Protein AF-F9WGU1-F1 (afdb_monomer_lite)

pLDDT: mean 70.04, std 23.02, range [19.75, 97.19]

InterPro domains:
  IPR000719 Protein kinase domain [PF00069] (706-764)
  IPR000719 Protein kinase domain [PS50011] (706-764)
  IPR011009 Protein kinase-like domain superfamily [SSF56112] (700-764)
  IPR015915 Kelch-type beta-propeller [G3DSA:2.120.10.80] (5-310)
  IPR015915 Kelch-type beta-propeller [SSF117281] (32-327)
  IPR017441 Protein kinase, ATP binding site [PS00107] (712-735)

Structure (mmCIF, N/CA/C/O backbone):
data_AF-F9WGU1-F1
#
_entry.id   AF-F9WGU1-F1
#
loop_
_atom_site.group_PDB
_atom_site.id
_atom_site.type_symbol
_atom_site.label_atom_id
_atom_site.label_alt_id
_atom_site.label_comp_id
_atom_site.label_asym_id
_atom_site.label_entity_id
_atom_site.label_seq_id
_atom_site.pdbx_PDB_ins_code
_atom_site.Cartn_x
_atom_site.Cartn_y
_atom_site.Cartn_z
_atom_site.occupancy
_atom_site.B_iso_or_equiv
_atom_site.auth_seq_id
_atom_site.auth_comp_id
_atom_site.auth_asym_id
_atom_site.auth_atom_id
_atom_site.pdbx_PDB_model_num
ATOM 1 N N . MET A 1 1 ? -49.156 41.998 25.126 1.00 28.55 1 MET A N 1
ATOM 2 C CA . MET A 1 1 ? -47.750 41.794 25.536 1.00 28.55 1 MET A CA 1
ATOM 3 C C . MET A 1 1 ? -47.199 40.728 24.592 1.00 28.55 1 MET A C 1
ATOM 5 O O . MET A 1 1 ? -47.494 39.568 24.814 1.00 28.55 1 MET A O 1
ATOM 9 N N . CYS A 1 2 ? -46.788 41.060 23.360 1.00 21.64 2 CYS A N 1
ATOM 10 C CA . CYS A 1 2 ? -45.612 41.859 22.930 1.00 21.64 2 CYS A CA 1
ATOM 11 C C . CYS A 1 2 ? -44.297 41.079 23.141 1.00 21.64 2 CYS A C 1
ATOM 13 O O . CYS A 1 2 ? -44.090 40.655 24.271 1.00 21.64 2 CYS A O 1
ATOM 15 N N . THR A 1 3 ? -43.356 40.884 22.198 1.00 26.22 3 THR A N 1
ATOM 16 C CA . THR A 1 3 ? -43.196 41.097 20.716 1.00 26.22 3 THR A CA 1
ATOM 17 C C . THR A 1 3 ? -41.864 40.386 20.331 1.00 26.22 3 THR A C 1
ATOM 19 O O . THR A 1 3 ? -41.032 40.244 21.222 1.00 26.22 3 THR A O 1
ATOM 22 N N . TRP A 1 4 ? -41.514 39.896 19.129 1.00 26.22 4 TRP A N 1
ATOM 23 C CA . TRP A 1 4 ? -41.913 40.056 17.706 1.00 26.22 4 TRP A CA 1
ATOM 24 C C . TRP A 1 4 ? -42.045 38.645 17.037 1.00 26.22 4 TRP A C 1
ATOM 26 O O . TRP A 1 4 ? -41.742 37.668 17.712 1.00 26.22 4 TRP A O 1
ATOM 36 N N . VAL A 1 5 ? -42.535 38.355 15.812 1.00 24.14 5 VAL A N 1
ATOM 37 C CA . VAL A 1 5 ? -42.894 39.085 14.560 1.00 24.14 5 VAL A CA 1
ATOM 38 C C . VAL A 1 5 ? -41.770 39.194 13.485 1.00 24.14 5 VAL A C 1
ATOM 40 O O . VAL A 1 5 ? -40.755 39.817 13.755 1.00 24.14 5 VAL A O 1
ATOM 43 N N . VAL A 1 6 ? -42.042 38.677 12.258 1.00 25.47 6 VAL A N 1
ATOM 44 C CA . VAL A 1 6 ? -41.352 38.885 10.934 1.00 25.47 6 VAL A CA 1
ATOM 45 C C . VAL A 1 6 ? -39.948 38.233 10.731 1.00 25.47 6 VAL A C 1
ATOM 47 O O . VAL A 1 6 ? -39.126 38.310 11.631 1.00 25.47 6 VAL A O 1
ATOM 50 N N . GLU A 1 7 ? -39.556 37.591 9.601 1.00 24.67 7 GLU A N 1
ATOM 51 C CA . GLU A 1 7 ? -40.259 37.040 8.402 1.00 24.67 7 GLU A CA 1
ATOM 52 C C . GLU A 1 7 ? -39.383 36.066 7.539 1.00 24.67 7 GLU A C 1
ATOM 54 O O . GLU A 1 7 ? -38.179 36.259 7.432 1.00 24.67 7 GLU A O 1
ATOM 59 N N . ILE A 1 8 ? -40.049 35.110 6.853 1.00 24.38 8 ILE A N 1
ATOM 60 C CA . ILE A 1 8 ? -39.869 34.612 5.449 1.00 24.38 8 ILE A CA 1
ATOM 61 C C . ILE A 1 8 ? -38.559 33.919 4.953 1.00 24.38 8 ILE A C 1
ATOM 63 O O . ILE A 1 8 ? -37.476 34.011 5.515 1.00 24.38 8 ILE A O 1
ATOM 67 N N . CYS A 1 9 ? -38.732 33.115 3.888 1.00 22.84 9 CYS A N 1
ATOM 68 C CA . CYS A 1 9 ? -37.765 32.235 3.208 1.00 22.84 9 CYS A CA 1
ATOM 69 C C . CYS A 1 9 ? -37.150 32.846 1.917 1.00 22.84 9 CYS A C 1
ATOM 71 O O . CYS A 1 9 ? -37.460 33.977 1.560 1.00 22.84 9 CYS A O 1
ATOM 73 N N . LEU A 1 10 ? -36.409 32.016 1.149 1.00 22.20 10 LEU A N 1
ATOM 74 C CA . LEU A 1 10 ? -35.669 32.315 -0.105 1.00 22.20 10 LEU A CA 1
ATOM 75 C C . LEU A 1 10 ? -34.307 32.998 0.178 1.00 22.20 10 LEU A C 1
ATOM 77 O O . LEU A 1 10 ? -34.158 33.680 1.180 1.00 22.20 10 LEU A O 1
ATOM 81 N N . ILE A 1 11 ? -33.232 32.796 -0.597 1.00 22.44 11 ILE A N 1
ATOM 82 C CA . ILE A 1 11 ? -33.108 32.497 -2.040 1.00 22.44 11 ILE A CA 1
ATOM 83 C C . ILE A 1 11 ? -32.234 31.252 -2.332 1.00 22.44 11 ILE A C 1
ATOM 85 O O . ILE A 1 11 ? -31.489 30.767 -1.487 1.00 22.44 11 ILE A O 1
ATOM 89 N N . VAL A 1 12 ? -32.360 30.728 -3.556 1.00 24.92 12 VAL A N 1
ATOM 90 C CA . VAL A 1 12 ? -31.617 29.592 -4.127 1.00 24.92 12 VAL A CA 1
ATOM 91 C C . VAL A 1 12 ? -30.471 30.084 -5.034 1.00 24.92 12 VAL A C 1
ATOM 93 O O . VAL A 1 12 ? -30.698 30.955 -5.867 1.00 24.92 12 VAL A O 1
ATOM 96 N N . PHE A 1 13 ? -29.301 29.429 -4.950 1.00 22.75 13 PHE A N 1
ATOM 97 C CA . PHE A 1 13 ? -28.096 29.607 -5.796 1.00 22.75 13 PHE A CA 1
ATOM 98 C C . PHE A 1 13 ? -27.275 30.912 -5.630 1.00 22.75 13 PHE A C 1
ATOM 100 O O . PHE A 1 13 ? -27.736 31.900 -5.071 1.00 22.75 13 PHE A O 1
ATOM 107 N N . CYS A 1 14 ? -26.036 30.859 -6.156 1.00 19.75 14 CYS A N 1
ATOM 108 C CA . CYS A 1 14 ? -24.928 31.832 -6.041 1.00 19.75 14 CYS A CA 1
ATOM 109 C C . CYS A 1 14 ? -24.304 31.953 -4.622 1.00 19.75 14 CYS A C 1
ATOM 111 O O . CYS A 1 14 ? -25.003 31.884 -3.623 1.00 19.75 14 CYS A O 1
ATOM 113 N N . THR A 1 15 ? -22.979 32.089 -4.442 1.00 24.31 15 THR A N 1
ATOM 114 C CA . THR A 1 15 ? -21.879 32.224 -5.428 1.00 24.31 15 THR A CA 1
ATOM 115 C C . THR A 1 15 ? -20.568 31.603 -4.930 1.00 24.31 15 THR A C 1
ATOM 117 O O . THR A 1 15 ? -20.333 31.476 -3.734 1.00 24.31 15 THR A O 1
ATOM 120 N N . THR A 1 16 ? -19.676 31.276 -5.865 1.00 25.84 16 THR A N 1
ATOM 121 C CA . THR A 1 16 ? -18.258 30.978 -5.611 1.00 25.84 16 THR A CA 1
ATOM 122 C C . THR A 1 16 ? -17.433 32.233 -5.291 1.00 25.84 16 THR A C 1
ATOM 124 O O . THR A 1 16 ? -17.682 33.272 -5.900 1.00 25.84 16 THR A O 1
ATOM 127 N N . SER A 1 17 ? -16.333 32.043 -4.544 1.00 24.28 17 SER A N 1
ATOM 128 C CA . SER A 1 17 ? -15.124 32.902 -4.477 1.00 24.28 17 SER A CA 1
ATOM 129 C C . SER A 1 17 ? -15.144 34.136 -3.558 1.00 24.28 17 SER A C 1
ATOM 131 O O . SER A 1 17 ? -16.116 34.877 -3.549 1.00 24.28 17 SER A O 1
ATOM 133 N N . LEU A 1 18 ? -13.965 34.410 -2.952 1.00 24.69 18 LEU A N 1
ATOM 134 C CA . LEU A 1 18 ? -13.541 35.660 -2.268 1.00 24.69 18 LEU A CA 1
ATOM 135 C C . LEU A 1 18 ? -14.299 35.952 -0.942 1.00 24.69 18 LEU A C 1
ATOM 137 O O . LEU A 1 18 ? -15.467 35.620 -0.824 1.00 24.69 18 LEU A O 1
ATOM 141 N N . ILE A 1 19 ? -13.739 36.516 0.141 1.00 27.80 19 ILE A N 1
ATOM 142 C CA . ILE A 1 19 ? -12.434 37.120 0.531 1.00 27.80 19 ILE A CA 1
ATOM 143 C C . ILE A 1 19 ? -12.126 36.554 1.956 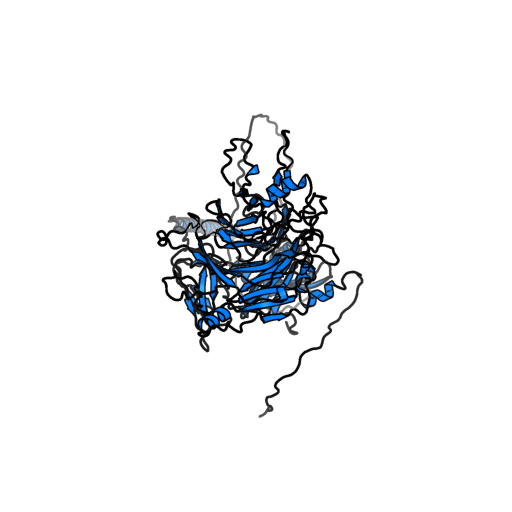1.00 27.80 19 ILE A C 1
ATOM 145 O O . ILE A 1 19 ? -13.068 36.196 2.651 1.00 27.80 19 ILE A O 1
ATOM 149 N N . GLY A 1 20 ? -10.919 36.401 2.520 1.00 23.55 20 GLY A N 1
ATOM 150 C CA . GLY A 1 20 ? -9.562 36.849 2.185 1.00 23.55 20 GLY A CA 1
ATOM 151 C C . GLY A 1 20 ? -8.959 37.719 3.316 1.00 23.55 20 GLY A C 1
ATOM 152 O O . GLY A 1 20 ? -9.674 38.482 3.950 1.00 23.55 20 GLY A O 1
ATOM 153 N N . ALA A 1 21 ? -7.641 37.625 3.532 1.00 25.09 21 ALA A N 1
ATOM 154 C CA . ALA A 1 21 ? -6.813 38.474 4.411 1.00 25.09 21 ALA A CA 1
ATOM 155 C C . ALA A 1 21 ? -7.122 38.538 5.934 1.00 25.09 21 ALA A C 1
ATOM 157 O O . ALA A 1 21 ? -7.972 39.289 6.399 1.00 25.09 21 ALA A O 1
ATOM 158 N N . ALA A 1 22 ? -6.232 37.925 6.724 1.00 24.47 22 ALA A N 1
ATOM 159 C CA . ALA A 1 22 ? -5.836 38.421 8.046 1.00 24.47 22 ALA A CA 1
ATOM 160 C C . ALA A 1 22 ? -4.296 38.465 8.095 1.00 24.47 22 ALA A C 1
ATOM 162 O O . ALA A 1 22 ? -3.644 37.441 8.271 1.00 24.47 22 ALA A O 1
ATOM 163 N N . ALA A 1 23 ? -3.703 39.636 7.848 1.00 27.73 23 ALA A N 1
ATOM 164 C CA . ALA A 1 23 ? -2.255 39.791 7.675 1.00 27.73 23 ALA A CA 1
ATOM 165 C C . ALA A 1 23 ? -1.595 40.456 8.889 1.00 27.73 23 ALA A C 1
ATOM 167 O O . ALA A 1 23 ? -2.043 41.521 9.310 1.00 27.73 23 ALA A O 1
ATOM 168 N N . HIS A 1 24 ? -0.479 39.909 9.383 1.00 28.92 24 HIS A N 1
ATOM 169 C CA . HIS A 1 24 ? 0.411 40.580 10.343 1.00 28.92 24 HIS A CA 1
ATOM 170 C C . HIS A 1 24 ? 1.893 40.164 10.159 1.00 28.92 24 HIS A C 1
ATOM 172 O O . HIS A 1 24 ? 2.171 39.300 9.329 1.00 28.92 24 HIS A O 1
ATOM 178 N N . PRO A 1 25 ? 2.864 40.918 10.720 1.00 31.89 25 PRO A N 1
ATOM 179 C CA . PRO A 1 25 ? 3.881 41.542 9.865 1.00 31.89 25 PRO A CA 1
ATOM 180 C C . PRO A 1 25 ? 5.237 40.830 9.744 1.00 31.89 25 PRO A C 1
ATOM 182 O O . PRO A 1 25 ? 5.641 40.017 10.568 1.00 31.89 25 PRO A O 1
ATOM 185 N N . ARG A 1 26 ? 5.979 41.270 8.718 1.00 27.95 26 ARG A N 1
ATOM 186 C CA . ARG A 1 26 ? 7.364 40.901 8.384 1.00 27.95 26 ARG A CA 1
ATOM 187 C C . ARG A 1 26 ? 8.342 41.006 9.566 1.00 27.95 26 ARG A C 1
ATOM 189 O O . ARG A 1 26 ? 8.532 42.090 10.114 1.00 27.95 26 ARG A O 1
ATOM 196 N N . THR A 1 27 ? 9.139 39.959 9.753 1.00 29.19 27 THR A N 1
ATOM 197 C CA . THR A 1 27 ? 10.583 40.061 10.042 1.00 29.19 27 THR A CA 1
ATOM 198 C C . THR A 1 27 ? 11.347 39.193 9.031 1.00 29.19 27 THR A C 1
ATOM 200 O O . THR A 1 27 ? 10.743 38.384 8.331 1.00 29.19 27 THR A O 1
ATOM 203 N N . ALA A 1 28 ? 12.641 39.454 8.818 1.00 27.94 28 ALA A N 1
ATOM 204 C CA . ALA A 1 28 ? 13.315 39.055 7.577 1.00 27.94 28 ALA A CA 1
ATOM 205 C C . ALA A 1 28 ? 13.939 37.644 7.592 1.00 27.94 28 ALA A C 1
ATOM 207 O O . ALA A 1 28 ? 14.700 37.303 8.493 1.00 27.94 28 ALA A O 1
ATOM 208 N N . GLY A 1 29 ? 13.701 36.894 6.510 1.00 27.23 29 GLY A N 1
ATOM 209 C CA . GLY A 1 29 ? 14.393 35.658 6.131 1.00 27.23 29 GLY A CA 1
ATOM 210 C C . GLY A 1 29 ? 14.051 35.314 4.677 1.00 27.23 29 GLY A C 1
ATOM 211 O O . GLY A 1 29 ? 12.918 34.955 4.374 1.00 27.23 29 GLY A O 1
ATOM 212 N N . THR A 1 30 ? 14.980 35.514 3.740 1.00 34.81 30 THR A N 1
ATOM 213 C CA . THR A 1 30 ? 14.683 35.528 2.291 1.00 34.81 30 THR A CA 1
ATOM 214 C C . THR A 1 30 ? 14.707 34.137 1.644 1.00 34.81 30 THR A C 1
ATOM 216 O O . THR A 1 30 ? 15.417 33.925 0.662 1.00 34.81 30 THR A O 1
ATOM 219 N N . THR A 1 31 ? 13.939 33.194 2.198 1.00 37.31 31 THR A N 1
ATOM 220 C CA . THR A 1 31 ? 13.825 31.802 1.706 1.00 37.31 31 THR A CA 1
ATOM 221 C C . THR A 1 31 ? 12.392 31.264 1.625 1.00 37.31 31 THR A C 1
ATOM 223 O O . THR A 1 31 ? 12.124 30.430 0.765 1.00 37.31 31 THR A O 1
ATOM 226 N N . ASP A 1 32 ? 11.456 31.748 2.448 1.00 42.19 32 ASP A N 1
ATOM 227 C CA . ASP A 1 32 ? 10.180 31.050 2.712 1.00 42.19 32 ASP A CA 1
ATOM 228 C C . ASP A 1 32 ? 8.957 31.484 1.870 1.00 42.19 32 ASP A C 1
ATOM 230 O O . ASP A 1 32 ? 7.813 31.162 2.179 1.00 42.19 32 ASP A O 1
ATOM 234 N N . VAL A 1 33 ? 9.168 32.178 0.747 1.00 41.28 33 VAL A N 1
ATOM 235 C CA . VAL A 1 33 ? 8.059 32.673 -0.106 1.00 41.28 33 VAL A CA 1
ATOM 236 C C . VAL A 1 33 ? 7.320 31.544 -0.854 1.00 41.28 33 VAL A C 1
ATOM 238 O O . VAL A 1 33 ? 6.185 31.728 -1.287 1.00 41.28 33 VAL A O 1
ATOM 241 N N . LEU A 1 34 ? 7.939 30.366 -1.008 1.00 41.22 34 LEU A N 1
ATOM 242 C CA . LEU A 1 34 ? 7.306 29.182 -1.613 1.00 41.22 34 LEU A CA 1
ATOM 243 C C . LEU A 1 34 ? 6.574 28.315 -0.577 1.00 41.22 34 LEU A C 1
ATOM 245 O O . LEU A 1 34 ? 5.484 27.819 -0.853 1.00 41.22 34 LEU A O 1
ATOM 249 N N . THR A 1 35 ? 7.141 28.176 0.622 1.00 45.69 35 THR A N 1
ATOM 250 C CA . THR A 1 35 ? 6.574 27.398 1.732 1.00 45.69 35 THR A CA 1
ATOM 251 C C . THR A 1 35 ? 5.218 27.950 2.176 1.00 45.69 35 THR A C 1
ATOM 253 O O . THR A 1 35 ? 4.273 27.173 2.329 1.00 45.69 35 THR A O 1
ATOM 256 N N . ASP A 1 36 ? 5.077 29.277 2.259 1.00 46.06 36 ASP A N 1
ATOM 257 C CA . ASP A 1 36 ? 3.815 29.962 2.589 1.00 46.06 36 ASP A CA 1
ATOM 258 C C . ASP A 1 36 ? 2.650 29.665 1.621 1.00 46.06 36 ASP A C 1
ATOM 260 O O . ASP A 1 36 ? 1.491 29.808 2.012 1.00 46.06 36 ASP A O 1
ATOM 264 N N . MET A 1 37 ? 2.898 29.225 0.377 1.00 47.34 37 MET A N 1
ATOM 265 C CA . MET A 1 37 ? 1.807 28.838 -0.534 1.00 47.34 37 MET A CA 1
ATOM 266 C C . MET A 1 37 ? 1.216 27.464 -0.200 1.00 47.34 37 MET A C 1
ATOM 268 O O . MET A 1 37 ? -0.005 27.301 -0.270 1.00 47.34 37 MET A O 1
ATOM 272 N N . TRP A 1 38 ? 2.041 26.487 0.184 1.00 52.19 38 TRP A N 1
ATOM 273 C CA . TRP A 1 38 ? 1.593 25.102 0.379 1.00 52.19 38 TRP A CA 1
ATOM 274 C C . TRP A 1 38 ? 0.812 24.888 1.681 1.00 52.19 38 TRP A C 1
ATOM 276 O O . TRP A 1 38 ? -0.149 24.115 1.681 1.00 52.19 38 TRP A O 1
ATOM 286 N N . TYR A 1 39 ? 1.154 25.619 2.750 1.00 52.59 39 TYR A N 1
ATOM 287 C CA . TYR A 1 39 ? 0.485 25.529 4.060 1.00 52.59 39 TYR A CA 1
ATOM 288 C C . TYR A 1 39 ? -1.022 25.849 4.034 1.00 52.59 39 TYR A C 1
ATOM 290 O O . TYR A 1 39 ? -1.734 25.497 4.970 1.00 52.59 39 TYR A O 1
ATOM 298 N N . ASN A 1 40 ? -1.533 26.485 2.973 1.00 55.09 40 ASN A N 1
ATOM 299 C CA . ASN A 1 40 ? -2.961 26.805 2.831 1.00 55.09 40 ASN A CA 1
ATOM 300 C C . ASN A 1 40 ? -3.838 25.592 2.462 1.00 55.09 40 ASN A C 1
ATOM 302 O O . ASN A 1 40 ? -5.060 25.723 2.442 1.00 55.09 40 ASN A O 1
ATOM 306 N N . VAL A 1 41 ? -3.238 24.444 2.114 1.00 69.19 41 VAL A N 1
ATOM 307 C CA . VAL A 1 41 ? -3.963 23.213 1.735 1.00 69.19 41 VAL A CA 1
ATOM 308 C C . VAL A 1 41 ? -3.307 21.959 2.318 1.00 69.19 41 VAL A C 1
ATOM 310 O O . VAL A 1 41 ? -4.007 21.094 2.837 1.00 69.19 41 VAL A O 1
ATOM 313 N N . TRP A 1 42 ? -1.975 21.853 2.267 1.00 77.56 42 TRP A N 1
ATOM 314 C CA . TRP A 1 42 ? -1.240 20.735 2.861 1.00 77.56 42 TRP A CA 1
ATOM 315 C C . TRP A 1 42 ? -0.807 21.081 4.289 1.00 77.56 42 TRP A C 1
ATOM 317 O O . TRP A 1 42 ? -0.009 21.995 4.504 1.00 77.56 42 TRP A O 1
ATOM 327 N N . GLY A 1 43 ? -1.277 20.309 5.268 1.00 79.00 43 GLY A N 1
ATOM 328 C CA . GLY A 1 43 ? -0.756 20.374 6.631 1.00 79.00 43 GLY A CA 1
ATOM 329 C C . GLY A 1 43 ? 0.646 19.763 6.699 1.00 79.00 43 GLY A C 1
ATOM 330 O O . GLY A 1 43 ? 0.901 18.729 6.088 1.00 79.00 43 GLY A O 1
ATOM 331 N N . SER A 1 44 ? 1.568 20.366 7.451 1.00 80.12 44 SER A N 1
ATOM 332 C CA . SER A 1 44 ? 2.819 19.692 7.839 1.00 80.12 44 SER A CA 1
ATOM 333 C C . SER A 1 44 ? 2.588 18.922 9.133 1.00 80.12 44 SER A C 1
ATOM 335 O O . SER A 1 44 ? 1.927 19.425 10.043 1.00 80.12 44 SER A O 1
ATOM 337 N N . LEU A 1 45 ? 3.184 17.739 9.255 1.00 80.69 45 LEU A N 1
ATOM 338 C CA . LEU A 1 45 ? 3.393 17.122 10.564 1.00 80.69 45 LEU A CA 1
ATOM 339 C C . LEU A 1 45 ? 4.545 17.837 11.295 1.00 80.69 45 LEU A C 1
ATOM 341 O O . LEU A 1 45 ? 5.470 18.350 10.656 1.00 80.69 45 LEU A O 1
ATOM 345 N N . ASP A 1 46 ? 4.499 17.844 12.632 1.00 75.06 46 ASP A N 1
ATOM 346 C CA . ASP A 1 46 ? 5.632 18.243 13.490 1.00 75.06 46 ASP A CA 1
ATOM 347 C C . ASP A 1 46 ? 6.778 17.208 13.387 1.00 75.06 46 ASP A C 1
ATOM 349 O O . ASP A 1 46 ? 7.958 17.556 13.462 1.00 75.06 46 ASP A O 1
ATOM 353 N N . GLY A 1 47 ? 6.430 15.932 13.173 1.00 75.69 47 GLY A N 1
ATOM 354 C CA . GLY A 1 47 ? 7.373 14.843 12.919 1.00 75.69 47 GLY A CA 1
ATOM 355 C C . GLY A 1 47 ? 8.019 14.945 11.533 1.00 75.69 47 GLY A C 1
ATOM 356 O O . GLY A 1 47 ? 7.333 15.100 10.524 1.00 75.69 47 GLY A O 1
ATOM 357 N N . LYS A 1 48 ? 9.350 14.822 11.483 1.00 87.50 48 LYS A N 1
ATOM 358 C CA . LYS A 1 48 ? 10.166 14.891 10.257 1.00 87.50 48 LYS A CA 1
ATOM 359 C C . LYS A 1 48 ? 11.083 13.677 10.143 1.00 87.50 48 LYS A C 1
ATOM 361 O O . LYS A 1 48 ? 11.453 13.089 11.157 1.00 87.50 48 LYS A O 1
ATOM 366 N N . MET A 1 49 ? 11.494 13.339 8.924 1.00 91.69 49 MET A N 1
ATOM 367 C CA . MET A 1 49 ? 12.602 12.410 8.675 1.00 91.69 49 MET A CA 1
ATOM 368 C C . MET A 1 49 ? 13.923 12.986 9.198 1.00 91.69 49 MET A C 1
ATOM 370 O O . MET A 1 49 ? 14.141 14.197 9.118 1.00 91.69 49 MET A O 1
ATOM 374 N N . ALA A 1 50 ? 14.838 12.131 9.661 1.00 91.25 50 ALA A N 1
ATOM 375 C CA . ALA A 1 50 ? 16.168 12.578 10.085 1.00 91.25 50 ALA A CA 1
ATOM 376 C C . ALA A 1 50 ? 17.060 12.989 8.896 1.00 91.25 50 ALA A C 1
ATOM 378 O O . ALA A 1 50 ? 17.929 13.849 9.034 1.00 91.25 50 ALA A O 1
ATOM 379 N N . LEU A 1 51 ? 16.824 12.404 7.714 1.00 91.44 51 LEU A N 1
ATOM 380 C CA . LEU A 1 51 ? 17.530 12.710 6.468 1.00 91.44 51 LEU A CA 1
ATOM 381 C C . LEU A 1 51 ? 16.540 12.989 5.336 1.00 91.44 51 LEU A C 1
ATOM 383 O O . LEU A 1 51 ? 15.642 12.186 5.075 1.00 91.44 51 LEU A O 1
ATOM 387 N N . GLY A 1 52 ? 16.730 14.114 4.642 1.00 91.94 52 GLY A N 1
ATOM 388 C CA . GLY A 1 52 ? 15.892 14.493 3.508 1.00 91.94 52 GLY A CA 1
ATOM 389 C C . GLY A 1 52 ? 16.125 13.576 2.311 1.00 91.94 52 GLY A C 1
ATOM 390 O O . GLY A 1 52 ? 17.276 13.331 1.943 1.00 91.94 52 GLY A O 1
ATOM 391 N N . ARG A 1 53 ? 15.042 13.039 1.737 1.00 93.38 53 ARG A N 1
ATOM 392 C CA . ARG A 1 53 ? 15.079 12.069 0.626 1.00 93.38 53 ARG A CA 1
ATOM 393 C C . ARG A 1 53 ? 13.732 11.949 -0.083 1.00 93.38 53 ARG A C 1
ATOM 395 O O . ARG A 1 53 ? 12.711 12.354 0.457 1.00 93.38 53 ARG A O 1
ATOM 402 N N . ALA A 1 54 ? 13.725 11.342 -1.260 1.00 90.88 54 ALA A N 1
ATOM 403 C CA . ALA A 1 54 ? 12.529 11.008 -2.035 1.00 90.88 54 ALA A CA 1
ATOM 404 C C . ALA A 1 54 ? 12.466 9.505 -2.351 1.00 90.88 54 ALA A C 1
ATOM 406 O O . ALA A 1 54 ? 13.420 8.783 -2.071 1.00 90.88 54 ALA A O 1
ATOM 407 N N . HIS A 1 55 ? 11.378 9.028 -2.964 1.00 89.38 55 HIS A N 1
ATOM 408 C CA . HIS A 1 55 ? 11.254 7.649 -3.478 1.00 89.38 55 HIS A CA 1
ATOM 409 C C . HIS A 1 55 ? 11.591 6.522 -2.475 1.00 89.38 55 HIS A C 1
ATOM 411 O O . HIS A 1 55 ? 12.086 5.462 -2.874 1.00 89.38 55 HIS A O 1
ATOM 417 N N . GLY A 1 56 ? 11.360 6.738 -1.179 1.00 92.56 56 GLY A N 1
ATOM 418 C CA . GLY A 1 56 ? 11.447 5.661 -0.190 1.00 92.56 56 GLY A CA 1
ATOM 419 C C . GLY A 1 56 ? 10.264 4.704 -0.339 1.00 92.56 56 GLY A C 1
ATOM 420 O O . GLY A 1 56 ? 9.264 5.051 -0.962 1.00 92.56 56 GLY A O 1
ATOM 421 N N . ALA A 1 57 ? 10.341 3.516 0.252 1.00 93.62 57 ALA A N 1
ATOM 422 C CA . ALA A 1 57 ? 9.147 2.709 0.486 1.00 93.62 57 ALA A CA 1
ATOM 423 C C . ALA A 1 57 ? 8.490 3.139 1.803 1.00 93.62 57 ALA A C 1
ATOM 425 O O . ALA A 1 57 ? 9.176 3.282 2.817 1.00 93.62 57 ALA A O 1
ATOM 426 N N . VAL A 1 58 ? 7.170 3.339 1.795 1.00 92.38 58 VAL A N 1
ATOM 427 C CA . VAL A 1 58 ? 6.395 3.754 2.976 1.00 92.38 58 VAL A CA 1
ATOM 428 C C . VAL A 1 58 ? 5.453 2.635 3.394 1.00 92.38 58 VAL A C 1
ATOM 430 O O . VAL A 1 58 ? 4.591 2.209 2.628 1.00 92.38 58 VAL A O 1
ATOM 433 N N . VAL A 1 59 ? 5.601 2.183 4.638 1.00 90.94 59 VAL A N 1
ATOM 434 C CA . VAL A 1 59 ? 4.803 1.105 5.229 1.00 90.94 59 VAL A CA 1
ATOM 435 C C . VAL A 1 59 ? 4.131 1.600 6.510 1.00 90.94 59 VAL A C 1
ATOM 437 O O . VAL A 1 59 ? 4.797 2.118 7.405 1.00 90.94 59 VAL A O 1
ATOM 440 N N . SER A 1 60 ? 2.812 1.411 6.621 1.00 86.19 60 SER A N 1
ATOM 441 C CA . SER A 1 60 ? 2.059 1.683 7.854 1.00 86.19 60 SER A CA 1
ATOM 442 C C . SER A 1 60 ? 2.015 0.445 8.754 1.00 86.19 60 SER A C 1
ATOM 444 O O . SER A 1 60 ? 1.485 -0.613 8.383 1.00 86.19 60 SER A O 1
ATOM 446 N N . TRP A 1 61 ? 2.572 0.570 9.960 1.00 83.25 61 TRP A N 1
ATOM 447 C CA . TRP A 1 61 ? 2.663 -0.522 10.927 1.00 83.25 61 TRP A CA 1
ATOM 448 C C . TRP A 1 61 ? 2.437 -0.031 12.357 1.00 83.25 61 TRP A C 1
ATOM 450 O O . TRP A 1 61 ? 3.094 0.900 12.817 1.00 83.25 61 TRP A O 1
ATOM 460 N N . ARG A 1 62 ? 1.493 -0.663 13.071 1.00 76.75 62 ARG A N 1
ATOM 461 C CA . ARG A 1 62 ? 1.143 -0.351 14.475 1.00 76.75 62 ARG A CA 1
ATOM 462 C C . ARG A 1 62 ? 0.922 1.155 14.746 1.00 76.75 62 ARG A C 1
ATOM 464 O O . ARG A 1 62 ? 1.307 1.658 15.795 1.00 76.75 62 ARG A O 1
ATOM 471 N N . GLY A 1 63 ? 0.316 1.865 13.789 1.00 74.50 63 GLY A N 1
ATOM 472 C CA . GLY A 1 63 ? 0.032 3.306 13.873 1.00 74.50 63 GLY A CA 1
ATOM 473 C C . GLY A 1 63 ? 1.196 4.238 13.507 1.00 74.50 63 GLY A C 1
ATOM 474 O O . GLY A 1 63 ? 1.028 5.450 13.575 1.00 74.50 63 GLY A O 1
ATOM 475 N N . ARG A 1 64 ? 2.356 3.705 13.102 1.00 85.88 64 ARG A N 1
ATOM 476 C CA . ARG A 1 64 ? 3.539 4.480 12.695 1.00 85.88 64 ARG A CA 1
ATOM 477 C C . ARG A 1 64 ? 3.830 4.326 11.206 1.00 85.88 64 ARG A C 1
ATOM 479 O O . ARG A 1 64 ? 3.511 3.298 10.605 1.00 85.88 64 ARG A O 1
ATOM 486 N N . LEU A 1 65 ? 4.479 5.339 10.639 1.00 90.38 65 LEU A N 1
ATOM 487 C CA . LEU A 1 65 ? 4.982 5.343 9.268 1.00 90.38 65 LEU A CA 1
ATOM 488 C C . LEU A 1 65 ? 6.452 4.914 9.271 1.00 90.38 65 LEU A C 1
ATOM 490 O O . LEU A 1 65 ? 7.261 5.458 10.021 1.00 90.38 65 LEU A O 1
ATOM 494 N N . ILE A 1 66 ? 6.793 3.933 8.439 1.00 93.94 66 ILE A N 1
ATOM 495 C CA . ILE A 1 66 ? 8.148 3.385 8.313 1.00 93.94 66 ILE A CA 1
ATOM 496 C C . ILE A 1 66 ? 8.636 3.673 6.901 1.00 93.94 66 ILE A C 1
ATOM 498 O O . ILE A 1 66 ? 8.022 3.228 5.933 1.00 93.94 66 ILE A O 1
ATOM 502 N N . ILE A 1 67 ? 9.711 4.454 6.803 1.00 94.81 67 ILE A N 1
ATOM 503 C CA . ILE A 1 67 ? 10.183 5.072 5.561 1.00 94.81 67 ILE A CA 1
ATOM 504 C C . ILE A 1 67 ? 11.557 4.488 5.223 1.00 94.81 67 ILE A C 1
ATOM 506 O O . ILE A 1 67 ? 12.583 4.948 5.741 1.00 94.81 67 ILE A O 1
ATOM 510 N N . VAL A 1 68 ? 11.568 3.449 4.387 1.00 95.62 68 VAL A N 1
ATOM 511 C CA . VAL A 1 68 ? 12.754 2.640 4.066 1.00 95.62 68 VAL A CA 1
ATOM 512 C C . VAL A 1 68 ? 13.433 3.133 2.791 1.00 95.62 68 VAL A C 1
ATOM 514 O O . VAL A 1 68 ? 12.788 3.300 1.756 1.00 95.62 68 VAL A O 1
ATOM 517 N N . GLY A 1 69 ? 14.750 3.319 2.866 1.00 95.00 69 GLY A N 1
ATOM 518 C CA . GLY A 1 69 ? 15.594 3.753 1.759 1.00 95.00 69 GLY A CA 1
ATOM 519 C C . GLY A 1 69 ? 15.154 5.086 1.157 1.00 95.00 69 GLY A C 1
ATOM 520 O O . GLY A 1 69 ? 14.546 5.923 1.831 1.00 95.00 69 GLY A O 1
ATOM 521 N N . GLY A 1 70 ? 15.479 5.280 -0.118 1.00 93.94 70 GLY A N 1
ATOM 522 C CA . GLY A 1 70 ? 15.147 6.471 -0.897 1.00 93.94 70 GLY A CA 1
ATOM 523 C C . GLY A 1 70 ? 16.371 7.134 -1.528 1.00 93.94 70 GLY A C 1
ATOM 524 O O . GLY A 1 70 ? 17.510 6.723 -1.320 1.00 93.94 70 GLY A O 1
ATOM 525 N N . CYS A 1 71 ? 16.116 8.172 -2.315 1.00 92.38 71 CYS A N 1
ATOM 526 C CA . CYS A 1 71 ? 17.090 8.916 -3.107 1.00 92.38 71 CYS A CA 1
ATOM 527 C C . CYS A 1 71 ? 17.408 10.263 -2.447 1.00 92.38 71 CYS A C 1
ATOM 529 O O . CYS A 1 71 ? 16.489 11.004 -2.091 1.00 92.38 71 CYS A O 1
ATOM 531 N N . ARG A 1 72 ? 18.692 10.612 -2.324 1.00 92.31 72 ARG A N 1
ATOM 532 C CA . ARG A 1 72 ? 19.143 11.920 -1.812 1.00 92.31 72 ARG A CA 1
ATOM 533 C C . ARG A 1 72 ? 19.180 13.012 -2.889 1.00 92.31 72 ARG A C 1
ATOM 535 O O . ARG A 1 72 ? 19.145 14.193 -2.560 1.00 92.31 72 ARG A O 1
ATOM 542 N N . ASP A 1 73 ? 19.233 12.625 -4.160 1.00 89.12 73 ASP A N 1
ATOM 543 C CA . ASP A 1 73 ? 19.239 13.502 -5.334 1.00 89.12 73 ASP A CA 1
ATOM 544 C C . ASP A 1 73 ? 18.086 13.171 -6.296 1.00 89.12 73 ASP A C 1
ATOM 546 O O . ASP A 1 73 ? 17.642 12.024 -6.376 1.00 89.12 73 ASP A O 1
ATOM 550 N N . GLN A 1 74 ? 17.639 14.163 -7.072 1.00 85.19 74 GLN A N 1
ATOM 551 C CA . GLN A 1 74 ? 16.503 14.031 -7.996 1.00 85.19 74 GLN A CA 1
ATOM 552 C C . GLN A 1 74 ? 16.747 13.036 -9.143 1.00 85.19 74 GLN A C 1
ATOM 554 O O . GLN A 1 74 ? 15.798 12.497 -9.708 1.00 85.19 74 GLN A O 1
ATOM 559 N N . ALA A 1 75 ? 18.006 12.743 -9.484 1.00 83.00 75 ALA A N 1
ATOM 560 C CA . ALA A 1 75 ? 18.325 11.708 -10.462 1.00 83.00 75 ALA A CA 1
ATOM 561 C C . ALA A 1 75 ? 18.381 10.298 -9.841 1.00 83.00 75 ALA A C 1
ATOM 563 O O . ALA A 1 75 ? 18.484 9.331 -10.595 1.00 83.00 75 ALA A O 1
ATOM 564 N N . CYS A 1 76 ? 18.301 10.161 -8.516 1.00 85.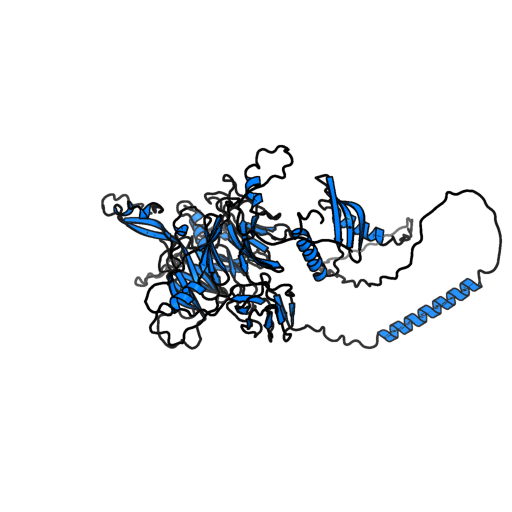94 76 CYS A N 1
ATOM 565 C CA . CYS A 1 76 ? 18.504 8.926 -7.762 1.00 85.94 76 CYS A CA 1
ATOM 566 C C . CYS A 1 76 ? 19.826 8.204 -8.081 1.00 85.94 76 CYS A C 1
ATOM 568 O O . CYS A 1 76 ? 19.853 7.015 -8.409 1.00 85.94 76 CYS A O 1
ATOM 570 N N . GLN A 1 77 ? 20.936 8.937 -8.008 1.00 84.25 77 GLN A N 1
ATOM 571 C CA . GLN A 1 77 ? 22.296 8.389 -8.064 1.00 84.25 77 GLN A CA 1
ATOM 572 C C . GLN A 1 77 ? 22.843 8.040 -6.669 1.00 84.25 77 GLN A C 1
ATOM 574 O O . GLN A 1 77 ? 23.703 7.170 -6.544 1.00 84.25 77 GLN A O 1
ATOM 579 N N . GLN A 1 78 ? 22.336 8.705 -5.629 1.00 88.12 78 GLN A N 1
ATOM 580 C CA . GLN A 1 78 ? 22.647 8.495 -4.218 1.00 88.12 78 GLN A CA 1
ATOM 581 C C . GLN A 1 78 ? 21.430 7.866 -3.531 1.00 88.12 78 GLN A C 1
ATOM 583 O O . GLN A 1 78 ? 20.569 8.561 -2.984 1.00 88.12 78 GLN A O 1
ATOM 588 N N . GLN A 1 79 ? 21.344 6.539 -3.602 1.00 91.62 79 GLN A N 1
ATOM 589 C CA . GLN A 1 79 ? 20.380 5.751 -2.832 1.00 91.62 79 GLN A CA 1
ATOM 590 C C . GLN A 1 79 ? 20.852 5.614 -1.373 1.00 91.62 79 GLN A C 1
ATOM 592 O O . GLN A 1 79 ? 22.027 5.819 -1.074 1.00 91.62 79 GLN A O 1
ATOM 597 N N . LEU A 1 80 ? 19.938 5.311 -0.449 1.00 93.69 80 LEU A N 1
ATOM 598 C CA . LEU A 1 80 ? 20.210 5.321 0.992 1.00 93.69 80 LEU A CA 1
ATOM 599 C C . LEU A 1 80 ? 19.875 3.973 1.642 1.00 93.69 80 LEU A C 1
ATOM 601 O O . LEU A 1 80 ? 18.873 3.346 1.313 1.00 93.69 80 LEU A O 1
ATOM 605 N N . SER A 1 81 ? 20.699 3.557 2.607 1.00 94.50 81 SER A N 1
ATOM 606 C CA . SER A 1 81 ? 20.527 2.333 3.408 1.00 94.50 81 SER A CA 1
ATOM 607 C C . SER A 1 81 ? 19.961 2.668 4.797 1.00 94.50 81 SER A C 1
ATOM 609 O O . SER A 1 81 ? 20.575 2.372 5.820 1.00 94.50 81 SER A O 1
ATOM 611 N N . VAL A 1 82 ? 18.823 3.371 4.851 1.00 95.62 82 VAL A N 1
ATOM 612 C CA . VAL A 1 82 ? 18.266 3.944 6.097 1.00 95.62 82 VAL A CA 1
ATOM 613 C C . VAL A 1 82 ? 16.790 3.619 6.301 1.00 95.62 82 VAL A C 1
ATOM 615 O O . VAL A 1 82 ? 16.061 3.362 5.344 1.00 95.62 82 VAL A O 1
ATOM 618 N N . VAL A 1 83 ? 16.336 3.693 7.549 1.00 96.31 83 VAL A N 1
ATOM 619 C CA . VAL A 1 83 ? 14.931 3.591 7.953 1.00 96.31 83 VAL A CA 1
ATOM 620 C C . VAL A 1 83 ? 14.623 4.721 8.933 1.00 96.31 83 VAL A C 1
ATOM 622 O O . VAL A 1 83 ? 15.295 4.848 9.953 1.00 96.31 83 VAL A O 1
ATOM 625 N N . ASP A 1 84 ? 13.588 5.517 8.660 1.00 95.12 84 ASP A N 1
ATOM 626 C CA . ASP A 1 84 ? 12.968 6.362 9.691 1.00 95.12 84 ASP A CA 1
ATOM 627 C C . ASP A 1 84 ? 11.646 5.743 10.139 1.00 95.12 84 ASP A C 1
ATOM 629 O O . ASP A 1 84 ? 10.836 5.326 9.307 1.00 95.12 84 ASP A O 1
ATOM 633 N N . ILE A 1 85 ? 11.414 5.731 11.450 1.00 93.81 85 ILE A N 1
ATOM 634 C CA . ILE A 1 85 ? 10.118 5.425 12.056 1.00 93.81 85 ILE A CA 1
ATOM 635 C C . ILE A 1 85 ? 9.536 6.743 12.569 1.00 93.81 85 ILE A C 1
ATOM 637 O O . ILE A 1 85 ? 10.046 7.298 13.545 1.00 93.81 85 ILE A O 1
ATOM 641 N N . VAL A 1 86 ? 8.478 7.234 11.923 1.00 90.31 86 VAL A N 1
ATOM 642 C CA . VAL A 1 86 ? 7.789 8.484 12.279 1.00 90.31 86 VAL A CA 1
ATOM 643 C C . VAL A 1 86 ? 6.427 8.160 12.888 1.00 90.31 86 VAL A C 1
ATOM 645 O O . VAL A 1 86 ? 5.644 7.390 12.325 1.00 90.31 86 VAL A O 1
ATOM 648 N N . ASP A 1 87 ? 6.132 8.758 14.039 1.00 84.00 87 ASP A N 1
ATOM 649 C CA . ASP A 1 87 ? 4.806 8.718 14.650 1.00 84.00 87 ASP A CA 1
ATOM 650 C C . ASP A 1 87 ? 3.994 9.942 14.177 1.00 84.00 87 ASP A C 1
ATOM 652 O O . ASP A 1 87 ? 4.358 11.073 14.514 1.00 84.00 87 ASP A O 1
ATOM 656 N N . PRO A 1 88 ? 2.913 9.768 13.389 1.00 72.44 88 PRO A N 1
ATOM 657 C CA . PRO A 1 88 ? 2.146 10.894 12.861 1.00 72.44 88 PRO A CA 1
ATOM 658 C C . PRO A 1 88 ? 1.390 11.677 13.947 1.00 72.44 88 PRO A C 1
ATOM 660 O O . PRO A 1 88 ? 0.966 12.799 13.685 1.00 72.44 88 PRO A O 1
ATOM 663 N N . SER A 1 89 ? 1.254 11.139 15.168 1.00 68.12 89 SER A N 1
ATOM 664 C CA . SER A 1 89 ? 0.676 11.869 16.307 1.00 68.12 89 SER A CA 1
ATOM 665 C C . SER A 1 89 ? 1.654 12.841 16.980 1.00 68.12 89 SER A C 1
ATOM 667 O O . SER A 1 89 ? 1.250 13.608 17.853 1.00 68.12 89 SER A O 1
ATOM 669 N N . GLY A 1 90 ? 2.950 12.778 16.647 1.00 69.12 90 GLY A N 1
ATOM 670 C CA . GLY A 1 90 ? 3.995 13.575 17.295 1.00 69.12 90 GLY A CA 1
ATOM 671 C C . GLY A 1 90 ? 4.262 13.227 18.769 1.00 69.12 90 GLY A C 1
ATOM 672 O O . GLY A 1 90 ? 5.081 13.892 19.399 1.00 69.12 90 GLY A O 1
ATOM 673 N N . GLN A 1 91 ? 3.618 12.194 19.336 1.00 70.38 91 GLN A N 1
ATOM 674 C CA . GLN A 1 91 ? 3.835 11.771 20.732 1.00 70.38 91 GLN A CA 1
ATOM 675 C C . GLN A 1 91 ? 5.201 11.098 20.963 1.00 70.38 91 GLN A C 1
ATOM 677 O O . GLN A 1 91 ? 5.609 10.926 22.111 1.00 70.38 91 GLN A O 1
ATOM 682 N N . ILE A 1 92 ? 5.891 10.687 19.895 1.00 75.81 92 ILE A N 1
ATOM 683 C CA . ILE A 1 92 ? 7.159 9.949 19.936 1.00 75.81 92 ILE A CA 1
ATOM 684 C C . ILE A 1 92 ? 8.110 10.560 18.902 1.00 75.81 92 ILE A C 1
ATOM 686 O O . ILE A 1 92 ? 7.717 10.791 17.759 1.00 75.81 92 ILE A O 1
ATOM 690 N N . GLU A 1 93 ? 9.357 10.815 19.300 1.00 83.50 93 GLU A N 1
ATOM 691 C CA . GLU A 1 93 ? 10.392 11.348 18.406 1.00 83.50 93 GLU A CA 1
ATOM 692 C C . GLU A 1 93 ? 10.719 10.372 17.262 1.00 83.50 93 GLU A C 1
ATOM 694 O O . GLU A 1 93 ? 10.713 9.150 17.446 1.00 83.50 93 GLU A O 1
ATOM 699 N N . THR A 1 94 ? 11.041 10.907 16.078 1.00 87.19 94 THR A N 1
ATOM 700 C CA . THR A 1 94 ? 11.445 10.096 14.921 1.00 87.19 94 THR A CA 1
ATOM 701 C C . THR A 1 94 ? 12.671 9.252 15.255 1.00 87.19 94 THR A C 1
ATOM 703 O O . THR A 1 94 ? 13.742 9.784 15.550 1.00 87.19 94 THR A O 1
ATOM 706 N N . ARG A 1 95 ? 12.549 7.926 15.134 1.00 93.19 95 ARG A N 1
ATOM 707 C CA . ARG A 1 95 ? 13.679 7.009 15.318 1.00 93.19 95 ARG A CA 1
ATOM 708 C C . ARG A 1 95 ? 14.359 6.747 13.978 1.00 93.19 95 ARG A C 1
ATOM 710 O O . ARG A 1 95 ? 13.781 6.078 13.123 1.00 93.19 95 ARG A O 1
ATOM 717 N N . HIS A 1 96 ? 15.590 7.231 13.838 1.00 95.19 96 HIS A N 1
ATOM 718 C CA . HIS A 1 96 ? 16.468 6.924 12.711 1.00 95.19 96 HIS A CA 1
ATOM 719 C C . HIS A 1 96 ? 17.238 5.616 12.944 1.00 95.19 96 HIS A C 1
ATOM 721 O O . HIS A 1 96 ? 17.702 5.362 14.060 1.00 95.19 96 HIS A O 1
ATOM 727 N N . LEU A 1 97 ? 17.387 4.801 11.901 1.00 95.25 97 LEU A N 1
ATOM 728 C CA . LEU A 1 97 ? 18.134 3.541 11.890 1.00 95.25 97 LEU A CA 1
ATOM 729 C C . LEU A 1 97 ? 18.859 3.358 10.547 1.00 95.25 97 LEU A C 1
ATOM 731 O O . LEU A 1 97 ? 18.375 3.797 9.503 1.00 95.25 97 LEU A O 1
ATOM 735 N N . GLU A 1 98 ? 19.981 2.641 10.558 1.00 95.12 98 GLU A N 1
ATOM 736 C CA . GLU A 1 98 ? 20.537 2.032 9.343 1.00 95.12 98 GLU A CA 1
ATOM 737 C C . GLU A 1 98 ? 19.728 0.766 9.003 1.00 95.12 98 GLU A C 1
ATOM 739 O O . GLU A 1 98 ? 19.295 0.038 9.899 1.00 95.12 98 GLU A O 1
ATOM 744 N N . LEU A 1 99 ? 19.504 0.500 7.716 1.00 94.62 99 LEU A N 1
ATOM 745 C CA . LEU A 1 99 ? 18.872 -0.733 7.246 1.00 94.62 99 LEU A CA 1
ATOM 746 C C . LEU A 1 99 ? 19.826 -1.917 7.519 1.00 94.62 99 LEU A C 1
ATOM 748 O O . LEU A 1 99 ? 20.937 -1.914 6.991 1.00 94.62 99 LEU A O 1
ATOM 752 N N . PRO A 1 100 ? 19.437 -2.950 8.294 1.00 93.75 100 PRO A N 1
ATOM 753 C CA . PRO A 1 100 ? 20.362 -3.979 8.791 1.00 93.75 100 PRO A CA 1
ATOM 754 C C . PRO A 1 100 ? 20.781 -5.034 7.745 1.00 93.75 100 PRO A C 1
ATOM 756 O O . PRO A 1 100 ? 21.171 -6.146 8.103 1.00 93.75 100 PRO A O 1
ATOM 759 N N . ILE A 1 101 ? 20.689 -4.718 6.451 1.00 92.75 101 ILE A N 1
ATOM 760 C CA . ILE A 1 101 ? 21.040 -5.616 5.346 1.00 92.75 101 ILE A CA 1
ATOM 761 C C . ILE A 1 101 ? 22.433 -5.236 4.834 1.00 92.75 101 ILE A C 1
ATOM 763 O O . ILE A 1 101 ? 22.650 -4.125 4.352 1.00 92.75 101 ILE A O 1
ATOM 767 N N . GLN A 1 102 ? 23.376 -6.173 4.943 1.00 90.31 102 GLN A N 1
ATOM 768 C CA . GLN A 1 102 ? 24.787 -5.990 4.595 1.00 90.31 102 GLN A CA 1
ATOM 769 C C . GLN A 1 102 ? 25.179 -6.952 3.468 1.00 90.31 102 GLN A C 1
ATOM 771 O O . GLN A 1 102 ? 25.418 -8.138 3.705 1.00 90.31 102 GLN A O 1
ATOM 776 N N . LEU A 1 103 ? 25.250 -6.424 2.247 1.00 86.44 103 LEU A N 1
ATOM 777 C CA . LEU A 1 103 ? 25.599 -7.147 1.022 1.00 86.44 103 LEU A CA 1
ATOM 778 C C . LEU A 1 103 ? 27.081 -7.558 1.037 1.00 86.44 103 LEU A C 1
ATOM 780 O O . LEU A 1 103 ? 27.921 -6.852 1.602 1.00 86.44 103 LEU A O 1
ATOM 784 N N . GLY A 1 104 ? 27.413 -8.702 0.442 1.00 75.75 104 GLY A N 1
ATOM 785 C CA . GLY A 1 104 ? 28.745 -9.302 0.467 1.00 75.75 104 GLY A CA 1
ATOM 786 C C . GLY A 1 104 ? 29.362 -9.415 -0.924 1.00 75.75 104 GLY A C 1
ATOM 787 O O . GLY A 1 104 ? 28.897 -10.176 -1.768 1.00 75.75 104 GLY A O 1
ATOM 788 N N . ARG A 1 105 ? 30.487 -8.729 -1.156 1.00 59.75 105 ARG A N 1
ATOM 789 C CA . ARG A 1 105 ? 31.182 -8.783 -2.452 1.00 59.75 105 ARG A CA 1
ATOM 790 C C . ARG A 1 105 ? 31.658 -10.212 -2.778 1.00 59.75 105 ARG A C 1
ATOM 792 O O . ARG A 1 105 ? 32.536 -10.752 -2.106 1.00 59.75 105 ARG A O 1
ATOM 799 N N . GLY A 1 106 ? 31.051 -10.818 -3.799 1.00 48.44 106 GLY A N 1
ATOM 800 C CA . GLY A 1 106 ? 31.293 -12.205 -4.209 1.00 48.44 106 GLY A CA 1
ATOM 801 C C . GLY A 1 106 ? 32.665 -12.444 -4.852 1.00 48.44 106 GLY A C 1
ATOM 802 O O . GLY A 1 106 ? 33.167 -11.591 -5.577 1.00 48.44 106 GLY A O 1
ATOM 803 N N . ASN A 1 107 ? 33.222 -13.634 -4.594 1.00 47.19 107 ASN A N 1
ATOM 804 C CA . ASN A 1 107 ? 34.495 -14.166 -5.098 1.00 47.19 107 ASN A CA 1
ATOM 805 C C . ASN A 1 107 ? 35.705 -13.220 -5.043 1.00 47.19 107 ASN A C 1
ATOM 807 O O . ASN A 1 107 ? 36.160 -12.687 -6.051 1.00 47.19 107 ASN A O 1
ATOM 811 N N . ASP A 1 108 ? 36.326 -13.183 -3.868 1.00 38.66 108 ASP A N 1
ATOM 812 C CA . ASP A 1 108 ? 37.782 -13.118 -3.767 1.00 38.66 108 ASP A CA 1
ATOM 813 C C . ASP A 1 108 ? 38.227 -14.150 -2.715 1.00 38.66 108 ASP A C 1
ATOM 815 O O . ASP A 1 108 ? 37.560 -14.313 -1.690 1.00 38.66 108 ASP A O 1
ATOM 819 N N . THR A 1 109 ? 39.313 -14.891 -2.951 1.00 47.44 109 THR A N 1
ATOM 820 C CA . THR A 1 109 ? 39.785 -15.964 -2.045 1.00 47.44 109 THR A CA 1
ATOM 821 C C . THR A 1 109 ? 40.649 -15.434 -0.894 1.00 47.44 109 THR A C 1
ATOM 823 O O . THR A 1 109 ? 41.447 -16.168 -0.311 1.00 47.44 109 THR A O 1
ATOM 826 N N . SER A 1 110 ? 40.500 -14.152 -0.557 1.00 50.91 110 SER A N 1
ATOM 827 C CA . SER A 1 110 ? 41.190 -13.486 0.547 1.00 50.91 110 SER A CA 1
ATOM 828 C C . SER A 1 110 ? 40.317 -13.418 1.808 1.00 50.91 110 SER A C 1
ATOM 830 O O . SER A 1 110 ? 39.087 -13.398 1.765 1.00 50.91 110 SER A O 1
ATOM 832 N N . THR A 1 111 ? 40.950 -13.401 2.981 1.00 48.47 111 THR A N 1
ATOM 833 C CA . THR A 1 111 ? 40.305 -13.666 4.284 1.00 48.47 111 THR A CA 1
ATOM 834 C C . THR A 1 111 ? 39.488 -12.502 4.868 1.00 48.47 111 THR A C 1
ATOM 836 O O . THR A 1 111 ? 39.255 -12.454 6.077 1.00 48.47 111 THR A O 1
ATOM 839 N N . LYS A 1 112 ? 39.024 -11.558 4.036 1.00 50.81 112 LYS A N 1
ATOM 840 C CA . LYS A 1 112 ? 38.162 -10.435 4.444 1.00 50.81 112 LYS A CA 1
ATOM 841 C C . LYS A 1 112 ? 37.090 -10.137 3.393 1.00 50.81 112 LYS A C 1
ATOM 843 O O . LYS A 1 112 ? 37.308 -9.332 2.489 1.00 50.81 112 LYS A O 1
ATOM 848 N N . LYS A 1 113 ? 35.892 -10.710 3.564 1.00 57.47 113 LYS A N 1
ATOM 849 C CA . LYS A 1 113 ? 34.696 -10.223 2.860 1.00 57.47 113 LYS A CA 1
ATOM 850 C C . LYS A 1 113 ? 34.445 -8.769 3.258 1.00 57.47 113 LYS A C 1
ATOM 852 O O . LYS A 1 113 ? 34.266 -8.468 4.436 1.00 57.47 113 LYS A O 1
ATOM 857 N N . THR A 1 114 ? 34.435 -7.874 2.277 1.00 68.75 114 THR A N 1
ATOM 858 C CA . THR A 1 114 ? 33.989 -6.494 2.474 1.00 68.75 114 THR A CA 1
ATOM 859 C C . THR A 1 114 ? 32.470 -6.466 2.374 1.00 68.75 114 THR A C 1
ATOM 861 O O . THR A 1 114 ? 31.902 -6.758 1.321 1.00 68.75 114 THR A O 1
ATOM 864 N N . HIS A 1 115 ? 31.824 -6.172 3.501 1.00 80.62 115 HIS A N 1
ATOM 865 C CA . HIS A 1 115 ? 30.384 -5.961 3.569 1.00 80.62 115 HIS A CA 1
ATOM 866 C C . HIS A 1 115 ? 30.045 -4.510 3.213 1.00 80.62 115 HIS A C 1
ATOM 868 O O . HIS A 1 115 ? 30.850 -3.606 3.446 1.00 80.62 115 HIS A O 1
ATOM 874 N N . THR A 1 116 ? 28.892 -4.290 2.589 1.00 86.38 116 THR A N 1
ATOM 875 C CA . THR A 1 116 ? 28.412 -2.966 2.167 1.00 86.38 116 THR A CA 1
ATOM 876 C C . THR A 1 116 ? 26.919 -2.837 2.491 1.00 86.38 116 THR A C 1
ATOM 878 O O . THR A 1 116 ? 26.172 -3.761 2.159 1.00 86.38 116 THR A O 1
ATOM 881 N N . PRO A 1 117 ? 26.456 -1.727 3.097 1.00 90.06 117 PRO A N 1
ATOM 882 C CA . PRO A 1 117 ? 25.037 -1.526 3.387 1.00 90.06 117 PRO A CA 1
ATOM 883 C C . PRO A 1 117 ? 24.169 -1.556 2.119 1.00 90.06 117 PRO A C 1
ATOM 885 O O . PRO A 1 117 ? 24.600 -1.130 1.044 1.00 90.06 117 PRO A O 1
ATOM 888 N N . MET A 1 118 ? 22.935 -2.050 2.234 1.00 91.75 118 MET A N 1
ATOM 889 C CA . MET A 1 118 ? 21.990 -2.141 1.116 1.00 91.75 118 MET A CA 1
ATOM 890 C C . MET A 1 118 ? 21.380 -0.771 0.761 1.00 91.75 118 MET A C 1
ATOM 892 O O . MET A 1 118 ? 20.261 -0.440 1.149 1.00 91.75 118 MET A O 1
ATOM 896 N N . GLU A 1 119 ? 22.096 0.020 -0.040 1.00 91.06 119 GLU A N 1
ATOM 897 C CA . GLU A 1 119 ? 21.537 1.210 -0.696 1.00 91.06 119 GLU A CA 1
ATOM 898 C C . GLU A 1 119 ? 20.353 0.819 -1.602 1.00 91.06 119 GLU A C 1
ATOM 900 O O . GLU A 1 119 ? 20.508 0.006 -2.523 1.00 91.06 119 GLU A O 1
ATOM 905 N N . LEU A 1 120 ? 19.168 1.395 -1.360 1.00 92.38 120 LEU A N 1
ATOM 906 C CA . LEU A 1 120 ? 17.969 1.136 -2.165 1.00 92.38 120 LEU A CA 1
ATOM 907 C C . LEU A 1 120 ? 17.037 2.350 -2.273 1.00 92.38 120 LEU A C 1
ATOM 909 O O . LEU A 1 120 ? 17.044 3.251 -1.435 1.00 92.38 120 LEU A O 1
ATOM 913 N N . ALA A 1 121 ? 16.191 2.340 -3.302 1.00 91.50 121 ALA A N 1
ATOM 914 C CA . ALA A 1 121 ? 15.030 3.217 -3.451 1.00 91.50 121 ALA A CA 1
ATOM 915 C C . ALA A 1 121 ? 13.944 2.512 -4.280 1.00 91.50 121 ALA A C 1
ATOM 917 O O . ALA A 1 121 ? 14.243 1.568 -5.011 1.00 91.50 121 ALA A O 1
ATOM 918 N N . GLY A 1 122 ? 12.701 2.986 -4.196 1.00 88.88 122 GLY A N 1
ATOM 919 C CA . GLY A 1 122 ? 11.544 2.450 -4.918 1.00 88.88 122 GLY A CA 1
ATOM 920 C C . GLY A 1 122 ? 10.322 2.354 -3.994 1.00 88.88 122 GLY A C 1
ATOM 921 O O . GLY A 1 122 ? 10.449 1.776 -2.912 1.00 88.88 122 GLY A O 1
ATOM 922 N N . PRO A 1 123 ? 9.140 2.870 -4.387 1.00 85.75 123 PRO A N 1
ATOM 923 C CA . PRO A 1 123 ? 7.998 3.062 -3.484 1.00 85.75 123 PRO A CA 1
ATOM 924 C C . PRO A 1 123 ? 7.401 1.767 -2.915 1.00 85.75 123 PRO A C 1
ATOM 926 O O . PRO A 1 123 ? 6.736 1.807 -1.885 1.00 85.75 123 PRO A O 1
ATOM 929 N N . THR A 1 124 ? 7.655 0.621 -3.553 1.00 90.44 124 THR A N 1
ATOM 930 C CA . THR A 1 124 ? 7.183 -0.709 -3.124 1.00 90.44 124 THR A CA 1
ATOM 931 C C . THR A 1 124 ? 8.327 -1.693 -2.847 1.00 90.44 124 THR A C 1
ATOM 933 O O . THR A 1 124 ? 8.126 -2.904 -2.813 1.00 90.44 124 THR A O 1
ATOM 936 N N . SER A 1 125 ? 9.541 -1.184 -2.609 1.00 93.75 125 SER A N 1
ATOM 937 C CA . SER A 1 125 ? 10.707 -2.003 -2.234 1.00 93.75 125 SER A CA 1
ATOM 938 C C . SER A 1 125 ? 10.644 -2.568 -0.805 1.00 93.75 125 SER A C 1
ATOM 940 O O . SER A 1 125 ? 11.362 -3.519 -0.498 1.00 93.75 125 SER A O 1
ATOM 942 N N . ALA A 1 126 ? 9.762 -2.033 0.049 1.00 95.75 126 ALA A N 1
ATOM 943 C CA . ALA A 1 126 ? 9.399 -2.598 1.347 1.00 95.75 126 ALA A CA 1
ATOM 944 C C . ALA A 1 126 ? 7.893 -2.907 1.394 1.00 95.75 126 ALA A C 1
ATOM 946 O O . ALA A 1 126 ? 7.075 -2.093 0.965 1.00 95.75 126 ALA A O 1
ATOM 947 N N . VAL A 1 127 ? 7.530 -4.073 1.932 1.00 94.94 127 VAL A N 1
ATOM 948 C CA . VAL A 1 127 ? 6.162 -4.612 1.944 1.00 94.94 127 VAL A CA 1
ATOM 949 C C . VAL A 1 127 ? 5.839 -5.181 3.325 1.00 94.94 127 VAL A C 1
ATOM 951 O O . VAL A 1 127 ? 6.604 -5.971 3.874 1.00 94.94 127 VAL A O 1
ATOM 954 N N . ARG A 1 128 ? 4.683 -4.823 3.891 1.00 92.31 128 ARG A N 1
ATOM 955 C CA . ARG A 1 128 ? 4.138 -5.471 5.097 1.00 92.31 128 ARG A CA 1
ATOM 956 C C . ARG A 1 128 ? 3.374 -6.734 4.709 1.00 92.31 128 ARG A C 1
ATOM 958 O O . ARG A 1 128 ? 2.510 -6.680 3.840 1.00 92.31 128 ARG A O 1
ATOM 965 N N . VAL A 1 129 ? 3.651 -7.847 5.378 1.00 91.19 129 VAL A N 1
ATOM 966 C CA . VAL A 1 129 ? 2.955 -9.126 5.186 1.00 91.19 129 VAL A CA 1
ATOM 967 C C . VAL A 1 129 ? 2.194 -9.468 6.467 1.00 91.19 129 VAL A C 1
ATOM 969 O O . VAL A 1 129 ? 2.791 -9.609 7.536 1.00 91.19 129 VAL A O 1
ATOM 972 N N . ASP A 1 130 ? 0.869 -9.577 6.361 1.00 83.62 130 ASP A N 1
ATOM 973 C CA . ASP A 1 130 ? -0.042 -9.882 7.469 1.00 83.62 130 ASP A CA 1
ATOM 974 C C . ASP A 1 130 ? -0.446 -11.366 7.416 1.00 83.62 130 ASP A C 1
ATOM 976 O O . ASP A 1 130 ? -1.295 -11.770 6.622 1.00 83.62 130 ASP A O 1
ATOM 980 N N . HIS A 1 131 ? 0.187 -12.195 8.251 1.00 72.06 131 HIS A N 1
ATOM 981 C CA . HIS A 1 131 ? 0.004 -13.650 8.235 1.00 72.06 131 HIS A CA 1
ATOM 982 C C . HIS A 1 131 ? -1.412 -14.086 8.659 1.00 72.06 131 HIS A C 1
ATOM 984 O O . HIS A 1 131 ? -1.934 -13.664 9.695 1.00 72.06 131 HIS A O 1
ATOM 990 N N . PHE A 1 132 ? -1.994 -15.013 7.893 1.00 66.38 132 PHE A N 1
ATOM 991 C CA . PHE A 1 132 ? -3.312 -15.591 8.154 1.00 66.38 132 PHE A CA 1
ATOM 992 C C . PHE A 1 132 ? -3.374 -16.358 9.495 1.00 66.38 132 PHE A C 1
ATOM 994 O O . PHE A 1 132 ? -2.374 -16.898 9.980 1.00 66.38 132 PHE A O 1
ATOM 1001 N N . ASN A 1 133 ? -4.563 -16.424 10.109 1.00 58.38 133 ASN A N 1
ATOM 1002 C CA . ASN A 1 133 ? -4.834 -17.091 11.396 1.00 58.38 133 ASN A CA 1
ATOM 1003 C C . ASN A 1 133 ? -4.017 -16.605 12.619 1.00 58.38 133 ASN A C 1
ATOM 1005 O O . ASN A 1 133 ? -4.012 -17.277 13.650 1.00 58.38 133 ASN A O 1
ATOM 1009 N N . GLY A 1 134 ? -3.312 -15.468 12.547 1.00 53.28 134 GLY A N 1
ATOM 1010 C CA . GLY A 1 134 ? -2.708 -14.799 13.713 1.00 53.28 134 GLY A CA 1
ATOM 1011 C C . GLY A 1 134 ? -1.600 -15.562 14.461 1.00 53.28 134 GLY A C 1
ATOM 1012 O O . GLY A 1 134 ? -1.134 -15.088 15.494 1.00 53.28 134 GLY A O 1
ATOM 1013 N N . LYS A 1 135 ? -1.146 -16.721 13.957 1.00 54.09 135 LYS A N 1
ATOM 1014 C CA . LYS A 1 135 ? -0.100 -17.559 14.586 1.00 54.09 135 LYS A CA 1
ATOM 1015 C C . LYS A 1 135 ? 1.306 -16.946 14.541 1.00 54.09 135 LYS A C 1
ATOM 1017 O O . LYS A 1 135 ? 2.197 -17.416 15.242 1.00 54.09 135 LYS A O 1
ATOM 1022 N N . LYS A 1 136 ? 1.511 -15.928 13.705 1.00 65.50 136 LYS A N 1
ATOM 1023 C CA . LYS A 1 136 ? 2.749 -15.156 13.555 1.00 65.50 136 LYS A CA 1
ATOM 1024 C C . LYS A 1 136 ? 2.373 -13.677 13.445 1.00 65.50 136 LYS A C 1
ATOM 1026 O O . LYS A 1 136 ? 1.320 -13.356 12.894 1.00 65.50 136 LYS A O 1
ATOM 1031 N N . SER A 1 137 ? 3.209 -12.783 13.969 1.00 70.44 137 SER A N 1
ATOM 1032 C CA . SER A 1 137 ? 3.020 -11.340 13.801 1.00 70.44 137 SER A CA 1
ATOM 1033 C C . SER A 1 137 ? 3.085 -10.937 12.324 1.00 70.44 137 SER A C 1
ATOM 1035 O O . SER A 1 137 ? 3.694 -11.606 11.491 1.00 70.44 137 SER A O 1
ATOM 1037 N N . SER A 1 138 ? 2.464 -9.808 11.997 1.00 83.31 138 SER A N 1
ATOM 1038 C CA . SER A 1 138 ? 2.779 -9.045 10.788 1.00 83.31 138 SER A CA 1
ATOM 1039 C C . SER A 1 138 ? 4.282 -8.725 10.746 1.00 83.31 138 SER A C 1
ATOM 1041 O O . SER A 1 138 ? 4.777 -8.167 11.731 1.00 83.31 138 SER A O 1
ATOM 1043 N N . SER A 1 139 ? 4.982 -9.005 9.648 1.00 90.56 139 SER A N 1
ATOM 1044 C CA . SER A 1 139 ? 6.398 -8.634 9.473 1.00 90.56 139 SER A CA 1
ATOM 1045 C C . SER A 1 139 ? 6.609 -7.787 8.215 1.00 90.56 139 SER A C 1
ATOM 1047 O O . SER A 1 139 ? 5.727 -7.684 7.358 1.00 90.56 139 SER A O 1
ATOM 1049 N N . ILE A 1 140 ? 7.756 -7.108 8.138 1.00 94.75 140 ILE A N 1
ATOM 1050 C CA . ILE A 1 140 ? 8.125 -6.245 7.010 1.00 94.75 140 ILE A CA 1
ATOM 1051 C C . ILE A 1 140 ? 9.222 -6.938 6.206 1.00 94.75 140 ILE A C 1
ATOM 1053 O O . ILE A 1 140 ? 10.234 -7.363 6.762 1.00 94.75 140 ILE A O 1
ATOM 1057 N N . PHE A 1 141 ? 9.004 -7.032 4.899 1.00 96.50 141 PHE A N 1
ATOM 1058 C CA . PHE A 1 141 ? 9.920 -7.610 3.929 1.00 96.50 141 PHE A CA 1
ATOM 1059 C C . PHE A 1 141 ? 10.516 -6.519 3.043 1.00 96.50 141 PHE A C 1
ATOM 1061 O O . PHE A 1 141 ? 9.793 -5.644 2.571 1.00 96.50 141 PHE A O 1
ATOM 1068 N N . ILE A 1 142 ? 11.816 -6.602 2.779 1.00 97.19 142 ILE A N 1
ATOM 1069 C CA . ILE A 1 142 ? 12.510 -5.835 1.741 1.00 97.19 142 ILE A CA 1
ATOM 1070 C C . ILE A 1 142 ? 12.675 -6.738 0.520 1.00 97.19 142 ILE A C 1
ATOM 1072 O O . ILE A 1 142 ? 13.062 -7.900 0.668 1.00 97.19 142 ILE A O 1
ATOM 1076 N N . VAL A 1 143 ? 12.376 -6.226 -0.675 1.00 96.69 143 VAL A N 1
ATOM 1077 C CA . VAL A 1 143 ? 12.330 -7.025 -1.910 1.00 96.69 143 VAL A CA 1
ATOM 1078 C C . VAL A 1 143 ? 13.166 -6.379 -3.005 1.00 96.69 143 VAL A C 1
ATOM 1080 O O . VAL A 1 143 ? 12.818 -5.318 -3.527 1.00 96.69 143 VAL A O 1
ATOM 1083 N N . GLY A 1 144 ? 14.246 -7.059 -3.394 1.00 93.88 144 GLY A N 1
ATOM 1084 C CA . GLY A 1 144 ? 15.205 -6.578 -4.383 1.00 93.88 144 GLY A CA 1
ATOM 1085 C C . GLY A 1 144 ? 14.574 -6.157 -5.707 1.00 93.88 144 GLY A C 1
ATOM 1086 O O . GLY A 1 144 ? 14.746 -5.020 -6.150 1.00 93.88 144 GLY A O 1
ATOM 1087 N N . ALA A 1 145 ? 13.772 -7.041 -6.301 1.00 93.38 145 ALA A N 1
ATOM 1088 C CA . ALA A 1 145 ? 13.141 -6.840 -7.607 1.00 93.38 145 ALA A CA 1
ATOM 1089 C C . ALA A 1 145 ? 12.244 -5.587 -7.722 1.00 93.38 145 ALA A C 1
ATOM 1091 O O . ALA A 1 145 ? 11.997 -5.108 -8.832 1.00 93.38 145 ALA A O 1
ATOM 1092 N N . CYS A 1 146 ? 11.779 -5.039 -6.596 1.00 94.38 146 CYS A N 1
ATOM 1093 C CA . CYS A 1 146 ? 10.920 -3.851 -6.527 1.00 94.38 146 CYS A CA 1
ATOM 1094 C C . CYS A 1 146 ? 11.683 -2.569 -6.146 1.00 94.38 146 CYS A C 1
ATOM 1096 O O . CYS A 1 146 ? 11.081 -1.555 -5.787 1.00 94.38 146 CYS A O 1
ATOM 1098 N N . THR A 1 147 ? 13.015 -2.599 -6.253 1.00 92.06 147 THR A N 1
ATOM 1099 C CA . THR A 1 147 ? 13.872 -1.407 -6.217 1.00 92.06 147 THR A CA 1
ATOM 1100 C C . THR A 1 147 ? 14.039 -0.782 -7.608 1.00 92.06 147 THR A C 1
ATOM 1102 O O . THR A 1 147 ? 13.934 -1.455 -8.642 1.00 92.06 147 THR A O 1
ATOM 1105 N N . TYR A 1 148 ? 14.309 0.526 -7.637 1.00 87.75 148 TYR A N 1
ATOM 1106 C CA . TYR A 1 148 ? 14.656 1.260 -8.851 1.00 87.75 148 TYR A CA 1
ATOM 1107 C C . TYR A 1 148 ? 16.087 0.949 -9.299 1.00 87.75 148 TYR A C 1
ATOM 1109 O O . TYR A 1 148 ? 17.045 1.164 -8.552 1.00 87.75 148 TYR A O 1
ATOM 1117 N N . PHE A 1 149 ? 16.223 0.518 -10.554 1.00 82.75 149 PHE A N 1
ATOM 1118 C CA . PHE A 1 149 ? 17.492 0.137 -11.176 1.00 82.75 149 PHE A CA 1
ATOM 1119 C C . PHE A 1 149 ? 17.666 0.814 -12.539 1.00 82.75 149 PHE A C 1
ATOM 1121 O O . PHE A 1 149 ? 16.785 0.743 -13.401 1.00 82.75 149 PHE A O 1
ATOM 1128 N N . TYR A 1 150 ? 18.834 1.426 -12.753 1.00 73.81 150 TYR A N 1
ATOM 1129 C CA . TYR A 1 150 ? 19.173 2.158 -13.974 1.00 73.81 150 TYR A CA 1
ATOM 1130 C C . TYR A 1 150 ? 20.471 1.594 -14.592 1.00 73.81 150 TYR A C 1
ATOM 1132 O O . TYR A 1 150 ? 21.562 2.016 -14.197 1.00 73.81 150 TYR A O 1
ATOM 1140 N N . PRO A 1 151 ? 20.400 0.670 -15.577 1.00 62.72 151 PRO A N 1
ATOM 1141 C CA . PRO A 1 151 ? 21.570 -0.082 -16.056 1.00 62.72 151 PRO A CA 1
ATOM 1142 C C . PRO A 1 151 ? 22.689 0.796 -16.639 1.00 62.72 151 PRO A C 1
ATOM 1144 O O . PRO A 1 151 ? 23.867 0.480 -16.482 1.00 62.72 151 PRO A O 1
ATOM 1147 N N . ASN A 1 152 ? 22.358 1.952 -17.226 1.00 57.88 152 ASN A N 1
ATOM 1148 C CA . ASN A 1 152 ? 23.358 2.899 -17.738 1.00 57.88 152 ASN A CA 1
ATOM 1149 C C . ASN A 1 152 ? 24.220 3.547 -16.629 1.00 57.88 152 ASN A C 1
ATOM 1151 O O . ASN A 1 152 ? 25.221 4.183 -16.952 1.00 57.88 152 ASN A O 1
ATOM 1155 N N . ARG A 1 153 ? 23.858 3.398 -15.344 1.00 59.81 153 ARG A N 1
ATOM 1156 C CA . ARG A 1 153 ? 24.518 4.051 -14.195 1.00 59.81 153 ARG A CA 1
ATOM 1157 C C . ARG A 1 153 ? 25.219 3.082 -13.232 1.00 59.81 153 ARG A C 1
ATOM 1159 O O . ARG A 1 153 ? 26.188 3.476 -12.593 1.00 59.81 153 ARG A O 1
ATOM 1166 N N . GLU A 1 154 ? 24.796 1.820 -13.151 1.00 55.50 154 GLU A N 1
ATOM 1167 C CA . GLU A 1 154 ? 25.361 0.811 -12.229 1.00 55.50 154 GLU A CA 1
ATOM 1168 C C . GLU A 1 154 ? 26.414 -0.108 -12.893 1.00 55.50 154 GLU A C 1
ATOM 1170 O O . GLU A 1 154 ? 26.382 -1.331 -12.759 1.00 55.50 154 GLU A O 1
ATOM 1175 N N . ARG A 1 155 ? 27.368 0.472 -13.636 1.00 52.78 155 ARG A N 1
ATOM 1176 C CA . ARG A 1 155 ? 28.423 -0.295 -14.331 1.00 52.78 155 ARG A CA 1
ATOM 1177 C C . ARG A 1 155 ? 29.562 -0.746 -13.398 1.00 52.78 155 ARG A C 1
ATOM 1179 O O . ARG A 1 155 ? 29.852 -0.126 -12.376 1.00 52.78 155 ARG A O 1
ATOM 1186 N N . GLY A 1 156 ? 30.276 -1.797 -13.810 1.00 55.56 156 GLY A N 1
ATOM 1187 C CA . GLY A 1 156 ? 31.511 -2.262 -13.167 1.00 55.56 156 GLY A CA 1
ATOM 1188 C C . GLY A 1 156 ? 31.280 -3.024 -11.859 1.00 55.56 156 GLY A C 1
ATOM 1189 O O . GLY A 1 156 ? 30.300 -3.748 -11.716 1.00 55.56 156 GLY A O 1
ATOM 1190 N N . ALA A 1 157 ? 32.187 -2.868 -10.888 1.00 47.94 157 ALA A N 1
ATOM 1191 C CA . ALA A 1 157 ? 32.201 -3.659 -9.650 1.00 47.94 157 ALA A CA 1
ATOM 1192 C C . ALA A 1 157 ? 30.926 -3.545 -8.786 1.00 47.94 157 ALA A C 1
ATOM 1194 O O . ALA A 1 157 ? 30.681 -4.430 -7.966 1.00 47.94 157 ALA A O 1
ATOM 1195 N N . LYS A 1 158 ? 30.101 -2.502 -8.978 1.00 60.97 158 LYS A N 1
ATOM 1196 C CA . LYS A 1 158 ? 28.784 -2.390 -8.329 1.00 60.97 158 LYS A CA 1
ATOM 1197 C C . LYS A 1 158 ? 27.819 -3.501 -8.767 1.00 60.97 158 LYS A C 1
ATOM 1199 O O . LYS A 1 158 ? 27.051 -3.968 -7.937 1.00 60.97 158 LYS A O 1
ATOM 1204 N N . PHE A 1 159 ? 27.912 -3.988 -10.009 1.00 68.00 159 PHE A N 1
ATOM 1205 C CA . PHE A 1 159 ? 26.952 -4.932 -10.595 1.00 68.00 159 PHE A CA 1
ATOM 1206 C C . PHE A 1 159 ? 26.785 -6.236 -9.794 1.00 68.00 159 PHE A C 1
ATOM 1208 O O . PHE A 1 159 ? 25.678 -6.754 -9.711 1.00 68.00 159 PHE A O 1
ATOM 1215 N N . LEU A 1 160 ? 27.844 -6.752 -9.153 1.00 67.00 160 LEU A N 1
ATOM 1216 C CA . LEU A 1 160 ? 27.741 -7.948 -8.302 1.00 67.00 160 LEU A CA 1
ATOM 1217 C C . LEU A 1 160 ? 26.913 -7.693 -7.032 1.00 67.00 160 LEU A C 1
ATOM 1219 O O . LEU A 1 160 ? 26.073 -8.518 -6.683 1.00 67.00 160 LEU A O 1
ATOM 1223 N N . LEU A 1 161 ? 27.099 -6.535 -6.388 1.00 72.81 161 LEU A N 1
ATOM 1224 C CA . LEU A 1 161 ? 26.266 -6.111 -5.258 1.00 72.81 161 LEU A CA 1
ATOM 1225 C C . LEU A 1 161 ? 24.830 -5.842 -5.728 1.00 72.81 161 LEU A C 1
ATOM 1227 O O . LEU A 1 161 ? 23.888 -6.232 -5.049 1.00 72.81 161 LEU A O 1
ATOM 1231 N N . SER A 1 162 ? 24.649 -5.264 -6.920 1.00 78.25 162 SER A N 1
ATOM 1232 C CA . SER A 1 162 ? 23.327 -5.091 -7.530 1.00 78.25 162 SER A CA 1
ATOM 1233 C C . SER A 1 162 ? 22.630 -6.430 -7.799 1.00 78.25 162 SER A C 1
ATOM 1235 O O . SER A 1 162 ? 21.426 -6.511 -7.589 1.00 78.25 162 SER A O 1
ATOM 1237 N N . ARG A 1 163 ? 23.343 -7.497 -8.200 1.00 80.75 163 ARG A N 1
ATOM 1238 C CA . ARG A 1 163 ? 22.746 -8.839 -8.362 1.00 80.75 163 ARG A CA 1
ATOM 1239 C C . ARG A 1 163 ? 22.232 -9.401 -7.038 1.00 80.75 163 ARG A C 1
ATOM 1241 O O . ARG A 1 163 ? 21.065 -9.770 -6.985 1.00 80.75 163 ARG A O 1
ATOM 1248 N N . GLU A 1 164 ? 23.052 -9.403 -5.985 1.00 84.00 164 GLU A N 1
ATOM 1249 C CA . GLU A 1 164 ? 22.631 -9.846 -4.641 1.00 84.00 164 GLU A CA 1
ATOM 1250 C C . GLU A 1 164 ? 21.464 -8.991 -4.115 1.00 84.00 164 GLU A C 1
ATOM 1252 O O . GLU A 1 164 ? 20.464 -9.521 -3.631 1.00 84.00 164 GLU A O 1
ATOM 1257 N N . ARG A 1 165 ? 21.544 -7.665 -4.300 1.00 89.50 165 ARG A N 1
ATOM 1258 C CA . ARG A 1 165 ? 20.481 -6.712 -3.954 1.00 89.50 165 ARG A CA 1
ATOM 1259 C C . ARG A 1 165 ? 19.162 -7.023 -4.660 1.00 89.50 165 ARG A C 1
ATOM 1261 O O . ARG A 1 165 ? 18.116 -6.856 -4.048 1.00 89.50 165 ARG A O 1
ATOM 1268 N N . LEU A 1 166 ? 19.200 -7.416 -5.934 1.00 89.94 166 LEU A N 1
ATOM 1269 C CA . LEU A 1 166 ? 18.013 -7.632 -6.771 1.00 89.94 166 LEU A CA 1
ATOM 1270 C C . LEU A 1 166 ? 17.433 -9.050 -6.627 1.00 89.94 166 LEU A C 1
ATOM 1272 O O . LEU A 1 166 ? 16.225 -9.216 -6.789 1.00 89.94 166 LEU A O 1
ATOM 1276 N N . SER A 1 167 ? 18.251 -10.050 -6.278 1.00 89.88 167 SER A N 1
ATOM 1277 C CA . SER A 1 167 ? 17.799 -11.431 -6.052 1.00 89.88 167 SER A CA 1
ATOM 1278 C C . SER A 1 167 ? 17.243 -11.681 -4.646 1.00 89.88 167 SER A C 1
ATOM 1280 O O . SER A 1 167 ? 16.547 -12.674 -4.442 1.00 89.88 167 SER A O 1
ATOM 1282 N N . GLY A 1 168 ? 17.557 -10.842 -3.659 1.00 92.06 168 GLY A N 1
ATOM 1283 C CA . GLY A 1 168 ? 17.164 -11.086 -2.273 1.00 92.06 168 GLY A CA 1
ATOM 1284 C C . GLY A 1 168 ? 15.740 -10.652 -1.899 1.00 92.06 168 GLY A C 1
ATOM 1285 O O . GLY A 1 168 ? 15.180 -9.670 -2.398 1.00 92.06 168 GLY A O 1
ATOM 1286 N N . ILE A 1 169 ? 15.179 -11.402 -0.952 1.00 95.75 169 ILE A N 1
ATOM 1287 C CA . ILE A 1 169 ? 13.975 -11.105 -0.177 1.00 95.75 169 ILE A CA 1
ATOM 1288 C C . ILE A 1 169 ? 14.369 -11.225 1.302 1.00 95.75 169 ILE A C 1
ATOM 1290 O O . ILE A 1 169 ? 14.735 -12.312 1.758 1.00 95.75 169 ILE A O 1
ATOM 1294 N N . TRP A 1 170 ? 14.303 -10.128 2.058 1.00 96.19 170 TRP A N 1
ATOM 1295 C CA . TRP A 1 170 ? 14.732 -10.071 3.463 1.00 96.19 170 TRP A CA 1
ATOM 1296 C C . TRP A 1 170 ? 13.559 -9.758 4.385 1.00 96.19 170 TRP A C 1
ATOM 1298 O O . TRP A 1 170 ? 12.956 -8.696 4.278 1.00 96.19 170 TRP A O 1
ATOM 1308 N N . GLU A 1 171 ? 13.266 -10.650 5.323 1.00 95.44 171 GLU A N 1
ATOM 1309 C CA . GLU A 1 171 ? 12.366 -10.388 6.443 1.00 95.44 171 GLU A CA 1
ATOM 1310 C C . GLU A 1 171 ? 13.127 -9.630 7.539 1.00 95.44 171 GLU A C 1
ATOM 1312 O O . GLU A 1 171 ? 14.201 -10.057 7.969 1.00 95.44 171 GLU A O 1
ATOM 1317 N N . LEU A 1 172 ? 12.582 -8.508 8.005 1.00 94.44 172 LEU A N 1
ATOM 1318 C CA . LEU A 1 172 ? 13.134 -7.745 9.127 1.00 94.44 172 LEU A CA 1
ATOM 1319 C C . LEU A 1 172 ? 12.579 -8.257 10.465 1.00 94.44 172 LEU A C 1
ATOM 1321 O O . LEU A 1 172 ? 11.530 -8.907 10.519 1.00 94.44 172 LEU A O 1
ATOM 1325 N N . SER A 1 173 ? 13.278 -7.984 11.567 1.00 91.31 173 SER A N 1
ATOM 1326 C CA . SER A 1 173 ? 12.739 -8.225 12.911 1.00 91.31 173 SER A CA 1
ATOM 1327 C C . SER A 1 173 ? 11.695 -7.184 13.320 1.00 91.31 173 SER A C 1
ATOM 1329 O O . SER A 1 173 ? 11.645 -6.077 12.784 1.00 91.31 173 SER A O 1
ATOM 1331 N N . ASP A 1 174 ? 10.914 -7.501 14.355 1.00 86.62 174 ASP A N 1
ATOM 1332 C CA . ASP A 1 174 ? 9.937 -6.593 14.974 1.00 86.62 174 ASP A CA 1
ATOM 1333 C C . ASP A 1 174 ? 10.558 -5.257 15.469 1.00 86.62 174 ASP A C 1
ATOM 1335 O O . ASP A 1 174 ? 9.843 -4.275 15.673 1.00 86.62 174 ASP A O 1
ATOM 1339 N N . GLY A 1 175 ? 11.885 -5.202 15.663 1.00 86.00 175 GLY A N 1
ATOM 1340 C CA . GLY A 1 175 ? 12.630 -3.995 16.051 1.00 86.00 175 GLY A CA 1
ATOM 1341 C C . GLY A 1 175 ? 13.246 -3.200 14.890 1.00 86.00 175 GLY A C 1
ATOM 1342 O O . GLY A 1 175 ? 13.751 -2.099 15.131 1.00 86.00 175 GLY A O 1
ATOM 1343 N N . LEU A 1 176 ? 13.211 -3.750 13.666 1.00 91.25 176 LEU A N 1
ATOM 1344 C CA . LEU A 1 176 ? 13.896 -3.282 12.445 1.00 91.25 176 LEU A CA 1
ATOM 1345 C C . LEU A 1 176 ? 15.433 -3.182 12.555 1.00 91.25 176 LEU A C 1
ATOM 1347 O O . LEU A 1 176 ? 16.068 -2.495 11.762 1.00 91.25 176 LEU A O 1
ATOM 1351 N N . THR A 1 177 ? 16.039 -3.865 13.531 1.00 90.69 177 THR A N 1
ATOM 1352 C CA . THR A 1 177 ? 17.485 -3.809 13.833 1.00 90.69 177 THR A CA 1
ATOM 1353 C C . THR A 1 177 ? 18.291 -4.996 13.306 1.00 90.69 177 THR A C 1
ATOM 1355 O O . THR A 1 177 ? 19.513 -4.980 13.388 1.00 90.69 177 THR A O 1
ATOM 1358 N N . GLU A 1 178 ? 17.633 -6.034 12.791 1.00 93.12 178 GLU A N 1
ATOM 1359 C CA . GLU A 1 178 ? 18.270 -7.241 12.250 1.00 93.12 178 GLU A CA 1
ATOM 1360 C C . GLU A 1 178 ? 17.398 -7.866 11.147 1.00 93.12 178 GLU A C 1
ATOM 1362 O O . GLU A 1 178 ? 16.194 -7.598 11.054 1.00 93.12 178 GLU A O 1
ATOM 1367 N N . VAL A 1 179 ? 18.013 -8.720 10.328 1.00 93.75 179 VAL A N 1
ATOM 1368 C CA . VAL A 1 179 ? 17.328 -9.571 9.346 1.00 93.75 179 VAL A CA 1
ATOM 1369 C C . VAL A 1 179 ? 16.914 -10.870 10.037 1.00 93.75 179 VAL A C 1
ATOM 1371 O O . VAL A 1 179 ? 17.767 -11.649 10.456 1.00 93.75 179 VAL A O 1
ATOM 1374 N N . SER A 1 180 ? 15.609 -11.118 10.143 1.00 92.44 180 SER A N 1
ATOM 1375 C CA . SER A 1 180 ? 15.049 -12.320 10.774 1.00 92.44 180 SER A CA 1
ATOM 1376 C C . SER A 1 180 ? 14.998 -13.519 9.817 1.00 92.44 180 SER A C 1
ATOM 1378 O O . SER A 1 180 ? 15.102 -14.669 10.252 1.00 92.44 180 SER A O 1
ATOM 1380 N N . SER A 1 181 ? 14.898 -13.280 8.503 1.00 91.75 181 SER A N 1
ATOM 1381 C CA . SER A 1 181 ? 15.160 -14.297 7.480 1.00 91.75 181 SER A CA 1
ATOM 1382 C C . SER A 1 181 ? 15.564 -13.702 6.127 1.00 91.75 181 SER A C 1
ATOM 1384 O O . SER A 1 181 ? 15.244 -12.561 5.815 1.00 91.75 181 SER A O 1
ATOM 1386 N N . HIS A 1 182 ? 16.291 -14.473 5.317 1.00 92.56 182 HIS A N 1
ATOM 1387 C CA . HIS A 1 182 ? 16.696 -14.096 3.961 1.00 92.56 182 HIS A CA 1
ATOM 1388 C C . HIS A 1 182 ? 16.438 -15.266 3.008 1.00 92.56 182 HIS A C 1
ATOM 1390 O O . HIS A 1 182 ? 16.812 -16.405 3.298 1.00 92.56 182 HIS A O 1
ATOM 1396 N N . TYR A 1 183 ? 15.816 -14.973 1.870 1.00 92.00 183 TYR A N 1
ATOM 1397 C CA . TYR A 1 183 ? 15.669 -15.870 0.732 1.00 92.00 183 TYR A CA 1
ATOM 1398 C C . TYR A 1 183 ? 16.310 -15.216 -0.494 1.00 92.00 183 TYR A C 1
ATOM 1400 O O . TYR A 1 183 ? 15.979 -14.079 -0.812 1.00 92.00 183 TYR A O 1
ATOM 1408 N N . SER A 1 184 ? 17.197 -15.927 -1.194 1.00 89.44 184 SER A N 1
ATOM 1409 C CA . SER A 1 184 ? 17.753 -15.461 -2.470 1.00 89.44 184 SER A CA 1
ATOM 1410 C C . SER A 1 184 ? 17.129 -16.234 -3.627 1.00 89.44 184 SER A C 1
ATOM 1412 O O . SER A 1 184 ? 17.183 -17.468 -3.668 1.00 89.44 184 SER A O 1
ATOM 1414 N N . ILE A 1 185 ? 16.545 -15.488 -4.561 1.00 85.12 185 ILE A N 1
ATOM 1415 C CA . ILE A 1 185 ? 16.007 -15.948 -5.839 1.00 85.12 185 ILE A CA 1
ATOM 1416 C C . ILE A 1 185 ? 17.194 -16.421 -6.694 1.00 85.12 185 ILE A C 1
ATOM 1418 O O . ILE A 1 185 ? 17.895 -15.621 -7.312 1.00 85.12 185 ILE A O 1
ATOM 1422 N N . ARG A 1 186 ? 17.471 -17.730 -6.666 1.00 70.62 186 ARG A N 1
ATOM 1423 C CA . ARG A 1 186 ? 18.668 -18.322 -7.288 1.00 70.62 186 ARG A CA 1
ATOM 1424 C C . ARG A 1 186 ? 18.701 -18.073 -8.796 1.00 70.62 186 ARG A C 1
ATOM 1426 O O . ARG A 1 186 ? 17.739 -18.400 -9.488 1.00 70.62 186 ARG A O 1
ATOM 1433 N N . THR A 1 187 ? 19.840 -17.604 -9.310 1.00 54.62 187 THR A N 1
ATOM 1434 C CA . THR A 1 187 ? 20.099 -17.568 -10.758 1.00 54.62 187 THR A CA 1
ATOM 1435 C C . THR A 1 187 ? 20.991 -18.753 -11.157 1.00 54.62 187 THR A C 1
ATOM 1437 O O . THR A 1 187 ? 21.877 -19.108 -10.382 1.00 54.62 187 THR A O 1
ATOM 1440 N N . PRO A 1 188 ? 20.813 -19.394 -12.331 1.00 42.75 188 PRO A N 1
ATOM 1441 C CA . PRO A 1 188 ? 21.552 -20.624 -12.657 1.00 42.75 188 PRO A CA 1
ATOM 1442 C C . PRO A 1 188 ? 23.087 -20.513 -12.634 1.00 42.75 188 PRO A C 1
ATOM 1444 O O . PRO A 1 188 ? 23.752 -21.510 -12.388 1.00 42.75 188 PRO A O 1
ATOM 1447 N N . MET A 1 189 ? 23.658 -19.315 -12.813 1.00 43.97 189 MET A N 1
ATOM 1448 C CA . MET A 1 189 ? 25.114 -19.088 -12.752 1.00 43.97 189 MET A CA 1
ATOM 1449 C C . MET A 1 189 ? 25.741 -19.298 -11.361 1.00 43.97 189 MET A C 1
ATOM 1451 O O . MET A 1 189 ? 26.963 -19.345 -11.249 1.00 43.97 189 MET A O 1
ATOM 1455 N N . ASP A 1 190 ? 24.933 -19.446 -10.307 1.00 44.00 190 ASP A N 1
ATOM 1456 C CA . ASP A 1 190 ? 25.412 -19.821 -8.972 1.00 44.00 190 ASP A CA 1
ATOM 1457 C C . ASP A 1 190 ? 25.685 -21.341 -8.845 1.00 44.00 190 ASP A C 1
ATOM 1459 O O . ASP A 1 190 ? 26.291 -21.787 -7.865 1.00 44.00 190 ASP A O 1
ATOM 1463 N N . ALA A 1 191 ? 25.283 -22.148 -9.838 1.00 37.25 191 ALA A N 1
ATOM 1464 C CA . ALA A 1 191 ? 25.706 -23.539 -9.993 1.00 37.25 191 ALA A CA 1
ATOM 1465 C C . ALA A 1 191 ? 27.015 -23.599 -10.800 1.00 37.25 191 ALA A C 1
ATOM 1467 O O . ALA A 1 191 ? 27.064 -23.210 -11.966 1.00 37.25 191 ALA A O 1
ATOM 1468 N N . LYS A 1 192 ? 28.096 -24.077 -10.172 1.00 36.78 192 LYS A N 1
ATOM 1469 C CA . LYS A 1 192 ? 29.411 -24.178 -10.820 1.00 36.78 192 LYS A CA 1
ATOM 1470 C C . LYS A 1 192 ? 29.476 -25.295 -11.861 1.00 36.78 192 LYS A C 1
ATOM 1472 O O . LYS A 1 192 ? 28.967 -26.384 -11.624 1.00 36.78 192 LYS A O 1
ATOM 1477 N N . GLU A 1 193 ? 30.222 -25.000 -12.925 1.00 44.31 193 GLU A N 1
ATOM 1478 C CA . GLU A 1 193 ? 30.939 -25.901 -13.841 1.00 44.31 193 GLU A CA 1
ATOM 1479 C C . GLU A 1 193 ? 30.880 -27.400 -13.475 1.00 44.31 193 GLU A C 1
ATOM 1481 O O . GLU A 1 193 ? 31.655 -27.886 -12.648 1.00 44.31 193 GLU A O 1
ATOM 1486 N N . GLY A 1 194 ? 29.990 -28.149 -14.132 1.00 38.91 194 GLY A N 1
ATOM 1487 C CA . GLY A 1 194 ? 29.911 -29.600 -13.984 1.00 38.91 194 GLY A CA 1
ATOM 1488 C C . GLY A 1 194 ? 28.718 -30.216 -14.714 1.00 38.91 194 GLY A C 1
ATOM 1489 O O . GLY A 1 194 ? 27.583 -30.004 -14.308 1.00 38.91 194 GLY A O 1
ATOM 1490 N N . TYR A 1 195 ? 29.010 -31.042 -15.725 1.00 35.91 195 TYR A N 1
ATOM 1491 C CA . TYR A 1 195 ? 28.059 -31.803 -16.553 1.00 35.91 195 TYR A CA 1
ATOM 1492 C C . TYR A 1 195 ? 27.183 -30.973 -17.516 1.00 35.91 195 TYR A C 1
ATOM 1494 O O . TYR A 1 195 ? 26.116 -30.479 -17.167 1.00 35.91 195 TYR A O 1
ATOM 1502 N N . ASP A 1 196 ? 27.642 -30.876 -18.766 1.00 38.56 196 ASP A N 1
ATOM 1503 C CA . ASP A 1 196 ? 26.910 -30.291 -19.897 1.00 38.56 196 ASP A CA 1
ATOM 1504 C C . ASP A 1 196 ? 26.204 -31.399 -20.705 1.00 38.56 196 ASP A C 1
ATOM 1506 O O . ASP A 1 196 ? 26.644 -31.792 -21.787 1.00 38.56 196 ASP A O 1
ATOM 1510 N N . ASP A 1 197 ? 25.118 -31.946 -20.149 1.00 37.34 197 ASP A N 1
ATOM 1511 C CA . ASP A 1 197 ? 24.166 -32.761 -20.918 1.00 37.34 197 ASP A CA 1
ATOM 1512 C C . ASP A 1 197 ? 23.290 -31.810 -21.752 1.00 37.34 197 ASP A C 1
ATOM 1514 O O . ASP A 1 197 ? 22.215 -31.364 -21.327 1.00 37.34 197 ASP A O 1
ATOM 1518 N N . GLY A 1 198 ? 23.799 -31.471 -22.941 1.00 41.50 198 GLY A N 1
ATOM 1519 C CA . GLY A 1 198 ? 23.331 -30.407 -23.840 1.00 41.50 198 GLY A CA 1
ATOM 1520 C C . GLY A 1 198 ? 21.956 -30.602 -24.497 1.00 41.50 198 GLY A C 1
ATOM 1521 O O . GLY A 1 198 ? 21.807 -30.375 -25.695 1.00 41.50 198 GLY A O 1
ATOM 1522 N N . ASN A 1 199 ? 20.947 -31.028 -23.735 1.00 35.66 199 ASN A N 1
ATOM 1523 C CA . ASN A 1 199 ? 19.546 -31.108 -24.162 1.00 35.66 199 ASN A CA 1
ATOM 1524 C C . ASN A 1 199 ? 18.549 -30.660 -23.068 1.00 35.66 199 ASN A C 1
ATOM 1526 O O . ASN A 1 199 ? 17.360 -30.965 -23.135 1.00 35.66 199 ASN A O 1
ATOM 1530 N N . THR A 1 200 ? 19.020 -29.934 -22.048 1.00 36.75 200 THR A N 1
ATOM 1531 C CA . THR A 1 200 ? 18.162 -29.238 -21.076 1.00 36.75 200 THR A CA 1
ATOM 1532 C C . THR A 1 200 ? 18.120 -27.744 -21.394 1.00 36.75 200 THR A C 1
ATOM 1534 O O . THR A 1 200 ? 19.093 -27.015 -21.212 1.00 36.75 200 THR A O 1
ATOM 1537 N N . THR A 1 201 ? 16.973 -27.256 -21.871 1.00 32.78 201 THR A N 1
ATOM 1538 C CA . THR A 1 201 ? 16.718 -25.814 -21.994 1.00 32.78 201 THR A CA 1
ATOM 1539 C C . THR A 1 201 ? 16.477 -25.233 -20.604 1.00 32.78 201 THR A C 1
ATOM 1541 O O . THR A 1 201 ? 15.338 -25.159 -20.144 1.00 32.78 201 THR A O 1
ATOM 1544 N N . TRP A 1 202 ? 17.558 -24.867 -19.915 1.00 36.59 202 TRP A N 1
ATOM 1545 C CA . TRP A 1 202 ? 17.509 -24.220 -18.605 1.00 36.59 202 TRP A CA 1
ATOM 1546 C C . TRP A 1 202 ? 16.707 -22.921 -18.685 1.00 36.59 202 TRP A C 1
ATOM 1548 O O . TRP A 1 202 ? 17.186 -21.927 -19.231 1.00 36.59 202 TRP A O 1
ATOM 1558 N N . ASP A 1 203 ? 15.494 -22.920 -18.132 1.00 40.44 203 ASP A N 1
ATOM 1559 C CA . ASP A 1 203 ? 14.646 -21.731 -18.095 1.00 40.44 203 ASP A CA 1
ATOM 1560 C C . ASP A 1 203 ? 15.282 -20.708 -17.137 1.00 40.44 203 ASP A C 1
ATOM 1562 O O . ASP A 1 203 ? 15.270 -20.857 -15.909 1.00 40.44 203 ASP A O 1
ATOM 1566 N N . THR A 1 204 ? 15.990 -19.726 -17.703 1.00 54.47 204 THR A N 1
ATOM 1567 C CA . THR A 1 204 ? 16.898 -18.866 -16.940 1.00 54.47 204 THR A CA 1
ATOM 1568 C C . THR A 1 204 ? 16.105 -17.923 -16.049 1.00 54.47 204 THR A C 1
ATOM 1570 O O . THR A 1 204 ? 15.555 -16.925 -16.519 1.00 54.47 204 THR A O 1
ATOM 1573 N N . LEU A 1 205 ? 16.061 -18.240 -14.755 1.00 63.31 205 LEU A N 1
ATOM 1574 C CA . LEU A 1 205 ? 15.224 -17.542 -13.788 1.00 63.31 205 LEU A CA 1
ATOM 1575 C C . LEU A 1 205 ? 15.564 -16.038 -13.746 1.00 63.31 205 LEU A C 1
ATOM 1577 O O . LEU A 1 205 ? 16.689 -15.630 -13.445 1.00 63.31 205 LEU A O 1
ATOM 1581 N N . LYS A 1 206 ? 14.579 -15.226 -14.148 1.00 73.88 206 LYS A N 1
ATOM 1582 C CA . LYS A 1 206 ? 14.749 -13.832 -14.587 1.00 73.88 206 LYS A CA 1
ATOM 1583 C C . LYS A 1 206 ? 15.081 -12.934 -13.395 1.00 73.88 206 LYS A C 1
ATOM 1585 O O . LYS A 1 206 ? 14.268 -12.790 -12.484 1.00 73.88 206 LYS A O 1
ATOM 1590 N N . LEU A 1 207 ? 16.248 -12.285 -13.413 1.00 83.38 207 LEU A N 1
ATOM 1591 C CA . LEU A 1 207 ? 16.629 -11.326 -12.372 1.00 83.38 207 LEU A CA 1
ATOM 1592 C C . LEU A 1 207 ? 15.864 -10.018 -12.604 1.00 83.38 207 LEU A C 1
ATOM 1594 O O . LEU A 1 207 ? 16.235 -9.227 -13.469 1.00 83.38 207 LEU A O 1
ATOM 1598 N N . ARG A 1 208 ? 14.769 -9.806 -11.871 1.00 87.50 208 ARG A N 1
ATOM 1599 C CA . ARG A 1 208 ? 13.879 -8.650 -12.063 1.00 87.50 208 ARG A CA 1
ATOM 1600 C C . ARG A 1 208 ? 14.389 -7.404 -11.337 1.00 87.50 208 ARG A C 1
ATOM 1602 O O . ARG A 1 208 ? 15.084 -7.474 -10.329 1.00 87.50 208 ARG A O 1
ATOM 1609 N N . SER A 1 209 ? 14.002 -6.251 -11.865 1.00 90.75 209 SER A N 1
ATOM 1610 C CA . SER A 1 209 ? 14.148 -4.920 -11.270 1.00 90.75 209 SER A CA 1
ATOM 1611 C C . SER A 1 209 ? 12.992 -4.033 -11.733 1.00 90.75 209 SER A C 1
ATOM 1613 O O . SER A 1 209 ? 12.338 -4.368 -12.725 1.00 90.75 209 SER A O 1
ATOM 1615 N N . ASN A 1 210 ? 12.750 -2.886 -11.085 1.00 90.81 210 ASN A N 1
ATOM 1616 C CA . ASN A 1 210 ? 11.671 -1.965 -11.476 1.00 90.81 210 ASN A CA 1
ATOM 1617 C C . ASN A 1 210 ? 10.281 -2.651 -11.563 1.00 90.81 210 ASN A C 1
ATOM 1619 O O . ASN A 1 210 ? 9.415 -2.236 -12.343 1.00 90.81 210 ASN A O 1
ATOM 1623 N N . ALA A 1 211 ? 10.088 -3.746 -10.817 1.00 93.00 211 ALA A N 1
ATOM 1624 C CA . ALA A 1 211 ? 8.796 -4.393 -10.619 1.00 93.00 211 ALA A CA 1
ATOM 1625 C C . ALA A 1 211 ? 7.997 -3.628 -9.550 1.00 93.00 211 ALA A C 1
ATOM 1627 O O . ALA A 1 211 ? 8.442 -2.607 -9.024 1.00 93.00 211 ALA A O 1
ATOM 1628 N N . THR A 1 212 ? 6.803 -4.102 -9.210 1.00 94.12 212 THR A N 1
ATOM 1629 C CA . THR A 1 212 ? 6.065 -3.573 -8.057 1.00 94.12 212 THR A CA 1
ATOM 1630 C C . THR A 1 212 ? 5.540 -4.699 -7.189 1.00 94.12 212 THR A C 1
ATOM 1632 O O . THR A 1 212 ? 4.996 -5.683 -7.691 1.00 94.12 212 THR A O 1
ATOM 1635 N N . CYS A 1 213 ? 5.763 -4.552 -5.884 1.00 95.19 213 CYS A N 1
ATOM 1636 C CA . CYS A 1 213 ? 5.516 -5.596 -4.907 1.00 95.19 213 CYS A CA 1
ATOM 1637 C C . CYS A 1 213 ? 4.320 -5.244 -4.031 1.00 95.19 213 CYS A C 1
ATOM 1639 O O . CYS A 1 213 ? 4.204 -4.131 -3.521 1.00 95.19 213 CYS A O 1
ATOM 1641 N N . VAL A 1 214 ? 3.438 -6.221 -3.850 1.00 94.50 214 VAL A N 1
ATOM 1642 C CA . VAL A 1 214 ? 2.235 -6.128 -3.015 1.00 94.50 214 VAL A CA 1
ATOM 1643 C C . VAL A 1 214 ? 2.011 -7.459 -2.304 1.00 94.50 214 VAL A C 1
ATOM 1645 O O . VAL A 1 214 ? 2.536 -8.489 -2.727 1.00 94.50 214 VAL A O 1
ATOM 1648 N N . SER A 1 215 ? 1.234 -7.460 -1.228 1.00 92.94 215 SER A N 1
ATOM 1649 C CA . SER A 1 215 ? 0.992 -8.641 -0.397 1.00 92.94 215 SER A CA 1
ATOM 1650 C C . SER A 1 215 ? -0.496 -8.892 -0.168 1.00 92.94 215 SER A C 1
ATOM 1652 O O . SER A 1 215 ? -1.282 -7.958 -0.017 1.00 92.94 215 SER A O 1
ATOM 1654 N N . ARG A 1 216 ? -0.877 -10.169 -0.090 1.00 89.44 216 ARG A N 1
ATOM 1655 C CA . ARG A 1 216 ? -2.163 -10.614 0.460 1.00 89.44 216 ARG A CA 1
ATOM 1656 C C . ARG A 1 216 ? -1.920 -11.842 1.319 1.00 89.44 216 ARG A C 1
ATOM 1658 O O . ARG A 1 216 ? -1.356 -12.822 0.841 1.00 89.44 216 ARG A O 1
ATOM 1665 N N . GLU A 1 217 ? -2.379 -11.786 2.568 1.00 85.31 217 GLU A N 1
ATOM 1666 C CA . GLU A 1 217 ? -2.145 -12.842 3.560 1.00 85.31 217 GLU A CA 1
ATOM 1667 C C . GLU A 1 217 ? -0.627 -13.151 3.633 1.00 85.31 217 GLU A C 1
ATOM 1669 O O . GLU A 1 217 ? 0.179 -12.221 3.660 1.00 85.31 217 GLU A O 1
ATOM 1674 N N . GLN A 1 218 ? -0.206 -14.420 3.622 1.00 88.00 218 GLN A N 1
ATOM 1675 C CA . GLN A 1 218 ? 1.210 -14.837 3.567 1.00 88.00 218 GLN A CA 1
ATOM 1676 C C . GLN A 1 218 ? 1.889 -14.744 2.180 1.00 88.00 218 GLN A C 1
ATOM 1678 O O . GLN A 1 218 ? 3.022 -15.200 2.027 1.00 88.00 218 GLN A O 1
ATOM 1683 N N . LEU A 1 219 ? 1.218 -14.220 1.150 1.00 91.75 219 LEU A N 1
ATOM 1684 C CA . LEU A 1 219 ? 1.726 -14.215 -0.227 1.00 91.75 219 LEU A CA 1
ATOM 1685 C C . LEU A 1 219 ? 2.220 -12.827 -0.635 1.00 91.75 219 LEU A C 1
ATOM 1687 O O . LEU A 1 219 ? 1.472 -11.849 -0.586 1.00 91.75 219 LEU A O 1
ATOM 1691 N N . LEU A 1 220 ? 3.473 -12.760 -1.082 1.00 95.00 220 LEU A N 1
ATOM 1692 C CA . LEU A 1 220 ? 4.113 -11.569 -1.631 1.00 95.00 220 LEU A CA 1
ATOM 1693 C C . LEU A 1 220 ? 4.225 -11.721 -3.152 1.00 95.00 220 LEU A C 1
ATOM 1695 O O . LEU A 1 220 ? 4.906 -12.618 -3.639 1.00 95.00 220 LEU A O 1
ATOM 1699 N N . PHE A 1 221 ? 3.562 -10.842 -3.897 1.00 95.56 221 PHE A N 1
ATOM 1700 C CA . PHE A 1 221 ? 3.531 -10.829 -5.359 1.00 95.56 221 PHE A CA 1
ATOM 1701 C C . PHE A 1 221 ? 4.571 -9.842 -5.897 1.00 95.56 221 PHE A C 1
ATOM 1703 O O . PHE A 1 221 ? 4.641 -8.710 -5.419 1.00 95.56 221 PHE A O 1
ATOM 1710 N N . ILE A 1 222 ? 5.330 -10.244 -6.916 1.00 95.31 222 ILE A N 1
ATOM 1711 C CA . ILE A 1 222 ? 6.319 -9.421 -7.625 1.00 95.31 222 ILE A CA 1
ATOM 1712 C C . ILE A 1 222 ? 5.827 -9.253 -9.065 1.00 95.31 222 ILE A C 1
ATOM 1714 O O . ILE A 1 222 ? 5.914 -10.172 -9.880 1.00 95.31 222 ILE A O 1
ATOM 1718 N N . VAL A 1 223 ? 5.251 -8.089 -9.370 1.00 94.25 223 VAL A N 1
ATOM 1719 C CA . VAL A 1 223 ? 4.476 -7.874 -10.599 1.00 94.25 223 VAL A CA 1
ATOM 1720 C C . VAL A 1 223 ? 5.303 -7.154 -11.665 1.00 94.25 223 VAL A C 1
ATOM 1722 O O . VAL A 1 223 ? 5.685 -5.993 -11.489 1.00 94.25 223 VAL A O 1
ATOM 1725 N N . GLY A 1 224 ? 5.518 -7.825 -12.802 1.00 91.44 224 GLY A N 1
ATOM 1726 C CA . GLY A 1 224 ? 6.165 -7.260 -13.989 1.00 91.44 224 GLY A CA 1
ATOM 1727 C C . GLY A 1 224 ? 7.629 -6.862 -13.767 1.00 91.44 224 GLY A C 1
ATOM 1728 O O . GLY A 1 224 ? 8.401 -7.597 -13.152 1.00 91.44 224 GLY A O 1
ATOM 1729 N N . GLY A 1 225 ? 8.009 -5.694 -14.287 1.00 89.75 225 GLY A N 1
ATOM 1730 C CA . GLY A 1 225 ? 9.353 -5.126 -14.178 1.00 89.75 225 GLY A CA 1
ATOM 1731 C C . GLY A 1 225 ? 10.197 -5.304 -15.440 1.00 89.75 225 GLY A C 1
ATOM 1732 O O . GLY A 1 225 ? 9.684 -5.370 -16.559 1.00 89.75 225 GLY A O 1
ATOM 1733 N N . VAL A 1 226 ? 11.515 -5.333 -15.254 1.00 86.81 226 VAL A N 1
ATOM 1734 C CA . VAL A 1 226 ? 12.532 -5.474 -16.306 1.00 86.81 226 VAL A CA 1
ATOM 1735 C C . VAL A 1 226 ? 13.536 -6.540 -15.887 1.00 86.81 226 VAL A C 1
ATOM 1737 O O . VAL A 1 226 ? 14.055 -6.483 -14.770 1.00 86.81 226 VAL A O 1
ATOM 1740 N N . ASP A 1 227 ? 13.837 -7.476 -16.786 1.00 84.50 227 ASP A N 1
ATOM 1741 C CA . ASP A 1 227 ? 14.957 -8.397 -16.613 1.00 84.50 227 ASP A CA 1
ATOM 1742 C C . ASP A 1 227 ? 16.279 -7.631 -16.763 1.00 84.50 227 ASP A C 1
ATOM 1744 O O . ASP A 1 227 ? 16.569 -7.017 -17.792 1.00 84.50 227 ASP A O 1
ATOM 1748 N N . VAL A 1 228 ? 17.081 -7.682 -15.708 1.00 80.38 228 VAL A N 1
ATOM 1749 C CA . VAL A 1 228 ? 18.359 -6.982 -15.548 1.00 80.38 228 VAL A CA 1
ATOM 1750 C C . VAL A 1 228 ? 19.410 -7.476 -16.544 1.00 80.38 228 VAL A C 1
ATOM 1752 O O . VAL A 1 228 ? 20.325 -6.724 -16.874 1.00 80.38 228 VAL A O 1
ATOM 1755 N N . ASN A 1 229 ? 19.284 -8.714 -17.034 1.00 76.31 229 ASN A N 1
ATOM 1756 C CA . ASN A 1 229 ? 20.254 -9.317 -17.949 1.00 76.31 229 ASN A CA 1
ATOM 1757 C C . ASN A 1 229 ? 20.001 -8.908 -19.414 1.00 76.31 229 ASN A C 1
ATOM 1759 O O . ASN A 1 229 ? 20.951 -8.599 -20.127 1.00 76.31 229 ASN A O 1
ATOM 1763 N N . THR A 1 230 ? 18.740 -8.881 -19.866 1.00 76.06 230 THR A N 1
ATOM 1764 C CA . THR A 1 230 ? 18.377 -8.555 -21.264 1.00 76.06 230 THR A CA 1
ATOM 1765 C C . THR A 1 230 ? 17.843 -7.135 -21.479 1.00 76.06 230 THR A C 1
ATOM 1767 O O . THR A 1 230 ? 17.613 -6.740 -22.623 1.00 76.06 230 THR A O 1
ATOM 1770 N N . GLY A 1 231 ? 17.559 -6.377 -20.413 1.00 74.19 231 GLY A N 1
ATOM 1771 C CA . GLY A 1 231 ? 16.893 -5.069 -20.492 1.00 74.19 231 GLY A CA 1
ATOM 1772 C C . GLY A 1 231 ? 15.446 -5.125 -21.012 1.00 74.19 231 GLY A C 1
ATOM 1773 O O . GLY A 1 231 ? 14.854 -4.087 -21.330 1.00 74.19 231 GLY A O 1
ATOM 1774 N N . SER A 1 232 ? 14.873 -6.325 -21.132 1.00 78.06 232 SER A N 1
ATOM 1775 C CA . SER A 1 232 ? 13.529 -6.546 -21.668 1.00 78.06 232 SER A CA 1
ATOM 1776 C C . SER A 1 232 ? 12.481 -6.470 -20.559 1.00 78.06 232 SER A C 1
ATOM 1778 O O . SER A 1 232 ? 12.734 -6.846 -19.413 1.00 78.06 232 SER A O 1
ATOM 1780 N N . ALA A 1 233 ? 11.293 -5.965 -20.891 1.00 81.44 233 ALA A N 1
ATOM 1781 C CA . ALA A 1 233 ? 10.164 -5.948 -19.969 1.00 81.44 233 ALA A CA 1
ATOM 1782 C C . ALA A 1 233 ? 9.753 -7.381 -19.577 1.00 81.44 233 ALA A C 1
ATOM 1784 O O . ALA A 1 233 ? 9.893 -8.308 -20.375 1.00 81.44 233 ALA A O 1
ATOM 1785 N N . VAL A 1 234 ? 9.188 -7.553 -18.380 1.00 86.19 234 VAL A N 1
ATOM 1786 C CA . VAL A 1 234 ? 8.674 -8.847 -17.902 1.00 86.19 234 VAL A CA 1
ATOM 1787 C C . VAL A 1 234 ? 7.149 -8.811 -17.760 1.00 86.19 234 VAL A C 1
ATOM 1789 O O . VAL A 1 234 ? 6.578 -7.838 -17.265 1.00 86.19 234 VAL A O 1
ATOM 1792 N N . SER A 1 235 ? 6.479 -9.853 -18.260 1.00 85.81 235 SER A N 1
ATOM 1793 C CA . SER A 1 235 ? 5.014 -10.002 -18.244 1.00 85.81 235 SER A CA 1
ATOM 1794 C C . SER A 1 235 ? 4.516 -10.809 -17.055 1.00 85.81 235 SER A C 1
ATOM 1796 O O . SER A 1 235 ? 3.386 -10.608 -16.621 1.00 85.81 235 SER A O 1
ATOM 1798 N N . GLY A 1 236 ? 5.328 -11.735 -16.550 1.00 87.75 236 GLY A N 1
ATOM 1799 C CA . GLY A 1 236 ? 4.927 -12.632 -15.482 1.00 87.75 236 GLY A CA 1
ATOM 1800 C C . GLY A 1 236 ? 4.843 -11.958 -14.116 1.00 87.75 236 GLY A C 1
ATOM 1801 O O . GLY A 1 236 ? 5.466 -10.920 -13.855 1.00 87.75 236 GLY A O 1
ATOM 1802 N N . VAL A 1 237 ? 4.078 -12.592 -13.237 1.00 91.50 237 VAL A N 1
ATOM 1803 C CA . VAL A 1 237 ? 4.002 -12.283 -11.812 1.00 91.50 237 VAL A CA 1
ATOM 1804 C C . VAL A 1 237 ? 4.580 -13.456 -11.034 1.00 91.50 237 VAL A C 1
ATOM 1806 O O . VAL A 1 237 ? 4.055 -14.567 -11.109 1.00 91.50 237 VAL A O 1
ATOM 1809 N N . ASP A 1 238 ? 5.648 -13.197 -10.284 1.00 92.75 238 ASP A N 1
ATOM 1810 C CA . ASP A 1 238 ? 6.212 -14.171 -9.348 1.00 92.75 238 ASP A CA 1
ATOM 1811 C C . ASP A 1 238 ? 5.518 -14.036 -7.989 1.00 92.75 238 ASP A C 1
ATOM 1813 O O . ASP A 1 238 ? 5.039 -12.955 -7.630 1.00 92.75 238 ASP A O 1
ATOM 1817 N N . VAL A 1 239 ? 5.477 -15.118 -7.213 1.00 93.38 239 VAL A N 1
ATOM 1818 C CA . VAL A 1 239 ? 4.915 -15.115 -5.857 1.00 93.38 239 VAL A CA 1
ATOM 1819 C C . VAL A 1 239 ? 5.857 -15.816 -4.887 1.00 93.38 239 VAL A C 1
ATOM 1821 O O . VAL A 1 239 ? 6.282 -16.944 -5.121 1.00 93.38 239 VAL A O 1
ATOM 1824 N N . PHE A 1 240 ? 6.147 -15.167 -3.762 1.00 93.12 240 PHE A N 1
ATOM 1825 C CA . PHE A 1 240 ? 6.844 -15.759 -2.627 1.00 93.12 240 PHE A CA 1
ATOM 1826 C C . PHE A 1 240 ? 5.859 -15.997 -1.476 1.00 93.12 240 PHE A C 1
ATOM 1828 O O . PHE A 1 240 ? 5.215 -15.065 -0.993 1.00 93.12 240 PHE A O 1
ATOM 1835 N N . ASP A 1 241 ? 5.743 -17.248 -1.034 1.00 91.50 241 ASP A N 1
ATOM 1836 C CA . ASP A 1 241 ? 4.995 -17.628 0.166 1.00 91.50 241 ASP A CA 1
ATOM 1837 C C . ASP A 1 241 ? 5.915 -17.516 1.388 1.00 91.50 241 ASP A C 1
ATOM 1839 O O . ASP A 1 241 ? 6.871 -18.284 1.540 1.00 91.50 241 ASP A O 1
ATOM 1843 N N . THR A 1 242 ? 5.621 -16.569 2.280 1.00 90.56 242 THR A N 1
ATOM 1844 C CA . THR A 1 242 ? 6.453 -16.282 3.457 1.00 90.56 242 THR A CA 1
ATOM 1845 C C . THR A 1 242 ? 6.359 -17.348 4.551 1.00 90.56 242 THR A C 1
ATOM 1847 O O . THR A 1 242 ? 7.232 -17.401 5.425 1.00 90.56 242 THR A O 1
ATOM 1850 N N . MET A 1 243 ? 5.336 -18.211 4.516 1.00 86.06 243 MET A N 1
ATOM 1851 C CA . MET A 1 243 ? 5.146 -19.305 5.470 1.00 86.06 243 MET A CA 1
ATOM 1852 C C . MET A 1 243 ? 5.816 -20.595 5.003 1.00 86.06 243 MET A C 1
ATOM 1854 O O . MET A 1 243 ? 6.563 -21.190 5.780 1.00 86.06 243 MET A O 1
ATOM 1858 N N . SER A 1 244 ? 5.604 -21.023 3.753 1.00 86.50 244 SER A N 1
ATOM 1859 C CA . SER A 1 244 ? 6.293 -22.215 3.220 1.00 86.50 244 SER A CA 1
ATOM 1860 C C . SER A 1 244 ? 7.714 -21.932 2.715 1.00 86.50 244 SER A C 1
ATOM 1862 O O . SER A 1 244 ? 8.468 -22.874 2.463 1.00 86.50 244 SER A O 1
ATOM 1864 N N . ARG A 1 245 ? 8.095 -20.649 2.590 1.00 88.25 245 ARG A N 1
ATOM 1865 C CA . ARG A 1 245 ? 9.364 -20.159 2.015 1.00 88.25 245 ARG A CA 1
ATOM 1866 C C . ARG A 1 245 ? 9.614 -20.672 0.592 1.00 88.25 245 ARG A C 1
ATOM 1868 O O . ARG A 1 245 ? 10.757 -20.900 0.193 1.00 88.25 245 ARG A O 1
ATOM 1875 N N . ARG A 1 246 ? 8.533 -20.853 -0.171 1.00 88.94 246 ARG A N 1
ATOM 1876 C CA . ARG A 1 246 ? 8.557 -21.257 -1.581 1.00 88.94 246 ARG A CA 1
ATOM 1877 C C . ARG A 1 246 ? 8.414 -20.041 -2.486 1.00 88.94 246 ARG A C 1
ATOM 1879 O O . ARG A 1 246 ? 7.607 -19.153 -2.225 1.00 88.94 246 ARG A O 1
ATOM 1886 N N . PHE A 1 247 ? 9.192 -20.040 -3.559 1.00 89.19 247 PHE A N 1
ATOM 1887 C CA . PHE A 1 247 ? 9.101 -19.077 -4.646 1.00 89.19 247 PHE A CA 1
ATOM 1888 C C . PHE A 1 247 ? 8.468 -19.767 -5.853 1.00 89.19 247 PHE A C 1
ATOM 1890 O O . PHE A 1 247 ? 8.893 -20.859 -6.228 1.00 89.19 247 PHE A O 1
ATOM 1897 N N . PHE A 1 248 ? 7.461 -19.132 -6.439 1.00 88.38 248 PHE A N 1
ATOM 1898 C CA . PHE A 1 248 ? 6.742 -19.595 -7.617 1.00 88.38 248 PHE A CA 1
ATOM 1899 C C . PHE A 1 248 ? 6.959 -18.561 -8.726 1.00 88.38 248 PHE A C 1
ATOM 1901 O O . PHE A 1 248 ? 6.556 -17.406 -8.581 1.00 88.38 248 PHE A O 1
ATOM 1908 N N . SER A 1 249 ? 7.626 -18.956 -9.808 1.00 86.88 249 SER A N 1
ATOM 1909 C CA . SER A 1 249 ? 7.925 -18.080 -10.945 1.00 86.88 249 SER A CA 1
ATOM 1910 C C . SER A 1 249 ? 6.804 -18.075 -11.984 1.00 86.88 249 SER A C 1
ATOM 1912 O O . SER A 1 249 ? 6.244 -19.126 -12.282 1.00 86.88 249 SER A O 1
ATOM 1914 N N . ASP A 1 250 ? 6.523 -16.906 -12.562 1.00 83.81 250 ASP A N 1
ATOM 1915 C CA . ASP A 1 250 ? 5.584 -16.664 -13.665 1.00 83.81 250 ASP A CA 1
ATOM 1916 C C . ASP A 1 250 ? 4.199 -17.326 -13.470 1.00 83.81 250 ASP A C 1
ATOM 1918 O O . ASP A 1 250 ? 3.579 -17.809 -14.417 1.00 83.81 250 ASP A O 1
ATOM 1922 N N . VAL A 1 251 ? 3.689 -17.281 -12.229 1.00 85.69 251 VAL A N 1
ATOM 1923 C CA . VAL A 1 251 ? 2.413 -17.880 -11.772 1.00 85.69 251 VAL A CA 1
ATOM 1924 C C . VAL A 1 251 ? 1.230 -17.496 -12.659 1.00 85.69 251 VAL A C 1
ATOM 1926 O O . VAL A 1 251 ? 0.326 -18.296 -12.887 1.00 85.69 251 VAL A O 1
ATOM 1929 N N . PHE A 1 252 ? 1.236 -16.264 -13.164 1.00 86.56 252 PHE A N 1
ATOM 1930 C CA . PHE A 1 252 ? 0.379 -15.820 -14.255 1.00 86.56 252 PHE A CA 1
ATOM 1931 C C . PHE A 1 252 ? 1.073 -14.714 -15.052 1.00 86.56 252 PHE A C 1
ATOM 1933 O O . PHE A 1 252 ? 1.963 -14.028 -14.547 1.00 86.56 252 PHE A O 1
ATOM 1940 N N . ASN A 1 253 ? 0.644 -14.511 -16.299 1.00 86.81 253 ASN A N 1
ATOM 1941 C CA . ASN A 1 253 ? 1.145 -13.444 -17.163 1.00 86.81 253 ASN A CA 1
ATOM 1942 C C . ASN A 1 253 ? 0.147 -12.284 -17.277 1.00 86.81 253 ASN A C 1
ATOM 1944 O O . ASN A 1 253 ? -1.049 -12.481 -17.496 1.00 86.81 253 ASN A O 1
ATOM 1948 N N . LEU A 1 254 ? 0.662 -11.058 -17.184 1.00 84.88 254 LEU A N 1
ATOM 1949 C CA . LEU A 1 254 ? -0.032 -9.835 -17.573 1.00 84.88 254 LEU A CA 1
ATOM 1950 C C . LEU A 1 254 ? -0.235 -9.812 -19.094 1.00 84.88 254 LEU A C 1
ATOM 1952 O O . LEU A 1 254 ? 0.670 -10.156 -19.854 1.00 84.88 254 LEU A O 1
ATOM 1956 N N . THR A 1 255 ? -1.378 -9.306 -19.562 1.00 82.50 255 THR A N 1
ATOM 1957 C CA . THR A 1 255 ? -1.673 -9.224 -21.010 1.00 82.50 255 THR A CA 1
ATOM 1958 C C . THR A 1 255 ? -0.866 -8.153 -21.746 1.00 82.50 255 THR A C 1
ATOM 1960 O O . THR A 1 255 ? -0.907 -8.082 -22.972 1.00 82.50 255 THR A O 1
ATOM 1963 N N . THR A 1 256 ? -0.120 -7.319 -21.014 1.00 77.06 256 THR A N 1
ATOM 1964 C CA . THR A 1 256 ? 0.902 -6.423 -21.566 1.00 77.06 256 THR A CA 1
ATOM 1965 C C . THR A 1 256 ? 2.087 -6.325 -20.615 1.00 77.06 256 THR A C 1
ATOM 1967 O O . THR A 1 256 ? 1.921 -6.289 -19.395 1.00 77.06 256 THR A O 1
ATOM 1970 N N . ILE A 1 257 ? 3.278 -6.273 -21.204 1.00 78.69 257 ILE A N 1
ATOM 1971 C CA . ILE A 1 257 ? 4.577 -6.274 -20.531 1.00 78.69 257 ILE A CA 1
ATOM 1972 C C . ILE A 1 257 ? 4.872 -4.865 -19.984 1.00 78.69 257 ILE A C 1
ATOM 1974 O O . ILE A 1 257 ? 4.763 -3.908 -20.752 1.00 78.69 257 ILE A O 1
ATOM 1978 N N . LYS A 1 258 ? 5.203 -4.706 -18.689 1.00 82.38 258 LYS A N 1
ATOM 1979 C CA . LYS A 1 258 ? 5.257 -3.385 -18.013 1.00 82.38 258 LYS A CA 1
ATOM 1980 C C . LYS A 1 258 ? 6.451 -3.215 -17.067 1.00 82.38 258 LYS A C 1
ATOM 1982 O O . LYS A 1 258 ? 6.651 -4.042 -16.182 1.00 82.38 258 LYS A O 1
ATOM 1987 N N . ARG A 1 259 ? 7.134 -2.070 -17.158 1.00 85.62 259 ARG A N 1
ATOM 1988 C CA . ARG A 1 259 ? 8.075 -1.534 -16.154 1.00 85.62 259 ARG A CA 1
ATOM 1989 C C . ARG A 1 259 ? 7.358 -0.561 -15.213 1.00 85.62 259 ARG A C 1
ATOM 1991 O O . ARG A 1 259 ? 6.526 0.211 -15.683 1.00 85.62 259 ARG A O 1
ATOM 1998 N N . ASN A 1 260 ? 7.709 -0.557 -13.924 1.00 86.50 260 ASN A N 1
ATOM 1999 C CA . ASN A 1 260 ? 7.078 0.266 -12.881 1.00 86.50 260 ASN A CA 1
ATOM 2000 C C . ASN A 1 260 ? 5.528 0.228 -12.919 1.00 86.50 260 ASN A C 1
ATOM 2002 O O . ASN A 1 260 ? 4.897 1.288 -12.952 1.00 86.50 260 ASN A O 1
ATOM 2006 N N . PRO A 1 261 ? 4.880 -0.955 -12.996 1.00 89.94 261 PRO A N 1
ATOM 2007 C CA . PRO A 1 261 ? 3.423 -1.025 -13.023 1.00 89.94 261 PRO A CA 1
ATOM 2008 C C . PRO A 1 261 ? 2.841 -0.593 -11.674 1.00 89.94 261 PRO A C 1
ATOM 2010 O O . PRO A 1 261 ? 3.242 -1.113 -10.640 1.00 89.94 261 PRO A O 1
ATOM 2013 N N . LEU A 1 262 ? 1.838 0.285 -11.666 1.00 90.12 262 LEU A N 1
ATOM 2014 C CA . LEU A 1 262 ? 1.057 0.498 -10.449 1.00 90.12 262 LEU A CA 1
ATOM 2015 C C . LEU A 1 262 ? 0.182 -0.729 -10.197 1.00 90.12 262 LEU A C 1
ATOM 2017 O O . LEU A 1 262 ? -0.542 -1.175 -11.096 1.00 90.12 262 LEU A O 1
ATOM 2021 N N . VAL A 1 263 ? 0.247 -1.240 -8.969 1.00 92.81 263 VAL A N 1
ATOM 2022 C CA . VAL A 1 263 ? -0.506 -2.406 -8.507 1.00 92.81 263 VAL A CA 1
ATOM 2023 C C . VAL A 1 263 ? -1.217 -2.070 -7.209 1.00 92.81 263 VAL A C 1
ATOM 2025 O O . VAL A 1 263 ? -0.624 -1.475 -6.313 1.00 92.81 263 VAL A O 1
ATOM 2028 N N . VAL A 1 264 ? -2.470 -2.497 -7.096 1.00 92.94 264 VAL A N 1
ATOM 2029 C CA . VAL A 1 264 ? -3.210 -2.512 -5.831 1.00 92.94 264 VAL A CA 1
ATOM 2030 C C . VAL A 1 264 ? -4.050 -3.785 -5.738 1.00 92.94 264 VAL A C 1
ATOM 2032 O O . VAL A 1 264 ? -4.399 -4.388 -6.758 1.00 92.94 264 VAL A O 1
ATOM 2035 N N . LEU A 1 265 ? -4.340 -4.202 -4.509 1.00 91.50 265 LEU A N 1
ATOM 2036 C CA . LEU A 1 265 ? -5.155 -5.361 -4.165 1.00 91.50 265 LEU A CA 1
ATOM 2037 C C . LEU A 1 265 ? -6.404 -4.911 -3.401 1.00 91.50 265 LEU A C 1
ATOM 2039 O O . LEU A 1 265 ? -6.299 -4.075 -2.505 1.00 91.50 265 LEU A O 1
ATOM 2043 N N . ASP A 1 266 ? -7.550 -5.512 -3.711 1.00 89.69 266 ASP A N 1
ATOM 2044 C CA . ASP A 1 266 ? -8.676 -5.624 -2.778 1.00 89.69 266 ASP A CA 1
ATOM 2045 C C . ASP A 1 266 ? -8.857 -7.094 -2.339 1.00 89.69 266 ASP A C 1
ATOM 2047 O O . ASP A 1 266 ? -8.001 -7.956 -2.576 1.00 89.69 266 ASP A O 1
ATOM 2051 N N . ASN A 1 267 ? -9.964 -7.401 -1.663 1.00 86.50 267 ASN A N 1
ATOM 2052 C CA . ASN A 1 267 ? -10.261 -8.747 -1.172 1.00 86.50 267 ASN A CA 1
ATOM 2053 C C . ASN A 1 267 ? -10.515 -9.793 -2.285 1.00 86.50 267 ASN A C 1
ATOM 2055 O O . ASN A 1 267 ? -10.496 -10.996 -2.018 1.00 86.50 267 ASN A O 1
ATOM 2059 N N . THR A 1 268 ? -10.770 -9.346 -3.515 1.00 86.81 268 THR A N 1
ATOM 2060 C CA . THR A 1 268 ? -11.207 -10.134 -4.678 1.00 86.81 268 THR A CA 1
ATOM 2061 C C . THR A 1 268 ? -10.198 -10.074 -5.833 1.00 86.81 268 THR A C 1
ATOM 2063 O O . THR A 1 268 ? -9.966 -11.088 -6.501 1.00 86.81 268 THR A O 1
ATOM 2066 N N . PHE A 1 269 ? -9.599 -8.907 -6.077 1.00 90.56 269 PHE A N 1
ATOM 2067 C CA . PHE A 1 269 ? -8.874 -8.559 -7.298 1.00 90.56 269 PHE A CA 1
ATOM 2068 C C . PHE A 1 269 ? -7.483 -7.964 -7.047 1.00 90.56 269 PHE A C 1
ATOM 2070 O O . PHE A 1 269 ? -7.248 -7.225 -6.094 1.00 90.56 269 PHE A O 1
ATOM 2077 N N . MET A 1 270 ? -6.584 -8.217 -7.999 1.00 93.31 270 MET A N 1
ATOM 2078 C CA . MET A 1 270 ? -5.406 -7.401 -8.281 1.00 93.31 270 MET A CA 1
ATOM 2079 C C . MET A 1 270 ? -5.681 -6.520 -9.506 1.00 93.31 270 MET A C 1
ATOM 2081 O O . MET A 1 270 ? -6.117 -7.012 -10.552 1.00 93.31 270 MET A O 1
ATOM 2085 N N . TYR A 1 271 ? -5.372 -5.229 -9.390 1.00 93.56 271 TYR A N 1
ATOM 2086 C CA . TYR A 1 271 ? -5.470 -4.240 -10.466 1.00 93.56 271 TYR A CA 1
ATOM 2087 C C . TYR A 1 271 ? -4.064 -3.828 -10.906 1.00 93.56 271 TYR A C 1
ATOM 2089 O O . TYR A 1 271 ? -3.251 -3.474 -10.056 1.00 93.56 271 TYR A O 1
ATOM 2097 N N . VAL A 1 272 ? -3.768 -3.848 -12.214 1.00 92.00 272 VAL A N 1
ATOM 2098 C CA . VAL A 1 272 ? -2.409 -3.576 -12.738 1.00 92.00 272 VAL A CA 1
ATOM 2099 C C . VAL A 1 272 ? -2.431 -2.589 -13.912 1.00 92.00 272 VAL A C 1
ATOM 2101 O O . VAL A 1 272 ? -2.951 -2.901 -14.990 1.00 92.00 272 VAL A O 1
ATOM 2104 N N . THR A 1 273 ? -1.813 -1.413 -13.758 1.00 88.88 273 THR A N 1
ATOM 2105 C CA . THR A 1 273 ? -1.911 -0.281 -14.710 1.00 88.88 273 THR A CA 1
ATOM 2106 C C . THR A 1 273 ? -0.654 0.610 -14.744 1.00 88.88 273 THR A C 1
ATOM 2108 O O . THR A 1 273 ? 0.338 0.306 -14.092 1.00 88.88 273 THR A O 1
ATOM 2111 N N . ALA A 1 274 ? -0.687 1.694 -15.529 1.00 71.62 274 ALA A N 1
ATOM 2112 C CA . ALA A 1 274 ? 0.095 2.934 -15.388 1.00 71.62 274 ALA A CA 1
ATOM 2113 C C . ALA A 1 274 ? 1.638 2.884 -15.393 1.00 71.62 274 ALA A C 1
ATOM 2115 O O . ALA A 1 274 ? 2.261 3.935 -15.238 1.00 71.62 274 ALA A O 1
ATOM 2116 N N . GLY A 1 275 ? 2.248 1.720 -15.610 1.00 78.62 275 GLY A N 1
ATOM 2117 C CA . GLY A 1 275 ? 3.672 1.595 -15.925 1.00 78.62 275 GLY A CA 1
ATOM 2118 C C . GLY A 1 275 ? 3.997 1.929 -17.385 1.00 78.62 275 GLY A C 1
ATOM 2119 O O . GLY A 1 275 ? 3.104 2.185 -18.200 1.00 78.62 275 GLY A O 1
ATOM 2120 N N . ASP A 1 276 ? 5.282 1.869 -17.732 1.00 80.38 276 ASP A N 1
ATOM 2121 C CA . ASP A 1 276 ? 5.733 1.921 -19.124 1.00 80.38 276 ASP A CA 1
ATOM 2122 C C . ASP A 1 276 ? 5.571 0.539 -19.770 1.00 80.38 276 ASP A C 1
ATOM 2124 O O . ASP A 1 276 ? 6.168 -0.437 -19.310 1.00 80.38 276 ASP A O 1
ATOM 2128 N N . ALA A 1 277 ? 4.823 0.453 -20.867 1.00 81.56 277 ALA A N 1
ATOM 2129 C CA . ALA A 1 277 ? 4.791 -0.731 -21.718 1.00 81.56 277 ALA A CA 1
ATOM 2130 C C . ALA A 1 277 ? 5.890 -0.667 -22.792 1.00 81.56 277 ALA A C 1
ATOM 2132 O O . ALA A 1 277 ? 6.191 0.407 -23.322 1.00 81.56 277 ALA A O 1
ATOM 2133 N N . GLN A 1 278 ? 6.492 -1.816 -23.107 1.00 80.81 278 GLN A N 1
ATOM 2134 C CA . GLN A 1 278 ? 7.543 -1.924 -24.124 1.00 80.81 278 GLN A CA 1
ATOM 2135 C C . GLN A 1 278 ? 6.941 -2.252 -25.498 1.00 80.81 278 GLN A C 1
ATOM 2137 O O . GLN A 1 278 ? 6.213 -3.232 -25.645 1.00 80.81 278 GLN A O 1
ATOM 2142 N N . TYR A 1 279 ? 7.276 -1.446 -26.504 1.00 77.25 279 TYR A N 1
ATOM 2143 C CA . TYR A 1 279 ? 6.856 -1.614 -27.897 1.00 77.25 279 TYR A CA 1
ATOM 2144 C C . TYR A 1 279 ? 8.080 -1.733 -28.807 1.00 77.25 279 TYR A C 1
ATOM 2146 O O . TYR A 1 279 ? 9.006 -0.932 -28.697 1.00 77.25 279 TYR A O 1
ATOM 2154 N N . THR A 1 280 ? 8.070 -2.688 -29.735 1.00 76.06 280 THR A N 1
ATOM 2155 C CA . THR A 1 280 ? 9.095 -2.827 -30.783 1.00 76.06 280 THR A CA 1
ATOM 2156 C C . THR A 1 280 ? 8.499 -2.358 -32.105 1.00 76.06 280 THR A C 1
ATOM 2158 O O . THR A 1 280 ? 7.475 -2.883 -32.536 1.00 76.06 280 THR A O 1
ATOM 2161 N N . VAL A 1 281 ? 9.110 -1.346 -32.722 1.00 75.19 281 VAL A N 1
ATOM 2162 C CA . VAL A 1 281 ? 8.532 -0.572 -33.837 1.00 75.19 281 VAL A CA 1
ATOM 2163 C C . VAL A 1 281 ? 9.566 -0.451 -34.957 1.00 75.19 281 VAL A C 1
ATOM 2165 O O . VAL A 1 281 ? 10.758 -0.336 -34.661 1.00 75.19 281 VAL A O 1
ATOM 2168 N N . ARG A 1 282 ? 9.182 -0.455 -36.241 1.00 72.88 282 ARG A N 1
ATOM 2169 C CA . ARG A 1 282 ? 10.162 -0.219 -37.323 1.00 72.88 282 ARG A CA 1
ATOM 2170 C C . ARG A 1 282 ? 10.610 1.244 -37.313 1.00 72.88 282 ARG A C 1
ATOM 2172 O O . ARG A 1 282 ? 9.798 2.138 -37.075 1.00 72.88 282 ARG A O 1
ATOM 2179 N N . ARG A 1 283 ? 11.887 1.524 -37.615 1.00 66.88 283 ARG A N 1
ATOM 2180 C CA . ARG A 1 283 ? 12.470 2.885 -37.534 1.00 66.88 283 ARG A CA 1
ATOM 2181 C C . ARG A 1 283 ? 11.662 3.967 -38.282 1.00 66.88 283 ARG A C 1
ATOM 2183 O O . ARG A 1 283 ? 11.649 5.103 -37.822 1.00 66.88 283 ARG A O 1
ATOM 2190 N N . MET A 1 284 ? 10.961 3.625 -39.370 1.00 60.28 284 MET A N 1
ATOM 2191 C CA . MET A 1 284 ? 10.088 4.553 -40.116 1.00 60.28 284 MET A CA 1
ATOM 2192 C C . MET A 1 284 ? 8.718 4.811 -39.455 1.00 60.28 284 MET A C 1
ATOM 2194 O O . MET A 1 284 ? 8.204 5.923 -39.523 1.00 60.28 284 MET A O 1
ATOM 2198 N N . GLU A 1 285 ? 8.131 3.821 -38.777 1.00 61.94 285 GLU A N 1
ATOM 2199 C CA . GLU A 1 285 ? 6.819 3.930 -38.104 1.00 61.94 285 GLU A CA 1
ATOM 2200 C C . GLU A 1 285 ? 6.901 4.769 -36.813 1.00 61.94 285 GLU A C 1
ATOM 2202 O O . GLU A 1 285 ? 5.926 5.399 -36.392 1.00 61.94 285 GLU A O 1
ATOM 2207 N N . ALA A 1 286 ? 8.093 4.835 -36.213 1.00 58.16 286 ALA A N 1
ATOM 2208 C CA . ALA A 1 286 ? 8.383 5.573 -34.984 1.00 58.16 286 ALA A CA 1
ATOM 2209 C C . ALA A 1 286 ? 8.281 7.112 -35.102 1.00 58.16 286 ALA A C 1
ATOM 2211 O O . ALA A 1 286 ? 8.435 7.807 -34.100 1.00 58.16 286 ALA A O 1
ATOM 2212 N N . LEU A 1 287 ? 8.022 7.652 -36.299 1.00 59.94 287 LEU A N 1
ATOM 2213 C CA . LEU A 1 287 ? 7.728 9.076 -36.525 1.00 59.94 287 LEU A CA 1
ATOM 2214 C C . LEU A 1 287 ? 6.242 9.431 -36.317 1.00 59.94 287 LEU A C 1
ATOM 2216 O O . LEU A 1 287 ? 5.872 10.603 -36.392 1.00 59.94 287 LEU A O 1
ATOM 2220 N N . THR A 1 288 ? 5.374 8.445 -36.071 1.00 63.78 288 THR A N 1
ATOM 2221 C CA . THR A 1 288 ? 3.940 8.689 -35.850 1.00 63.78 288 THR A CA 1
ATOM 2222 C C . THR A 1 288 ? 3.666 9.369 -34.494 1.00 63.78 288 THR A C 1
ATOM 2224 O O . THR A 1 288 ? 4.368 9.100 -33.515 1.00 63.78 288 THR A O 1
ATOM 2227 N N . PRO A 1 289 ? 2.618 10.220 -34.375 1.00 63.00 289 PRO A N 1
ATOM 2228 C CA . PRO A 1 289 ? 2.332 10.971 -33.143 1.00 63.00 289 PRO A CA 1
ATOM 2229 C C . PRO A 1 289 ? 2.155 10.105 -31.889 1.00 63.00 289 PRO A C 1
ATOM 2231 O O . PRO A 1 289 ? 2.429 10.565 -30.784 1.00 63.00 289 PRO A O 1
ATOM 2234 N N . GLN A 1 290 ? 1.744 8.845 -32.066 1.00 63.41 290 GLN A N 1
ATOM 2235 C CA . GLN A 1 290 ? 1.552 7.860 -31.002 1.00 63.41 290 GLN A CA 1
ATOM 2236 C C . GLN A 1 290 ? 2.823 7.588 -30.178 1.00 63.41 290 GLN A C 1
ATOM 2238 O O . GLN A 1 290 ? 2.710 7.245 -29.004 1.00 63.41 290 GLN A O 1
ATOM 2243 N N . PHE A 1 291 ? 4.019 7.780 -30.751 1.00 65.25 291 PHE A N 1
ATOM 2244 C CA . PHE A 1 291 ? 5.292 7.549 -30.056 1.00 65.25 291 PHE A CA 1
ATOM 2245 C C . PHE A 1 291 ? 5.938 8.817 -29.470 1.00 65.25 291 PHE A C 1
ATOM 2247 O O . PHE A 1 291 ? 7.009 8.721 -28.869 1.00 65.25 291 PHE A O 1
ATOM 2254 N N . ARG A 1 292 ? 5.293 9.993 -29.575 1.00 65.94 292 ARG A N 1
ATOM 2255 C CA . ARG A 1 292 ? 5.824 11.271 -29.050 1.00 65.94 292 ARG A CA 1
ATOM 2256 C C . ARG A 1 292 ? 6.124 11.221 -27.546 1.00 65.94 292 ARG A C 1
ATOM 2258 O O . ARG A 1 292 ? 7.167 11.705 -27.124 1.00 65.94 292 ARG A O 1
ATOM 2265 N N . GLU A 1 293 ? 5.245 10.602 -26.759 1.00 67.75 293 GLU A N 1
ATOM 2266 C CA . GLU A 1 293 ? 5.389 10.476 -25.298 1.00 67.75 293 GLU A CA 1
ATOM 2267 C C . GLU A 1 293 ? 6.227 9.259 -24.865 1.00 67.75 293 GLU A C 1
ATOM 2269 O O . GLU A 1 293 ? 6.317 8.946 -23.677 1.00 67.75 293 GLU A O 1
ATOM 2274 N N . CYS A 1 294 ? 6.857 8.548 -25.805 1.00 73.25 294 CYS A N 1
ATOM 2275 C CA . CYS A 1 294 ? 7.667 7.370 -25.509 1.00 73.25 294 CYS A CA 1
ATOM 2276 C C . CYS A 1 294 ? 9.151 7.718 -25.312 1.00 73.25 294 CYS A C 1
ATOM 2278 O O . CYS A 1 294 ? 9.616 8.799 -25.660 1.00 73.25 294 CYS A O 1
ATOM 2280 N N . VAL A 1 295 ? 9.918 6.834 -24.670 1.00 68.69 295 VAL A N 1
ATOM 2281 C CA . VAL A 1 295 ? 11.387 6.929 -24.565 1.00 68.69 295 VAL A CA 1
ATOM 2282 C C . VAL A 1 295 ? 11.959 5.846 -25.456 1.00 68.69 295 VAL A C 1
ATOM 2284 O O . VAL A 1 295 ? 11.578 4.683 -25.324 1.00 68.69 295 VAL A O 1
ATOM 2287 N N . ARG A 1 296 ? 12.863 6.222 -26.361 1.00 64.81 296 ARG A N 1
ATOM 2288 C CA . ARG A 1 296 ? 13.666 5.256 -27.109 1.00 64.81 296 ARG A CA 1
ATOM 2289 C C . ARG A 1 296 ? 14.541 4.486 -26.124 1.00 64.81 296 ARG A C 1
ATOM 2291 O O . ARG A 1 296 ? 15.223 5.094 -25.305 1.00 64.81 296 ARG A O 1
ATOM 2298 N N . VAL A 1 297 ? 14.540 3.164 -26.223 1.00 64.69 297 VAL A N 1
ATOM 2299 C CA . VAL A 1 297 ? 15.590 2.347 -25.616 1.00 64.69 297 VAL A CA 1
ATOM 2300 C C . VAL A 1 297 ? 16.841 2.530 -26.468 1.00 64.69 297 VAL A C 1
ATOM 2302 O O . VAL A 1 297 ? 16.817 2.242 -27.663 1.00 64.69 297 VAL A O 1
ATOM 2305 N N . GLU A 1 298 ? 17.918 3.030 -25.871 1.00 56.72 298 GLU A N 1
ATOM 2306 C CA . GLU A 1 298 ? 19.251 2.903 -26.459 1.00 56.72 298 GLU A CA 1
ATOM 2307 C C . GLU A 1 298 ? 19.605 1.412 -26.452 1.00 56.72 298 GLU A C 1
ATOM 2309 O O . GLU A 1 298 ? 19.647 0.786 -25.392 1.00 56.72 298 GLU A O 1
ATOM 2314 N N . GLU A 1 299 ? 19.753 0.811 -27.633 1.00 49.25 299 GLU A N 1
ATOM 2315 C CA . GLU A 1 299 ? 20.000 -0.626 -27.737 1.00 49.25 299 GLU A CA 1
ATOM 2316 C C . GLU A 1 299 ? 21.429 -0.976 -27.300 1.00 49.25 299 GLU A C 1
ATOM 2318 O O . GLU A 1 299 ? 22.377 -0.234 -27.540 1.00 49.25 299 GLU A O 1
ATOM 2323 N N . TRP A 1 300 ? 21.577 -2.144 -26.674 1.00 42.25 300 TRP A N 1
ATOM 2324 C CA . TRP A 1 300 ? 22.803 -2.667 -26.047 1.00 42.25 300 TRP A CA 1
ATOM 2325 C C . TRP A 1 300 ? 23.924 -3.034 -27.057 1.00 42.25 300 TRP A C 1
ATOM 2327 O O . TRP A 1 300 ? 24.900 -3.696 -26.713 1.00 42.25 300 TRP A O 1
ATOM 2337 N N . ASN A 1 301 ? 23.795 -2.648 -28.328 1.00 36.59 301 ASN A N 1
ATOM 2338 C CA . ASN A 1 301 ? 24.598 -3.190 -29.423 1.00 36.59 301 ASN A CA 1
ATOM 2339 C C . ASN A 1 301 ? 26.028 -2.626 -29.464 1.00 36.59 301 ASN A C 1
ATOM 2341 O O . ASN A 1 301 ? 26.313 -1.662 -30.170 1.00 36.59 301 ASN A O 1
ATOM 2345 N N . ASN A 1 302 ? 26.957 -3.330 -28.811 1.00 35.59 302 ASN A N 1
ATOM 2346 C CA . ASN A 1 302 ? 28.398 -3.285 -29.098 1.00 35.59 302 ASN A CA 1
ATOM 2347 C C . ASN A 1 302 ? 28.730 -3.976 -30.447 1.00 35.59 302 ASN A C 1
ATOM 2349 O O . ASN A 1 302 ? 29.636 -4.806 -30.525 1.00 35.59 302 ASN A O 1
ATOM 2353 N N . THR A 1 303 ? 27.976 -3.681 -31.508 1.00 36.16 303 THR A N 1
ATOM 2354 C CA . THR A 1 303 ? 28.171 -4.246 -32.851 1.00 36.16 303 THR A CA 1
ATOM 2355 C C . THR A 1 303 ? 28.073 -3.158 -33.913 1.00 36.16 303 THR A C 1
ATOM 2357 O O . THR A 1 303 ? 27.007 -2.868 -34.456 1.00 36.16 303 THR A O 1
ATOM 2360 N N . GLU A 1 304 ? 29.230 -2.588 -34.243 1.00 36.38 304 GLU A N 1
ATOM 2361 C CA . GLU A 1 304 ? 29.447 -1.749 -35.424 1.00 36.38 304 GLU A CA 1
ATOM 2362 C C . GLU A 1 304 ? 29.328 -2.607 -36.701 1.00 36.38 304 GLU A C 1
ATOM 2364 O O . GLU A 1 304 ? 30.319 -3.059 -37.264 1.00 36.38 304 GLU A O 1
ATOM 2369 N N . ASN A 1 305 ? 28.098 -2.878 -37.144 1.00 39.22 305 ASN A N 1
ATOM 2370 C CA . ASN A 1 305 ? 27.803 -3.473 -38.451 1.00 39.22 305 ASN A CA 1
ATOM 2371 C C . ASN A 1 305 ? 26.639 -2.707 -39.093 1.00 39.22 305 ASN A C 1
ATOM 2373 O O . ASN A 1 305 ? 25.464 -2.993 -38.872 1.00 39.22 305 ASN A O 1
ATOM 2377 N N . GLU A 1 306 ? 26.988 -1.676 -39.859 1.00 42.38 306 GLU A N 1
ATOM 2378 C CA . GLU A 1 306 ? 26.095 -0.603 -40.322 1.00 42.38 306 GLU A CA 1
ATOM 2379 C C . GLU A 1 306 ? 25.296 -0.964 -41.600 1.00 42.38 306 GLU A C 1
ATOM 2381 O O . GLU A 1 306 ? 25.008 -0.111 -42.437 1.00 42.38 306 GLU A O 1
ATOM 2386 N N . THR A 1 307 ? 24.980 -2.249 -41.802 1.00 42.72 307 THR A N 1
ATOM 2387 C CA . THR A 1 307 ? 24.708 -2.813 -43.142 1.00 42.72 307 THR A CA 1
ATOM 2388 C C . THR A 1 307 ? 23.401 -3.599 -43.312 1.00 42.72 307 THR A C 1
ATOM 2390 O O . THR A 1 307 ? 23.243 -4.275 -44.326 1.00 42.72 307 THR A O 1
ATOM 2393 N N . ASP A 1 308 ? 22.415 -3.454 -42.417 1.00 40.28 308 ASP A N 1
ATOM 2394 C CA . ASP A 1 308 ? 21.022 -3.833 -42.725 1.00 40.28 308 ASP A CA 1
ATOM 2395 C C . ASP A 1 308 ? 20.020 -2.737 -42.312 1.00 40.28 308 ASP A C 1
ATOM 2397 O O . ASP A 1 308 ? 20.049 -2.201 -41.201 1.00 40.28 308 ASP A O 1
ATOM 2401 N N . TYR A 1 309 ? 19.144 -2.356 -43.243 1.00 45.31 309 TYR A N 1
ATOM 2402 C CA . TYR A 1 309 ? 18.408 -1.086 -43.220 1.00 45.31 309 TYR A CA 1
ATOM 2403 C C . TYR A 1 309 ? 16.962 -1.194 -42.700 1.00 45.31 309 TYR A C 1
ATOM 2405 O O . TYR A 1 309 ? 16.196 -0.231 -42.787 1.00 45.31 309 TYR A O 1
ATOM 2413 N N . ILE A 1 310 ? 16.585 -2.334 -42.108 1.00 50.28 310 ILE A N 1
ATOM 2414 C CA . ILE A 1 310 ? 15.261 -2.563 -41.489 1.00 50.28 310 ILE A CA 1
ATOM 2415 C C . ILE A 1 310 ? 15.363 -2.628 -39.954 1.00 50.28 310 ILE A C 1
ATOM 2417 O O . ILE A 1 310 ? 14.743 -3.460 -39.294 1.00 50.28 310 ILE A O 1
ATOM 2421 N N . GLY A 1 311 ? 16.136 -1.714 -39.363 1.00 59.50 311 GLY A N 1
ATOM 2422 C CA . GLY A 1 311 ? 16.256 -1.597 -37.910 1.00 59.50 311 GLY A CA 1
ATOM 2423 C C . GLY A 1 311 ? 14.898 -1.406 -37.222 1.00 59.50 311 GLY A C 1
ATOM 2424 O O . GLY A 1 311 ? 14.210 -0.396 -37.419 1.00 59.50 311 GLY A O 1
ATOM 2425 N N . THR A 1 312 ? 14.517 -2.364 -36.379 1.00 63.22 312 THR A N 1
ATOM 2426 C CA . THR A 1 312 ? 13.521 -2.139 -35.327 1.00 63.22 312 THR A CA 1
ATOM 2427 C C . THR A 1 312 ? 14.119 -1.273 -34.224 1.00 63.22 312 THR A C 1
ATOM 2429 O O . THR A 1 312 ? 15.331 -1.215 -34.063 1.00 63.22 312 THR A O 1
ATOM 2432 N N . VAL A 1 313 ? 13.274 -0.588 -33.461 1.00 69.06 313 VAL A N 1
ATOM 2433 C CA . VAL A 1 313 ? 13.674 0.206 -32.297 1.00 69.06 313 VAL A CA 1
ATOM 2434 C C . VAL A 1 313 ? 12.671 -0.058 -31.180 1.00 69.06 313 VAL A C 1
ATOM 2436 O O . VAL A 1 313 ? 11.457 -0.026 -31.410 1.00 69.06 313 VAL A O 1
ATOM 2439 N N . ARG A 1 314 ? 13.165 -0.318 -29.967 1.00 75.12 314 ARG A N 1
ATOM 2440 C CA . ARG A 1 314 ? 12.317 -0.503 -28.782 1.00 75.12 314 ARG A CA 1
ATOM 2441 C C . ARG A 1 314 ? 11.981 0.845 -28.134 1.00 75.12 314 ARG A C 1
ATOM 2443 O O . ARG A 1 314 ? 12.834 1.725 -28.023 1.00 75.12 314 ARG A O 1
ATOM 2450 N N . TYR A 1 315 ? 10.746 0.988 -27.664 1.00 75.81 315 TYR A N 1
ATOM 2451 C CA . TYR A 1 315 ? 10.225 2.181 -26.999 1.00 75.81 315 TYR A CA 1
ATOM 2452 C C . TYR A 1 315 ? 9.505 1.824 -25.695 1.00 75.81 315 TYR A C 1
ATOM 2454 O O . TYR A 1 315 ? 8.728 0.873 -25.652 1.00 75.81 315 TYR A O 1
ATOM 2462 N N . TRP A 1 316 ? 9.732 2.619 -24.650 1.00 79.62 316 TRP A N 1
ATOM 2463 C CA . TRP A 1 316 ? 8.943 2.630 -23.415 1.00 79.62 316 TRP A CA 1
ATOM 2464 C C . TRP A 1 316 ? 7.848 3.693 -23.524 1.00 79.62 316 TRP A C 1
ATOM 2466 O O . TRP A 1 316 ? 8.172 4.877 -23.651 1.00 79.62 316 TRP A O 1
ATOM 2476 N N . CYS A 1 317 ? 6.580 3.287 -23.483 1.00 80.31 317 CYS A N 1
ATOM 2477 C CA . CYS A 1 317 ? 5.416 4.161 -23.657 1.00 80.31 317 CYS A CA 1
ATOM 2478 C C . CYS A 1 317 ? 4.443 4.045 -22.464 1.00 80.31 317 CYS A C 1
ATOM 2480 O O . CYS A 1 317 ? 4.146 2.917 -22.060 1.00 80.31 317 CYS A O 1
ATOM 2482 N N . PRO A 1 318 ? 3.881 5.148 -21.934 1.00 78.56 318 PRO A N 1
ATOM 2483 C CA . PRO A 1 318 ? 2.943 5.092 -20.808 1.00 78.56 318 PRO A CA 1
ATOM 2484 C C . PRO A 1 318 ? 1.664 4.287 -21.114 1.00 78.56 318 PRO A C 1
ATOM 2486 O O . PRO A 1 318 ? 1.028 4.479 -22.153 1.00 78.56 318 PRO A O 1
ATOM 2489 N N . PHE A 1 319 ? 1.263 3.383 -20.210 1.00 81.19 319 PHE A N 1
ATOM 2490 C CA . PHE A 1 319 ? 0.161 2.441 -20.448 1.00 81.19 319 PHE A CA 1
ATOM 2491 C C . PHE A 1 319 ? -1.155 2.819 -19.738 1.00 81.19 319 PHE A C 1
ATOM 2493 O O . PHE A 1 319 ? -1.207 2.938 -18.516 1.00 81.19 319 PHE A O 1
ATOM 2500 N N . MET A 1 320 ? -2.247 2.940 -20.506 1.00 81.50 320 MET A N 1
ATOM 2501 C CA . MET A 1 320 ? -3.522 3.535 -20.051 1.00 81.50 320 MET A CA 1
ATOM 2502 C C . MET A 1 320 ? -4.610 2.553 -19.581 1.00 81.50 320 MET A C 1
ATOM 2504 O O . MET A 1 320 ? -5.647 2.991 -19.080 1.00 81.50 320 MET A O 1
ATOM 2508 N N . ARG A 1 321 ? -4.433 1.237 -19.773 1.00 84.88 321 ARG A N 1
ATOM 2509 C CA . ARG A 1 321 ? -5.432 0.217 -19.394 1.00 84.88 321 ARG A CA 1
ATOM 2510 C C . ARG A 1 321 ? -5.127 -0.386 -18.029 1.00 84.88 321 ARG A C 1
ATOM 2512 O O . ARG A 1 321 ? -4.010 -0.851 -17.794 1.00 84.88 321 ARG A O 1
ATOM 2519 N N . VAL A 1 322 ? -6.159 -0.513 -17.197 1.00 88.94 322 VAL A N 1
ATOM 2520 C CA . VAL A 1 322 ? -6.108 -1.377 -16.013 1.00 88.94 322 VAL A CA 1
ATOM 2521 C C . VAL A 1 322 ? -6.483 -2.801 -16.410 1.00 88.94 322 VAL A C 1
ATOM 2523 O O . VAL A 1 322 ? -7.548 -3.033 -16.982 1.00 88.94 322 VAL A O 1
ATOM 2526 N N . GLN A 1 323 ? -5.611 -3.754 -16.098 1.00 89.19 323 GLN A N 1
ATOM 2527 C CA . GLN A 1 323 ? -5.924 -5.186 -16.121 1.00 89.19 323 GLN A CA 1
ATOM 2528 C C . GLN A 1 323 ? -6.478 -5.608 -14.760 1.00 89.19 323 GLN A C 1
ATOM 2530 O O . GLN A 1 323 ? -5.969 -5.141 -13.740 1.00 89.19 323 GLN A O 1
ATOM 2535 N N . ILE A 1 324 ? -7.477 -6.492 -14.758 1.00 89.12 324 ILE A N 1
ATOM 2536 C CA . ILE A 1 324 ? -8.071 -7.071 -13.545 1.00 89.12 324 ILE A CA 1
ATOM 2537 C C . ILE A 1 324 ? -7.839 -8.580 -13.489 1.00 89.12 324 ILE A C 1
ATOM 2539 O O . ILE A 1 324 ? -8.173 -9.319 -14.420 1.00 89.12 324 ILE A O 1
ATOM 2543 N N . VAL A 1 325 ? -7.275 -9.036 -12.373 1.00 88.31 325 VAL A N 1
ATOM 2544 C CA . VAL A 1 325 ? -6.965 -10.443 -12.106 1.00 88.31 325 VAL A CA 1
ATOM 2545 C C . VAL A 1 325 ? -7.638 -10.846 -10.801 1.00 88.31 325 VAL A C 1
ATOM 2547 O O . VAL A 1 325 ? -7.344 -10.283 -9.751 1.00 88.31 325 VAL A O 1
ATOM 2550 N N . ARG A 1 326 ? -8.564 -11.804 -10.858 1.00 86.88 326 ARG A N 1
ATOM 2551 C CA . ARG A 1 326 ? -9.262 -12.339 -9.685 1.00 86.88 326 ARG A CA 1
ATOM 2552 C C . ARG A 1 326 ? -8.351 -13.312 -8.946 1.00 86.88 326 ARG A C 1
ATOM 2554 O O . ARG A 1 326 ? -7.784 -14.212 -9.564 1.00 86.88 326 ARG A O 1
ATOM 2561 N N . LEU A 1 327 ? -8.264 -13.143 -7.630 1.00 85.69 327 LEU A N 1
ATOM 2562 C CA . LEU A 1 327 ? -7.484 -13.973 -6.715 1.00 85.69 327 LEU A CA 1
ATOM 2563 C C . LEU A 1 327 ? -8.442 -14.741 -5.792 1.00 85.69 327 LEU A C 1
ATOM 2565 O O . LEU A 1 327 ? -8.924 -14.215 -4.782 1.00 85.69 327 LEU A O 1
ATOM 2569 N N . GLY A 1 328 ? -8.756 -15.978 -6.179 1.00 73.81 328 GLY A N 1
ATOM 2570 C CA . GLY A 1 328 ? -9.615 -16.895 -5.431 1.00 73.81 328 GLY A CA 1
ATOM 2571 C C . GLY A 1 328 ? -8.813 -17.879 -4.580 1.00 73.81 328 GLY A C 1
ATOM 2572 O O . GLY A 1 328 ? -7.674 -18.210 -4.894 1.00 73.81 328 GLY A O 1
ATOM 2573 N N . ASN A 1 329 ? -9.414 -18.389 -3.508 1.00 67.25 329 ASN A N 1
ATOM 2574 C CA . ASN A 1 329 ? -8.798 -19.437 -2.693 1.00 67.25 329 ASN A CA 1
ATOM 2575 C C . ASN A 1 329 ? -9.106 -20.802 -3.340 1.00 67.25 329 ASN A C 1
ATOM 2577 O O . ASN A 1 329 ? -10.275 -21.100 -3.605 1.00 67.25 329 ASN A O 1
ATOM 2581 N N . ARG A 1 330 ? -8.082 -21.626 -3.613 1.00 59.94 330 ARG A N 1
ATOM 2582 C CA . ARG A 1 330 ? -8.239 -22.932 -4.287 1.00 59.94 330 ARG A CA 1
ATOM 2583 C C . ARG A 1 330 ? -9.049 -23.882 -3.392 1.00 59.94 330 ARG A C 1
ATOM 2585 O O . ARG A 1 330 ? -8.681 -24.106 -2.239 1.00 59.94 330 ARG A O 1
ATOM 2592 N N . ARG A 1 331 ? -10.169 -24.428 -3.886 1.00 46.72 331 ARG A N 1
ATOM 2593 C CA . ARG A 1 331 ? -10.977 -25.389 -3.114 1.00 46.72 331 ARG A CA 1
ATOM 2594 C C . ARG A 1 331 ? -10.335 -26.771 -3.186 1.00 46.72 331 ARG A C 1
ATOM 2596 O O . ARG A 1 331 ? -9.951 -27.222 -4.258 1.00 46.72 331 ARG A O 1
ATOM 2603 N N . LEU A 1 332 ? -10.288 -27.474 -2.052 1.00 40.94 332 LEU A N 1
ATOM 2604 C CA . LEU A 1 332 ? -9.597 -28.767 -1.911 1.00 40.94 332 LEU A CA 1
ATOM 2605 C C . LEU A 1 332 ? -10.121 -29.885 -2.840 1.00 40.94 332 LEU A C 1
ATOM 2607 O O . LEU A 1 332 ? -9.461 -30.905 -3.000 1.00 40.94 332 LEU A O 1
ATOM 2611 N N . ASN A 1 333 ? -11.303 -29.699 -3.435 1.00 32.50 333 ASN A N 1
ATOM 2612 C CA . ASN A 1 333 ? -12.008 -30.708 -4.225 1.00 32.50 333 ASN A CA 1
ATOM 2613 C C . ASN A 1 333 ? -11.747 -30.602 -5.742 1.00 32.50 333 ASN A C 1
ATOM 2615 O O . ASN A 1 333 ? -12.170 -31.484 -6.481 1.00 32.50 333 ASN A O 1
ATOM 2619 N N . GLU A 1 334 ? -11.069 -29.554 -6.223 1.00 40.44 334 GLU A N 1
ATOM 2620 C CA . GLU A 1 334 ? -10.809 -29.308 -7.658 1.00 40.44 334 GLU A CA 1
ATOM 2621 C C . GLU A 1 334 ? -9.527 -30.023 -8.148 1.00 40.44 334 GLU A C 1
ATOM 2623 O O . GLU A 1 334 ? -8.799 -29.528 -9.002 1.00 40.44 334 GLU A O 1
ATOM 2628 N N . LEU A 1 335 ? -9.227 -31.199 -7.584 1.00 38.69 335 LEU A N 1
ATOM 2629 C CA . LEU A 1 335 ? -7.970 -31.935 -7.787 1.00 38.69 335 LEU A CA 1
ATOM 2630 C C . LEU A 1 335 ? -8.002 -32.930 -8.971 1.00 38.69 335 LEU A C 1
ATOM 2632 O O . LEU A 1 335 ? -7.158 -33.819 -9.045 1.00 38.69 335 LEU A O 1
ATOM 2636 N N . THR A 1 336 ? -9.014 -32.855 -9.844 1.00 34.34 336 THR A N 1
ATOM 2637 C CA . THR A 1 336 ? -9.402 -33.968 -10.743 1.00 34.34 336 THR A CA 1
ATOM 2638 C C . THR A 1 336 ? -9.647 -33.597 -12.213 1.00 34.34 336 THR A C 1
ATOM 2640 O O . THR A 1 336 ? -10.042 -34.463 -12.992 1.00 34.34 336 THR A O 1
ATOM 2643 N N . SER A 1 337 ? -9.372 -32.359 -12.636 1.00 32.97 337 SER A N 1
ATOM 2644 C CA . SER A 1 337 ? -9.357 -31.966 -14.056 1.00 32.97 337 SER A CA 1
ATOM 2645 C C . SER A 1 337 ? -7.983 -31.418 -14.439 1.00 32.97 337 SER A C 1
ATOM 2647 O O . SER A 1 337 ? -7.593 -30.356 -13.963 1.00 32.97 337 SER A O 1
ATOM 2649 N N . GLY A 1 338 ? -7.248 -32.151 -15.278 1.00 35.47 338 GLY A N 1
ATOM 2650 C CA . GLY A 1 338 ? -5.856 -31.841 -15.603 1.00 35.47 338 GLY A CA 1
ATOM 2651 C C . GLY A 1 338 ? -5.679 -30.619 -16.508 1.00 35.47 338 GLY A C 1
ATOM 2652 O O . GLY A 1 338 ? -5.999 -30.673 -17.694 1.00 35.47 338 GLY A O 1
ATOM 2653 N N . GLY A 1 339 ? -5.094 -29.565 -15.946 1.00 34.84 339 GLY A N 1
ATOM 2654 C CA . GLY A 1 339 ? -4.177 -28.652 -16.630 1.00 34.84 339 GLY A CA 1
ATOM 2655 C C . GLY A 1 339 ? -2.804 -28.728 -15.950 1.00 34.84 339 GLY A C 1
ATOM 2656 O O . GLY A 1 339 ? -2.689 -29.299 -14.864 1.00 34.84 339 GLY A O 1
ATOM 2657 N N . GLU A 1 340 ? -1.763 -28.153 -16.553 1.00 39.12 340 GLU A N 1
ATOM 2658 C CA . GLU A 1 340 ? -0.393 -28.117 -15.997 1.00 39.12 340 GLU A CA 1
ATOM 2659 C C . GLU A 1 340 ? -0.250 -27.040 -14.887 1.00 39.12 340 GLU A C 1
ATOM 2661 O O . GLU A 1 340 ? 0.674 -26.228 -14.863 1.00 39.12 340 GLU A O 1
ATOM 2666 N N . ASP A 1 341 ? -1.209 -27.017 -13.955 1.00 45.97 341 ASP A N 1
ATOM 2667 C CA . ASP A 1 341 ? -1.404 -25.976 -12.939 1.00 45.97 341 ASP A CA 1
ATOM 2668 C C . ASP A 1 341 ? -0.476 -26.146 -11.720 1.00 45.97 341 ASP A C 1
ATOM 2670 O O . ASP A 1 341 ? -0.919 -26.631 -10.669 1.00 45.97 341 ASP A O 1
ATOM 2674 N N . ASN A 1 342 ? 0.780 -25.688 -11.852 1.00 50.38 342 ASN A N 1
ATOM 2675 C CA . ASN A 1 342 ? 1.732 -25.349 -10.773 1.00 50.38 342 ASN A CA 1
ATOM 2676 C C . ASN A 1 342 ? 1.442 -26.046 -9.422 1.00 50.38 342 ASN A C 1
ATOM 2678 O O . ASN A 1 342 ? 0.800 -25.473 -8.527 1.00 50.38 342 ASN A O 1
ATOM 2682 N N . GLU A 1 343 ? 1.892 -27.299 -9.279 1.00 52.41 343 GLU A N 1
ATOM 2683 C CA . GLU A 1 343 ? 1.543 -28.138 -8.127 1.00 52.41 343 GLU A CA 1
ATOM 2684 C C . GLU A 1 343 ? 1.893 -27.468 -6.786 1.00 52.41 343 GLU A C 1
ATOM 2686 O O . GLU A 1 343 ? 3.043 -27.147 -6.478 1.00 52.41 343 GLU A O 1
ATOM 2691 N N . GLY A 1 344 ? 0.869 -27.272 -5.952 1.00 62.81 344 GLY A N 1
ATOM 2692 C CA . GLY A 1 344 ? 1.012 -26.685 -4.619 1.00 62.81 344 GLY A CA 1
ATOM 2693 C C . GLY A 1 344 ? 0.927 -25.156 -4.537 1.00 62.81 344 GLY A C 1
ATOM 2694 O O . GLY A 1 344 ? 1.083 -24.634 -3.433 1.00 62.81 344 GLY A O 1
ATOM 2695 N N . PHE A 1 345 ? 0.638 -24.425 -5.622 1.00 73.94 345 PHE A N 1
ATOM 2696 C CA . PHE A 1 345 ? 0.276 -23.005 -5.497 1.00 73.94 345 PHE A CA 1
ATOM 2697 C C . PHE A 1 345 ? -1.131 -22.849 -4.853 1.00 73.94 345 PHE A C 1
ATOM 2699 O O . PHE A 1 345 ? -2.078 -23.504 -5.310 1.00 73.94 345 PHE A O 1
ATOM 2706 N N . PRO A 1 346 ? -1.299 -22.025 -3.789 1.00 73.88 346 PRO A N 1
ATOM 2707 C CA . PRO A 1 346 ? -2.497 -22.056 -2.933 1.00 73.88 346 PRO A CA 1
ATOM 2708 C C . PRO A 1 346 ? -3.700 -21.220 -3.412 1.00 73.88 346 PRO A C 1
ATOM 2710 O O . PRO A 1 346 ? -4.800 -21.387 -2.878 1.00 73.88 346 PRO A O 1
ATOM 2713 N N . LEU A 1 347 ? -3.533 -20.326 -4.393 1.00 77.12 347 LEU A N 1
ATOM 2714 C CA . LEU A 1 347 ? -4.636 -19.535 -4.960 1.00 77.12 347 LEU A CA 1
ATOM 2715 C C . LEU A 1 347 ? -5.016 -20.021 -6.362 1.00 77.12 347 LEU A C 1
ATOM 2717 O O . LEU A 1 347 ? -4.174 -20.492 -7.120 1.00 77.12 347 LEU A O 1
ATOM 2721 N N . SER A 1 348 ? -6.284 -19.843 -6.721 1.00 77.81 348 SER A N 1
ATOM 2722 C CA . SER A 1 348 ? -6.756 -19.898 -8.102 1.00 77.81 348 SER A CA 1
ATOM 2723 C C . SER A 1 348 ? -6.763 -18.486 -8.696 1.00 77.81 348 SER A C 1
ATOM 2725 O O . SER A 1 348 ? -7.267 -17.536 -8.090 1.00 77.81 348 SER A O 1
ATOM 2727 N N . VAL A 1 349 ? -6.158 -18.332 -9.875 1.00 79.94 349 VAL A N 1
ATOM 2728 C CA . VAL A 1 349 ? -5.923 -17.029 -10.511 1.00 79.94 349 VAL A CA 1
ATOM 2729 C C . VAL A 1 349 ? -6.669 -16.967 -11.836 1.00 79.94 349 VAL A C 1
ATOM 2731 O O . VAL A 1 349 ? -6.473 -17.819 -12.697 1.00 79.94 349 VAL A O 1
ATOM 2734 N N . TYR A 1 350 ? -7.502 -15.940 -12.022 1.00 79.38 350 TYR A N 1
ATOM 2735 C CA . TYR A 1 350 ? -8.302 -15.786 -13.240 1.00 79.38 350 TYR A CA 1
ATOM 2736 C C . TYR A 1 350 ? -8.189 -14.371 -13.807 1.00 79.38 350 TYR A C 1
ATOM 2738 O O . TYR A 1 350 ? -8.621 -13.396 -13.184 1.00 79.38 350 TYR A O 1
ATOM 2746 N N . PHE A 1 351 ? -7.661 -14.239 -15.025 1.00 78.94 351 PHE A N 1
ATOM 2747 C CA . PHE A 1 351 ? -7.745 -12.977 -15.760 1.00 78.94 351 PHE A CA 1
ATOM 2748 C C . PHE A 1 351 ? -9.220 -12.653 -16.040 1.00 78.94 351 PHE A C 1
ATOM 2750 O O . PHE A 1 351 ? -9.921 -13.437 -16.671 1.00 78.94 351 PHE A O 1
ATOM 2757 N N . THR A 1 352 ? -9.703 -11.517 -15.532 1.00 75.06 352 THR A N 1
ATOM 2758 C CA . THR A 1 352 ? -11.131 -11.138 -15.586 1.00 75.06 352 THR A CA 1
ATOM 2759 C C . THR A 1 352 ? -11.418 -10.094 -16.673 1.00 75.06 352 THR A C 1
ATOM 2761 O O . THR A 1 352 ? -12.574 -9.809 -16.972 1.00 75.06 352 THR A O 1
ATOM 2764 N N . GLY A 1 353 ? -10.377 -9.526 -17.293 1.00 78.31 353 GLY A N 1
ATOM 2765 C CA . GLY A 1 353 ? -10.495 -8.571 -18.395 1.00 78.31 353 GLY A CA 1
ATOM 2766 C C . GLY A 1 353 ? -9.707 -7.279 -18.178 1.00 78.31 353 GLY A C 1
ATOM 2767 O O . GLY A 1 353 ? -8.708 -7.224 -17.455 1.00 78.31 353 GLY A O 1
ATOM 2768 N N . THR A 1 354 ? -10.174 -6.209 -18.819 1.00 84.12 354 THR A N 1
ATOM 2769 C CA . THR A 1 354 ? -9.647 -4.850 -18.649 1.00 84.12 354 THR A CA 1
ATOM 2770 C C . THR A 1 354 ? -10.771 -3.874 -18.349 1.00 84.12 354 THR A C 1
ATOM 2772 O O . THR A 1 354 ? -11.805 -3.903 -19.015 1.00 84.12 354 THR A O 1
ATOM 2775 N N . LEU A 1 355 ? -10.536 -2.979 -17.394 1.00 87.56 355 LEU A N 1
ATOM 2776 C CA . LEU A 1 355 ? -11.418 -1.849 -17.106 1.00 87.56 355 LEU A CA 1
ATOM 2777 C C . LEU A 1 355 ? -11.212 -0.730 -18.156 1.00 87.56 355 LEU A C 1
ATOM 2779 O O . LEU A 1 355 ? -10.217 -0.768 -18.892 1.00 87.56 355 LEU A O 1
ATOM 2783 N N . PRO A 1 356 ? -12.112 0.271 -18.239 1.00 86.94 356 PRO A N 1
ATOM 2784 C CA . PRO A 1 356 ? -11.971 1.408 -19.149 1.00 86.94 356 PRO A CA 1
ATOM 2785 C C . PRO A 1 356 ? -10.597 2.091 -19.065 1.00 86.94 356 PRO A C 1
ATOM 2787 O O . PRO A 1 356 ? -10.005 2.194 -17.988 1.00 86.94 356 PRO A O 1
ATOM 2790 N N . ASN A 1 357 ? -10.098 2.584 -20.204 1.00 85.69 357 ASN A N 1
ATOM 2791 C CA . ASN A 1 357 ? -8.860 3.366 -20.257 1.00 85.69 357 ASN A CA 1
ATOM 2792 C C . ASN A 1 357 ? -8.973 4.616 -19.362 1.00 85.69 357 ASN A C 1
ATOM 2794 O O . ASN A 1 357 ? -9.992 5.304 -19.402 1.00 85.69 357 ASN A O 1
ATOM 2798 N N . ASN A 1 358 ? -7.895 4.968 -18.660 1.00 84.62 358 ASN A N 1
ATOM 2799 C CA . ASN A 1 358 ? -7.734 6.287 -18.045 1.00 84.62 358 ASN A CA 1
ATOM 2800 C C . ASN A 1 358 ? -6.671 7.066 -18.831 1.00 84.62 358 ASN A C 1
ATOM 2802 O O . ASN A 1 358 ? -5.508 6.656 -18.884 1.00 84.62 358 ASN A O 1
ATOM 2806 N N . THR A 1 359 ? -7.076 8.167 -19.467 1.00 79.75 359 THR A N 1
ATOM 2807 C CA . THR A 1 359 ? -6.195 9.010 -20.292 1.00 79.75 359 THR A CA 1
ATOM 2808 C C . THR A 1 359 ? -5.095 9.683 -19.488 1.00 79.75 359 THR A C 1
ATOM 2810 O O . THR A 1 359 ? -4.027 9.925 -20.039 1.00 79.75 359 THR A O 1
ATOM 2813 N N . GLU A 1 360 ? -5.282 9.903 -18.186 1.00 76.69 360 GLU A N 1
ATOM 2814 C CA . GLU A 1 360 ? -4.274 10.578 -17.364 1.00 76.69 360 GLU A CA 1
ATOM 2815 C C . GLU A 1 360 ? -2.981 9.763 -17.254 1.00 76.69 360 GLU A C 1
ATOM 2817 O O . GLU A 1 360 ? -1.888 10.322 -17.171 1.00 76.69 360 GLU A O 1
ATOM 2822 N N . PHE A 1 361 ? -3.069 8.430 -17.341 1.00 78.81 361 PHE A N 1
ATOM 2823 C CA . PHE A 1 361 ? -1.892 7.558 -17.383 1.00 78.81 361 PHE A CA 1
ATOM 2824 C C . PHE A 1 361 ? -1.034 7.753 -18.649 1.00 78.81 361 PHE A C 1
ATOM 2826 O O . PHE A 1 361 ? 0.103 7.273 -18.671 1.00 78.81 361 PHE A O 1
ATOM 2833 N N . ALA A 1 362 ? -1.525 8.466 -19.672 1.00 73.69 362 ALA A N 1
ATOM 2834 C CA . ALA A 1 362 ? -0.736 8.883 -20.830 1.00 73.69 362 ALA A CA 1
ATOM 2835 C C . ALA A 1 362 ? 0.306 9.954 -20.477 1.00 73.69 362 ALA A C 1
ATOM 2837 O O . ALA A 1 362 ? 1.404 9.939 -21.029 1.00 73.69 362 ALA A O 1
ATOM 2838 N N . PHE A 1 363 ? -0.022 10.882 -19.570 1.00 68.88 363 PHE A N 1
ATOM 2839 C CA . PHE A 1 363 ? 0.795 12.072 -19.346 1.00 68.88 363 PHE A CA 1
ATOM 2840 C C . PHE A 1 363 ? 2.086 11.747 -18.614 1.00 68.88 363 PHE A C 1
ATOM 2842 O O . PHE A 1 363 ? 2.091 11.187 -17.516 1.00 68.88 363 PHE A O 1
ATOM 2849 N N . ARG A 1 364 ? 3.202 12.151 -19.216 1.00 60.41 364 ARG A N 1
ATOM 2850 C CA . ARG A 1 364 ? 4.541 11.772 -18.774 1.00 60.41 364 ARG A CA 1
ATOM 2851 C C . ARG A 1 364 ? 5.064 12.504 -17.535 1.00 60.41 364 ARG A C 1
ATOM 2853 O O . ARG A 1 364 ? 6.231 12.319 -17.198 1.00 60.41 364 ARG A O 1
ATOM 2860 N N . SER A 1 365 ? 4.236 13.322 -16.876 1.00 52.75 365 SER A N 1
ATOM 2861 C CA . SER A 1 365 ? 4.629 13.988 -15.631 1.00 52.75 365 SER A CA 1
ATOM 2862 C C . SER A 1 365 ? 5.110 12.934 -14.638 1.00 52.75 365 SER A C 1
ATOM 2864 O O . SER A 1 365 ? 4.410 11.952 -14.362 1.00 52.75 365 SER A O 1
ATOM 2866 N N . SER A 1 366 ? 6.374 13.056 -14.249 1.00 50.19 366 SER A N 1
ATOM 2867 C CA . SER A 1 366 ? 7.140 11.937 -13.720 1.00 50.19 366 SER A CA 1
ATOM 2868 C C . SER A 1 366 ? 6.808 11.652 -12.262 1.00 50.19 366 SER A C 1
ATOM 2870 O O . SER A 1 366 ? 6.378 12.535 -11.528 1.00 50.19 366 SER A O 1
ATOM 2872 N N . THR A 1 367 ? 7.095 10.415 -11.850 1.00 53.72 367 THR A N 1
ATOM 2873 C CA . THR A 1 367 ? 7.198 9.930 -10.459 1.00 53.72 367 THR A CA 1
ATOM 2874 C C . THR A 1 367 ? 5.939 9.952 -9.583 1.00 53.72 367 THR A C 1
ATOM 2876 O O . THR A 1 367 ? 5.707 8.970 -8.883 1.00 53.72 367 THR A O 1
ATOM 2879 N N . ASP A 1 368 ? 5.085 10.970 -9.658 1.00 63.22 368 ASP A N 1
ATOM 2880 C CA . ASP A 1 368 ? 3.980 11.174 -8.712 1.00 63.22 368 ASP A CA 1
ATOM 2881 C C . ASP A 1 368 ? 2.660 10.567 -9.215 1.00 63.22 368 ASP A C 1
ATOM 2883 O O . ASP A 1 368 ? 1.695 11.263 -9.560 1.00 63.22 368 ASP A O 1
ATOM 2887 N N . ARG A 1 369 ? 2.638 9.228 -9.268 1.00 77.62 369 ARG A N 1
ATOM 2888 C CA . ARG A 1 369 ? 1.439 8.416 -9.525 1.00 77.62 369 ARG A CA 1
ATOM 2889 C C . ARG A 1 369 ? 1.243 7.393 -8.405 1.00 77.62 369 ARG A C 1
ATOM 2891 O O . ARG A 1 369 ? 2.149 6.616 -8.118 1.00 77.62 369 ARG A O 1
ATOM 2898 N N . TYR A 1 370 ? 0.048 7.339 -7.823 1.00 83.19 370 TYR A N 1
ATOM 2899 C CA . TYR A 1 370 ? -0.304 6.380 -6.765 1.00 83.19 370 TYR A CA 1
ATOM 2900 C C . TYR A 1 370 ? -1.662 5.740 -7.056 1.00 83.19 370 TYR A C 1
ATOM 2902 O O . TYR A 1 370 ? -2.556 6.415 -7.560 1.00 83.19 370 TYR A O 1
ATOM 2910 N N . LEU A 1 371 ? -1.824 4.450 -6.755 1.00 87.38 371 LEU A N 1
ATOM 2911 C CA . LEU A 1 371 ? -3.033 3.672 -7.041 1.00 87.38 371 LEU A CA 1
ATOM 2912 C C . LEU A 1 371 ? -3.564 3.055 -5.745 1.00 87.38 371 LEU A C 1
ATOM 2914 O O . LEU A 1 371 ? -2.812 2.413 -5.015 1.00 87.38 371 LEU A O 1
ATOM 2918 N N . PHE A 1 372 ? -4.851 3.244 -5.471 1.00 88.00 372 PHE A N 1
ATOM 2919 C CA . PHE A 1 372 ? -5.509 2.784 -4.251 1.00 88.00 372 PHE A CA 1
ATOM 2920 C C . PHE A 1 372 ? -6.939 2.307 -4.533 1.00 88.00 372 PHE A C 1
ATOM 2922 O O . PHE A 1 372 ? -7.519 2.612 -5.577 1.00 88.00 372 PHE A O 1
ATOM 2929 N N . VAL A 1 373 ? -7.508 1.554 -3.594 1.00 89.12 373 VAL A N 1
ATOM 2930 C CA . VAL A 1 373 ? -8.906 1.100 -3.617 1.00 89.12 373 VAL A CA 1
ATOM 2931 C C . VAL A 1 373 ? -9.599 1.510 -2.325 1.00 89.12 373 VAL A C 1
ATOM 2933 O O . VAL A 1 373 ? -8.985 1.479 -1.259 1.00 89.12 373 VAL A O 1
ATOM 2936 N N . PHE A 1 374 ? -10.871 1.888 -2.413 1.00 86.62 374 PHE A N 1
ATOM 2937 C CA . PHE A 1 374 ? -11.739 2.048 -1.247 1.00 86.62 374 PHE A CA 1
ATOM 2938 C C . PHE A 1 374 ? -13.207 1.861 -1.638 1.00 86.62 374 PHE A C 1
ATOM 2940 O O . PHE A 1 374 ? -13.645 2.349 -2.678 1.00 86.62 374 PHE A O 1
ATOM 2947 N N . ASN A 1 375 ? -13.967 1.175 -0.786 1.00 85.50 375 ASN A N 1
ATOM 2948 C CA . ASN A 1 375 ? -15.421 1.010 -0.834 1.00 85.50 375 ASN A CA 1
ATOM 2949 C C . ASN A 1 375 ? -15.989 0.799 -2.254 1.00 85.50 375 ASN A C 1
ATOM 2951 O O . ASN A 1 375 ? -16.846 1.560 -2.711 1.00 85.50 375 ASN A O 1
ATOM 2955 N N . GLY A 1 376 ? -15.445 -0.190 -2.972 1.00 87.62 376 GLY A N 1
ATOM 2956 C CA . GLY A 1 376 ? -15.873 -0.539 -4.329 1.00 87.62 376 GLY A CA 1
ATOM 2957 C C . GLY A 1 376 ? -15.287 0.293 -5.479 1.00 87.62 376 GLY A C 1
ATOM 2958 O O . GLY A 1 376 ? -15.614 0.041 -6.640 1.00 87.62 376 GLY A O 1
ATOM 2959 N N . LYS A 1 377 ? -14.420 1.273 -5.197 1.00 89.94 377 LYS A N 1
ATOM 2960 C CA . LYS A 1 377 ? -13.835 2.189 -6.190 1.00 89.94 377 LYS A CA 1
ATOM 2961 C C . LYS A 1 377 ? -12.327 1.981 -6.328 1.00 89.94 377 LYS A C 1
ATOM 2963 O O . LYS A 1 377 ? -11.618 1.833 -5.333 1.00 89.94 377 LYS A O 1
ATOM 2968 N N . LEU A 1 378 ? -11.840 2.024 -7.566 1.00 92.00 378 LEU A N 1
ATOM 2969 C CA . LEU A 1 378 ? -10.418 2.033 -7.915 1.00 92.00 378 LEU A CA 1
ATOM 2970 C C . LEU A 1 378 ? -10.002 3.461 -8.264 1.00 92.00 378 LEU A C 1
ATOM 2972 O O . LEU A 1 378 ? -10.588 4.070 -9.157 1.00 92.00 378 LEU A O 1
ATOM 2976 N N . CYS A 1 379 ? -8.972 3.983 -7.610 1.00 88.75 379 CYS A N 1
ATOM 2977 C CA . CYS A 1 379 ? -8.590 5.384 -7.710 1.00 88.75 379 CYS A CA 1
ATOM 2978 C C . CYS A 1 379 ? -7.096 5.568 -7.958 1.00 88.75 379 CYS A C 1
ATOM 2980 O O . CYS A 1 379 ? -6.261 4.840 -7.422 1.00 88.75 379 CYS A O 1
ATOM 2982 N N . ALA A 1 380 ? -6.763 6.579 -8.757 1.00 86.81 380 ALA A N 1
ATOM 2983 C CA . ALA A 1 380 ? -5.399 6.986 -9.042 1.00 86.81 380 ALA A CA 1
ATOM 2984 C C . ALA A 1 380 ? -5.186 8.458 -8.673 1.00 86.81 380 ALA A C 1
ATOM 2986 O O . ALA A 1 380 ? -5.927 9.326 -9.139 1.00 86.81 380 ALA A O 1
ATOM 2987 N N . ILE A 1 381 ? -4.155 8.734 -7.871 1.00 80.06 381 ILE A N 1
ATOM 2988 C CA . ILE A 1 381 ? -3.615 10.086 -7.698 1.00 80.06 381 ILE A CA 1
ATOM 2989 C C . ILE A 1 381 ? -2.692 10.351 -8.881 1.00 80.06 381 ILE A C 1
ATOM 2991 O O . ILE A 1 381 ? -1.752 9.588 -9.121 1.00 80.06 381 ILE A O 1
ATOM 2995 N N . MET A 1 382 ? -2.968 11.429 -9.605 1.00 73.75 382 MET A N 1
ATOM 2996 C CA . MET A 1 382 ? -2.266 11.826 -10.816 1.00 73.75 382 MET A CA 1
ATOM 2997 C C . MET A 1 382 ? -1.673 13.219 -10.642 1.00 73.75 382 MET A C 1
ATOM 2999 O O . MET A 1 382 ? -2.368 14.146 -10.222 1.00 73.75 382 MET A O 1
ATOM 3003 N N . ASN A 1 383 ? -0.390 13.361 -10.989 1.00 63.44 383 ASN A N 1
ATOM 3004 C CA . ASN A 1 383 ? 0.328 14.638 -11.003 1.00 63.44 383 ASN A CA 1
ATOM 3005 C C . ASN A 1 383 ? 0.164 15.433 -9.693 1.00 63.44 383 ASN A C 1
ATOM 3007 O O . ASN A 1 383 ? -0.025 16.647 -9.705 1.00 63.44 383 ASN A O 1
ATOM 3011 N N . THR A 1 384 ? 0.200 14.728 -8.557 1.00 59.31 384 THR A N 1
ATOM 3012 C CA . THR A 1 384 ? 0.083 15.252 -7.181 1.00 59.31 384 THR A CA 1
ATOM 3013 C C . THR A 1 384 ? -1.254 15.879 -6.758 1.00 59.31 384 THR A C 1
ATOM 3015 O O . THR A 1 384 ? -1.474 16.041 -5.559 1.00 59.31 384 THR A O 1
ATOM 3018 N N . THR A 1 385 ? -2.146 16.219 -7.694 1.00 54.25 385 THR A N 1
ATOM 3019 C CA . THR A 1 385 ? -3.303 17.101 -7.430 1.00 54.25 385 THR A CA 1
ATOM 3020 C C . THR A 1 385 ? -4.670 16.481 -7.701 1.00 54.25 385 THR A C 1
ATOM 3022 O O . THR A 1 385 ? -5.685 16.978 -7.210 1.00 54.25 385 THR A O 1
ATOM 3025 N N . TYR A 1 386 ? -4.725 15.418 -8.502 1.00 67.31 386 TYR A N 1
ATOM 3026 C CA . TYR A 1 386 ? -5.965 14.960 -9.117 1.00 67.31 386 TYR A CA 1
ATOM 3027 C C . TYR A 1 386 ? -6.261 13.504 -8.763 1.00 67.31 386 TYR A C 1
ATOM 3029 O O . TYR A 1 386 ? -5.515 12.605 -9.154 1.00 67.31 386 TYR A O 1
ATOM 3037 N N . ALA A 1 387 ? -7.353 13.264 -8.033 1.00 74.81 387 ALA A N 1
ATOM 3038 C CA . ALA A 1 387 ? -7.826 11.918 -7.720 1.00 74.81 387 ALA A CA 1
ATOM 3039 C C . ALA A 1 387 ? -8.880 11.491 -8.752 1.00 74.81 387 ALA A C 1
ATOM 3041 O O . ALA A 1 387 ? -10.041 11.904 -8.680 1.00 74.81 387 ALA A O 1
ATOM 3042 N N . ASN A 1 388 ? -8.470 10.666 -9.718 1.00 85.19 388 ASN A N 1
ATOM 3043 C CA . ASN A 1 388 ? -9.354 10.120 -10.746 1.00 85.19 388 ASN A CA 1
ATOM 3044 C C . ASN A 1 388 ? -9.791 8.702 -10.352 1.00 85.19 388 ASN A C 1
ATOM 3046 O O . ASN A 1 388 ? -8.937 7.851 -10.096 1.00 85.19 388 ASN A O 1
ATOM 3050 N N . CYS A 1 389 ? -11.095 8.436 -10.314 1.00 89.38 389 CYS A N 1
ATOM 3051 C CA . CYS A 1 389 ? -11.656 7.192 -9.786 1.00 89.38 389 CYS A CA 1
ATOM 3052 C C . CYS A 1 389 ? -12.618 6.513 -10.758 1.00 89.38 389 CYS A C 1
ATOM 3054 O O . CYS A 1 389 ? -13.392 7.166 -11.452 1.00 89.38 389 CYS A O 1
ATOM 3056 N N . LEU A 1 390 ? -12.617 5.184 -10.746 1.00 91.25 390 LEU A N 1
ATOM 3057 C CA . LEU A 1 390 ? -13.594 4.334 -11.409 1.00 91.25 390 LEU A CA 1
ATOM 3058 C C . LEU A 1 390 ? -14.402 3.581 -10.349 1.00 91.25 390 LEU A C 1
ATOM 3060 O O . LEU A 1 390 ? -13.831 2.951 -9.459 1.00 91.25 390 LEU A O 1
ATOM 3064 N N . ASP A 1 391 ? -15.725 3.615 -10.466 1.00 91.06 391 ASP A N 1
ATOM 3065 C CA . ASP A 1 391 ? -16.614 2.810 -9.630 1.00 91.06 391 ASP A CA 1
ATOM 3066 C C . ASP A 1 391 ? -16.690 1.376 -10.186 1.00 91.06 391 ASP A C 1
ATOM 3068 O O . ASP A 1 391 ? -17.243 1.137 -11.265 1.00 91.06 391 ASP A O 1
ATOM 3072 N N . VAL A 1 392 ? -16.049 0.429 -9.495 1.00 90.12 392 VAL A N 1
ATOM 3073 C CA . VAL A 1 392 ? -15.890 -0.956 -9.968 1.00 90.12 392 VAL A CA 1
ATOM 3074 C C . VAL A 1 392 ? -17.138 -1.782 -9.648 1.00 90.12 392 VAL A C 1
ATOM 3076 O O . VAL A 1 392 ? -17.527 -2.631 -10.455 1.00 90.12 392 VAL A O 1
ATOM 3079 N N . GLU A 1 393 ? -17.818 -1.493 -8.533 1.00 88.81 393 GLU A N 1
ATOM 3080 C CA . GLU A 1 393 ? -19.139 -2.061 -8.232 1.00 88.81 393 GLU A CA 1
ATOM 3081 C C . GLU A 1 393 ? -20.147 -1.668 -9.315 1.00 88.81 393 GLU A C 1
ATOM 3083 O O . GLU A 1 393 ? -20.750 -2.547 -9.938 1.00 88.81 393 GLU A O 1
ATOM 3088 N N . GLU A 1 394 ? -20.291 -0.373 -9.618 1.00 87.94 394 GLU A N 1
ATOM 3089 C CA . GLU A 1 394 ? -21.224 0.080 -10.651 1.00 87.94 394 GLU A CA 1
ATOM 3090 C C . GLU A 1 394 ? -20.849 -0.449 -12.046 1.00 87.94 394 GLU A C 1
ATOM 3092 O O . GLU A 1 394 ? -21.741 -0.841 -12.809 1.00 87.94 394 GLU A O 1
ATOM 3097 N N . TYR A 1 395 ? -19.555 -0.523 -12.381 1.00 87.56 395 TYR A N 1
ATOM 3098 C CA . TYR A 1 395 ? -19.097 -1.107 -13.644 1.00 87.56 395 TYR A CA 1
ATOM 3099 C C . TYR A 1 395 ? -19.619 -2.541 -13.834 1.00 87.56 395 TYR A C 1
ATOM 3101 O O . TYR A 1 395 ? -20.272 -2.827 -14.843 1.00 87.56 395 TYR A O 1
ATOM 3109 N N . PHE A 1 396 ? -19.412 -3.432 -12.858 1.00 84.62 396 PHE A N 1
ATOM 3110 C CA . PHE A 1 396 ? -19.895 -4.815 -12.948 1.00 84.62 396 PHE A CA 1
ATOM 3111 C C . PHE A 1 396 ? -21.426 -4.921 -12.828 1.00 84.62 396 PHE A C 1
ATOM 3113 O O . PHE A 1 396 ? -22.051 -5.660 -13.595 1.00 84.62 396 PHE A O 1
ATOM 3120 N N . LEU A 1 397 ? -22.060 -4.143 -11.941 1.00 82.38 397 LEU A N 1
ATOM 3121 C CA . LEU A 1 397 ? -23.522 -4.115 -11.786 1.00 82.38 397 LEU A CA 1
ATOM 3122 C C . LEU A 1 397 ? -24.241 -3.668 -13.068 1.00 82.38 397 LEU A C 1
ATOM 3124 O O . LEU A 1 397 ? -25.312 -4.195 -13.382 1.00 82.38 397 LEU A O 1
ATOM 3128 N N . ARG A 1 398 ? -23.663 -2.730 -13.831 1.00 80.44 398 ARG A N 1
ATOM 3129 C CA . ARG A 1 398 ? -24.177 -2.328 -15.150 1.00 80.44 398 ARG A CA 1
ATOM 3130 C C . ARG A 1 398 ? -23.822 -3.341 -16.242 1.00 80.44 398 ARG A C 1
ATOM 3132 O O . ARG A 1 398 ? -24.682 -3.626 -17.072 1.00 80.44 398 ARG A O 1
ATOM 3139 N N . ALA A 1 399 ? -22.619 -3.926 -16.235 1.00 74.44 399 ALA A N 1
ATOM 3140 C CA . ALA A 1 399 ? -22.217 -4.936 -17.223 1.00 74.44 399 ALA A CA 1
ATOM 3141 C C . ALA A 1 399 ? -23.152 -6.160 -17.199 1.00 74.44 399 ALA A C 1
ATOM 3143 O O . ALA A 1 399 ? -23.671 -6.561 -18.242 1.00 74.44 399 ALA A O 1
ATOM 3144 N N . ASN A 1 400 ? -23.488 -6.659 -16.005 1.00 68.69 400 ASN A N 1
ATOM 3145 C CA . ASN A 1 400 ? -24.432 -7.768 -15.804 1.00 68.69 400 ASN A CA 1
ATOM 3146 C C . ASN A 1 400 ? -25.884 -7.467 -16.224 1.00 68.69 400 ASN A C 1
ATOM 3148 O O . ASN A 1 400 ? -26.704 -8.383 -16.259 1.00 68.69 400 ASN A O 1
ATOM 3152 N N . ARG A 1 401 ? -26.224 -6.201 -16.502 1.00 67.25 401 ARG A N 1
ATOM 3153 C CA . ARG A 1 401 ? -27.536 -5.771 -17.021 1.00 67.25 401 ARG A CA 1
ATOM 3154 C C . ARG A 1 401 ? -27.518 -5.507 -18.534 1.00 67.25 401 ARG A C 1
ATOM 3156 O O . ARG A 1 401 ? -28.561 -5.210 -19.109 1.00 67.25 401 ARG A O 1
ATOM 3163 N N . SER A 1 402 ? -26.356 -5.572 -19.190 1.00 59.50 402 SER A N 1
ATOM 3164 C CA . SER A 1 402 ? -26.201 -5.227 -20.610 1.00 59.50 402 SER A CA 1
ATOM 3165 C C . SER A 1 402 ? -26.405 -6.422 -21.557 1.00 59.50 402 SER A C 1
ATOM 3167 O O . SER A 1 402 ? -25.486 -6.834 -22.260 1.00 59.50 402 SER A O 1
ATOM 3169 N N . ASP A 1 403 ? -27.647 -6.909 -21.671 1.00 50.47 403 ASP A N 1
ATOM 3170 C CA . ASP A 1 403 ? -28.087 -8.017 -22.560 1.00 50.47 403 ASP A CA 1
ATOM 3171 C C . ASP A 1 403 ? -27.764 -7.850 -24.071 1.00 50.47 403 ASP A C 1
ATOM 3173 O O . ASP A 1 403 ? -28.169 -8.664 -24.901 1.00 50.47 403 ASP A O 1
ATOM 3177 N N . ARG A 1 404 ? -27.097 -6.762 -24.485 1.00 46.66 404 ARG A N 1
ATOM 3178 C CA . ARG A 1 404 ? -26.876 -6.387 -25.896 1.00 46.66 404 ARG A CA 1
ATOM 3179 C C . ARG A 1 404 ? -25.465 -5.873 -26.209 1.00 46.66 404 ARG A C 1
ATOM 3181 O O . ARG A 1 404 ? -25.305 -5.039 -27.097 1.00 46.66 404 ARG A O 1
ATOM 3188 N N . GLY A 1 405 ? -24.445 -6.327 -25.476 1.00 48.88 405 GLY A N 1
ATOM 3189 C CA . GLY A 1 405 ? -23.028 -6.159 -25.854 1.00 48.88 405 GLY A CA 1
ATOM 3190 C C . GLY A 1 405 ? -22.488 -4.720 -25.896 1.00 48.88 405 GLY A C 1
ATOM 3191 O O . GLY A 1 405 ? -21.355 -4.502 -26.321 1.00 48.88 405 GLY A O 1
ATOM 3192 N N . ARG A 1 406 ? -23.264 -3.723 -25.455 1.00 48.34 406 ARG A N 1
ATOM 3193 C CA . ARG A 1 406 ? -22.778 -2.358 -25.226 1.00 48.34 406 ARG A CA 1
ATOM 3194 C C . ARG A 1 406 ? -22.211 -2.274 -23.815 1.00 48.34 406 ARG A C 1
ATOM 3196 O O . ARG A 1 406 ? -22.974 -2.307 -22.853 1.00 48.34 406 ARG A O 1
ATOM 3203 N N . LEU A 1 407 ? -20.887 -2.149 -23.721 1.00 55.22 407 LEU A N 1
ATOM 3204 C CA . LEU A 1 407 ? -20.176 -1.932 -22.460 1.00 55.22 407 LEU A CA 1
ATOM 3205 C C . LEU A 1 407 ? -20.758 -0.727 -21.689 1.00 55.22 407 LEU A C 1
ATOM 3207 O O . LEU A 1 407 ? -21.209 0.236 -22.322 1.00 55.22 407 LEU A O 1
ATOM 3211 N N . PRO A 1 408 ? -20.738 -0.743 -20.343 1.00 55.62 408 PRO A N 1
ATOM 3212 C CA . PRO A 1 408 ? -21.267 0.353 -19.541 1.00 55.62 408 PRO A CA 1
ATOM 3213 C C . PRO A 1 408 ? -20.595 1.693 -19.846 1.00 55.62 408 PRO A C 1
ATOM 3215 O O . PRO A 1 408 ? -19.370 1.792 -19.888 1.00 55.62 408 PRO A O 1
ATOM 3218 N N . ALA A 1 409 ? -21.396 2.757 -19.929 1.00 60.66 409 ALA A N 1
ATOM 3219 C CA . ALA A 1 409 ? -20.913 4.136 -19.868 1.00 60.66 409 ALA A CA 1
ATOM 3220 C C . ALA A 1 409 ? -20.548 4.521 -18.416 1.00 60.66 409 ALA A C 1
ATOM 3222 O O . ALA A 1 409 ? -21.152 5.413 -17.822 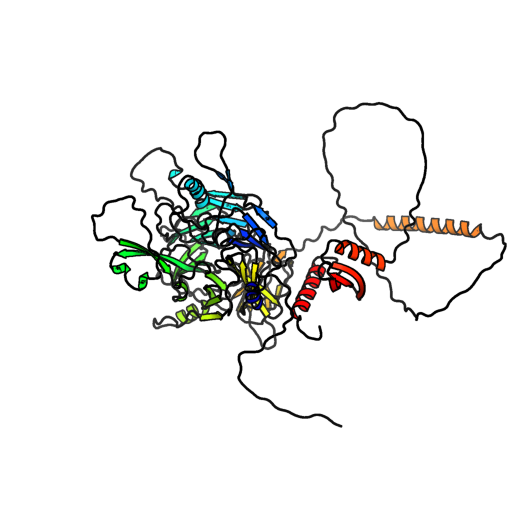1.00 60.66 409 ALA A O 1
ATOM 3223 N N . VAL A 1 410 ? -19.607 3.782 -17.822 1.00 75.19 410 VAL A N 1
ATOM 3224 C CA . VAL A 1 410 ? -18.941 4.112 -16.553 1.00 75.19 410 VAL A CA 1
ATOM 3225 C C . VAL A 1 410 ? -17.527 4.535 -16.921 1.00 75.19 410 VAL A C 1
ATOM 3227 O O . VAL A 1 410 ? -16.714 3.712 -17.339 1.00 75.19 410 VAL A O 1
ATOM 3230 N N . GLY A 1 411 ? -17.273 5.838 -16.858 1.00 82.81 411 GLY A N 1
ATOM 3231 C CA . GLY A 1 411 ? -15.955 6.411 -17.101 1.00 82.81 411 GLY A CA 1
ATOM 3232 C C . GLY A 1 411 ? -15.164 6.571 -15.808 1.00 82.81 411 GLY A C 1
ATOM 3233 O O . GLY A 1 411 ? -15.711 6.475 -14.711 1.00 82.81 411 GLY A O 1
ATOM 3234 N N . TRP A 1 412 ? -13.881 6.882 -15.955 1.00 87.12 412 TRP A N 1
ATOM 3235 C CA . TRP A 1 412 ? -13.102 7.475 -14.874 1.00 87.12 412 TRP A CA 1
ATOM 3236 C C . TRP A 1 412 ? -13.631 8.885 -14.595 1.00 87.12 412 TRP A C 1
ATOM 3238 O O . TRP A 1 412 ? -13.821 9.665 -15.531 1.00 87.12 412 TRP A O 1
ATOM 3248 N N . MET A 1 413 ? -13.903 9.191 -13.329 1.00 85.50 413 MET A N 1
ATOM 3249 C CA . MET A 1 413 ? -14.476 10.456 -12.882 1.00 85.50 413 MET A CA 1
ATOM 3250 C C . MET A 1 413 ? -13.553 11.164 -11.880 1.00 85.50 413 MET A C 1
ATOM 3252 O O . MET A 1 413 ? -12.984 10.501 -11.006 1.00 85.50 413 MET A O 1
ATOM 3256 N N . PRO A 1 414 ? -13.454 12.507 -11.937 1.00 77.69 414 PRO A N 1
ATOM 3257 C CA . PRO A 1 414 ? -12.844 13.285 -10.866 1.00 77.69 414 PRO A CA 1
ATOM 3258 C C . PRO A 1 414 ? -13.595 13.026 -9.559 1.00 77.69 414 PRO A C 1
ATOM 3260 O O . PRO A 1 414 ? -14.778 13.343 -9.448 1.00 77.69 414 PRO A O 1
ATOM 3263 N N . LEU A 1 415 ? -12.906 12.465 -8.567 1.00 70.12 415 LEU A N 1
ATOM 3264 C CA . LEU A 1 415 ? -13.446 12.327 -7.215 1.00 70.12 415 LEU A CA 1
ATOM 3265 C C . LEU A 1 415 ? -13.136 13.575 -6.378 1.00 70.12 415 LEU A C 1
ATOM 3267 O O . LEU A 1 415 ? -13.944 13.991 -5.556 1.00 70.12 415 LEU A O 1
ATOM 3271 N N . PHE A 1 416 ? -11.964 14.174 -6.605 1.00 65.44 416 PHE A N 1
ATOM 3272 C CA . PHE A 1 416 ? -11.472 15.347 -5.889 1.00 65.44 416 PHE A CA 1
ATOM 3273 C C . PHE A 1 416 ? -10.445 16.115 -6.742 1.00 65.44 416 PHE A C 1
ATOM 3275 O O . PHE A 1 416 ? -9.607 15.512 -7.420 1.00 65.44 416 PHE A O 1
ATOM 3282 N N . TYR A 1 417 ? -10.509 17.448 -6.680 1.00 57.53 417 TYR A N 1
ATOM 3283 C CA . TYR A 1 417 ? -9.558 18.381 -7.293 1.00 57.53 417 TYR A CA 1
ATOM 3284 C C . TYR A 1 417 ? -8.810 19.150 -6.194 1.00 57.53 417 TYR A C 1
ATOM 3286 O O . TYR A 1 417 ? -9.341 20.132 -5.665 1.00 57.53 417 TYR A O 1
ATOM 3294 N N . ALA A 1 418 ? -7.554 18.794 -5.910 1.00 53.31 418 ALA A N 1
ATOM 3295 C CA . ALA A 1 418 ? -6.681 19.714 -5.189 1.00 53.31 418 ALA A CA 1
ATOM 3296 C C . ALA A 1 418 ? -6.360 20.903 -6.104 1.00 53.31 418 ALA A C 1
ATOM 3298 O O . ALA A 1 418 ? -5.911 20.732 -7.239 1.00 53.31 418 ALA A O 1
ATOM 3299 N N . ARG A 1 419 ? -6.550 22.128 -5.606 1.00 51.03 419 ARG A N 1
ATOM 3300 C CA . ARG A 1 419 ? -6.122 23.351 -6.313 1.00 51.03 419 ARG A CA 1
ATOM 3301 C C . ARG A 1 419 ? -4.627 23.660 -6.144 1.00 51.03 419 ARG A C 1
ATOM 3303 O O . ARG A 1 419 ? -4.144 24.629 -6.718 1.00 51.03 419 ARG A O 1
ATOM 3310 N N . SER A 1 420 ? -3.912 22.857 -5.361 1.00 56.75 420 SER A N 1
ATOM 3311 C CA . SER A 1 420 ? -2.501 23.019 -5.002 1.00 56.75 420 SER A CA 1
ATOM 3312 C C . SER A 1 420 ? -1.685 21.806 -5.436 1.00 56.75 420 SER A C 1
ATOM 3314 O O . SER A 1 420 ? -2.138 20.676 -5.255 1.00 56.75 420 SER A O 1
ATOM 3316 N N . SER A 1 421 ? -0.464 22.041 -5.921 1.00 65.12 421 SER A N 1
ATOM 3317 C CA . SER A 1 421 ? 0.542 20.996 -6.139 1.00 65.12 421 SER A CA 1
ATOM 3318 C C . SER A 1 421 ? 0.886 20.244 -4.848 1.00 65.12 421 SER A C 1
ATOM 3320 O O . SER A 1 421 ? 0.564 20.686 -3.741 1.00 65.12 421 SER A O 1
ATOM 3322 N N . SER A 1 422 ? 1.626 19.146 -4.992 1.00 70.25 422 SER A N 1
ATOM 3323 C CA . SER A 1 422 ? 2.544 18.675 -3.952 1.00 70.25 422 SER A CA 1
ATOM 3324 C C . SER A 1 422 ? 3.400 19.824 -3.390 1.00 70.25 422 SER A C 1
ATOM 3326 O O . SER A 1 422 ? 3.784 20.706 -4.170 1.00 70.25 422 SER A O 1
ATOM 3328 N N . PRO A 1 423 ? 3.751 19.821 -2.090 1.00 67.62 423 PRO A N 1
ATOM 3329 C CA . PRO A 1 423 ? 4.755 20.743 -1.567 1.00 67.62 423 PRO A CA 1
ATOM 3330 C C . PRO A 1 423 ? 6.195 20.397 -2.014 1.00 67.62 423 PRO A C 1
ATOM 3332 O O . PRO A 1 423 ? 6.996 21.313 -2.173 1.00 67.62 423 PRO A O 1
ATOM 3335 N N . PRO A 1 424 ? 6.549 19.116 -2.256 1.00 75.06 424 PRO A N 1
ATOM 3336 C CA . PRO A 1 424 ? 7.796 18.770 -2.951 1.00 75.06 424 PRO A CA 1
ATOM 3337 C C . PRO A 1 424 ? 7.605 17.850 -4.174 1.00 75.06 424 PRO A C 1
ATOM 3339 O O . PRO A 1 424 ? 6.771 16.944 -4.164 1.00 75.06 424 PRO A O 1
ATOM 3342 N N . ASP A 1 425 ? 8.417 18.025 -5.215 1.00 76.81 425 ASP A N 1
ATOM 3343 C CA . ASP A 1 425 ? 8.403 17.175 -6.414 1.00 76.81 425 ASP A CA 1
ATOM 3344 C C . ASP A 1 425 ? 8.846 15.738 -6.100 1.00 76.81 425 ASP A C 1
ATOM 3346 O O . ASP A 1 425 ? 9.745 15.522 -5.276 1.00 76.81 425 ASP A O 1
ATOM 3350 N N . ALA A 1 426 ? 8.310 14.758 -6.836 1.00 77.31 426 ALA A N 1
ATOM 3351 C CA . ALA A 1 426 ? 8.827 13.388 -6.869 1.00 77.31 426 ALA A CA 1
ATOM 3352 C C . ALA A 1 426 ? 8.767 12.670 -5.499 1.00 77.31 426 ALA A C 1
ATOM 3354 O O . ALA A 1 426 ? 9.617 11.838 -5.165 1.00 77.31 426 ALA A O 1
ATOM 3355 N N . SER A 1 427 ? 7.794 13.036 -4.667 1.00 83.62 427 SER A N 1
ATOM 3356 C CA . SER A 1 427 ? 7.675 12.594 -3.279 1.00 83.62 427 SER A CA 1
ATOM 3357 C C . SER A 1 427 ? 7.202 11.140 -3.154 1.00 83.62 427 SER A C 1
ATOM 3359 O O . SER A 1 427 ? 6.939 10.441 -4.134 1.00 83.62 427 SER A O 1
ATOM 3361 N N . THR A 1 428 ? 7.129 10.633 -1.921 1.00 85.50 428 THR A N 1
ATOM 3362 C CA . THR A 1 428 ? 6.508 9.328 -1.666 1.00 85.50 428 THR A CA 1
ATOM 3363 C C . THR A 1 428 ? 5.057 9.532 -1.250 1.00 85.50 428 THR A C 1
ATOM 3365 O O . THR A 1 428 ? 4.791 10.044 -0.161 1.00 85.50 428 THR A O 1
ATOM 3368 N N . PHE A 1 429 ? 4.123 9.125 -2.110 1.00 81.88 429 PHE A N 1
ATOM 3369 C CA . PHE A 1 429 ? 2.688 9.161 -1.826 1.00 81.88 429 PHE A CA 1
ATOM 3370 C C . PHE A 1 429 ? 2.214 7.902 -1.096 1.00 81.88 429 PHE A C 1
ATOM 3372 O O . PHE A 1 429 ? 2.619 6.783 -1.413 1.00 81.88 429 PHE A O 1
ATOM 3379 N N . PHE A 1 430 ? 1.309 8.099 -0.142 1.00 80.88 430 PHE A N 1
ATOM 3380 C CA . PHE A 1 430 ? 0.630 7.046 0.609 1.00 80.88 430 PHE A CA 1
ATOM 3381 C C . PHE A 1 430 ? -0.779 7.532 0.986 1.00 80.88 430 PHE A C 1
ATOM 3383 O O . PHE A 1 430 ? -0.959 8.716 1.255 1.00 80.88 430 PHE A O 1
ATOM 3390 N N . ALA A 1 431 ? -1.782 6.653 1.022 1.00 79.75 431 ALA A N 1
ATOM 3391 C CA . ALA A 1 431 ? -3.122 6.995 1.506 1.00 79.75 431 ALA A CA 1
ATOM 3392 C C . ALA A 1 431 ? -3.527 6.073 2.661 1.00 79.75 431 ALA A C 1
ATOM 3394 O O . ALA A 1 431 ? -3.278 4.868 2.612 1.00 79.75 431 ALA A O 1
ATOM 3395 N N . SER A 1 432 ? -4.177 6.630 3.684 1.00 78.69 432 SER A N 1
ATOM 3396 C CA . SER A 1 432 ? -4.727 5.865 4.806 1.00 78.69 432 SER A CA 1
ATOM 3397 C C . SER A 1 432 ? -6.091 6.410 5.220 1.00 78.69 432 SER A C 1
ATOM 3399 O O . SER A 1 432 ? -6.252 7.629 5.300 1.00 78.69 432 SER A O 1
ATOM 3401 N N . PRO A 1 433 ? -7.067 5.548 5.558 1.00 77.06 433 PRO A N 1
ATOM 3402 C CA . PRO A 1 433 ? -8.219 5.981 6.339 1.00 77.06 433 PRO A CA 1
ATOM 3403 C C . PRO A 1 433 ? -7.771 6.598 7.677 1.00 77.06 433 PRO A C 1
ATOM 3405 O O . PRO A 1 433 ? -6.750 6.185 8.237 1.00 77.06 433 PRO A O 1
ATOM 3408 N N . ILE A 1 434 ? -8.538 7.564 8.191 1.00 76.75 434 ILE A N 1
ATOM 3409 C CA . ILE A 1 434 ? -8.425 8.179 9.527 1.00 76.75 434 ILE A CA 1
ATOM 3410 C C . ILE A 1 434 ? -9.845 8.415 10.082 1.00 76.75 434 ILE A C 1
ATOM 3412 O O . ILE A 1 434 ? -10.724 8.797 9.308 1.00 76.75 434 ILE A O 1
ATOM 3416 N N . PRO A 1 435 ? -10.130 8.195 11.384 1.00 73.44 435 PRO A N 1
ATOM 3417 C CA . PRO A 1 435 ? -11.474 8.369 11.927 1.00 73.44 435 PRO A CA 1
ATOM 3418 C C . PRO A 1 435 ? -11.779 9.859 12.115 1.00 73.44 435 PRO A C 1
ATOM 3420 O O . PRO A 1 435 ? -10.978 10.589 12.692 1.00 73.44 435 PRO A O 1
ATOM 3423 N N . THR A 1 436 ? -12.957 10.299 11.688 1.00 74.25 436 THR A N 1
ATOM 3424 C CA . THR A 1 436 ? -13.405 11.703 11.734 1.00 74.25 436 THR A CA 1
ATOM 3425 C C . THR A 1 436 ? -14.637 11.883 12.625 1.00 74.25 436 THR A C 1
ATOM 3427 O O . THR A 1 436 ? -15.520 12.701 12.368 1.00 74.25 436 THR A O 1
ATOM 3430 N N . GLY A 1 437 ? -14.711 11.101 13.707 1.00 71.00 437 GLY A N 1
ATOM 3431 C CA . GLY A 1 437 ? -15.814 11.161 14.665 1.00 71.00 437 GLY A CA 1
ATOM 3432 C C . GLY A 1 437 ? -17.157 10.872 13.992 1.00 71.00 437 GLY A C 1
ATOM 3433 O O . GLY A 1 437 ? -17.316 9.868 13.302 1.00 71.00 437 GLY A O 1
ATOM 3434 N N . MET A 1 438 ? -18.138 11.760 14.164 1.00 69.50 438 MET A N 1
ATOM 3435 C CA . MET A 1 438 ? -19.482 11.580 13.593 1.00 69.50 438 MET A CA 1
ATOM 3436 C C . MET A 1 438 ? -19.517 11.509 12.055 1.00 69.50 438 MET A C 1
ATOM 3438 O O . MET A 1 438 ? -20.501 11.012 11.509 1.00 69.50 438 MET A O 1
ATOM 3442 N N . PHE A 1 439 ? -18.459 11.948 11.365 1.00 71.94 439 PHE A N 1
ATOM 3443 C CA . PHE A 1 439 ? -18.318 11.829 9.908 1.00 71.94 439 PHE A CA 1
ATOM 3444 C C . PHE A 1 439 ? -17.759 10.467 9.451 1.00 71.94 439 PHE A C 1
ATOM 3446 O O . PHE A 1 439 ? -17.624 10.235 8.251 1.00 71.94 439 PHE A O 1
ATOM 3453 N N . GLY A 1 440 ? -17.466 9.555 10.385 1.00 79.31 440 GLY A N 1
ATOM 3454 C CA . GLY A 1 440 ? -17.022 8.196 10.094 1.00 79.31 440 GLY A CA 1
ATOM 3455 C C . GLY A 1 440 ? -15.517 8.081 9.935 1.00 79.31 440 GLY A C 1
ATOM 3456 O O . GLY A 1 440 ? -14.765 8.243 10.899 1.00 79.31 440 GLY A O 1
ATOM 3457 N N . VAL A 1 441 ? -15.084 7.744 8.724 1.00 79.75 441 VAL A N 1
ATOM 3458 C CA . VAL A 1 441 ? -13.678 7.625 8.339 1.00 79.75 441 VAL A CA 1
ATOM 3459 C C . VAL A 1 441 ? -13.445 8.450 7.079 1.00 79.75 441 VAL A C 1
ATOM 3461 O O . VAL A 1 441 ? -14.072 8.197 6.053 1.00 79.75 441 VAL A O 1
ATOM 3464 N N . ALA A 1 442 ? -12.526 9.413 7.142 1.00 82.12 442 ALA A N 1
ATOM 3465 C CA . ALA A 1 442 ? -12.047 10.143 5.971 1.00 82.12 442 ALA A CA 1
ATOM 3466 C C . ALA A 1 442 ? -10.757 9.517 5.428 1.00 82.12 442 ALA A C 1
ATOM 3468 O O . ALA A 1 442 ? -9.962 8.956 6.187 1.00 82.12 442 ALA A O 1
ATOM 3469 N N . LEU A 1 443 ? -10.505 9.647 4.126 1.00 80.19 443 LEU A N 1
ATOM 3470 C CA . LEU A 1 443 ? -9.212 9.287 3.545 1.00 80.19 443 LEU A CA 1
ATOM 3471 C C . LEU A 1 443 ? -8.215 10.450 3.689 1.00 80.19 443 LEU A C 1
ATOM 3473 O O . LEU A 1 443 ? -8.436 11.534 3.149 1.00 80.19 443 LEU A O 1
ATOM 3477 N N . MET A 1 444 ? -7.100 10.220 4.387 1.00 82.25 444 MET A N 1
ATOM 3478 C CA . MET A 1 444 ? -5.971 11.151 4.425 1.00 82.25 444 MET A CA 1
ATOM 3479 C C . MET A 1 444 ? -4.883 10.700 3.447 1.00 82.25 444 MET A C 1
ATOM 3481 O O . MET A 1 444 ? -4.447 9.544 3.447 1.00 82.25 444 MET A O 1
ATOM 3485 N N . PHE A 1 445 ? -4.421 11.642 2.633 1.00 83.94 445 PHE A N 1
ATOM 3486 C CA . PHE A 1 445 ? -3.276 11.494 1.750 1.00 83.94 445 PHE A CA 1
ATOM 3487 C C . PHE A 1 445 ? -2.022 12.022 2.443 1.00 83.94 445 PHE A C 1
ATOM 3489 O O . PHE A 1 445 ? -2.019 13.132 2.970 1.00 83.94 445 PHE A O 1
ATOM 3496 N N . PHE A 1 446 ? -0.954 11.236 2.414 1.00 85.12 446 PHE A N 1
ATOM 3497 C CA . PHE A 1 446 ? 0.364 11.581 2.925 1.00 85.12 446 PHE A CA 1
ATOM 3498 C C . PHE A 1 446 ? 1.341 11.775 1.771 1.00 85.12 446 PHE A C 1
ATOM 3500 O O . PHE A 1 446 ? 1.307 11.060 0.766 1.00 85.12 446 PHE A O 1
ATOM 3507 N N . ASN A 1 447 ? 2.235 12.734 1.961 1.00 87.12 447 ASN A N 1
ATOM 3508 C CA . ASN A 1 447 ? 3.254 13.139 1.014 1.00 87.12 447 ASN A CA 1
ATOM 3509 C C . ASN A 1 447 ? 4.577 13.265 1.776 1.00 87.12 447 ASN A C 1
ATOM 3511 O O . ASN A 1 447 ? 4.715 14.088 2.682 1.00 87.12 447 ASN A O 1
ATOM 3515 N N . ILE A 1 448 ? 5.506 12.354 1.490 1.00 89.50 448 ILE A N 1
ATOM 3516 C CA . ILE A 1 448 ? 6.649 12.069 2.359 1.00 89.50 448 ILE A CA 1
ATOM 3517 C C . ILE A 1 448 ? 7.947 12.292 1.584 1.00 89.50 448 ILE A C 1
ATOM 3519 O O . ILE A 1 448 ? 8.217 11.610 0.587 1.00 89.50 448 ILE A O 1
ATOM 3523 N N . GLY A 1 449 ? 8.772 13.221 2.071 1.00 89.88 449 GLY A N 1
ATOM 3524 C CA . GLY A 1 449 ? 10.065 13.520 1.464 1.00 89.88 449 GLY A CA 1
ATOM 3525 C C . GLY A 1 449 ? 9.947 14.368 0.201 1.00 89.88 449 GLY A C 1
ATOM 3526 O O . GLY A 1 449 ? 9.322 15.418 0.244 1.00 89.88 449 GLY A O 1
ATOM 3527 N N . GLY A 1 450 ? 10.554 13.937 -0.908 1.00 89.12 450 GLY A N 1
ATOM 3528 C CA . GLY A 1 450 ? 10.538 14.654 -2.196 1.00 89.12 450 GLY A CA 1
ATOM 3529 C C . GLY A 1 450 ? 11.621 15.734 -2.315 1.00 89.12 450 GLY A C 1
ATOM 3530 O O . GLY A 1 450 ? 12.481 15.856 -1.440 1.00 89.12 450 GLY A O 1
ATOM 3531 N N . PHE A 1 451 ? 11.590 16.522 -3.392 1.00 86.19 451 PHE A N 1
ATOM 3532 C CA . PHE A 1 451 ? 12.550 17.598 -3.668 1.00 86.19 451 PHE A CA 1
ATOM 3533 C C . PHE A 1 451 ? 11.891 18.981 -3.723 1.00 86.19 451 PHE A C 1
ATOM 3535 O O . PHE A 1 451 ? 10.844 19.165 -4.331 1.00 86.19 451 PHE A O 1
ATOM 3542 N N . VAL A 1 452 ? 12.554 19.978 -3.140 1.00 85.12 452 VAL A N 1
ATOM 3543 C CA . VAL A 1 452 ? 12.220 21.403 -3.271 1.00 85.12 452 VAL A CA 1
ATOM 3544 C C . VAL A 1 452 ? 13.430 22.097 -3.883 1.00 85.12 452 VAL A C 1
ATOM 3546 O O . VAL A 1 452 ? 14.515 22.070 -3.302 1.00 85.12 452 VAL A O 1
ATOM 3549 N N . ASN A 1 453 ? 13.276 22.691 -5.071 1.00 84.56 453 ASN A N 1
ATOM 3550 C CA . ASN A 1 453 ? 14.376 23.325 -5.816 1.00 84.56 453 ASN A CA 1
ATOM 3551 C C . ASN A 1 453 ? 15.615 22.404 -5.956 1.00 84.56 453 ASN A C 1
ATOM 3553 O O . ASN A 1 453 ? 16.752 22.824 -5.743 1.00 84.56 453 ASN A O 1
ATOM 3557 N N . GLY A 1 454 ? 15.385 21.113 -6.232 1.00 83.19 454 GLY A N 1
ATOM 3558 C CA . GLY A 1 454 ? 16.421 20.073 -6.331 1.00 83.19 454 GLY A CA 1
ATOM 3559 C C . GLY A 1 454 ? 17.009 19.579 -4.997 1.00 83.19 454 GLY A C 1
ATOM 3560 O O . GLY A 1 454 ? 17.757 18.603 -4.992 1.00 83.19 454 GLY A O 1
ATOM 3561 N N . SER A 1 455 ? 16.666 20.200 -3.863 1.00 87.94 455 SER A N 1
ATOM 3562 C CA . SER A 1 455 ? 17.123 19.801 -2.523 1.00 87.94 455 SER A CA 1
ATOM 3563 C C . SER A 1 455 ? 16.125 18.855 -1.855 1.00 87.94 455 SER A C 1
ATOM 3565 O O . SER A 1 455 ? 14.926 19.115 -1.857 1.00 87.94 455 SER A O 1
ATOM 3567 N N . ALA A 1 456 ? 16.601 17.756 -1.267 1.00 91.69 456 ALA A N 1
ATOM 3568 C CA . ALA A 1 456 ? 15.727 16.737 -0.689 1.00 91.69 456 ALA A CA 1
ATOM 3569 C C . ALA A 1 456 ? 15.098 17.170 0.652 1.00 91.69 456 ALA A C 1
ATOM 3571 O O . ALA A 1 456 ? 15.796 17.592 1.577 1.00 91.69 456 ALA A O 1
ATOM 3572 N N . SER A 1 457 ? 13.779 17.024 0.769 1.00 91.00 457 SER A N 1
ATOM 3573 C CA . SER A 1 457 ? 12.979 17.440 1.925 1.00 91.00 457 SER A CA 1
ATOM 3574 C C . SER A 1 457 ? 12.963 16.389 3.040 1.00 91.00 457 SER A C 1
ATOM 3576 O O . SER A 1 457 ? 12.887 15.187 2.784 1.00 91.00 457 SER A O 1
ATOM 3578 N N . THR A 1 458 ? 13.000 16.847 4.296 1.00 91.25 458 THR A N 1
ATOM 3579 C CA . THR A 1 458 ? 12.768 16.035 5.509 1.00 91.25 458 THR A CA 1
ATOM 3580 C C . THR A 1 458 ? 11.305 16.006 5.954 1.00 91.25 458 THR A C 1
ATOM 3582 O O . THR A 1 458 ? 10.958 15.239 6.852 1.00 91.25 458 THR A O 1
ATOM 3585 N N . HIS A 1 459 ? 10.452 16.862 5.389 1.00 88.56 459 HIS A N 1
ATOM 3586 C CA . HIS A 1 459 ? 9.084 17.044 5.867 1.00 88.56 459 HIS A CA 1
ATOM 3587 C C . HIS A 1 459 ? 8.159 15.890 5.463 1.00 88.56 459 HIS A C 1
ATOM 3589 O O . HIS A 1 459 ? 8.336 15.239 4.430 1.00 88.56 459 HIS A O 1
ATOM 3595 N N . LEU A 1 460 ? 7.141 15.684 6.297 1.00 88.81 460 LEU A N 1
ATOM 3596 C CA . LEU A 1 460 ? 5.959 14.903 5.979 1.00 88.81 460 LEU A CA 1
ATOM 3597 C C . LEU A 1 460 ? 4.774 15.867 5.928 1.00 88.81 460 LEU A C 1
ATOM 3599 O O . LEU A 1 460 ? 4.501 16.574 6.901 1.00 88.81 460 LEU A O 1
ATOM 3603 N N . PHE A 1 461 ? 4.074 15.873 4.801 1.00 86.31 461 PHE A N 1
ATOM 3604 C CA . PHE A 1 461 ? 2.859 16.646 4.594 1.00 86.31 461 PHE A CA 1
ATOM 3605 C C . PHE A 1 461 ? 1.648 15.718 4.514 1.00 86.31 461 PHE A C 1
ATOM 3607 O O . PHE A 1 461 ? 1.763 14.549 4.132 1.00 86.31 461 PHE A O 1
ATOM 3614 N N . TYR A 1 462 ? 0.480 16.248 4.855 1.00 85.50 462 TYR A N 1
ATOM 3615 C CA . TYR A 1 462 ? -0.787 15.543 4.780 1.00 85.50 462 TYR A CA 1
ATOM 3616 C C . TYR A 1 462 ? -1.904 16.420 4.213 1.00 85.50 462 TYR A C 1
ATOM 3618 O O . TYR A 1 462 ? -1.871 17.648 4.305 1.00 85.50 462 TYR A O 1
ATOM 3626 N N . LEU A 1 463 ? -2.907 15.763 3.643 1.00 81.31 463 LEU A N 1
ATOM 3627 C CA . LEU A 1 463 ? -4.115 16.369 3.105 1.00 81.31 463 LEU A CA 1
ATOM 3628 C C . LEU A 1 463 ? -5.299 15.452 3.417 1.00 81.31 463 LEU A C 1
ATOM 3630 O O . LEU A 1 463 ? -5.338 14.301 2.982 1.00 81.31 463 LEU A O 1
ATOM 3634 N N . THR A 1 464 ? -6.267 15.949 4.180 1.00 77.12 464 THR A N 1
ATOM 3635 C CA . THR A 1 464 ? -7.568 15.289 4.346 1.00 77.12 464 THR A CA 1
ATOM 3636 C C . THR A 1 464 ? -8.370 15.456 3.060 1.00 77.12 464 THR A C 1
ATOM 3638 O O . THR A 1 464 ? -8.657 16.586 2.672 1.00 77.12 464 THR A O 1
ATOM 3641 N N . GLY A 1 465 ? -8.718 14.359 2.388 1.00 70.31 465 GLY A N 1
ATOM 3642 C CA . GLY A 1 465 ? -9.626 14.405 1.245 1.00 70.31 465 GLY A CA 1
ATOM 3643 C C . GLY A 1 465 ? -11.089 14.451 1.686 1.00 70.31 465 GLY A C 1
ATOM 3644 O O . GLY A 1 465 ? -11.437 13.910 2.735 1.00 70.31 465 GLY A O 1
ATOM 3645 N N . ASP A 1 466 ? -11.961 14.994 0.834 1.00 69.38 466 ASP A N 1
ATOM 3646 C CA . ASP A 1 466 ? -13.426 15.051 1.023 1.00 69.38 466 ASP A CA 1
ATOM 3647 C C . ASP A 1 466 ? -14.121 13.668 0.900 1.00 69.38 466 ASP A C 1
ATOM 3649 O O . ASP A 1 466 ? -15.278 13.548 0.496 1.00 69.38 466 ASP A O 1
ATOM 3653 N N . ILE A 1 467 ? -13.389 12.591 1.190 1.00 73.19 467 ILE A N 1
ATOM 3654 C CA . ILE A 1 467 ? -13.730 11.204 0.878 1.00 73.19 467 ILE A CA 1
ATOM 3655 C C . ILE A 1 467 ? -14.082 10.494 2.180 1.00 73.19 467 ILE A C 1
ATOM 3657 O O . ILE A 1 467 ? -13.198 9.997 2.878 1.00 73.19 467 ILE A O 1
ATOM 3661 N N . PHE A 1 468 ? -15.373 10.443 2.492 1.00 77.75 468 PHE A N 1
ATOM 3662 C CA . PHE A 1 468 ? -15.890 9.818 3.705 1.00 77.75 468 PHE A CA 1
ATOM 3663 C C . PHE A 1 468 ? -16.479 8.434 3.408 1.00 77.75 468 PHE A C 1
ATOM 3665 O O . PHE A 1 468 ? -17.224 8.253 2.443 1.00 77.75 468 PHE A O 1
ATOM 3672 N N . VAL A 1 469 ? -16.167 7.465 4.266 1.00 78.94 469 VAL A N 1
ATOM 3673 C CA . VAL A 1 469 ? -16.800 6.140 4.320 1.00 78.94 469 VAL A CA 1
ATOM 3674 C C . VAL A 1 469 ? -17.374 5.905 5.725 1.00 78.94 469 VAL A C 1
ATOM 3676 O O . VAL A 1 469 ? -16.901 6.526 6.684 1.00 78.94 469 VAL A O 1
ATOM 3679 N N . PRO A 1 470 ? -18.380 5.022 5.887 1.00 85.50 470 PRO A N 1
ATOM 3680 C CA . PRO A 1 470 ? -18.900 4.666 7.204 1.00 85.50 470 PRO A CA 1
ATOM 3681 C C . PRO A 1 470 ? -17.779 4.168 8.122 1.00 85.50 470 PRO A C 1
ATOM 3683 O O . PRO A 1 470 ? -16.949 3.373 7.699 1.00 85.50 470 PRO A O 1
ATOM 3686 N N . GLY A 1 471 ? -17.759 4.619 9.372 1.00 86.50 471 GLY A N 1
ATOM 3687 C CA . GLY A 1 471 ? -16.791 4.239 10.400 1.00 86.50 471 GLY A CA 1
ATOM 3688 C C . GLY A 1 471 ? -17.470 3.762 11.681 1.00 86.50 471 GLY A C 1
ATOM 3689 O O . GLY A 1 471 ? -18.634 4.079 11.931 1.00 86.50 471 GLY A O 1
ATOM 3690 N N . VAL A 1 472 ? -16.731 3.026 12.516 1.00 85.31 472 VAL A N 1
ATOM 3691 C CA . VAL A 1 472 ? -17.172 2.638 13.868 1.00 85.31 472 VAL A CA 1
ATOM 3692 C C . VAL A 1 472 ? -16.392 3.428 14.911 1.00 85.31 472 VAL A C 1
ATOM 3694 O O . VAL A 1 472 ? -15.161 3.459 14.896 1.00 85.31 472 VAL A O 1
ATOM 3697 N N . LEU A 1 473 ? -17.111 4.040 15.851 1.00 74.75 473 LEU A N 1
ATOM 3698 C CA . LEU A 1 473 ? -16.531 4.844 16.924 1.00 74.75 473 LEU A CA 1
ATOM 3699 C C . LEU A 1 473 ? -16.356 4.046 18.219 1.00 74.75 473 LEU A C 1
ATOM 3701 O O . LEU A 1 473 ? -17.106 3.118 18.507 1.00 74.75 473 LEU A O 1
ATOM 3705 N N . ASN A 1 474 ? -15.375 4.457 19.028 1.00 71.50 474 ASN A N 1
ATOM 3706 C CA . ASN A 1 474 ? -15.153 3.980 20.399 1.00 71.50 474 ASN A CA 1
ATOM 3707 C C . ASN A 1 474 ? -15.007 2.453 20.575 1.00 71.50 474 ASN A C 1
ATOM 3709 O O . ASN A 1 474 ? -15.324 1.917 21.636 1.00 71.50 474 ASN A O 1
ATOM 3713 N N . VAL A 1 475 ? -14.452 1.755 19.577 1.00 79.69 475 VAL A N 1
ATOM 3714 C CA . VAL A 1 475 ? -14.078 0.337 19.701 1.00 79.69 475 VAL A CA 1
ATOM 3715 C C . VAL A 1 475 ? -12.995 0.168 20.776 1.00 79.69 475 VAL A C 1
ATOM 3717 O O . VAL A 1 475 ? -11.870 0.643 20.617 1.00 79.69 475 VAL A O 1
ATOM 3720 N N . SER A 1 476 ? -13.313 -0.530 21.869 1.00 83.19 476 SER A N 1
ATOM 3721 C CA . SER A 1 476 ? -12.322 -0.913 22.886 1.00 83.19 476 SER A CA 1
ATOM 3722 C C . SER A 1 476 ? -11.297 -1.896 22.312 1.00 83.19 476 SER A C 1
ATOM 3724 O O . SER A 1 476 ? -11.661 -2.840 21.611 1.00 83.19 476 SER A O 1
ATOM 3726 N N . SER A 1 477 ? -10.020 -1.709 22.659 1.00 83.75 477 SER A N 1
ATOM 3727 C CA . SER A 1 477 ? -8.879 -2.500 22.159 1.00 83.75 477 SER A CA 1
ATOM 3728 C C . SER A 1 477 ? -8.898 -3.982 22.558 1.00 83.75 477 SER A C 1
ATOM 3730 O O . SER A 1 477 ? -8.243 -4.809 21.917 1.00 83.75 477 SER A O 1
ATOM 3732 N N . VAL A 1 478 ? -9.664 -4.332 23.594 1.00 86.81 478 VAL A N 1
ATOM 3733 C CA . VAL A 1 478 ? -9.970 -5.712 23.978 1.00 86.81 478 VAL A CA 1
ATOM 3734 C C . VAL A 1 478 ? -11.483 -5.863 24.104 1.00 86.81 478 VAL A C 1
ATOM 3736 O O . VAL A 1 478 ? -12.141 -5.073 24.780 1.00 86.81 478 VAL A O 1
ATOM 3739 N N . GLN A 1 479 ? -12.013 -6.895 23.458 1.00 90.12 479 GLN A N 1
ATOM 3740 C CA . GLN A 1 479 ? -13.405 -7.332 23.495 1.00 90.12 479 GLN A CA 1
ATOM 3741 C C . GLN A 1 479 ? -13.478 -8.762 24.050 1.00 90.12 479 GLN A C 1
ATOM 3743 O O . GLN A 1 479 ? -12.496 -9.508 23.991 1.00 90.12 479 GLN A O 1
ATOM 3748 N N . LYS A 1 480 ? -14.631 -9.159 24.599 1.00 88.25 480 LYS A N 1
ATOM 3749 C CA . LYS A 1 480 ? -14.801 -10.480 25.230 1.00 88.25 480 LYS A CA 1
ATOM 3750 C C . LYS A 1 480 ? -15.343 -11.518 24.242 1.00 88.25 480 LYS A C 1
ATOM 3752 O O . LYS A 1 480 ? -16.304 -11.248 23.527 1.00 88.25 480 LYS A O 1
ATOM 3757 N N . VAL A 1 481 ? -14.778 -12.727 24.256 1.00 91.25 481 VAL A N 1
ATOM 3758 C CA . VAL A 1 481 ? -15.402 -13.915 23.634 1.00 91.25 481 VAL A CA 1
ATOM 3759 C C . VAL A 1 481 ? -16.771 -14.178 24.274 1.00 91.25 481 VAL A C 1
ATOM 3761 O O . VAL A 1 481 ? -16.937 -13.984 25.479 1.00 91.25 481 VAL A O 1
ATOM 3764 N N . ASN A 1 482 ? -17.737 -14.638 23.476 1.00 89.94 482 ASN A N 1
ATOM 3765 C CA . ASN A 1 482 ? -19.135 -14.904 23.837 1.00 89.94 482 ASN A CA 1
ATOM 3766 C C . ASN A 1 482 ? -19.944 -13.682 24.321 1.00 89.94 482 ASN A C 1
ATOM 3768 O O . ASN A 1 482 ? -21.091 -13.847 24.733 1.00 89.94 482 ASN A O 1
ATOM 3772 N N . ALA A 1 483 ? -19.400 -12.462 24.250 1.00 90.88 483 ALA A N 1
ATOM 3773 C CA . ALA A 1 483 ? -20.171 -11.237 24.445 1.00 90.88 483 ALA A CA 1
ATOM 3774 C C . ALA A 1 483 ? -20.672 -10.704 23.097 1.00 90.88 483 ALA A C 1
ATOM 3776 O O . ALA A 1 483 ? -19.922 -10.671 22.123 1.00 90.88 483 ALA A O 1
ATOM 3777 N N . THR A 1 484 ? -21.925 -10.252 23.044 1.00 93.12 484 THR A N 1
ATOM 3778 C CA . THR A 1 484 ? -22.468 -9.548 21.877 1.00 93.12 484 THR A CA 1
ATOM 3779 C C . THR A 1 484 ? -21.679 -8.262 21.631 1.00 93.12 484 THR A C 1
ATOM 3781 O O . THR A 1 484 ? -21.635 -7.386 22.495 1.00 93.12 484 THR A O 1
ATOM 3784 N N . LEU A 1 485 ? -21.065 -8.144 20.453 1.00 93.25 485 LEU A N 1
ATOM 3785 C CA . LEU A 1 485 ? -20.423 -6.915 19.991 1.00 93.25 485 LEU A CA 1
ATOM 3786 C C . LEU A 1 485 ? -21.431 -6.141 19.144 1.00 93.25 485 LEU A C 1
ATOM 3788 O O . LEU A 1 485 ? -21.997 -6.699 18.209 1.00 93.25 485 LEU A O 1
ATOM 3792 N N . ASP A 1 486 ? -21.656 -4.873 19.466 1.00 92.81 486 ASP A N 1
ATOM 3793 C CA . ASP A 1 486 ? -22.666 -4.028 18.827 1.00 92.81 486 ASP A CA 1
ATOM 3794 C C . ASP A 1 486 ? -22.013 -2.711 18.397 1.00 92.81 486 ASP A C 1
ATOM 3796 O O . ASP A 1 486 ? -21.593 -1.901 19.227 1.00 92.81 486 ASP A O 1
ATOM 3800 N N . PHE A 1 487 ? -21.863 -2.545 17.084 1.00 92.06 487 PHE A N 1
ATOM 3801 C CA . PHE A 1 487 ? -21.110 -1.462 16.465 1.00 92.06 487 PHE A CA 1
ATOM 3802 C C . PHE A 1 487 ? -22.044 -0.535 15.687 1.00 92.06 487 PHE A C 1
ATOM 3804 O O . PHE A 1 487 ? -22.608 -0.929 14.666 1.00 92.06 487 PHE A O 1
ATOM 3811 N N . ALA A 1 488 ? -22.180 0.712 16.142 1.00 89.94 488 ALA A N 1
ATOM 3812 C CA . ALA A 1 488 ? -22.870 1.757 15.390 1.00 89.94 488 ALA A CA 1
ATOM 3813 C C . ALA A 1 488 ? -21.992 2.273 14.238 1.00 89.94 488 ALA A C 1
ATOM 3815 O O . ALA A 1 488 ? -20.805 2.550 14.434 1.00 89.94 488 ALA A O 1
ATOM 3816 N N . LEU A 1 489 ? -22.589 2.412 13.052 1.00 89.50 489 LEU A N 1
ATOM 3817 C CA . LEU A 1 489 ? -21.958 3.007 11.876 1.00 89.50 489 LEU A CA 1
ATOM 3818 C C . LEU A 1 489 ? -22.292 4.498 11.785 1.00 89.50 489 LEU A C 1
ATOM 3820 O O . LEU A 1 489 ? -23.452 4.903 11.901 1.00 89.50 489 LEU A O 1
ATOM 3824 N N . HIS A 1 490 ? -21.259 5.299 11.547 1.00 86.56 490 HIS A N 1
ATOM 3825 C CA . HIS A 1 490 ? -21.338 6.745 11.374 1.00 86.56 490 HIS A CA 1
ATOM 3826 C C . HIS A 1 490 ? -20.656 7.143 10.054 1.00 86.56 490 HIS A C 1
ATOM 3828 O O . HIS A 1 490 ? -19.518 6.731 9.856 1.00 86.56 490 HIS A O 1
ATOM 3834 N N . PRO A 1 491 ? -21.299 7.914 9.158 1.00 85.06 491 PRO A N 1
ATOM 3835 C CA . PRO A 1 491 ? -22.746 8.129 9.112 1.00 85.06 491 PRO A CA 1
ATOM 3836 C C . PRO A 1 491 ? -23.519 6.794 8.991 1.00 85.06 491 PRO A C 1
ATOM 3838 O O . PRO A 1 491 ? -22.940 5.788 8.570 1.00 85.06 491 PRO A O 1
ATOM 3841 N N . PRO A 1 492 ? -24.819 6.765 9.346 1.00 87.38 492 PRO A N 1
ATOM 3842 C CA . PRO A 1 492 ? -25.693 5.642 9.023 1.00 87.38 492 PRO A CA 1
ATOM 3843 C C . PRO A 1 492 ? -25.665 5.333 7.521 1.00 87.38 492 PRO A C 1
ATOM 3845 O O . PRO A 1 492 ? -25.565 6.233 6.691 1.00 87.38 492 PRO A O 1
ATOM 3848 N N . CYS A 1 493 ? -25.734 4.051 7.182 1.00 89.38 493 CYS A N 1
ATOM 3849 C CA . CYS A 1 493 ? -25.695 3.561 5.808 1.00 89.38 493 CYS A CA 1
ATOM 3850 C C . CYS A 1 493 ? -26.431 2.216 5.682 1.00 89.38 493 CYS A C 1
ATOM 3852 O O . CYS A 1 493 ? -26.899 1.651 6.676 1.00 89.38 493 CYS A O 1
ATOM 3854 N N . SER A 1 494 ? -26.496 1.679 4.464 1.00 91.88 494 SER A N 1
ATOM 3855 C CA . SER A 1 494 ? -26.892 0.290 4.197 1.00 91.88 494 SER A CA 1
ATOM 3856 C C . SER A 1 494 ? -25.746 -0.452 3.510 1.00 91.88 494 SER A C 1
ATOM 3858 O O . SER A 1 494 ? -25.025 0.152 2.719 1.00 91.88 494 SER A O 1
ATOM 3860 N N . GLY A 1 495 ? -25.580 -1.743 3.800 1.00 93.06 495 GLY A N 1
ATOM 3861 C CA . GLY A 1 495 ? -24.532 -2.576 3.206 1.00 93.06 495 GLY A CA 1
ATOM 3862 C C . GLY A 1 495 ? -24.257 -3.838 4.016 1.00 93.06 495 GLY A C 1
ATOM 3863 O O . GLY A 1 495 ? -25.159 -4.377 4.662 1.00 93.06 495 GLY A O 1
ATOM 3864 N N . VAL A 1 496 ? -23.013 -4.317 3.998 1.00 94.12 496 VAL A N 1
ATOM 3865 C CA . VAL A 1 496 ? -22.584 -5.514 4.738 1.00 94.12 496 VAL A CA 1
ATOM 3866 C C . VAL A 1 496 ? -21.315 -5.223 5.536 1.00 94.12 496 VAL A C 1
ATOM 3868 O O . VAL A 1 496 ? -20.363 -4.645 5.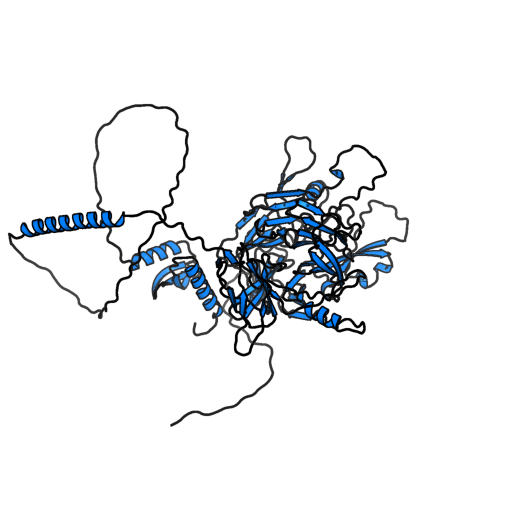014 1.00 94.12 496 VAL A O 1
ATOM 3871 N N . VAL A 1 497 ? -21.305 -5.636 6.806 1.00 95.25 497 VAL A N 1
ATOM 3872 C CA . VAL A 1 497 ? -20.172 -5.495 7.730 1.00 95.25 497 VAL A CA 1
ATOM 3873 C C . VAL A 1 497 ? -19.564 -6.863 8.030 1.00 95.25 497 VAL A C 1
ATOM 3875 O O . VAL A 1 497 ? -20.280 -7.834 8.260 1.00 95.25 497 VAL A O 1
ATOM 3878 N N . ARG A 1 498 ? -18.236 -6.929 8.080 1.00 94.62 498 ARG A N 1
ATOM 3879 C CA . ARG A 1 498 ? -17.431 -8.131 8.336 1.00 94.62 498 ARG A CA 1
ATOM 3880 C C . ARG A 1 498 ? -16.411 -7.859 9.440 1.00 94.62 498 ARG A C 1
ATOM 3882 O O . ARG A 1 498 ? -15.883 -6.751 9.521 1.00 94.62 498 ARG A O 1
ATOM 3889 N N . LEU A 1 499 ? -16.090 -8.872 10.245 1.00 94.50 499 LEU A N 1
ATOM 3890 C CA . LEU A 1 499 ? -14.914 -8.863 11.122 1.00 94.50 499 LEU A CA 1
ATOM 3891 C C . LEU A 1 499 ? -13.829 -9.752 10.506 1.00 94.50 499 LEU A C 1
ATOM 3893 O O . LEU A 1 499 ? -14.037 -10.950 10.341 1.00 94.50 499 LEU A O 1
ATOM 3897 N N . SER A 1 500 ? -12.684 -9.163 10.171 1.00 90.69 500 SER A N 1
ATOM 3898 C CA . SER A 1 500 ? -11.575 -9.796 9.440 1.00 90.69 500 SER A CA 1
ATOM 3899 C C . SER A 1 500 ? -10.320 -9.899 10.308 1.00 90.69 500 SER A C 1
ATOM 3901 O O . SER A 1 500 ? -10.088 -9.030 11.153 1.00 90.69 500 SER A O 1
ATOM 3903 N N . SER A 1 501 ? -9.471 -10.910 10.084 1.00 85.94 501 SER A N 1
ATOM 3904 C CA . SER A 1 501 ? -8.158 -10.990 10.749 1.00 85.94 501 SER A CA 1
ATOM 3905 C C . SER A 1 501 ? -7.116 -10.058 10.118 1.00 85.94 501 SER A C 1
ATOM 3907 O O . SER A 1 501 ? -6.103 -9.737 10.744 1.00 85.94 501 SER A O 1
ATOM 3909 N N . ASN A 1 502 ? -7.377 -9.594 8.891 1.00 83.50 502 ASN A N 1
ATOM 3910 C CA . ASN A 1 502 ? -6.433 -8.857 8.052 1.00 83.50 502 ASN A CA 1
ATOM 3911 C C . ASN A 1 502 ? -7.044 -7.570 7.442 1.00 83.50 502 ASN A C 1
ATOM 3913 O O . ASN A 1 502 ? -8.260 -7.507 7.232 1.00 83.50 502 ASN A O 1
ATOM 3917 N N . PRO A 1 503 ? -6.233 -6.543 7.117 1.00 82.25 503 PRO A N 1
ATOM 3918 C CA . PRO A 1 503 ? -6.738 -5.256 6.624 1.00 82.25 503 PRO A CA 1
ATOM 3919 C C . PRO A 1 503 ? -7.267 -5.293 5.178 1.00 82.25 503 PRO A C 1
ATOM 3921 O O . PRO A 1 503 ? -7.894 -4.331 4.750 1.00 82.25 503 PRO A O 1
ATOM 3924 N N . ILE A 1 504 ? -7.049 -6.385 4.433 1.00 85.75 504 ILE A N 1
ATOM 3925 C CA . ILE A 1 504 ? -7.578 -6.600 3.071 1.00 85.75 504 ILE A CA 1
ATOM 3926 C C . ILE A 1 504 ? -8.954 -7.305 3.133 1.00 85.75 504 ILE A C 1
ATOM 3928 O O . ILE A 1 504 ? -9.587 -7.549 2.112 1.00 85.75 504 ILE A O 1
ATOM 3932 N N . CYS A 1 505 ? -9.480 -7.585 4.334 1.00 89.25 505 CYS A N 1
ATOM 3933 C CA . CYS A 1 505 ? -10.861 -8.032 4.556 1.00 89.25 505 CYS A CA 1
ATOM 3934 C C . CYS A 1 505 ? -11.244 -9.373 3.890 1.00 89.25 505 CYS A C 1
ATOM 3936 O O . CYS A 1 505 ? -12.423 -9.627 3.610 1.00 89.25 505 CYS A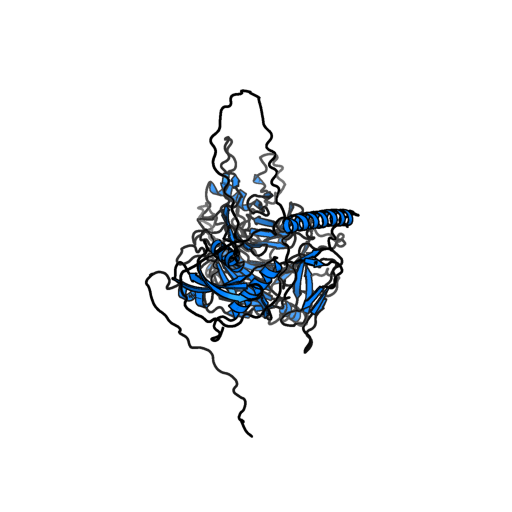 O 1
ATOM 3938 N N . THR A 1 506 ? -10.264 -10.243 3.618 1.00 86.12 506 THR A N 1
ATOM 3939 C CA . THR A 1 506 ? -10.482 -11.492 2.863 1.00 86.12 506 THR A CA 1
ATOM 3940 C C . THR A 1 506 ? -11.271 -12.549 3.644 1.00 86.12 506 THR A C 1
ATOM 3942 O O . THR A 1 506 ? -12.045 -13.292 3.034 1.00 86.12 506 THR A O 1
ATOM 3945 N N . ASP A 1 507 ? -11.163 -12.576 4.977 1.00 86.56 507 ASP A N 1
ATOM 3946 C CA . ASP A 1 507 ? -11.698 -13.627 5.849 1.00 86.56 507 ASP A CA 1
ATOM 3947 C C . ASP A 1 507 ? -12.750 -13.146 6.867 1.00 86.56 507 ASP A C 1
ATOM 3949 O O . ASP A 1 507 ? -12.966 -11.951 7.055 1.00 86.56 507 ASP A O 1
ATOM 3953 N N . ASN A 1 508 ? -13.416 -14.103 7.524 1.00 90.31 508 ASN A N 1
ATOM 3954 C CA . ASN A 1 508 ? -14.182 -13.866 8.750 1.00 90.31 508 ASN A CA 1
ATOM 3955 C C . ASN A 1 508 ? -13.409 -14.434 9.944 1.00 90.31 508 ASN A C 1
ATOM 3957 O O . ASN A 1 508 ? -12.951 -15.574 9.888 1.00 90.31 508 ASN A O 1
ATOM 3961 N N . VAL A 1 509 ? -13.310 -13.664 11.028 1.00 91.00 509 VAL A N 1
ATOM 3962 C CA . VAL A 1 509 ? -12.519 -14.009 12.220 1.00 91.00 509 VAL A CA 1
ATOM 3963 C C . VAL A 1 509 ? -13.402 -14.308 13.441 1.00 91.00 509 VAL A C 1
ATOM 3965 O O . VAL A 1 509 ? -14.592 -13.986 13.462 1.00 91.00 509 VAL A O 1
ATOM 3968 N N . ALA A 1 510 ? -12.824 -14.928 14.476 1.00 89.81 510 ALA A N 1
ATOM 3969 C CA . ALA A 1 510 ? -13.472 -15.221 15.764 1.00 89.81 510 ALA A CA 1
ATOM 3970 C C . ALA A 1 510 ? -14.766 -16.070 15.667 1.00 89.81 510 ALA A C 1
ATOM 3972 O O . ALA A 1 510 ? -15.672 -15.940 16.497 1.00 89.81 510 ALA A O 1
ATOM 3973 N N . GLY A 1 511 ? -14.875 -16.912 14.632 1.00 89.06 511 GLY A N 1
ATOM 3974 C CA . GLY A 1 511 ? -16.072 -17.697 14.311 1.00 89.06 511 GLY A CA 1
ATOM 3975 C C . GLY A 1 511 ? -17.294 -16.875 13.868 1.00 89.06 511 GLY A C 1
ATOM 3976 O O . GLY A 1 511 ? -18.406 -17.404 13.834 1.00 89.06 511 GLY A O 1
ATOM 3977 N N . THR A 1 512 ? -17.117 -15.588 13.549 1.00 93.81 512 THR A N 1
ATOM 3978 C CA . THR A 1 512 ? -18.209 -14.693 13.128 1.00 93.81 512 THR A CA 1
ATOM 3979 C C . THR A 1 512 ? -18.566 -14.847 11.641 1.00 93.81 512 THR A C 1
ATOM 3981 O O . THR A 1 512 ? -18.010 -15.685 10.928 1.00 93.81 512 THR A O 1
ATOM 3984 N N . ARG A 1 513 ? -19.572 -14.092 11.181 1.00 94.50 513 ARG A N 1
ATOM 3985 C CA . ARG A 1 513 ? -20.051 -14.067 9.792 1.00 94.50 513 ARG A CA 1
ATOM 3986 C C . ARG A 1 513 ? -20.430 -12.645 9.395 1.00 94.50 513 ARG A C 1
ATOM 3988 O O . ARG A 1 513 ? -20.775 -11.846 10.262 1.00 94.50 513 ARG A O 1
ATOM 3995 N N . ASP A 1 514 ? -20.442 -12.392 8.090 1.00 94.94 514 ASP A N 1
ATOM 3996 C CA . ASP A 1 514 ? -20.916 -11.152 7.471 1.00 94.94 514 ASP A CA 1
ATOM 3997 C C . ASP A 1 514 ? -22.337 -10.781 7.957 1.00 94.94 514 ASP A C 1
ATOM 3999 O O . ASP A 1 514 ? -23.260 -11.599 7.910 1.00 94.94 514 ASP A O 1
ATOM 4003 N N . VAL A 1 515 ? -22.515 -9.538 8.413 1.00 94.81 515 VAL A N 1
ATOM 4004 C CA . VAL A 1 515 ? -23.776 -8.981 8.929 1.00 94.81 515 VAL A CA 1
ATOM 4005 C C . VAL A 1 515 ? -24.302 -7.935 7.952 1.00 94.81 515 VAL A C 1
ATOM 4007 O O . VAL A 1 515 ? -23.694 -6.881 7.766 1.00 94.81 515 VAL A O 1
ATOM 4010 N N . ALA A 1 516 ? -25.455 -8.207 7.341 1.00 94.12 516 ALA A N 1
ATOM 4011 C CA . ALA A 1 516 ? -26.169 -7.220 6.537 1.00 94.12 516 ALA A CA 1
ATOM 4012 C C . ALA A 1 516 ? -26.787 -6.138 7.438 1.00 94.12 516 ALA A C 1
ATOM 4014 O O . ALA A 1 516 ? -27.415 -6.448 8.453 1.00 94.12 516 ALA A O 1
ATOM 4015 N N . VAL A 1 517 ? -26.636 -4.874 7.046 1.00 92.75 517 VAL A N 1
ATOM 4016 C CA . VAL A 1 517 ? -27.131 -3.710 7.785 1.00 92.75 517 VAL A CA 1
ATOM 4017 C C . VAL A 1 517 ? -27.970 -2.805 6.882 1.00 92.75 517 VAL A C 1
ATOM 4019 O O . VAL A 1 517 ? -27.666 -2.621 5.704 1.00 92.75 517 VAL A O 1
ATOM 4022 N N . SER A 1 518 ? -29.039 -2.235 7.439 1.00 89.12 518 SER A N 1
ATOM 4023 C CA . SER A 1 518 ? -29.963 -1.343 6.729 1.00 89.12 518 SER A CA 1
ATOM 4024 C C . SER A 1 518 ? -30.120 -0.030 7.482 1.00 89.12 518 SER A C 1
ATOM 4026 O O . SER A 1 518 ? -30.478 -0.054 8.664 1.00 89.12 518 SER A O 1
ATOM 4028 N N . GLU A 1 519 ? -29.957 1.088 6.790 1.00 85.81 519 GLU A N 1
ATOM 4029 C CA . GLU A 1 519 ? -30.376 2.398 7.280 1.00 85.81 519 GLU A CA 1
ATOM 4030 C C . GLU A 1 519 ? -31.899 2.419 7.478 1.00 85.81 519 GLU A C 1
ATOM 4032 O O . GLU A 1 519 ? -32.657 1.884 6.663 1.00 85.81 519 GLU A O 1
ATOM 4037 N N . ARG A 1 520 ? -32.366 3.018 8.578 1.00 78.25 520 ARG A N 1
ATOM 4038 C CA . ARG A 1 520 ? -33.794 3.214 8.852 1.00 78.25 520 ARG A CA 1
ATOM 4039 C C . ARG A 1 520 ? -34.016 4.609 9.417 1.00 78.25 520 ARG A C 1
ATOM 4041 O O . ARG A 1 520 ? -33.287 5.052 10.300 1.00 78.25 520 ARG A O 1
ATOM 4048 N N . SER A 1 521 ? -35.052 5.293 8.942 1.00 69.00 521 SER A N 1
ATOM 4049 C CA . SER A 1 521 ? -35.395 6.653 9.373 1.00 69.00 521 SER A CA 1
ATOM 4050 C C . SER A 1 521 ? -35.529 6.746 10.900 1.00 69.00 521 SER A C 1
ATOM 4052 O O . SER A 1 521 ? -36.431 6.140 11.479 1.00 69.00 521 SER A O 1
ATOM 4054 N N . GLY A 1 522 ? -34.637 7.504 11.544 1.00 61.59 522 GLY A N 1
ATOM 4055 C CA . GLY A 1 522 ? -34.625 7.707 12.998 1.00 61.59 522 GLY A CA 1
ATOM 4056 C C . GLY A 1 522 ? -33.934 6.613 13.827 1.00 61.59 522 GLY A C 1
ATOM 4057 O O . GLY A 1 522 ? -33.886 6.742 15.048 1.00 61.59 522 GLY A O 1
ATOM 4058 N N . VAL A 1 523 ? -33.372 5.566 13.210 1.00 66.44 523 VAL A N 1
ATOM 4059 C CA . VAL A 1 523 ? -32.620 4.507 13.907 1.00 66.44 523 VAL A CA 1
ATOM 4060 C C . VAL A 1 523 ? -31.251 4.344 13.250 1.00 66.44 523 VAL A C 1
ATOM 4062 O O . VAL A 1 523 ? -31.152 3.903 12.108 1.00 66.44 523 VAL A O 1
ATOM 4065 N N . GLY A 1 524 ? -30.188 4.692 13.980 1.00 74.75 524 GLY A N 1
ATOM 4066 C CA . GLY A 1 524 ? -28.816 4.572 13.482 1.00 74.75 524 GLY A CA 1
ATOM 4067 C C . GLY A 1 524 ? -28.454 3.130 13.116 1.00 74.75 524 GLY A C 1
ATOM 4068 O O . GLY A 1 524 ? -28.806 2.192 13.836 1.00 74.75 524 GLY A O 1
ATOM 4069 N N . THR A 1 525 ? -27.742 2.957 12.002 1.00 88.56 525 THR A N 1
ATOM 4070 C CA . THR A 1 525 ? -27.304 1.647 11.510 1.00 88.56 525 THR A CA 1
ATOM 4071 C C . THR A 1 525 ? -26.350 0.983 12.506 1.00 88.56 525 THR A C 1
ATOM 4073 O O . THR A 1 525 ? -25.362 1.589 12.919 1.00 88.56 525 THR A O 1
ATOM 4076 N N . ARG A 1 526 ? -26.624 -0.273 12.883 1.00 91.06 526 ARG A N 1
ATOM 4077 C CA . ARG A 1 526 ? -25.813 -1.057 13.830 1.00 91.06 526 ARG A CA 1
ATOM 4078 C C . ARG A 1 526 ? -25.520 -2.450 13.283 1.00 91.06 526 ARG A C 1
ATOM 4080 O O . ARG A 1 526 ? -26.413 -3.092 12.732 1.00 91.06 526 ARG A O 1
ATOM 4087 N N . ALA A 1 527 ? -24.286 -2.913 13.460 1.00 93.56 527 ALA A N 1
ATOM 4088 C CA . ALA A 1 527 ? -23.839 -4.263 13.128 1.00 93.56 527 ALA A CA 1
ATOM 4089 C C . ALA A 1 527 ? -23.590 -5.058 14.415 1.00 93.56 527 ALA A C 1
ATOM 4091 O O . ALA A 1 527 ? -22.836 -4.612 15.281 1.00 93.56 527 ALA A O 1
ATOM 4092 N N . VAL A 1 528 ? -24.221 -6.229 14.539 1.00 94.81 528 VAL A N 1
ATOM 4093 C CA . VAL A 1 528 ? -24.228 -7.023 15.776 1.00 94.81 528 VAL A CA 1
ATOM 4094 C C . VAL A 1 528 ? -23.586 -8.391 15.544 1.00 94.81 528 VAL A C 1
ATOM 4096 O O . VAL A 1 528 ? -24.104 -9.204 14.781 1.00 94.81 528 VAL A O 1
ATOM 4099 N N . PHE A 1 529 ? -22.474 -8.657 16.228 1.00 96.12 529 PHE A N 1
ATOM 4100 C CA . PHE A 1 529 ? -21.670 -9.874 16.098 1.00 96.12 529 PHE A CA 1
ATOM 4101 C C . PHE A 1 529 ? -21.632 -10.679 17.402 1.00 96.12 529 PHE A C 1
ATOM 4103 O O . PHE A 1 529 ? -21.711 -10.130 18.499 1.00 96.12 529 PHE A O 1
ATOM 4110 N N . HIS A 1 530 ? -21.450 -11.993 17.274 1.00 94.75 530 HIS A N 1
ATOM 4111 C CA . HIS A 1 530 ? -21.345 -12.930 18.395 1.00 94.75 530 HIS A CA 1
ATOM 4112 C C . HIS A 1 530 ? -20.080 -13.792 18.222 1.00 94.75 530 HIS A C 1
ATOM 4114 O O . HIS A 1 530 ? -20.159 -14.869 17.630 1.00 94.75 530 HIS A O 1
ATOM 4120 N N . PRO A 1 531 ? -18.897 -13.309 18.649 1.00 93.81 531 PRO A N 1
ATOM 4121 C CA . PRO A 1 531 ? -17.643 -14.043 18.518 1.00 93.81 531 PRO A CA 1
ATOM 4122 C C . PRO A 1 531 ? -17.580 -15.230 19.483 1.00 93.81 531 PRO A C 1
ATOM 4124 O O . PRO A 1 531 ? -17.794 -15.075 20.685 1.00 93.81 531 PRO A O 1
ATOM 4127 N N . VAL A 1 532 ? -17.229 -16.402 18.959 1.00 93.06 532 VAL A N 1
ATOM 4128 C CA . VAL A 1 532 ? -17.121 -17.669 19.712 1.00 93.06 532 VAL A CA 1
ATOM 4129 C C . VAL A 1 532 ? -15.669 -18.106 19.953 1.00 93.06 532 VAL A C 1
ATOM 4131 O O . VAL A 1 532 ? -15.393 -18.960 20.800 1.00 93.06 532 VAL A O 1
ATOM 4134 N N . GLU A 1 533 ? -14.724 -17.481 19.251 1.00 91.38 533 GLU A N 1
ATOM 4135 C CA . GLU A 1 533 ? -13.288 -17.772 19.289 1.00 91.38 533 GLU A CA 1
ATOM 4136 C C . GLU A 1 533 ? -12.464 -16.516 19.607 1.00 91.38 533 GLU A C 1
ATOM 4138 O O . GLU A 1 533 ? -12.944 -15.387 19.502 1.00 91.38 533 GLU A O 1
ATOM 4143 N N . GLU A 1 534 ? -11.207 -16.709 20.011 1.00 89.88 534 GLU A N 1
ATOM 4144 C CA . GLU A 1 534 ? -10.265 -15.610 20.241 1.00 89.88 534 GLU A CA 1
ATOM 4145 C C . GLU A 1 534 ? -9.638 -15.114 18.932 1.00 89.88 534 GLU A C 1
ATOM 4147 O O . GLU A 1 534 ? -9.448 -15.876 17.984 1.00 89.88 534 GLU A O 1
ATOM 4152 N N . ALA A 1 535 ? -9.265 -13.835 18.895 1.00 88.06 535 ALA A N 1
ATOM 4153 C CA . ALA A 1 535 ? -8.591 -13.217 17.760 1.00 88.06 535 ALA A CA 1
ATOM 4154 C C . ALA A 1 535 ? -7.598 -12.146 18.231 1.00 88.06 535 ALA A C 1
ATOM 4156 O O . ALA A 1 535 ? -7.956 -11.229 18.972 1.00 88.06 535 ALA A O 1
ATOM 4157 N N . ALA A 1 536 ? -6.340 -12.251 17.795 1.00 83.25 536 ALA A N 1
ATOM 4158 C CA . ALA A 1 536 ? -5.277 -11.329 18.204 1.00 83.25 536 ALA A CA 1
ATOM 4159 C C . ALA A 1 536 ? -5.385 -9.950 17.531 1.00 83.25 536 ALA A C 1
ATOM 4161 O O . ALA A 1 536 ? -5.148 -8.941 18.190 1.00 83.25 536 ALA A O 1
ATOM 4162 N N . ASN A 1 537 ? -5.769 -9.925 16.250 1.00 84.62 537 ASN A N 1
ATOM 4163 C CA . ASN A 1 537 ? -6.054 -8.723 15.470 1.00 84.62 537 ASN A CA 1
ATOM 4164 C C . ASN A 1 537 ? -7.432 -8.889 14.820 1.00 84.62 537 ASN A C 1
ATOM 4166 O O . ASN A 1 537 ? -7.702 -9.933 14.225 1.00 84.62 537 ASN A O 1
ATOM 4170 N N . VAL A 1 538 ? -8.278 -7.867 14.923 1.00 88.44 538 VAL A N 1
ATOM 4171 C CA . VAL A 1 538 ? -9.598 -7.804 14.292 1.00 88.44 538 VAL A CA 1
ATOM 4172 C C . VAL A 1 538 ? -9.794 -6.431 13.671 1.00 88.44 538 VAL A C 1
ATOM 4174 O O . VAL A 1 538 ? -9.687 -5.411 14.354 1.00 88.44 538 VAL A O 1
ATOM 4177 N N . TYR A 1 539 ? -10.110 -6.427 12.381 1.00 89.38 539 TYR A N 1
ATOM 4178 C CA . TYR A 1 539 ? -10.499 -5.259 11.601 1.00 89.38 539 TYR A CA 1
ATOM 4179 C C . TYR A 1 539 ? -12.001 -5.319 11.314 1.00 89.38 539 TYR A C 1
ATOM 4181 O O . TYR A 1 539 ? -12.511 -6.371 10.922 1.00 89.38 539 TYR A O 1
ATOM 4189 N N . ILE A 1 540 ? -12.707 -4.199 11.476 1.00 92.62 540 ILE A N 1
ATOM 4190 C CA . ILE A 1 540 ? -14.080 -4.052 10.983 1.00 92.62 540 ILE A CA 1
ATOM 4191 C C . ILE A 1 540 ? -14.003 -3.607 9.523 1.00 92.62 540 ILE A C 1
ATOM 4193 O O . ILE A 1 540 ? -13.298 -2.652 9.193 1.00 92.62 540 ILE A O 1
ATOM 4197 N N . CYS A 1 541 ? -14.724 -4.302 8.653 1.00 93.44 541 CYS A N 1
ATOM 4198 C CA . CYS A 1 541 ? -14.733 -4.104 7.210 1.00 93.44 541 CYS A CA 1
ATOM 4199 C C . CYS A 1 541 ? -16.158 -3.847 6.711 1.00 93.44 541 CYS A C 1
ATOM 4201 O O . CYS A 1 541 ? -17.096 -4.459 7.218 1.00 93.44 541 CYS A O 1
ATOM 4203 N N . PHE A 1 542 ? -16.320 -2.996 5.699 1.00 93.25 542 PHE A N 1
ATOM 4204 C CA . PHE A 1 542 ? -17.610 -2.660 5.085 1.00 93.25 542 PHE A CA 1
ATOM 4205 C C . PHE A 1 542 ? -17.569 -2.827 3.561 1.00 93.25 542 PHE A C 1
ATOM 4207 O O . PHE A 1 542 ? -16.523 -2.600 2.953 1.00 93.25 542 PHE A O 1
ATOM 4214 N N . ALA A 1 543 ? -18.696 -3.216 2.964 1.00 93.06 543 ALA A N 1
ATOM 4215 C CA . ALA A 1 543 ? -18.952 -3.198 1.523 1.00 93.06 543 ALA A CA 1
ATOM 4216 C C . ALA A 1 543 ? -20.389 -2.713 1.258 1.00 93.06 543 ALA A C 1
ATOM 4218 O O . ALA A 1 543 ? -21.296 -3.042 2.030 1.00 93.06 543 ALA A O 1
ATOM 4219 N N . ASN A 1 544 ? -20.622 -1.974 0.166 1.00 90.62 544 ASN A N 1
ATOM 4220 C CA . ASN A 1 544 ? -21.948 -1.405 -0.113 1.00 90.62 544 ASN A CA 1
ATOM 4221 C C . ASN A 1 544 ? -22.976 -2.483 -0.485 1.00 90.62 544 ASN A C 1
ATOM 4223 O O . ASN A 1 544 ? -24.121 -2.435 -0.042 1.00 90.62 544 ASN A O 1
ATOM 4227 N N . THR A 1 545 ? -22.600 -3.428 -1.353 1.00 88.19 545 THR A N 1
ATOM 4228 C CA . THR A 1 545 ? -23.550 -4.375 -1.950 1.00 88.19 545 THR A CA 1
ATOM 4229 C C . THR A 1 545 ? -22.875 -5.631 -2.507 1.00 88.19 545 THR A C 1
ATOM 4231 O O . THR A 1 545 ? -21.656 -5.707 -2.646 1.00 88.19 545 THR A O 1
ATOM 4234 N N . ALA A 1 546 ? -23.705 -6.617 -2.839 1.00 88.12 546 ALA A N 1
ATOM 4235 C CA . ALA A 1 546 ? -23.343 -7.808 -3.591 1.00 88.12 546 ALA A CA 1
ATOM 4236 C C . ALA A 1 546 ? -23.154 -7.473 -5.084 1.00 88.12 546 ALA A C 1
ATOM 4238 O O . ALA A 1 546 ? -24.018 -6.845 -5.705 1.00 88.12 546 ALA A O 1
ATOM 4239 N N . VAL A 1 547 ? -22.044 -7.923 -5.669 1.00 85.19 547 VAL A N 1
ATOM 4240 C CA . VAL A 1 547 ? -21.665 -7.688 -7.068 1.00 85.19 547 VAL A CA 1
ATOM 4241 C C . VAL A 1 547 ? -21.340 -9.013 -7.750 1.00 85.19 547 VAL A C 1
ATOM 4243 O O . VAL A 1 547 ? -20.266 -9.585 -7.554 1.00 85.19 547 VAL A O 1
ATOM 4246 N N . GLY A 1 548 ? -22.259 -9.500 -8.584 1.00 79.00 548 GLY A N 1
ATOM 4247 C CA . GLY A 1 548 ? -22.021 -10.664 -9.436 1.00 79.00 548 GLY A CA 1
ATOM 4248 C C . GLY A 1 548 ? -20.824 -10.445 -10.362 1.00 79.00 548 GLY A C 1
ATOM 4249 O O . GLY A 1 548 ? -20.736 -9.419 -11.037 1.00 79.00 548 GLY A O 1
ATOM 4250 N N . LEU A 1 549 ? -19.899 -11.401 -10.417 1.00 77.88 549 LEU A N 1
ATOM 4251 C CA . LEU A 1 549 ? -18.716 -11.296 -11.276 1.00 77.88 549 LEU A CA 1
ATOM 4252 C C . LEU A 1 549 ? -18.936 -11.978 -12.641 1.00 77.88 549 LEU A C 1
ATOM 4254 O O . LEU A 1 549 ? -19.537 -13.055 -12.683 1.00 77.88 549 LEU A O 1
ATOM 4258 N N . PRO A 1 550 ? -18.434 -11.405 -13.754 1.00 65.88 550 PRO A N 1
ATOM 4259 C CA . PRO A 1 550 ? -18.491 -12.051 -15.062 1.00 65.88 550 PRO A CA 1
ATOM 4260 C C . PRO A 1 550 ? -17.591 -13.296 -15.108 1.00 65.88 550 PRO A C 1
ATOM 4262 O O . PRO A 1 550 ? -16.557 -13.363 -14.439 1.00 65.88 550 PRO A O 1
ATOM 4265 N N . CYS A 1 551 ? -17.972 -14.287 -15.914 1.00 60.09 551 CYS A N 1
ATOM 4266 C CA . CYS A 1 551 ? -17.204 -15.513 -16.149 1.00 60.09 551 CYS A CA 1
ATOM 4267 C C . CYS A 1 551 ? -17.196 -15.824 -17.652 1.00 60.09 551 CYS A C 1
ATOM 4269 O O . CYS A 1 551 ? -18.261 -15.927 -18.254 1.00 60.09 551 CYS A O 1
ATOM 4271 N N . ASP A 1 552 ? -16.005 -15.969 -18.238 1.00 49.47 552 ASP A N 1
ATOM 4272 C CA . ASP A 1 552 ? -15.793 -16.048 -19.698 1.00 49.47 552 ASP A CA 1
ATOM 4273 C C . ASP A 1 552 ? -15.185 -17.396 -20.150 1.00 49.47 552 ASP A C 1
ATOM 4275 O O . ASP A 1 552 ? -14.645 -17.536 -21.245 1.00 49.47 552 ASP A O 1
ATOM 4279 N N . THR A 1 553 ? -15.241 -18.427 -19.298 1.00 45.72 553 THR A N 1
ATOM 4280 C CA . THR A 1 553 ? -14.712 -19.765 -19.608 1.00 45.72 553 THR A CA 1
ATOM 4281 C C . THR A 1 553 ? -15.797 -20.836 -19.528 1.00 45.72 553 THR A C 1
ATOM 4283 O O . THR A 1 553 ? -16.621 -20.875 -18.615 1.00 45.72 553 THR A O 1
ATOM 4286 N N . ARG A 1 554 ? -15.768 -21.774 -20.485 1.00 43.62 554 ARG A N 1
ATOM 4287 C CA . ARG A 1 554 ? -16.767 -22.853 -20.653 1.00 43.62 554 ARG A CA 1
ATOM 4288 C C . ARG A 1 554 ? -16.776 -23.915 -19.535 1.00 43.62 554 ARG A C 1
ATOM 4290 O O . ARG A 1 554 ? -17.458 -24.921 -19.678 1.00 43.62 554 ARG A O 1
ATOM 4297 N N . HIS A 1 555 ? -16.013 -23.711 -18.461 1.00 43.81 555 HIS A N 1
ATOM 4298 C CA . HIS A 1 555 ? -15.795 -24.682 -17.382 1.00 43.81 555 HIS A CA 1
ATOM 4299 C C . HIS A 1 555 ? -16.336 -24.215 -16.016 1.00 43.81 555 HIS A C 1
ATOM 4301 O O . HIS A 1 555 ? -16.332 -24.988 -15.061 1.00 43.81 555 HIS A O 1
ATOM 4307 N N . CYS A 1 556 ? -16.858 -22.986 -15.899 1.00 49.56 556 CYS A N 1
ATOM 4308 C CA . CYS A 1 556 ? -17.464 -22.489 -14.660 1.00 49.56 556 CYS A CA 1
ATOM 4309 C C . CYS A 1 556 ? -18.872 -23.073 -14.412 1.00 49.56 556 CYS A C 1
ATOM 4311 O O . CYS A 1 556 ? -19.880 -22.382 -14.549 1.00 49.56 556 CYS A O 1
ATOM 4313 N N . HIS A 1 557 ? -18.952 -24.338 -13.989 1.00 41.25 557 HIS A N 1
ATOM 4314 C CA . HIS A 1 557 ? -20.192 -24.978 -13.522 1.00 41.25 557 HIS A CA 1
ATOM 4315 C C . HIS A 1 557 ? -20.602 -24.528 -12.100 1.00 41.25 557 HIS A C 1
ATOM 4317 O O . HIS A 1 557 ? -20.764 -25.338 -11.189 1.00 41.25 557 HIS A O 1
ATOM 4323 N N . ALA A 1 558 ? -20.808 -23.222 -11.904 1.00 38.50 558 ALA A N 1
ATOM 4324 C CA . ALA A 1 558 ? -21.474 -22.680 -10.720 1.00 38.50 558 ALA A CA 1
ATOM 4325 C C . ALA A 1 558 ? -22.188 -21.353 -11.021 1.00 38.50 558 ALA A C 1
ATOM 4327 O O . ALA A 1 558 ? -21.764 -20.568 -11.865 1.00 38.50 558 ALA A O 1
ATOM 4328 N N . SER A 1 559 ? -23.278 -21.118 -10.291 1.00 39.59 559 SER A N 1
ATOM 4329 C CA . SER A 1 559 ? -24.082 -19.889 -10.253 1.00 39.59 559 SER A CA 1
ATOM 4330 C C . SER A 1 559 ? -23.271 -18.590 -10.201 1.00 39.59 559 SER A C 1
ATOM 4332 O O . SER A 1 559 ? -22.192 -18.574 -9.609 1.00 39.59 559 SER A O 1
ATOM 4334 N N . LYS A 1 560 ? -23.878 -17.487 -10.684 1.00 50.31 560 LYS A N 1
ATOM 4335 C CA . LYS A 1 560 ? -23.466 -16.090 -10.423 1.00 50.31 560 LYS A CA 1
ATOM 4336 C C . LYS A 1 560 ? -22.858 -15.965 -9.020 1.00 50.31 560 LYS A C 1
ATOM 4338 O O . LYS A 1 560 ? -23.581 -16.050 -8.031 1.00 50.31 560 LYS A O 1
ATOM 4343 N N . MET A 1 561 ? -21.536 -15.822 -8.940 1.00 60.56 561 MET A N 1
ATOM 4344 C CA . MET A 1 561 ? -20.867 -15.592 -7.665 1.00 60.56 561 MET A CA 1
ATOM 4345 C C . MET A 1 561 ? -20.874 -14.099 -7.396 1.00 60.56 561 MET A C 1
ATOM 4347 O O . MET A 1 561 ? -20.078 -13.355 -7.972 1.00 60.56 561 MET A O 1
ATOM 4351 N N . ASP A 1 562 ? -21.786 -13.690 -6.526 1.00 71.19 562 ASP A N 1
ATOM 4352 C CA . ASP A 1 562 ? -21.765 -12.370 -5.924 1.00 71.19 562 ASP A CA 1
ATOM 4353 C C . ASP A 1 562 ? -20.535 -12.246 -5.013 1.00 71.19 562 ASP A C 1
ATOM 4355 O O . ASP A 1 562 ? -20.331 -13.059 -4.108 1.00 71.19 562 ASP A O 1
ATOM 4359 N N . SER A 1 563 ? -19.700 -11.242 -5.277 1.00 83.94 563 SER A N 1
ATOM 4360 C CA . SER A 1 563 ? -18.617 -10.815 -4.388 1.00 83.94 563 SER A CA 1
ATOM 4361 C C . SER A 1 563 ? -18.993 -9.513 -3.682 1.00 83.94 563 SER A C 1
ATOM 4363 O O . SER A 1 563 ? -19.891 -8.796 -4.115 1.00 83.94 563 SER A O 1
ATOM 4365 N N . PHE A 1 564 ? -18.278 -9.194 -2.610 1.00 89.12 564 PHE A N 1
ATOM 4366 C CA . PHE A 1 564 ? -18.388 -7.936 -1.873 1.00 89.12 564 PHE A CA 1
ATOM 4367 C C . PHE A 1 564 ? -17.004 -7.291 -1.854 1.00 89.12 564 PHE A C 1
ATOM 4369 O O . PHE A 1 564 ? -16.053 -7.961 -1.448 1.00 89.12 564 PHE A O 1
ATOM 4376 N N . PHE A 1 565 ? -16.862 -6.031 -2.273 1.00 91.25 565 PHE A N 1
ATOM 4377 C CA . PHE A 1 565 ? -15.560 -5.350 -2.312 1.00 91.25 565 PHE A CA 1
ATOM 4378 C C . PHE A 1 565 ? -15.298 -4.622 -0.991 1.00 91.25 565 PHE A C 1
ATOM 4380 O O . PHE A 1 565 ? -15.473 -3.411 -0.858 1.00 91.25 565 PHE A O 1
ATOM 4387 N N . TYR A 1 566 ? -14.914 -5.406 0.018 1.00 90.75 566 TYR A N 1
ATOM 4388 C CA . TYR A 1 566 ? -14.712 -4.912 1.376 1.00 90.75 566 TYR A CA 1
ATOM 4389 C C . TYR A 1 566 ? -13.571 -3.892 1.490 1.00 90.75 566 TYR A C 1
ATOM 4391 O O . TYR A 1 566 ? -12.554 -3.965 0.803 1.00 90.75 566 TYR A O 1
ATOM 4399 N N . THR A 1 567 ? -13.720 -2.956 2.423 1.00 89.25 567 THR A N 1
ATOM 4400 C CA . THR A 1 567 ? -12.702 -1.972 2.817 1.00 89.25 567 THR A CA 1
ATOM 4401 C C . THR A 1 567 ? -12.678 -1.841 4.343 1.00 89.25 567 THR A C 1
ATOM 4403 O O . THR A 1 567 ? -13.748 -1.858 4.959 1.00 89.25 567 THR A O 1
ATOM 4406 N N . PRO A 1 568 ? -11.498 -1.734 4.985 1.00 88.00 568 PRO A N 1
ATOM 4407 C CA . PRO A 1 568 ? -11.400 -1.590 6.433 1.00 88.00 568 PRO A CA 1
ATOM 4408 C C . PRO A 1 568 ? -11.913 -0.217 6.886 1.00 88.00 568 PRO A C 1
ATOM 4410 O O . PRO A 1 568 ? -11.436 0.823 6.435 1.00 88.00 568 PRO A O 1
ATOM 4413 N N . ILE A 1 569 ? -12.852 -0.225 7.831 1.00 86.94 569 ILE A N 1
ATOM 4414 C CA . ILE A 1 569 ? -13.458 0.969 8.444 1.00 86.94 569 ILE A CA 1
ATOM 4415 C C . ILE A 1 569 ? -12.964 1.219 9.881 1.00 86.94 569 ILE A C 1
ATOM 4417 O O . ILE A 1 569 ? -13.498 2.048 10.617 1.00 86.94 569 ILE A O 1
ATOM 4421 N N . THR A 1 570 ? -11.909 0.502 10.275 1.00 78.25 570 THR A N 1
ATOM 4422 C CA . THR A 1 570 ? -11.124 0.694 11.503 1.00 78.25 570 THR A CA 1
ATOM 4423 C C . THR A 1 570 ? -9.643 0.520 11.181 1.00 78.25 570 THR A C 1
ATOM 4425 O O . THR A 1 570 ? -9.269 -0.479 10.570 1.00 78.25 570 THR A O 1
ATOM 4428 N N . ILE A 1 571 ? -8.796 1.458 11.612 1.00 66.62 571 ILE A N 1
ATOM 4429 C CA . ILE A 1 571 ? -7.359 1.482 11.267 1.00 66.62 571 ILE A CA 1
ATOM 4430 C C . ILE A 1 571 ? -6.514 0.676 12.252 1.00 66.62 571 ILE A C 1
ATOM 4432 O O . ILE A 1 571 ? -5.673 -0.133 11.858 1.00 66.62 571 ILE A O 1
ATOM 4436 N N . SER A 1 572 ? -6.754 0.888 13.544 1.00 73.38 572 SER A N 1
ATOM 4437 C CA . SER A 1 572 ? -6.158 0.094 14.612 1.00 73.38 572 SER A CA 1
ATOM 4438 C C . SER A 1 572 ? -6.984 -1.179 14.798 1.00 73.38 572 SER A C 1
ATOM 4440 O O . SER A 1 572 ? -8.182 -1.061 15.066 1.00 73.38 572 SER A O 1
ATOM 4442 N N . PRO A 1 573 ? -6.391 -2.382 14.689 1.00 83.12 573 PRO A N 1
ATOM 4443 C CA . PRO A 1 573 ? -7.099 -3.600 15.037 1.00 83.12 573 PRO A CA 1
ATOM 4444 C C . PRO A 1 573 ? -7.353 -3.654 16.548 1.00 83.12 573 PRO A C 1
ATOM 4446 O O . PRO A 1 573 ? -6.532 -3.195 17.347 1.00 83.12 573 PRO A O 1
ATOM 4449 N N . PHE A 1 574 ? -8.469 -4.262 16.940 1.00 87.69 574 PHE A N 1
ATOM 4450 C CA . PHE A 1 574 ? -8.719 -4.669 18.325 1.00 87.69 574 PHE A CA 1
ATOM 4451 C C . PHE A 1 574 ? -8.464 -6.173 18.490 1.00 87.69 574 PHE A C 1
ATOM 4453 O O . PHE A 1 574 ? -8.202 -6.876 17.516 1.00 87.69 574 PHE A O 1
ATOM 4460 N N . SER A 1 575 ? -8.526 -6.680 19.722 1.00 89.12 575 SER A N 1
ATOM 4461 C CA . SER A 1 575 ? -8.424 -8.117 20.006 1.00 89.12 575 SER A CA 1
ATOM 4462 C C . SER A 1 575 ? -9.682 -8.645 20.690 1.00 89.12 575 SER A C 1
ATOM 4464 O O . SER A 1 575 ? -10.334 -7.924 21.444 1.00 89.12 575 SER A O 1
ATOM 4466 N N . ILE A 1 576 ? -10.018 -9.909 20.442 1.00 89.44 576 ILE A N 1
ATOM 4467 C CA . ILE A 1 576 ? -11.112 -10.630 21.100 1.00 89.44 576 ILE A CA 1
ATOM 4468 C C . ILE A 1 576 ? -10.479 -11.732 21.950 1.00 89.44 576 ILE A C 1
ATOM 4470 O O . ILE A 1 576 ? -9.735 -12.560 21.425 1.00 89.44 576 ILE A O 1
ATOM 4474 N N . ARG A 1 577 ? -10.729 -11.729 23.262 1.00 90.38 577 ARG A N 1
ATOM 4475 C CA . ARG A 1 577 ? -10.090 -12.647 24.223 1.00 90.38 577 ARG A CA 1
ATOM 4476 C C . ARG A 1 577 ? -11.092 -13.188 25.237 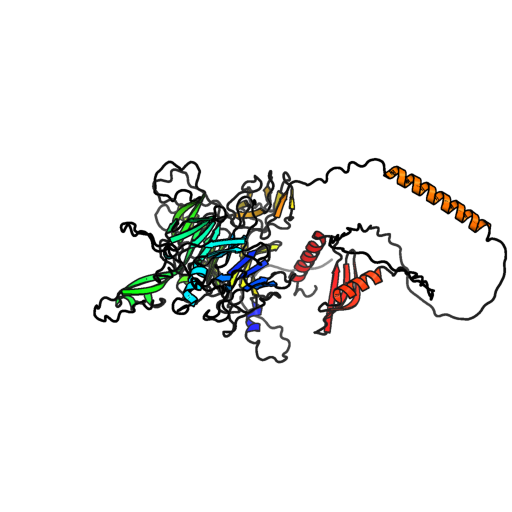1.00 90.38 577 ARG A C 1
ATOM 4478 O O . ARG A 1 577 ? -12.107 -12.551 25.528 1.00 90.38 577 ARG A O 1
ATOM 4485 N N . ARG A 1 578 ? -10.814 -14.362 25.797 1.00 86.25 578 ARG A N 1
ATOM 4486 C CA . ARG A 1 578 ? -11.503 -14.866 26.987 1.00 86.25 578 ARG A CA 1
ATOM 4487 C C . ARG A 1 578 ? -11.044 -14.072 28.203 1.00 86.25 578 ARG A C 1
ATOM 4489 O O . ARG A 1 578 ? -9.936 -13.541 28.263 1.00 86.25 578 ARG A O 1
ATOM 4496 N N . GLU A 1 579 ? -11.932 -13.974 29.178 1.00 71.94 579 GLU A N 1
ATOM 4497 C CA . GLU A 1 579 ? -11.654 -13.282 30.427 1.00 71.94 579 GLU A CA 1
ATOM 4498 C C . GLU A 1 579 ? -10.687 -14.122 31.268 1.00 71.94 579 GLU A C 1
ATOM 4500 O O . GLU A 1 579 ? -11.068 -15.157 31.817 1.00 71.94 579 GLU A O 1
ATOM 4505 N N . ILE A 1 580 ? -9.426 -13.684 31.356 1.00 57.53 580 ILE A N 1
ATOM 4506 C CA . ILE A 1 580 ? -8.455 -14.258 32.292 1.00 57.53 580 ILE A CA 1
ATOM 4507 C C . ILE A 1 580 ? -8.908 -13.864 33.697 1.00 57.53 580 ILE A C 1
ATOM 4509 O O . ILE A 1 580 ? -8.542 -12.809 34.215 1.00 57.53 580 ILE A O 1
ATOM 4513 N N . ARG A 1 581 ? -9.718 -14.722 34.320 1.00 41.62 581 ARG A N 1
ATOM 4514 C CA . ARG A 1 581 ? -9.864 -14.696 35.773 1.00 41.62 581 ARG A CA 1
ATOM 4515 C C . ARG A 1 581 ? -8.478 -14.972 36.365 1.00 41.62 581 ARG A C 1
ATOM 4517 O O . ARG A 1 581 ? -7.867 -15.964 35.955 1.00 41.62 581 ARG A O 1
ATOM 4524 N N . PRO A 1 582 ? -7.973 -14.163 37.313 1.00 42.03 582 PRO A N 1
ATOM 4525 C CA . PRO A 1 582 ? -6.904 -14.653 38.170 1.00 42.03 582 PRO A CA 1
ATOM 4526 C C . PRO A 1 582 ? -7.397 -15.939 38.859 1.00 42.03 582 PRO A C 1
ATOM 4528 O O . PRO A 1 582 ? -8.606 -16.066 39.103 1.00 42.03 582 PRO A O 1
ATOM 4531 N N . PRO A 1 583 ? -6.514 -16.908 39.154 1.00 34.66 583 PRO A N 1
ATOM 4532 C CA . PRO A 1 583 ? -6.904 -18.038 39.987 1.00 34.66 583 PRO A CA 1
ATOM 4533 C C . PRO A 1 583 ? -7.441 -17.508 41.328 1.00 34.66 583 PRO A C 1
ATOM 4535 O O . PRO A 1 583 ? -6.949 -16.477 41.802 1.00 34.66 583 PRO A O 1
ATOM 4538 N N . PRO A 1 584 ? -8.444 -18.163 41.941 1.00 39.03 584 PRO A N 1
ATOM 4539 C CA . PRO A 1 584 ? -8.834 -17.822 43.302 1.00 39.03 584 PRO A CA 1
ATOM 4540 C C . PRO A 1 584 ? -7.604 -17.948 44.207 1.00 39.03 584 PRO A C 1
ATOM 4542 O O . PRO A 1 584 ? -6.863 -18.927 44.134 1.00 39.03 584 PRO A O 1
ATOM 4545 N N . SER A 1 585 ? -7.353 -16.924 45.018 1.00 38.47 585 SER A N 1
ATOM 4546 C CA . SER A 1 585 ? -6.271 -16.939 45.995 1.00 38.47 585 SER A CA 1
ATOM 4547 C C . SER A 1 585 ? -6.692 -17.798 47.186 1.00 38.47 585 SER A C 1
ATOM 4549 O O . SER A 1 585 ? -7.370 -17.304 48.089 1.00 38.47 585 SER A O 1
ATOM 4551 N N . ASP A 1 586 ? -6.304 -19.071 47.171 1.00 44.00 586 ASP A N 1
ATOM 4552 C CA . ASP A 1 586 ? -6.518 -20.015 48.272 1.00 44.00 586 ASP A CA 1
ATOM 4553 C C . ASP A 1 586 ? -5.604 -19.687 49.478 1.00 44.00 586 ASP A C 1
ATOM 4555 O O . ASP A 1 586 ? -4.674 -20.423 49.797 1.00 44.00 586 ASP A O 1
ATOM 4559 N N . GLU A 1 587 ? -5.882 -18.574 50.168 1.00 39.16 587 GLU A N 1
ATOM 4560 C CA . GLU A 1 587 ? -5.382 -18.283 51.522 1.00 39.16 587 GLU A CA 1
ATOM 4561 C C . GLU A 1 587 ? -6.548 -17.972 52.483 1.00 39.16 587 GLU A C 1
ATOM 4563 O O . GLU A 1 587 ? -7.192 -16.925 52.357 1.00 39.16 587 GLU A O 1
ATOM 4568 N N . PRO A 1 588 ? -6.825 -18.844 53.470 1.00 48.88 588 PRO A N 1
ATOM 4569 C CA . PRO A 1 588 ? -7.748 -18.552 54.563 1.00 48.88 588 PRO A CA 1
ATOM 4570 C C . PRO A 1 588 ? -7.078 -17.839 55.763 1.00 48.88 588 PRO A C 1
ATOM 4572 O O . PRO A 1 588 ? -5.863 -17.844 55.945 1.00 48.88 588 PRO A O 1
ATOM 4575 N N . ASP A 1 589 ? -7.920 -17.267 56.628 1.00 46.78 589 ASP A N 1
ATOM 4576 C CA . ASP A 1 589 ? -7.702 -17.010 58.066 1.00 46.78 589 ASP A CA 1
ATOM 4577 C C . ASP A 1 589 ? -6.625 -16.017 58.563 1.00 46.78 589 ASP A C 1
ATOM 4579 O O . ASP A 1 589 ? -6.542 -15.772 59.770 1.00 46.78 589 ASP A O 1
ATOM 4583 N N . ASN A 1 590 ? -5.896 -15.303 57.698 1.00 50.69 590 ASN A N 1
ATOM 4584 C CA . ASN A 1 590 ? -4.944 -14.270 58.161 1.00 50.69 590 ASN A CA 1
ATOM 4585 C C . ASN A 1 590 ? -5.609 -12.991 58.751 1.00 50.69 590 ASN A C 1
ATOM 4587 O O . ASN A 1 590 ? -4.993 -12.251 59.521 1.00 50.69 590 ASN A O 1
ATOM 4591 N N . PHE A 1 591 ? -6.884 -12.717 58.439 1.00 54.34 591 PHE A N 1
ATOM 4592 C CA . PHE A 1 591 ? -7.564 -11.464 58.828 1.00 54.34 591 PHE A CA 1
ATOM 4593 C C . PHE A 1 591 ? -7.872 -11.359 60.337 1.00 54.34 591 PHE A C 1
ATOM 4595 O O . PHE A 1 591 ? -7.769 -10.279 60.924 1.00 54.34 591 PHE A O 1
ATOM 4602 N N . PHE A 1 592 ? -8.207 -12.476 60.995 1.00 55.50 592 PHE A N 1
ATOM 4603 C CA . PHE A 1 592 ? -8.522 -12.487 62.431 1.00 55.50 592 PHE A CA 1
ATOM 4604 C C . PHE A 1 592 ? -7.288 -12.260 63.315 1.00 55.50 592 PHE A C 1
ATOM 4606 O O . PHE A 1 592 ? -7.389 -11.585 64.342 1.00 55.50 592 PHE A O 1
ATOM 4613 N N . TYR A 1 593 ? -6.117 -12.756 62.903 1.00 53.59 593 TYR A N 1
ATOM 4614 C CA . TYR A 1 593 ? -4.862 -12.523 63.626 1.00 53.59 593 TYR A CA 1
ATOM 4615 C C . TYR A 1 593 ? -4.470 -11.039 63.629 1.00 53.59 593 TYR A C 1
ATOM 4617 O O . TYR A 1 593 ? -4.061 -10.509 64.665 1.00 53.59 593 TYR A O 1
ATOM 4625 N N . LEU A 1 594 ? -4.662 -10.345 62.502 1.00 56.56 594 LEU A N 1
ATOM 4626 C CA . LEU A 1 594 ? -4.369 -8.916 62.385 1.00 56.56 594 LEU A CA 1
ATOM 4627 C C . LEU A 1 594 ? -5.252 -8.069 63.320 1.00 56.56 594 LEU A C 1
ATOM 4629 O O . LEU A 1 594 ? -4.749 -7.173 63.999 1.00 56.56 594 LEU A O 1
ATOM 4633 N N . LEU A 1 595 ? -6.550 -8.390 63.412 1.00 59.34 595 LEU A N 1
ATOM 4634 C CA . LEU A 1 595 ? -7.494 -7.734 64.328 1.00 59.34 595 LEU A CA 1
ATOM 4635 C C . LEU A 1 595 ? -7.127 -7.941 65.807 1.00 59.34 595 LEU A C 1
ATOM 4637 O O . LEU A 1 595 ? -7.184 -6.991 66.590 1.00 59.34 595 LEU A O 1
ATOM 4641 N N . LEU A 1 596 ? -6.709 -9.154 66.185 1.00 62.03 596 LEU A N 1
ATOM 4642 C CA . LEU A 1 596 ? -6.263 -9.471 67.547 1.00 62.03 596 LEU A CA 1
ATOM 4643 C C . LEU A 1 596 ? -5.028 -8.652 67.957 1.00 62.03 596 LEU A C 1
ATOM 4645 O O . LEU A 1 596 ? -5.001 -8.074 69.045 1.00 62.03 596 LEU A O 1
ATOM 4649 N N . ILE A 1 597 ? -4.042 -8.536 67.063 1.00 66.31 597 ILE A N 1
ATOM 4650 C CA . ILE A 1 597 ? -2.828 -7.738 67.298 1.00 66.31 597 ILE A CA 1
ATOM 4651 C C . ILE A 1 597 ? -3.178 -6.247 67.447 1.00 66.31 597 ILE A C 1
ATOM 4653 O O . ILE A 1 597 ? -2.717 -5.598 68.390 1.00 66.31 597 ILE A O 1
ATOM 4657 N N . LEU A 1 598 ? -4.054 -5.710 66.587 1.00 65.00 598 LEU A N 1
ATOM 4658 C CA . LEU A 1 598 ? -4.503 -4.313 66.664 1.00 65.00 598 LEU A CA 1
ATOM 4659 C C . LEU A 1 598 ? -5.248 -4.004 67.981 1.00 65.00 598 LEU A C 1
ATOM 4661 O O . LEU A 1 598 ? -5.076 -2.926 68.562 1.00 65.00 598 LEU A O 1
ATOM 4665 N N . GLY A 1 599 ? -6.026 -4.964 68.495 1.00 64.56 599 GLY A N 1
ATOM 4666 C CA . GLY A 1 599 ? -6.684 -4.876 69.804 1.00 64.56 599 GLY A CA 1
ATOM 4667 C C . GLY A 1 599 ? -5.694 -4.771 70.971 1.00 64.56 599 GLY A C 1
ATOM 4668 O O . GLY A 1 599 ? -5.833 -3.903 71.833 1.00 64.56 599 GLY A O 1
ATOM 4669 N N . CYS A 1 600 ? -4.638 -5.589 70.978 1.00 64.44 600 CYS A N 1
ATOM 4670 C CA . CYS A 1 600 ? -3.606 -5.529 72.019 1.00 64.44 600 CYS A CA 1
ATOM 4671 C C . CYS A 1 600 ? -2.780 -4.227 71.971 1.00 64.44 600 CYS A C 1
ATOM 4673 O O . CYS A 1 600 ? -2.453 -3.658 73.020 1.00 64.44 600 CYS A O 1
ATOM 4675 N N . CYS A 1 601 ? -2.472 -3.716 70.775 1.00 62.16 601 CYS A N 1
ATOM 4676 C CA . CYS A 1 601 ? -1.744 -2.453 70.615 1.00 62.16 601 CYS A CA 1
ATOM 4677 C C . CYS A 1 601 ? -2.564 -1.229 71.059 1.00 62.16 601 CYS A C 1
ATOM 4679 O O . CYS A 1 601 ? -2.017 -0.313 71.670 1.00 62.16 601 CYS A O 1
ATOM 4681 N N . THR A 1 602 ? -3.874 -1.202 70.801 1.00 65.50 602 THR A N 1
ATOM 4682 C CA . THR A 1 602 ? -4.724 -0.066 71.209 1.00 65.50 602 THR A CA 1
ATOM 4683 C C . THR A 1 602 ? -4.943 -0.020 72.725 1.00 65.50 602 THR A C 1
ATOM 4685 O O . THR A 1 602 ? -4.824 1.050 73.327 1.00 65.50 602 THR A O 1
ATOM 4688 N N . ALA A 1 603 ? -5.157 -1.172 73.370 1.00 65.56 603 ALA A N 1
ATOM 4689 C CA . ALA A 1 603 ? -5.323 -1.260 74.824 1.00 65.56 603 ALA A CA 1
ATOM 4690 C C . ALA A 1 603 ? -4.068 -0.819 75.607 1.00 65.56 603 ALA A C 1
ATOM 4692 O O . ALA A 1 603 ? -4.170 -0.110 76.610 1.00 65.56 603 ALA A O 1
ATOM 4693 N N . THR A 1 604 ? -2.875 -1.198 75.138 1.00 63.44 604 THR A N 1
ATOM 4694 C CA . THR A 1 604 ? -1.603 -0.849 75.799 1.00 63.44 604 THR A CA 1
ATOM 4695 C C . THR A 1 604 ? -1.272 0.642 75.693 1.00 63.44 604 THR A C 1
ATOM 4697 O O . THR A 1 604 ? -0.848 1.242 76.682 1.00 63.44 604 THR A O 1
ATOM 4700 N N . VAL A 1 605 ? -1.541 1.279 74.547 1.00 69.75 605 VAL A N 1
ATOM 4701 C CA . VAL A 1 605 ? -1.379 2.738 74.385 1.00 69.75 605 VAL A CA 1
ATOM 4702 C C . VAL A 1 605 ? -2.351 3.516 75.281 1.00 69.75 605 VAL A C 1
ATOM 4704 O O . VAL A 1 605 ? -1.942 4.487 75.920 1.00 69.75 605 VAL A O 1
ATOM 4707 N N . ALA A 1 606 ? -3.608 3.075 75.399 1.00 64.12 606 ALA A N 1
ATOM 4708 C CA . ALA A 1 606 ? -4.589 3.713 76.280 1.00 64.12 606 ALA A CA 1
ATOM 4709 C C . ALA A 1 606 ? -4.161 3.677 77.763 1.00 64.12 606 ALA A C 1
ATOM 4711 O O . ALA A 1 606 ? -4.232 4.697 78.452 1.00 64.12 606 ALA A O 1
ATOM 4712 N N . ALA A 1 607 ? -3.647 2.535 78.236 1.00 62.50 607 ALA A N 1
ATOM 4713 C CA . ALA A 1 607 ? -3.134 2.393 79.600 1.00 62.50 607 ALA A CA 1
ATOM 4714 C C . ALA A 1 607 ? -1.927 3.313 79.877 1.00 62.50 607 ALA A C 1
ATOM 4716 O O . ALA A 1 607 ? -1.884 3.983 80.909 1.00 62.50 607 ALA A O 1
ATOM 4717 N N . MET A 1 608 ? -0.980 3.405 78.936 1.00 64.56 608 MET A N 1
ATOM 4718 C CA . MET A 1 608 ? 0.190 4.291 79.048 1.00 64.56 608 MET A CA 1
ATOM 4719 C C . MET A 1 608 ? -0.217 5.770 79.144 1.00 64.56 608 MET A C 1
ATOM 4721 O O . MET A 1 608 ? 0.292 6.500 79.996 1.00 64.56 608 MET A O 1
ATOM 4725 N N . MET A 1 609 ? -1.175 6.211 78.322 1.00 60.28 609 MET A N 1
ATOM 4726 C CA . MET A 1 609 ? -1.667 7.595 78.344 1.00 60.28 609 MET A CA 1
ATOM 4727 C C . MET A 1 609 ? -2.378 7.947 79.659 1.00 60.28 609 MET A C 1
ATOM 4729 O O . MET A 1 609 ? -2.190 9.051 80.172 1.00 60.28 609 MET A O 1
ATOM 4733 N N . ALA A 1 610 ? -3.134 7.012 80.246 1.00 54.41 610 ALA A N 1
ATOM 4734 C CA . ALA A 1 610 ? -3.782 7.216 81.543 1.00 54.41 610 ALA A CA 1
ATOM 4735 C C . ALA A 1 610 ? -2.767 7.436 82.683 1.00 54.41 610 ALA A C 1
ATOM 4737 O O . ALA A 1 610 ? -2.979 8.297 83.537 1.00 54.41 610 ALA A O 1
ATOM 4738 N N . VAL A 1 611 ? -1.636 6.717 82.672 1.00 57.84 611 VAL A N 1
ATOM 4739 C CA . VAL A 1 611 ? -0.557 6.899 83.660 1.00 57.84 611 VAL A CA 1
ATOM 4740 C C . VAL A 1 611 ? 0.124 8.263 83.499 1.00 57.84 611 VAL A C 1
ATOM 4742 O O . VAL A 1 611 ? 0.314 8.966 84.490 1.00 57.84 611 VAL A O 1
ATOM 4745 N N . VAL A 1 612 ? 0.440 8.678 82.266 1.00 57.69 612 VAL A N 1
ATOM 4746 C CA . VAL A 1 612 ? 1.110 9.968 81.995 1.00 57.69 612 VAL A CA 1
ATOM 4747 C C . VAL A 1 612 ? 0.230 11.168 82.374 1.00 57.69 612 VAL A C 1
ATOM 4749 O O . VAL A 1 612 ? 0.727 12.132 82.954 1.00 57.69 612 VAL A O 1
ATOM 4752 N N . PHE A 1 613 ? -1.081 11.111 82.123 1.00 50.47 613 PHE A N 1
ATOM 4753 C CA . PHE A 1 613 ? -2.001 12.171 82.561 1.00 50.47 613 PHE A CA 1
ATOM 4754 C C . PHE A 1 613 ? -2.279 12.164 84.074 1.00 50.47 613 PHE A C 1
ATOM 4756 O O . PHE A 1 613 ? -2.683 13.192 84.618 1.00 50.47 613 PHE A O 1
ATOM 4763 N N . GLY A 1 614 ? -2.031 11.047 84.767 1.00 46.41 614 GLY A N 1
ATOM 4764 C CA . GLY A 1 614 ? -2.134 10.962 86.225 1.00 46.41 614 GLY A CA 1
ATOM 4765 C C . GLY A 1 614 ? -0.991 11.658 86.974 1.00 46.41 614 GLY A C 1
ATOM 4766 O O . GLY A 1 614 ? -1.214 12.188 88.060 1.00 46.41 614 GLY A O 1
ATOM 4767 N N . THR A 1 615 ? 0.223 11.690 86.411 1.00 49.50 615 THR A N 1
ATOM 4768 C CA . THR A 1 615 ? 1.428 12.180 87.111 1.00 49.50 615 THR A CA 1
ATOM 4769 C C . THR A 1 615 ? 1.741 13.663 86.901 1.00 49.50 615 THR A C 1
ATOM 4771 O O . THR A 1 615 ? 2.461 14.243 87.708 1.00 49.50 615 THR A O 1
ATOM 4774 N N . PHE A 1 616 ? 1.189 14.309 85.870 1.00 43.44 616 PHE A N 1
ATOM 4775 C CA . PHE A 1 616 ? 1.531 15.693 85.492 1.00 43.44 616 PHE A CA 1
ATOM 4776 C C . PHE A 1 616 ? 0.629 16.795 86.088 1.00 43.44 616 PHE A C 1
ATOM 4778 O O . PHE A 1 616 ? 0.635 17.926 85.603 1.00 43.44 616 PHE A O 1
ATOM 4785 N N . ARG A 1 617 ? -0.157 16.510 87.138 1.00 38.53 617 ARG A N 1
ATOM 4786 C CA . ARG A 1 617 ? -1.163 17.449 87.687 1.00 38.53 617 ARG A CA 1
ATOM 4787 C C . ARG A 1 617 ? -0.822 18.030 89.071 1.00 38.53 617 ARG A C 1
ATOM 4789 O O . ARG A 1 617 ? -1.668 18.048 89.962 1.00 38.53 617 ARG A O 1
ATOM 4796 N N . SER A 1 618 ? 0.391 18.558 89.241 1.00 33.69 618 SER A N 1
ATOM 4797 C CA . SER A 1 618 ? 0.798 19.344 90.424 1.00 33.69 618 SER A CA 1
ATOM 4798 C C . SER A 1 618 ? 1.825 20.425 90.062 1.00 33.69 618 SER A C 1
ATOM 4800 O O . SER A 1 618 ? 2.750 20.108 89.321 1.00 33.69 618 SER A O 1
ATOM 4802 N N . SER A 1 619 ? 1.708 21.635 90.642 1.00 33.88 619 SER A N 1
ATOM 4803 C CA . SER A 1 619 ? 2.496 22.869 90.354 1.00 33.88 619 SER A CA 1
ATOM 4804 C C . SER A 1 619 ? 2.299 23.419 88.916 1.00 33.88 619 SER A C 1
ATOM 4806 O O . SER A 1 619 ? 2.404 22.655 87.967 1.00 33.88 619 SER A O 1
ATOM 4808 N N . VAL A 1 620 ? 1.908 24.674 88.614 1.00 31.34 620 VAL A N 1
ATOM 4809 C CA . VAL A 1 620 ? 1.794 25.963 89.358 1.00 31.34 620 VAL A CA 1
ATOM 4810 C C . VAL A 1 620 ? 3.161 26.485 89.826 1.00 31.34 620 VAL A C 1
ATOM 4812 O O . VAL A 1 620 ? 3.792 25.818 90.630 1.00 31.34 620 VAL A O 1
ATOM 4815 N N . GLU A 1 621 ? 3.712 27.624 89.388 1.00 29.42 621 GLU A N 1
ATOM 4816 C CA . GLU A 1 621 ? 3.184 28.846 88.723 1.00 29.42 621 GLU A CA 1
ATOM 4817 C C . GLU A 1 621 ? 4.225 29.319 87.636 1.00 29.42 621 GLU A C 1
ATOM 4819 O O . GLU A 1 621 ? 5.111 28.531 87.317 1.00 29.42 621 GLU A O 1
ATOM 4824 N N . SER A 1 622 ? 4.260 30.486 86.961 1.00 28.95 622 SER A N 1
ATOM 4825 C CA . SER A 1 622 ? 3.555 31.780 87.072 1.00 28.95 622 SER A CA 1
ATOM 4826 C C . SER A 1 622 ? 3.455 32.570 85.729 1.00 28.95 622 SER A C 1
ATOM 4828 O O . SER A 1 622 ? 2.945 32.049 84.742 1.00 28.95 622 SER A O 1
ATOM 4830 N N . SER A 1 623 ? 3.843 33.857 85.712 1.00 26.72 623 SER A N 1
ATOM 4831 C CA . SER A 1 623 ? 3.736 34.889 84.651 1.00 26.72 623 SER A CA 1
ATOM 4832 C C . SER A 1 623 ? 4.769 36.023 84.968 1.00 26.72 623 SER A C 1
ATOM 4834 O O . SER A 1 623 ? 5.369 35.913 86.044 1.00 26.72 623 SER A O 1
ATOM 4836 N N . PRO A 1 624 ? 5.027 37.092 84.156 1.00 42.00 624 PRO A N 1
ATOM 4837 C CA . PRO A 1 624 ? 4.167 37.707 83.132 1.00 42.00 624 PRO A CA 1
ATOM 4838 C C . PRO A 1 624 ? 4.851 38.183 81.809 1.00 42.00 624 PRO A C 1
ATOM 4840 O O . PRO A 1 624 ? 5.967 37.807 81.468 1.00 42.00 624 PRO A O 1
ATOM 4843 N N . THR A 1 625 ? 4.080 38.983 81.061 1.00 28.75 625 THR A N 1
ATOM 4844 C CA . THR A 1 625 ? 4.230 39.652 79.738 1.00 28.75 625 THR A CA 1
ATOM 4845 C C . THR A 1 625 ? 5.106 40.942 79.785 1.00 28.75 625 THR A C 1
ATOM 4847 O O . THR A 1 625 ? 5.652 41.182 80.863 1.00 28.75 625 THR A O 1
ATOM 4850 N N . PRO A 1 626 ? 5.209 41.846 78.755 1.00 42.31 626 PRO A N 1
ATOM 4851 C CA . PRO A 1 626 ? 4.551 41.918 77.421 1.00 42.31 626 PRO A CA 1
ATOM 4852 C C . PRO A 1 626 ? 5.413 42.369 76.201 1.00 42.31 626 PRO A C 1
ATOM 4854 O O . PRO A 1 626 ? 6.551 42.781 76.369 1.00 42.31 626 PRO A O 1
ATOM 4857 N N . GLU A 1 627 ? 4.824 42.328 74.986 1.00 28.41 627 GLU A N 1
ATOM 4858 C CA . GLU A 1 627 ? 4.767 43.382 73.921 1.00 28.41 627 GLU A CA 1
ATOM 4859 C C . GLU A 1 627 ? 4.406 42.770 72.530 1.00 28.41 627 GLU A C 1
ATOM 4861 O O . GLU A 1 627 ? 4.703 41.601 72.301 1.00 28.41 627 GLU A O 1
ATOM 4866 N N . LEU A 1 628 ? 3.831 43.459 71.522 1.00 27.95 628 LEU A N 1
ATOM 4867 C CA . LEU A 1 628 ? 2.719 44.439 71.477 1.00 27.95 628 LEU A CA 1
ATOM 4868 C C . LEU A 1 628 ? 2.232 44.639 70.006 1.00 27.95 628 LEU A C 1
ATOM 4870 O O . LEU A 1 628 ? 3.068 44.910 69.155 1.00 27.95 628 LEU A O 1
ATOM 4874 N N . MET A 1 629 ? 0.908 44.602 69.750 1.00 26.33 629 MET A N 1
ATOM 4875 C CA . MET A 1 629 ? 0.154 45.071 68.543 1.00 26.33 629 MET A CA 1
ATOM 4876 C C . MET A 1 629 ? 0.559 44.511 67.147 1.00 26.33 629 MET A C 1
ATOM 4878 O O . MET A 1 629 ? 1.693 44.624 66.706 1.00 26.33 629 MET A O 1
ATOM 4882 N N . ASP A 1 630 ? -0.299 43.777 66.428 1.00 26.03 630 ASP A N 1
ATOM 4883 C CA . ASP A 1 630 ? -1.547 44.154 65.708 1.00 26.03 630 ASP A CA 1
ATOM 4884 C C . ASP A 1 630 ? -1.360 44.857 64.348 1.00 26.03 630 ASP A C 1
ATOM 4886 O O . ASP A 1 630 ? -0.816 45.954 64.263 1.00 26.03 630 ASP A O 1
ATOM 4890 N N . PHE A 1 631 ? -1.975 44.281 63.304 1.00 24.94 631 PHE A N 1
ATOM 4891 C CA . PHE A 1 631 ? -2.932 45.006 62.453 1.00 24.94 631 PHE A CA 1
ATOM 4892 C C . PHE A 1 631 ? -3.937 44.034 61.800 1.00 24.94 631 PHE A C 1
ATOM 4894 O O . PHE A 1 631 ? -3.651 42.852 61.609 1.00 24.94 631 PHE A O 1
ATOM 4901 N N . LEU A 1 632 ? -5.148 44.520 61.509 1.00 27.34 632 LEU A N 1
ATOM 4902 C CA . LEU A 1 632 ? -6.361 43.696 61.397 1.00 27.34 632 LEU A CA 1
ATOM 4903 C C . LEU A 1 632 ? -6.874 43.493 59.957 1.00 27.34 632 LEU A C 1
ATOM 4905 O O . LEU A 1 632 ? -7.043 44.477 59.250 1.00 27.34 632 LEU A O 1
ATOM 4909 N N . LEU A 1 633 ? -7.256 42.238 59.647 1.00 26.75 633 LEU A N 1
ATOM 4910 C CA . LEU A 1 633 ? -8.484 41.785 58.939 1.00 26.75 633 LEU A CA 1
ATOM 4911 C C . LEU A 1 633 ? -8.876 42.394 57.554 1.00 26.75 633 LEU A C 1
ATOM 4913 O O . LEU A 1 633 ? -8.324 43.394 57.113 1.00 26.75 633 LEU A O 1
ATOM 4917 N N . PRO A 1 634 ? -9.878 41.831 56.834 1.00 31.97 634 PRO A N 1
ATOM 4918 C CA . PRO A 1 634 ? -10.534 40.527 56.986 1.00 31.97 634 PRO A CA 1
ATOM 4919 C C . PRO A 1 634 ? -10.308 39.582 55.782 1.00 31.97 634 PRO A C 1
ATOM 4921 O O . PRO A 1 634 ? -9.944 39.998 54.682 1.00 31.97 634 PRO A O 1
ATOM 4924 N N . LYS A 1 635 ? -10.658 38.302 55.953 1.00 27.72 635 LYS A N 1
ATOM 4925 C CA . LYS A 1 635 ? -11.118 37.438 54.851 1.00 27.72 635 LYS A CA 1
ATOM 4926 C C . LYS A 1 635 ? -12.379 36.693 55.278 1.00 27.72 635 LYS A C 1
ATOM 4928 O O . LYS A 1 635 ? -12.522 36.367 56.452 1.00 27.72 635 LYS A O 1
ATOM 4933 N N . GLY A 1 636 ? -13.283 36.499 54.318 1.00 26.48 636 GLY A N 1
ATOM 4934 C CA . GLY A 1 636 ? -14.592 35.884 54.530 1.00 26.48 636 GLY A CA 1
ATOM 4935 C C . GLY A 1 636 ? -14.540 34.384 54.816 1.00 26.48 636 GLY A C 1
ATOM 4936 O O . GLY A 1 636 ? -13.482 33.755 54.765 1.00 26.48 636 GLY A O 1
ATOM 4937 N N . GLU A 1 637 ? -15.715 33.850 55.126 1.00 25.97 637 GLU A N 1
ATOM 4938 C CA . GLU A 1 637 ? -15.938 32.494 55.624 1.00 25.97 637 GLU A CA 1
ATOM 4939 C C . GLU A 1 637 ? -15.495 31.399 54.639 1.00 25.97 637 GLU A C 1
ATOM 4941 O O . GLU A 1 637 ? -15.524 31.566 53.419 1.00 25.97 637 GLU A O 1
ATOM 4946 N N . LEU A 1 638 ? -15.088 30.254 55.194 1.00 27.47 638 LEU A N 1
ATOM 4947 C CA . LEU A 1 638 ? -14.712 29.054 54.452 1.00 27.47 638 LEU A CA 1
ATOM 4948 C C . LEU A 1 638 ? -15.601 27.894 54.914 1.00 27.47 638 LEU A C 1
ATOM 4950 O O . LEU A 1 638 ? -15.418 27.371 56.015 1.00 27.47 638 LEU A O 1
ATOM 4954 N N . GLU A 1 639 ? -16.561 27.496 54.082 1.00 28.08 639 GLU A N 1
ATOM 4955 C CA . GLU A 1 639 ? -17.403 26.329 54.357 1.00 28.08 639 GLU A CA 1
ATOM 4956 C C . GLU A 1 639 ? -16.620 25.008 54.236 1.00 28.08 639 GLU A C 1
ATOM 4958 O O . GLU A 1 639 ? -15.595 24.913 53.554 1.00 28.08 639 GLU A O 1
ATOM 4963 N N . LYS A 1 640 ? -17.105 23.968 54.925 1.00 28.42 640 LYS A N 1
ATOM 4964 C CA . LYS A 1 640 ? -16.520 22.618 54.905 1.00 28.42 640 LYS A CA 1
ATOM 4965 C C . LYS A 1 640 ? -17.018 21.803 53.707 1.00 28.42 640 LYS A C 1
ATOM 4967 O O . LYS A 1 640 ? -18.203 21.825 53.398 1.00 28.42 640 LYS A O 1
ATOM 4972 N N . GLY A 1 641 ? -16.129 20.991 53.135 1.00 25.70 641 GLY A N 1
ATOM 4973 C CA . GLY A 1 641 ? -16.445 19.920 52.183 1.00 25.70 641 GLY A CA 1
ATOM 4974 C C . GLY A 1 641 ? -15.442 18.771 52.328 1.00 25.70 641 GLY A C 1
ATOM 4975 O O . GLY A 1 641 ? -14.257 19.019 52.552 1.00 25.70 641 GLY A O 1
ATOM 4976 N N . ASP A 1 642 ? -15.922 17.528 52.290 1.00 27.97 642 ASP A N 1
ATOM 4977 C CA . ASP A 1 642 ? -15.238 16.381 52.902 1.00 27.97 642 ASP A CA 1
ATOM 4978 C C . ASP A 1 642 ? -14.104 15.709 52.098 1.00 27.97 642 ASP A C 1
ATOM 4980 O O . ASP A 1 642 ? -14.106 15.632 50.874 1.00 27.97 642 ASP A O 1
ATOM 4984 N N . ASN A 1 643 ? -13.169 15.146 52.872 1.00 28.66 643 ASN A N 1
ATOM 4985 C CA . ASN A 1 643 ? -12.363 13.933 52.656 1.00 28.66 643 ASN A CA 1
ATOM 4986 C C . ASN A 1 643 ? -12.262 13.319 51.238 1.00 28.66 643 ASN A C 1
ATOM 4988 O O . ASN A 1 643 ? -13.171 12.633 50.774 1.00 28.66 643 ASN A O 1
ATOM 4992 N N . CYS A 1 644 ? -11.046 13.326 50.678 1.00 24.78 644 CYS A N 1
ATOM 4993 C CA . CYS A 1 644 ? -10.624 12.366 49.649 1.00 24.78 644 CYS A CA 1
ATOM 4994 C C . CYS A 1 644 ? -9.760 11.244 50.253 1.00 24.78 644 CYS A C 1
ATOM 4996 O O . CYS A 1 644 ? -8.612 11.475 50.632 1.00 24.78 644 CYS A O 1
ATOM 4998 N N . PHE A 1 645 ? -10.281 10.014 50.273 1.00 26.73 645 PHE A N 1
ATOM 4999 C CA . PHE A 1 645 ? -9.491 8.789 50.451 1.00 26.73 645 PHE A CA 1
ATOM 5000 C C . PHE A 1 645 ? -9.067 8.235 49.083 1.00 26.73 645 PHE A C 1
ATOM 5002 O O . PHE A 1 645 ? -9.926 7.992 48.243 1.00 26.73 645 PHE A O 1
ATOM 5009 N N . MET A 1 646 ? -7.777 7.938 48.897 1.00 28.55 646 MET A N 1
ATOM 5010 C CA . MET A 1 646 ? -7.293 6.889 47.986 1.00 28.55 646 MET A CA 1
ATOM 5011 C C . MET A 1 646 ? -5.973 6.325 48.525 1.00 28.55 646 MET A C 1
ATOM 5013 O O . MET A 1 646 ? -5.065 7.084 48.858 1.00 28.55 646 MET A O 1
ATOM 5017 N N . HIS A 1 647 ? -5.855 4.998 48.584 1.00 25.67 647 HIS A N 1
ATOM 5018 C CA . HIS A 1 647 ? -4.578 4.324 48.833 1.00 25.67 647 HIS A CA 1
ATOM 5019 C C . HIS A 1 647 ? -3.739 4.274 47.550 1.00 25.67 647 HIS A C 1
ATOM 5021 O O . HIS A 1 647 ? -4.269 4.003 46.474 1.00 25.67 647 HIS A O 1
ATOM 5027 N N . TYR A 1 648 ? -2.422 4.445 47.681 1.00 30.00 648 TYR A N 1
ATOM 5028 C CA . TYR A 1 648 ? -1.467 3.988 46.671 1.00 30.00 648 TYR A CA 1
ATOM 5029 C C . TYR A 1 648 ? -1.126 2.518 46.929 1.00 30.00 648 TYR A C 1
ATOM 5031 O O . TYR A 1 648 ? -0.674 2.172 48.019 1.00 30.00 648 TYR A O 1
ATOM 5039 N N . GLY A 1 649 ? -1.312 1.669 45.919 1.00 26.12 649 GLY A N 1
ATOM 5040 C CA . GLY A 1 649 ? -0.671 0.357 45.856 1.00 26.12 649 GLY A CA 1
ATOM 5041 C C . GLY A 1 649 ? 0.667 0.490 45.134 1.00 26.12 649 GLY A C 1
ATOM 5042 O O . GLY A 1 649 ? 0.701 0.953 43.996 1.00 26.12 649 GLY A O 1
ATOM 5043 N N . GLN A 1 650 ? 1.764 0.115 45.788 1.00 26.83 650 GLN A N 1
ATOM 5044 C CA . GLN A 1 650 ? 3.071 0.023 45.137 1.00 26.83 650 GLN A CA 1
ATOM 5045 C C . GLN A 1 650 ? 3.137 -1.237 44.265 1.00 26.83 650 GLN A C 1
ATOM 5047 O O . GLN A 1 650 ? 2.705 -2.307 44.687 1.00 26.83 650 GLN A O 1
ATOM 5052 N N . CYS A 1 651 ? 3.764 -1.127 43.095 1.00 24.27 651 CYS A N 1
ATOM 5053 C CA . CYS A 1 651 ? 4.423 -2.265 42.461 1.00 24.27 651 CYS A CA 1
ATOM 5054 C C . CYS A 1 651 ? 5.928 -2.060 42.622 1.00 24.27 651 CYS A C 1
ATOM 5056 O O . CYS A 1 651 ? 6.488 -1.112 42.070 1.00 24.27 651 CYS A O 1
ATOM 5058 N N . GLU A 1 652 ? 6.569 -2.916 43.411 1.00 26.20 652 GLU A N 1
ATOM 5059 C CA . GLU A 1 652 ? 8.023 -2.925 43.548 1.00 26.20 652 GLU A CA 1
ATOM 5060 C C . GLU A 1 652 ? 8.672 -3.541 42.302 1.00 26.20 652 GLU A C 1
ATOM 5062 O O . GLU A 1 652 ? 8.094 -4.401 41.635 1.00 26.20 652 GLU A O 1
ATOM 5067 N N . GLN A 1 653 ? 9.882 -3.086 41.976 1.00 26.47 653 GLN A N 1
ATOM 5068 C CA . GLN A 1 653 ? 10.644 -3.558 40.823 1.00 26.47 653 GLN A CA 1
ATOM 5069 C C . GLN A 1 653 ? 11.998 -4.100 41.296 1.00 26.47 653 GLN A C 1
ATOM 5071 O O . GLN A 1 653 ? 13.026 -3.431 41.187 1.00 26.47 653 GLN A O 1
ATOM 5076 N N . GLU A 1 654 ? 12.000 -5.314 41.854 1.00 25.36 654 GLU A N 1
ATOM 5077 C CA . GLU A 1 654 ? 13.231 -5.979 42.296 1.00 25.36 654 GLU A CA 1
ATOM 5078 C C . GLU A 1 654 ? 14.139 -6.342 41.109 1.00 25.36 654 GLU A C 1
ATOM 5080 O O . GLU A 1 654 ? 13.930 -7.318 40.388 1.00 25.36 654 GLU A O 1
ATOM 5085 N N . GLY A 1 655 ? 15.195 -5.551 40.910 1.00 25.08 655 GLY A N 1
ATOM 5086 C CA . GLY A 1 655 ? 16.253 -5.839 39.944 1.00 25.08 655 GLY A CA 1
ATOM 5087 C C . GLY A 1 655 ? 17.345 -6.728 40.539 1.00 25.08 655 GLY A C 1
ATOM 5088 O O . GLY A 1 655 ? 18.304 -6.217 41.117 1.00 25.08 655 GLY A O 1
ATOM 5089 N N . HIS A 1 656 ? 17.254 -8.050 40.363 1.00 24.55 656 HIS A N 1
ATOM 5090 C CA . HIS A 1 656 ? 18.247 -8.983 40.911 1.00 24.55 656 HIS A CA 1
ATOM 5091 C C . HIS A 1 656 ? 19.386 -9.312 39.918 1.00 24.55 656 HIS A C 1
ATOM 5093 O O . HIS A 1 656 ? 19.308 -10.244 39.119 1.00 24.55 656 HIS A O 1
ATOM 5099 N N . LEU A 1 657 ? 20.489 -8.555 39.984 1.00 25.28 657 LEU A N 1
ATOM 5100 C CA . LEU A 1 657 ? 21.680 -8.767 39.145 1.00 25.28 657 LEU A CA 1
ATOM 5101 C C . LEU A 1 657 ? 22.623 -9.838 39.739 1.00 25.28 657 LEU A C 1
ATOM 5103 O O . LEU A 1 657 ? 23.449 -9.553 40.607 1.00 25.28 657 LEU A O 1
ATOM 5107 N N . ALA A 1 658 ? 22.542 -11.078 39.250 1.00 25.50 658 ALA A N 1
ATOM 5108 C CA . ALA A 1 658 ? 23.346 -12.208 39.738 1.00 25.50 658 ALA A CA 1
ATOM 5109 C C . ALA A 1 658 ? 24.744 -12.319 39.076 1.00 25.50 658 ALA A C 1
ATOM 5111 O O . ALA A 1 658 ? 25.016 -13.230 38.295 1.00 25.50 658 ALA A O 1
ATOM 5112 N N . GLY A 1 659 ? 25.662 -11.404 39.403 1.00 25.00 659 GLY A N 1
ATOM 5113 C CA . GLY A 1 659 ? 27.056 -11.447 38.928 1.00 25.00 659 GLY A CA 1
ATOM 5114 C C . GLY A 1 659 ? 27.976 -12.345 39.771 1.00 25.00 659 GLY A C 1
ATOM 5115 O O . GLY A 1 659 ? 28.569 -11.876 40.742 1.00 25.00 659 GLY A O 1
ATOM 5116 N N . ILE A 1 660 ? 28.151 -13.621 39.398 1.00 27.31 660 ILE A N 1
ATOM 5117 C CA . ILE A 1 660 ? 29.038 -14.561 40.117 1.00 27.31 660 ILE A CA 1
ATOM 5118 C C . ILE A 1 660 ? 30.432 -14.654 39.473 1.00 27.31 660 ILE A C 1
ATOM 5120 O O . ILE A 1 660 ? 30.667 -15.508 38.624 1.00 27.31 660 ILE A O 1
ATOM 5124 N N . VAL A 1 661 ? 31.394 -13.879 39.988 1.00 23.50 661 VAL A N 1
ATOM 5125 C CA . VAL A 1 661 ? 32.776 -14.352 40.229 1.00 23.50 661 VAL A CA 1
ATOM 5126 C C . VAL A 1 661 ? 33.312 -13.661 41.486 1.00 23.50 661 VAL A C 1
ATOM 5128 O O . VAL A 1 661 ? 33.408 -12.438 41.534 1.00 23.50 661 VAL A O 1
ATOM 5131 N N . LYS A 1 662 ? 33.730 -14.429 42.500 1.00 24.03 662 LYS A N 1
ATOM 5132 C CA . LYS A 1 662 ? 34.491 -13.896 43.643 1.00 24.03 662 LYS A CA 1
ATOM 5133 C C . LYS A 1 662 ? 35.573 -14.886 44.060 1.00 24.03 662 LYS A C 1
ATOM 5135 O O . LYS A 1 662 ? 35.271 -15.999 44.478 1.00 24.03 662 LYS A O 1
ATOM 5140 N N . MET A 1 663 ? 36.837 -14.480 43.947 1.00 23.00 663 MET A N 1
ATOM 5141 C CA . MET A 1 663 ? 38.000 -15.314 44.265 1.00 23.00 663 MET A CA 1
ATOM 5142 C C . MET A 1 663 ? 38.888 -14.657 45.329 1.00 23.00 663 MET A C 1
ATOM 5144 O O . MET A 1 663 ? 39.151 -13.461 45.280 1.00 23.00 663 MET A O 1
ATOM 5148 N N . ARG A 1 664 ? 39.400 -15.503 46.233 1.00 23.66 664 ARG A N 1
ATOM 5149 C CA . ARG A 1 664 ? 40.392 -15.258 47.303 1.00 23.66 664 ARG A CA 1
ATOM 5150 C C . ARG A 1 664 ? 40.035 -14.332 48.485 1.00 23.66 664 ARG A C 1
ATOM 5152 O O . ARG A 1 664 ? 39.498 -13.241 48.371 1.00 23.66 664 ARG A O 1
ATOM 5159 N N . LYS A 1 665 ? 40.442 -14.822 49.666 1.00 26.08 665 LYS A N 1
ATOM 5160 C CA . LYS A 1 665 ? 40.430 -14.165 50.983 1.00 26.08 665 LYS A CA 1
ATOM 5161 C C . LYS A 1 665 ? 41.769 -13.466 51.261 1.00 26.08 665 LYS A C 1
ATOM 5163 O O . LYS A 1 665 ? 42.809 -14.044 50.954 1.00 26.08 665 LYS A O 1
ATOM 5168 N N . ARG A 1 666 ? 41.729 -12.358 52.009 1.00 25.08 666 ARG A N 1
ATOM 5169 C CA . ARG A 1 666 ? 42.649 -11.946 53.103 1.00 25.08 666 ARG A CA 1
ATOM 5170 C C . ARG A 1 666 ? 41.896 -10.842 53.870 1.00 25.08 666 ARG A C 1
ATOM 5172 O O . ARG A 1 666 ? 41.406 -9.923 53.237 1.00 25.08 666 ARG A O 1
ATOM 5179 N N . LYS A 1 667 ? 41.522 -11.000 55.146 1.00 25.84 667 LYS A N 1
ATOM 5180 C CA . LYS A 1 667 ? 42.371 -10.907 56.353 1.00 25.84 667 LYS A CA 1
ATOM 5181 C C . LYS A 1 667 ? 43.348 -9.725 56.301 1.00 25.84 667 LYS A C 1
ATOM 5183 O O . LYS A 1 667 ? 44.420 -9.864 55.722 1.00 25.84 667 LYS A O 1
ATOM 5188 N N . ASN A 1 668 ? 43.004 -8.630 56.983 1.00 26.17 668 ASN A N 1
ATOM 5189 C CA . ASN A 1 668 ? 43.660 -8.289 58.251 1.00 26.17 668 ASN A CA 1
ATOM 5190 C C . ASN A 1 668 ? 42.823 -7.305 59.090 1.00 26.17 668 ASN A C 1
ATOM 5192 O O . ASN A 1 668 ? 41.748 -6.888 58.669 1.00 26.17 668 ASN A O 1
ATOM 5196 N N . MET A 1 669 ? 43.291 -7.045 60.311 1.00 23.33 669 MET A N 1
ATOM 5197 C CA . MET A 1 669 ? 42.587 -6.394 61.417 1.00 23.33 669 MET A CA 1
ATOM 5198 C C . MET A 1 669 ? 43.412 -5.207 61.923 1.00 23.33 669 MET A C 1
ATOM 5200 O O . MET A 1 669 ? 44.546 -5.417 62.342 1.00 23.33 669 MET A O 1
ATOM 5204 N N . VAL A 1 670 ? 42.821 -4.010 61.938 1.00 26.39 670 VAL A N 1
ATOM 5205 C CA . VAL A 1 670 ? 43.177 -2.856 62.787 1.00 26.39 670 VAL A CA 1
ATOM 5206 C C . VAL A 1 670 ? 41.882 -2.064 63.004 1.00 26.39 670 VAL A C 1
ATOM 5208 O O . VAL A 1 670 ? 41.069 -1.967 62.087 1.00 26.39 670 VAL A O 1
ATOM 5211 N N . GLY A 1 671 ? 41.695 -1.486 64.186 1.00 24.06 671 GLY A N 1
ATOM 5212 C CA . GLY A 1 671 ? 40.736 -0.405 64.416 1.00 24.06 671 GLY A CA 1
ATOM 5213 C C . GLY A 1 671 ? 41.352 0.633 65.352 1.00 24.06 671 GLY A C 1
ATOM 5214 O O . GLY A 1 671 ? 42.312 0.299 66.042 1.00 24.06 671 GLY A O 1
ATOM 5215 N N . VAL A 1 672 ? 40.820 1.860 65.361 1.00 25.48 672 VAL A N 1
ATOM 5216 C CA . VAL A 1 672 ? 40.907 2.835 66.468 1.00 25.48 672 VAL A CA 1
ATOM 5217 C C . VAL A 1 672 ? 39.948 4.013 66.196 1.00 25.48 672 VAL A C 1
ATOM 5219 O O . VAL A 1 672 ? 39.902 4.535 65.088 1.00 25.48 672 VAL A O 1
ATOM 5222 N N . ASN A 1 673 ? 39.185 4.352 67.235 1.00 25.81 673 ASN A N 1
ATOM 5223 C CA . ASN A 1 673 ? 38.504 5.598 67.626 1.00 25.81 673 ASN A CA 1
ATOM 5224 C C . ASN A 1 673 ? 37.830 6.536 66.590 1.00 25.81 673 ASN A C 1
ATOM 5226 O O . ASN A 1 673 ? 38.472 7.237 65.818 1.00 25.81 673 ASN A O 1
ATOM 5230 N N . GLU A 1 674 ? 36.504 6.631 66.740 1.00 27.12 674 GLU A N 1
ATOM 5231 C CA . GLU A 1 674 ? 35.713 7.855 67.004 1.00 27.12 674 GLU A CA 1
ATOM 5232 C C . GLU A 1 674 ? 36.151 9.232 66.453 1.00 27.12 674 GLU A C 1
ATOM 5234 O O . GLU A 1 674 ? 37.105 9.840 66.934 1.00 27.12 674 GLU A O 1
ATOM 5239 N N . VAL A 1 675 ? 35.260 9.835 65.652 1.00 27.66 675 VAL A N 1
ATOM 5240 C CA . VAL A 1 675 ? 34.784 11.225 65.842 1.00 27.66 675 VAL A CA 1
ATOM 5241 C C . VAL A 1 675 ? 33.256 11.225 65.648 1.00 27.66 675 VAL A C 1
ATOM 5243 O O . VAL A 1 675 ? 32.744 10.460 64.832 1.00 27.66 675 VAL A O 1
ATOM 5246 N N . ALA A 1 676 ? 32.518 12.034 66.416 1.00 26.12 676 ALA A N 1
ATOM 5247 C CA . ALA A 1 676 ? 31.048 12.074 66.426 1.00 26.12 676 ALA A CA 1
ATOM 5248 C C . ALA A 1 676 ? 30.453 13.292 65.668 1.00 26.12 676 ALA A C 1
ATOM 5250 O O . ALA A 1 676 ? 31.176 14.013 64.987 1.00 26.12 676 ALA A O 1
ATOM 5251 N N . PHE A 1 677 ? 29.143 13.530 65.871 1.00 24.77 677 PHE A N 1
ATOM 5252 C CA . PHE A 1 677 ? 28.260 14.585 65.319 1.00 24.77 677 PHE A CA 1
ATOM 5253 C C . PHE A 1 677 ? 27.580 14.293 63.959 1.00 24.77 677 PHE A C 1
ATOM 5255 O O . PHE A 1 677 ? 28.203 13.746 63.056 1.00 24.77 677 PHE A O 1
ATOM 5262 N N . PRO A 1 678 ? 26.332 14.770 63.748 1.00 29.56 678 PRO A N 1
ATOM 5263 C CA . PRO A 1 678 ? 25.213 14.709 64.695 1.00 29.56 678 PRO A CA 1
ATOM 5264 C C . PRO A 1 678 ? 23.916 14.157 64.057 1.00 29.56 678 PRO A C 1
ATOM 5266 O O . PRO A 1 678 ? 23.702 14.224 62.849 1.00 29.56 678 PRO A O 1
ATOM 5269 N N . ASN A 1 679 ? 22.994 13.661 64.887 1.00 26.81 679 ASN A N 1
ATOM 5270 C CA . ASN A 1 679 ? 21.701 13.138 64.428 1.00 26.81 679 ASN A CA 1
ATOM 5271 C C . ASN A 1 679 ? 20.729 14.280 64.057 1.00 26.81 679 ASN A C 1
ATOM 5273 O O . ASN A 1 679 ? 20.055 14.840 64.926 1.00 26.81 679 ASN A O 1
ATOM 5277 N N . VAL A 1 680 ? 20.634 14.627 62.769 1.00 27.95 680 VAL A N 1
ATOM 5278 C CA . VAL A 1 680 ? 19.642 15.596 62.271 1.00 27.95 680 VAL A CA 1
ATOM 5279 C C . VAL A 1 680 ? 18.267 14.931 62.193 1.00 27.95 680 VAL A C 1
ATOM 5281 O O . VAL A 1 680 ? 17.972 14.172 61.270 1.00 27.95 680 VAL A O 1
ATOM 5284 N N . LYS A 1 681 ? 17.386 15.251 63.148 1.00 27.39 681 LYS A N 1
ATOM 5285 C CA . LYS A 1 681 ? 15.956 14.942 63.031 1.00 27.39 681 LYS A CA 1
ATOM 5286 C C . LYS A 1 681 ? 15.344 15.793 61.917 1.00 27.39 681 LYS A C 1
ATOM 5288 O O . LYS A 1 681 ? 14.949 16.930 62.162 1.00 27.39 681 LYS A O 1
ATOM 5293 N N . HIS A 1 682 ? 15.196 15.234 60.718 1.00 27.92 682 HIS A N 1
ATOM 5294 C CA . HIS A 1 682 ? 14.298 15.810 59.719 1.00 27.92 682 HIS A CA 1
ATOM 5295 C C . HIS A 1 682 ? 12.842 15.611 60.156 1.00 27.92 682 HIS A C 1
ATOM 5297 O O . HIS A 1 682 ? 12.184 14.635 59.798 1.00 27.92 682 HIS A O 1
ATOM 5303 N N . THR A 1 683 ? 12.322 16.567 60.926 1.00 26.12 683 THR A N 1
ATOM 5304 C CA . THR A 1 683 ? 10.880 16.784 61.054 1.00 26.12 683 THR A CA 1
ATOM 5305 C C . THR A 1 683 ? 10.345 17.205 59.692 1.00 26.12 683 THR A C 1
ATOM 5307 O O . THR A 1 683 ? 10.387 18.383 59.332 1.00 26.12 683 THR A O 1
ATOM 5310 N N . VAL A 1 684 ? 9.871 16.231 58.913 1.00 29.97 684 VAL A N 1
ATOM 5311 C CA . VAL A 1 684 ? 9.161 16.487 57.660 1.00 29.97 684 VAL A CA 1
ATOM 5312 C C . VAL A 1 684 ? 7.851 17.187 58.006 1.00 29.97 684 VAL A C 1
ATOM 5314 O O . VAL A 1 684 ? 6.853 16.548 58.340 1.00 29.97 684 VAL A O 1
ATOM 5317 N N . HIS A 1 685 ? 7.853 18.519 57.930 1.00 30.70 685 HIS A N 1
ATOM 5318 C CA . HIS A 1 685 ? 6.615 19.274 57.816 1.00 30.70 685 HIS A CA 1
ATOM 5319 C C . HIS A 1 685 ? 5.888 18.764 56.575 1.00 30.70 685 HIS A C 1
ATOM 5321 O O . HIS A 1 685 ? 6.387 18.888 55.456 1.00 30.70 685 HIS A O 1
ATOM 5327 N N . ARG A 1 686 ? 4.720 18.156 56.790 1.00 34.69 686 ARG A N 1
ATOM 5328 C CA . ARG A 1 686 ? 3.851 17.678 55.719 1.00 34.69 686 ARG A CA 1
ATOM 5329 C C . ARG A 1 686 ? 3.395 18.897 54.920 1.00 34.69 686 ARG A C 1
ATOM 5331 O O . ARG A 1 686 ? 2.572 19.669 55.406 1.00 34.69 686 ARG A O 1
ATOM 5338 N N . ALA A 1 687 ? 3.996 19.103 53.751 1.00 37.00 687 ALA A N 1
ATOM 5339 C CA . ALA A 1 687 ? 3.648 20.211 52.875 1.00 37.00 687 ALA A CA 1
ATOM 5340 C C . ALA A 1 687 ? 2.158 20.138 52.506 1.00 37.00 687 ALA A C 1
ATOM 5342 O O . ALA A 1 687 ? 1.595 19.047 52.399 1.00 37.00 687 ALA A O 1
ATOM 5343 N N . ASP A 1 688 ? 1.524 21.294 52.300 1.00 46.59 688 ASP A N 1
ATOM 5344 C CA . ASP A 1 688 ? 0.178 21.335 51.730 1.00 46.59 688 ASP A CA 1
ATOM 5345 C C . ASP A 1 688 ? 0.214 20.611 50.372 1.00 46.59 688 ASP A C 1
ATOM 5347 O O . ASP A 1 688 ? 1.079 20.889 49.534 1.00 46.59 688 ASP A O 1
ATOM 5351 N N . CYS A 1 689 ? -0.715 19.679 50.157 1.00 51.06 689 CYS A N 1
ATOM 5352 C CA . CYS A 1 689 ? -0.838 18.887 48.931 1.00 51.06 689 CYS A CA 1
ATOM 5353 C C . CYS A 1 689 ? -0.910 19.780 47.672 1.00 51.06 689 CYS A C 1
ATOM 5355 O O . CYS A 1 689 ? -0.396 19.425 46.607 1.00 51.06 689 CYS A O 1
ATOM 5357 N N . LYS A 1 690 ? -1.439 21.004 47.812 1.00 57.81 690 LYS A N 1
ATOM 5358 C CA . LYS A 1 690 ? -1.462 22.023 46.749 1.00 57.81 690 LYS A CA 1
ATOM 5359 C C . LYS A 1 690 ? -0.071 22.487 46.312 1.00 57.81 690 LYS A C 1
ATOM 5361 O O . LYS A 1 690 ? 0.087 22.851 45.150 1.00 57.81 690 LYS A O 1
ATOM 5366 N N . THR A 1 691 ? 0.918 22.457 47.205 1.00 61.34 691 THR A N 1
ATOM 5367 C CA . THR A 1 691 ? 2.340 22.729 46.913 1.00 61.34 691 THR A CA 1
ATOM 5368 C C . THR A 1 691 ? 3.028 21.539 46.259 1.00 61.34 691 THR A C 1
ATOM 5370 O O . THR A 1 691 ? 3.910 21.723 45.424 1.00 61.34 691 THR A O 1
ATOM 5373 N N . GLU A 1 692 ? 2.642 20.318 46.630 1.00 65.69 692 GLU A N 1
ATOM 5374 C CA . GLU A 1 692 ? 3.222 19.085 46.085 1.00 65.69 692 GLU A CA 1
ATOM 5375 C C . GLU A 1 692 ? 2.872 18.924 44.601 1.00 65.69 692 GLU A C 1
ATOM 5377 O O . GLU A 1 692 ? 3.775 18.753 43.781 1.00 65.69 692 GLU A O 1
ATOM 5382 N N . MET A 1 693 ? 1.601 19.121 44.224 1.00 65.69 693 MET A N 1
ATOM 5383 C CA . MET A 1 693 ? 1.207 19.189 42.809 1.00 65.69 693 MET A CA 1
ATOM 5384 C C . MET A 1 693 ? 1.949 20.291 42.040 1.00 65.69 693 MET A C 1
ATOM 5386 O O . MET A 1 693 ? 2.479 20.022 40.962 1.00 65.69 693 MET A O 1
ATOM 5390 N N . ASP A 1 694 ? 2.046 21.505 42.589 1.00 77.06 694 ASP A N 1
ATOM 5391 C CA . ASP A 1 694 ? 2.755 22.612 41.932 1.00 77.06 694 ASP A CA 1
ATOM 5392 C C . ASP A 1 694 ? 4.252 22.300 41.729 1.00 77.06 694 ASP A C 1
ATOM 5394 O O . ASP A 1 694 ? 4.838 22.703 40.719 1.00 77.06 694 ASP A O 1
ATOM 5398 N N . MET A 1 695 ? 4.877 21.539 42.638 1.00 75.62 695 MET A N 1
ATOM 5399 C CA . MET A 1 695 ? 6.250 21.045 42.482 1.00 75.62 695 MET A CA 1
ATOM 5400 C C . MET A 1 695 ? 6.359 19.922 41.441 1.00 75.62 695 MET A C 1
ATOM 5402 O O . MET A 1 695 ? 7.271 19.966 40.615 1.00 75.62 695 MET A O 1
ATOM 5406 N N . VAL A 1 696 ? 5.425 18.965 41.399 1.00 78.75 696 VAL A N 1
ATOM 5407 C CA . VAL A 1 696 ? 5.380 17.920 40.352 1.00 78.75 696 VAL A CA 1
ATOM 5408 C C . VAL A 1 696 ? 5.220 18.542 38.962 1.00 78.75 696 VAL A C 1
ATOM 5410 O O . VAL A 1 696 ? 5.948 18.178 38.033 1.00 78.75 696 VAL A O 1
ATOM 5413 N N . VAL A 1 697 ? 4.335 19.531 38.809 1.00 81.25 697 VAL A N 1
ATOM 5414 C CA . VAL A 1 697 ? 4.131 20.236 37.534 1.00 81.25 697 VAL A CA 1
ATOM 5415 C C . VAL A 1 697 ? 5.359 21.074 37.162 1.00 81.25 697 VAL A C 1
ATOM 5417 O O . VAL A 1 697 ? 5.795 21.038 36.011 1.00 81.25 697 VAL A O 1
ATOM 5420 N N . ARG A 1 698 ? 5.997 21.771 38.112 1.00 79.69 698 ARG A N 1
ATOM 5421 C CA . ARG A 1 698 ? 7.255 22.504 37.856 1.00 79.69 698 ARG A CA 1
ATOM 5422 C C . ARG A 1 698 ? 8.427 21.587 37.492 1.00 79.69 698 ARG A C 1
ATOM 5424 O O . ARG A 1 698 ? 9.221 21.954 36.631 1.00 79.69 698 ARG A O 1
ATOM 5431 N N . ASN A 1 699 ? 8.515 20.397 38.084 1.00 77.69 699 ASN A N 1
ATOM 5432 C CA . ASN A 1 699 ? 9.552 19.416 37.761 1.00 77.69 699 ASN A CA 1
ATOM 5433 C C . ASN A 1 699 ? 9.322 18.777 36.384 1.00 77.69 699 ASN A C 1
ATOM 5435 O O . ASN A 1 699 ? 10.232 18.769 35.562 1.00 77.69 699 ASN A O 1
ATOM 5439 N N . THR A 1 700 ? 8.104 18.318 36.085 1.00 73.44 700 THR A N 1
ATOM 5440 C CA . THR A 1 700 ? 7.770 17.715 34.776 1.00 73.44 700 THR A CA 1
ATOM 5441 C C . THR A 1 700 ? 7.824 18.714 33.616 1.00 73.44 700 THR A C 1
ATOM 5443 O O . THR A 1 700 ? 8.149 18.338 32.493 1.00 73.44 700 THR A O 1
ATOM 5446 N N . THR A 1 701 ? 7.575 20.004 33.864 1.00 73.31 701 THR A N 1
ATOM 5447 C CA . THR A 1 701 ? 7.721 21.062 32.845 1.00 73.31 701 THR A CA 1
ATOM 5448 C C . THR A 1 701 ? 9.126 21.667 32.761 1.00 73.31 701 THR A C 1
ATOM 5450 O O . THR A 1 701 ? 9.374 22.445 31.834 1.00 73.31 701 THR A O 1
ATOM 5453 N N . ARG A 1 702 ? 10.057 21.305 33.660 1.00 74.31 702 ARG A N 1
ATOM 5454 C CA . ARG A 1 702 ? 11.402 21.902 33.777 1.00 74.31 702 ARG A CA 1
ATOM 5455 C C . ARG A 1 702 ? 12.139 21.956 32.443 1.00 74.31 702 ARG A C 1
ATOM 5457 O O . ARG A 1 702 ? 12.593 23.030 32.046 1.00 74.31 702 ARG A O 1
ATOM 5464 N N . ASP A 1 703 ? 12.162 20.842 31.722 1.00 74.62 703 ASP A N 1
ATOM 5465 C CA . ASP A 1 703 ? 12.875 20.693 30.447 1.00 74.62 703 ASP A CA 1
ATOM 5466 C C . ASP A 1 703 ? 11.962 20.914 29.222 1.00 74.62 703 ASP A C 1
ATOM 5468 O O . ASP A 1 703 ? 12.399 20.867 28.077 1.00 74.62 703 ASP A O 1
ATOM 5472 N N . SER A 1 704 ? 10.686 21.252 29.449 1.00 82.50 704 SER A N 1
ATOM 5473 C CA . SER A 1 704 ? 9.702 21.509 28.391 1.00 82.50 704 SER A CA 1
ATOM 5474 C C . SER A 1 704 ? 9.918 22.848 27.662 1.00 82.50 704 SER A C 1
ATOM 5476 O O . SER A 1 704 ? 10.687 23.714 28.090 1.00 82.50 704 SER A O 1
ATOM 5478 N N . ARG A 1 705 ? 9.143 23.087 26.592 1.00 87.69 705 ARG A N 1
ATOM 5479 C CA . ARG A 1 705 ? 9.092 24.377 25.866 1.00 87.69 705 ARG A CA 1
ATOM 5480 C C . ARG A 1 705 ? 8.499 25.542 26.695 1.00 87.69 705 ARG A C 1
ATOM 5482 O O . ARG A 1 705 ? 8.524 26.685 26.227 1.00 87.69 705 ARG A O 1
ATOM 5489 N N . TYR A 1 706 ? 7.988 25.277 27.901 1.00 89.75 706 TYR A N 1
ATOM 5490 C CA . TYR A 1 706 ? 7.232 26.214 28.738 1.00 89.75 706 TYR A CA 1
ATOM 5491 C C . TYR A 1 706 ? 7.833 26.390 30.144 1.00 89.75 706 TYR A C 1
ATOM 5493 O O . TYR A 1 706 ? 8.539 25.529 30.658 1.00 89.75 706 TYR A O 1
ATOM 5501 N N . GLU A 1 707 ? 7.550 27.536 30.755 1.00 89.31 707 GLU A N 1
ATOM 5502 C CA . GLU A 1 707 ? 7.960 27.971 32.094 1.00 89.31 707 GLU A CA 1
ATOM 5503 C C . GLU A 1 707 ? 6.688 28.210 32.929 1.00 89.31 707 GLU A C 1
ATOM 5505 O O . GLU A 1 707 ? 5.841 29.018 32.543 1.00 89.31 707 GLU A O 1
ATOM 5510 N N . VAL A 1 708 ? 6.505 27.490 34.043 1.00 90.81 708 VAL A N 1
ATOM 5511 C CA . VAL A 1 708 ? 5.281 27.579 34.866 1.00 90.81 708 VAL A CA 1
ATOM 5512 C C . VAL A 1 708 ? 5.329 28.802 35.779 1.00 90.81 708 VAL A C 1
ATOM 5514 O O . VAL A 1 708 ? 6.094 28.840 36.742 1.00 90.81 708 VAL A O 1
ATOM 5517 N N . VAL A 1 709 ? 4.462 29.781 35.505 1.00 91.19 709 VAL A N 1
ATOM 5518 C CA . VAL A 1 709 ? 4.393 31.042 36.254 1.00 91.19 709 VAL A CA 1
ATOM 5519 C C . VAL A 1 709 ? 3.623 30.834 37.562 1.00 91.19 709 VAL A C 1
ATOM 5521 O O . VAL A 1 709 ? 4.194 30.957 38.645 1.00 91.19 709 VAL A O 1
ATOM 5524 N N . ARG A 1 710 ? 2.330 30.488 37.470 1.00 89.12 710 ARG A N 1
ATOM 5525 C CA . ARG A 1 710 ? 1.429 30.276 38.621 1.00 89.12 710 ARG A CA 1
ATOM 5526 C C . ARG A 1 710 ? 0.220 29.416 38.251 1.00 89.12 710 ARG A C 1
ATOM 5528 O O . ARG A 1 710 ? -0.176 29.408 37.086 1.00 89.12 710 ARG A O 1
ATOM 5535 N N . ARG A 1 711 ? -0.420 28.770 39.230 1.00 91.12 711 ARG A N 1
ATOM 5536 C CA . ARG A 1 711 ? -1.760 28.182 39.053 1.00 91.12 711 ARG A CA 1
ATOM 5537 C C . ARG A 1 711 ? -2.796 29.301 38.819 1.00 91.12 711 ARG A C 1
ATOM 5539 O O . ARG A 1 711 ? -2.659 30.408 39.350 1.00 91.12 711 ARG A O 1
ATOM 5546 N N . ILE A 1 712 ? -3.784 29.036 37.965 1.00 93.88 712 ILE A N 1
ATOM 5547 C CA . ILE A 1 712 ? -4.880 29.957 37.598 1.00 93.88 712 ILE A CA 1
ATOM 5548 C C . ILE A 1 712 ? -6.272 29.321 37.670 1.00 93.88 712 ILE A C 1
ATOM 5550 O O . ILE A 1 712 ? -7.252 30.055 37.706 1.00 93.88 712 ILE A O 1
ATOM 5554 N N . GLY A 1 713 ? -6.364 27.992 37.724 1.00 90.88 713 GLY A N 1
ATOM 5555 C CA . GLY A 1 713 ? -7.620 27.269 37.901 1.00 90.88 713 GLY A CA 1
ATOM 5556 C C . GLY A 1 713 ? -7.387 25.871 38.468 1.00 90.88 713 GLY A C 1
ATOM 5557 O O . GLY A 1 713 ? -6.278 25.338 38.407 1.00 90.88 713 GLY A O 1
ATOM 5558 N N . GLU A 1 714 ? -8.438 25.284 39.023 1.00 87.38 714 GLU A N 1
ATOM 5559 C CA . GLU A 1 714 ? -8.441 23.973 39.675 1.00 87.38 714 GLU A CA 1
ATOM 5560 C C . GLU A 1 714 ? -9.824 23.352 39.446 1.00 87.38 714 GLU A C 1
ATOM 5562 O O . GLU A 1 714 ? -10.834 24.054 39.484 1.00 87.38 714 GLU A O 1
ATOM 5567 N N . GLY A 1 715 ? -9.871 22.060 39.141 1.00 81.44 715 GLY A N 1
ATOM 5568 C CA . GLY A 1 715 ? -11.091 21.305 38.862 1.00 81.44 715 GLY A CA 1
ATOM 5569 C C . GLY A 1 715 ? -10.894 19.834 39.221 1.00 81.44 715 GLY A C 1
ATOM 5570 O O . GLY A 1 715 ? -9.766 19.413 39.467 1.00 81.44 715 GLY A O 1
ATOM 5571 N N . ALA A 1 716 ? -11.980 19.055 39.239 1.00 71.56 716 ALA A N 1
ATOM 5572 C CA . ALA A 1 716 ? -12.064 17.753 39.921 1.00 71.56 716 ALA A CA 1
ATOM 5573 C C . ALA A 1 716 ? -10.864 16.798 39.726 1.00 71.56 716 ALA A C 1
ATOM 5575 O O . ALA A 1 716 ? -10.462 16.137 40.679 1.00 71.56 716 ALA A O 1
ATOM 5576 N N . PHE A 1 717 ? -10.271 16.756 38.524 1.00 75.88 717 PHE A N 1
ATOM 5577 C CA . PHE A 1 717 ? -9.090 15.934 38.209 1.00 75.88 717 PHE A CA 1
ATOM 5578 C C . PHE A 1 717 ? -7.998 16.701 37.429 1.00 75.88 717 PHE A C 1
ATOM 5580 O O . PHE A 1 717 ? -7.145 16.098 36.773 1.00 75.88 717 PHE A O 1
ATOM 5587 N N . SER A 1 718 ? -8.017 18.042 37.465 1.00 84.69 718 SER A N 1
ATOM 5588 C CA . SER A 1 718 ? -7.105 18.877 36.668 1.00 84.69 718 SER A CA 1
ATOM 5589 C C . SER A 1 718 ? -6.735 20.203 37.329 1.00 84.69 718 SER A C 1
ATOM 5591 O O . SER A 1 718 ? -7.591 20.880 37.893 1.00 84.69 718 SER A O 1
ATOM 5593 N N . SER A 1 719 ? -5.491 20.643 37.149 1.00 90.31 719 SER A N 1
ATOM 5594 C CA . SER A 1 719 ? -5.020 21.976 37.550 1.00 90.31 719 SER A CA 1
ATOM 5595 C C . SER A 1 719 ? -4.592 22.782 36.327 1.00 90.31 719 SER A C 1
ATOM 5597 O O . SER A 1 719 ? -3.856 22.278 35.483 1.00 90.31 719 SER A O 1
ATOM 5599 N N . VAL A 1 720 ? -5.031 24.036 36.224 1.00 92.06 720 VAL A N 1
ATOM 5600 C CA . VAL A 1 720 ? -4.715 24.925 35.097 1.00 92.06 720 VAL A CA 1
ATOM 5601 C C . VAL A 1 720 ? -3.663 25.942 35.525 1.00 92.06 720 VAL A C 1
ATOM 5603 O O . VAL A 1 720 ? -3.843 26.649 36.518 1.00 92.06 720 VAL A O 1
ATOM 5606 N N . TYR A 1 721 ? -2.579 26.047 34.762 1.00 93.50 721 TYR A N 1
ATOM 5607 C CA . TYR A 1 721 ? -1.439 26.917 35.045 1.00 93.50 721 TYR A CA 1
ATOM 5608 C C . TYR A 1 721 ? -1.270 27.989 33.973 1.00 93.50 721 TYR A C 1
ATOM 5610 O O . TYR A 1 721 ? -1.342 27.701 32.782 1.00 93.50 721 TYR A O 1
ATOM 5618 N N . LEU A 1 722 ? -0.962 29.216 34.391 1.00 93.75 722 LEU A N 1
ATOM 5619 C CA . LEU A 1 722 ? -0.387 30.214 33.500 1.00 93.75 722 LEU A CA 1
ATOM 5620 C C . LEU A 1 722 ? 1.061 29.813 33.227 1.00 93.75 722 LEU A C 1
ATOM 5622 O O . LEU A 1 722 ? 1.884 29.773 34.148 1.00 93.75 722 LEU A O 1
ATOM 5626 N N . VAL A 1 723 ? 1.373 29.540 31.966 1.00 94.69 723 VAL A N 1
ATOM 5627 C CA . VAL A 1 723 ? 2.722 29.186 31.521 1.00 94.69 723 VAL A CA 1
ATOM 5628 C C . VAL A 1 723 ? 3.228 30.177 30.486 1.00 94.69 723 VAL A C 1
ATOM 5630 O O . VAL A 1 723 ? 2.454 30.762 29.731 1.00 94.69 723 VAL A O 1
ATOM 5633 N N . LYS A 1 724 ? 4.543 30.362 30.442 1.00 94.31 724 LYS A N 1
ATOM 5634 C CA . LYS A 1 724 ? 5.235 31.240 29.502 1.00 94.31 724 LYS A CA 1
ATOM 5635 C C . LYS A 1 724 ? 6.052 30.391 28.535 1.00 94.31 724 LYS A C 1
ATOM 5637 O O . LYS A 1 724 ? 6.869 29.580 28.961 1.00 94.31 724 LYS A O 1
ATOM 5642 N N . LYS A 1 725 ? 5.845 30.532 27.227 1.00 90.75 725 LYS A N 1
ATOM 5643 C CA . LYS A 1 725 ? 6.634 29.808 26.215 1.00 90.75 725 LYS A CA 1
ATOM 5644 C C . LYS A 1 725 ? 8.051 30.382 26.214 1.00 90.75 725 LYS A C 1
ATOM 5646 O O . LYS A 1 725 ? 8.229 31.565 25.927 1.00 90.75 725 LYS A O 1
ATOM 5651 N N . LYS A 1 726 ? 9.058 29.566 26.556 1.00 87.94 726 LYS A N 1
ATOM 5652 C CA . LYS A 1 726 ? 10.428 30.033 26.876 1.00 87.94 726 LYS A CA 1
ATOM 5653 C C . LYS A 1 726 ? 11.039 30.907 25.771 1.00 87.94 726 LYS A C 1
ATOM 5655 O O . LYS A 1 726 ? 11.676 31.910 26.071 1.00 87.94 726 LYS A O 1
ATOM 5660 N N . HIS A 1 727 ? 10.780 30.546 24.512 1.00 84.31 727 HIS A N 1
ATOM 5661 C CA . HIS A 1 727 ? 11.308 31.213 23.320 1.00 84.31 727 HIS A CA 1
ATOM 5662 C C . HIS A 1 727 ? 10.524 32.484 22.944 1.00 84.31 727 HIS A C 1
ATOM 5664 O O . HIS A 1 727 ? 11.084 33.573 22.962 1.00 84.31 727 HIS A O 1
ATOM 5670 N N . SER A 1 728 ? 9.221 32.379 22.643 1.00 86.12 728 SER A N 1
ATOM 5671 C CA . SER A 1 728 ? 8.416 33.527 22.178 1.00 86.12 728 SER A CA 1
ATOM 5672 C C . SER A 1 728 ? 7.921 34.453 23.295 1.00 86.12 728 SER A C 1
ATOM 5674 O O . SER A 1 728 ? 7.280 35.461 23.011 1.00 86.12 728 SER A O 1
ATOM 5676 N N . ARG A 1 729 ? 8.160 34.103 24.569 1.00 88.19 729 ARG A N 1
ATOM 5677 C CA . ARG A 1 729 ? 7.702 34.800 25.790 1.00 88.19 729 ARG A CA 1
ATOM 5678 C C . ARG A 1 729 ? 6.181 35.001 25.929 1.00 88.19 729 ARG A C 1
ATOM 5680 O O . ARG A 1 729 ? 5.755 35.550 26.943 1.00 88.19 729 ARG A O 1
ATOM 5687 N N . GLN A 1 730 ? 5.386 34.511 24.977 1.00 89.38 730 GLN A N 1
ATOM 5688 C CA . GLN A 1 730 ? 3.921 34.456 25.008 1.00 89.38 730 GLN A CA 1
ATOM 5689 C C . GLN A 1 730 ? 3.412 33.624 26.193 1.00 89.38 730 GLN A C 1
ATOM 5691 O O . GLN A 1 730 ? 4.063 32.661 26.611 1.00 89.38 730 GLN A O 1
ATOM 5696 N N . TYR A 1 731 ? 2.229 33.976 26.695 1.00 90.88 731 TYR A N 1
ATOM 5697 C CA . TYR A 1 731 ? 1.562 33.280 27.793 1.00 90.88 731 TYR A CA 1
ATOM 5698 C C . TYR A 1 731 ? 0.436 32.375 27.286 1.00 90.88 731 TYR A C 1
ATOM 5700 O O . TYR A 1 731 ? -0.260 32.727 26.338 1.00 90.88 731 TYR A O 1
ATOM 5708 N N . PHE A 1 732 ? 0.253 31.232 27.944 1.00 95.00 732 PHE A N 1
ATOM 5709 C CA . PHE A 1 732 ? -0.760 30.222 27.631 1.00 95.00 732 PHE A CA 1
ATOM 5710 C C . PHE A 1 732 ? -1.364 29.659 28.925 1.00 95.00 732 PHE A C 1
ATOM 5712 O O . PHE A 1 732 ? -0.728 29.703 29.981 1.00 95.00 732 PHE A O 1
ATOM 5719 N N . ALA A 1 733 ? -2.566 29.088 28.835 1.00 93.69 733 ALA A N 1
ATOM 5720 C CA . ALA A 1 733 ? -3.137 28.251 29.886 1.00 93.69 733 ALA A CA 1
ATOM 5721 C C . ALA A 1 733 ? -2.776 26.778 29.625 1.00 93.69 733 ALA A C 1
ATOM 5723 O O . ALA A 1 733 ? -3.124 26.226 28.585 1.00 93.69 733 ALA A O 1
ATOM 5724 N N . LEU A 1 734 ? -2.074 26.139 30.563 1.00 91.38 734 LEU A N 1
ATOM 5725 C CA . LEU A 1 734 ? -1.734 24.715 30.525 1.00 91.38 734 LEU A CA 1
ATOM 5726 C C . LEU A 1 734 ? -2.647 23.949 31.487 1.00 91.38 734 LEU A C 1
ATOM 5728 O O . LEU A 1 734 ? -2.483 24.058 32.703 1.00 91.38 734 LEU A O 1
ATOM 5732 N N . LYS A 1 735 ? -3.585 23.159 30.956 1.00 91.31 735 LYS A N 1
ATOM 5733 C CA . LYS A 1 735 ? -4.380 22.198 31.735 1.00 91.31 735 LYS A CA 1
ATOM 5734 C C . LYS A 1 735 ? -3.525 20.954 32.003 1.00 91.31 735 LYS A C 1
ATOM 5736 O O . LYS A 1 735 ? -3.220 20.203 31.084 1.00 91.31 735 LYS A O 1
ATOM 5741 N N . TYR A 1 736 ? -3.121 20.749 33.253 1.00 87.88 736 TYR A N 1
ATOM 5742 C CA . TYR A 1 736 ? -2.467 19.525 33.717 1.00 87.88 736 TYR A CA 1
ATOM 5743 C C . TYR A 1 736 ? -3.527 18.539 34.215 1.00 87.88 736 TYR A C 1
ATOM 5745 O O . TYR A 1 736 ? -4.374 18.907 35.033 1.00 87.88 736 TYR A O 1
ATOM 5753 N N . LEU A 1 737 ? -3.471 17.299 33.731 1.00 86.38 737 LEU A N 1
ATOM 5754 C CA . LEU A 1 737 ? -4.431 16.227 34.002 1.00 86.38 737 LEU A CA 1
ATOM 5755 C C . LEU A 1 737 ? -3.711 15.046 34.658 1.00 86.38 737 LEU A C 1
ATOM 5757 O O . LEU A 1 737 ? -2.707 14.568 34.131 1.00 86.38 737 LEU A O 1
ATOM 5761 N N . ILE A 1 738 ? -4.231 14.563 35.789 1.00 82.00 738 ILE A N 1
ATOM 5762 C CA . ILE A 1 738 ? -3.743 13.324 36.407 1.00 82.00 738 ILE A CA 1
ATOM 5763 C C . ILE A 1 738 ? -4.486 12.163 35.748 1.00 82.00 738 ILE A C 1
ATOM 5765 O O . ILE A 1 738 ? -5.682 12.009 35.966 1.00 82.00 738 ILE A O 1
ATOM 5769 N N . CYS A 1 739 ? -3.775 11.352 34.965 1.00 84.25 739 CYS A N 1
ATOM 5770 C CA . CYS A 1 739 ? -4.307 10.118 34.385 1.00 84.25 739 CYS A CA 1
ATOM 5771 C C . CYS A 1 739 ? -3.824 8.931 35.227 1.00 84.25 739 CYS A C 1
ATOM 5773 O O . CYS A 1 739 ? -2.618 8.699 35.328 1.00 84.25 739 CYS A O 1
ATOM 5775 N N . ARG A 1 740 ? -4.752 8.191 35.834 1.00 79.44 740 ARG A N 1
ATOM 5776 C CA . ARG A 1 740 ? -4.493 6.997 36.656 1.00 79.44 740 ARG A CA 1
ATOM 5777 C C . ARG A 1 740 ? -4.224 5.760 35.804 1.00 79.44 740 ARG A C 1
ATOM 5779 O O . ARG A 1 740 ? -3.495 4.871 36.232 1.00 79.44 740 ARG A O 1
ATOM 5786 N N . ASP A 1 741 ? -4.800 5.709 34.605 1.00 78.38 741 ASP A N 1
ATOM 5787 C CA . ASP A 1 741 ? -4.622 4.626 33.642 1.00 78.38 741 ASP A CA 1
ATOM 5788 C C . ASP A 1 741 ? -4.528 5.140 32.187 1.00 78.38 741 ASP A C 1
ATOM 5790 O O . ASP A 1 741 ? -4.575 6.341 31.898 1.00 78.38 741 ASP A O 1
ATOM 5794 N N . ASN A 1 742 ? -4.380 4.211 31.236 1.00 80.19 742 ASN A N 1
ATOM 5795 C CA . ASN A 1 742 ? -4.350 4.538 29.807 1.00 80.19 742 ASN A CA 1
ATOM 5796 C C . ASN A 1 742 ? -5.720 4.930 29.227 1.00 80.19 742 ASN A C 1
ATOM 5798 O O . ASN A 1 742 ? -5.752 5.489 28.132 1.00 80.19 742 ASN A O 1
ATOM 5802 N N . LYS A 1 743 ? -6.837 4.653 29.910 1.00 85.75 743 LYS A N 1
ATOM 5803 C CA . LYS A 1 743 ? -8.174 5.054 29.461 1.00 85.75 743 LYS A CA 1
ATOM 5804 C C . LYS A 1 743 ? -8.382 6.542 29.733 1.00 85.75 743 LYS A C 1
ATOM 5806 O O . LYS A 1 743 ? -8.678 7.274 28.796 1.00 85.75 743 LYS A O 1
ATOM 5811 N N . GLU A 1 744 ? -8.122 7.001 30.957 1.00 83.69 744 GLU A N 1
ATOM 5812 C CA . GLU A 1 744 ? -8.141 8.426 31.314 1.00 83.69 744 GLU A CA 1
ATOM 5813 C C . GLU A 1 744 ? -7.183 9.233 30.418 1.00 83.69 744 GLU A C 1
ATOM 5815 O O . GLU A 1 744 ? -7.543 10.311 29.947 1.00 83.69 744 GLU A O 1
ATOM 5820 N N . ARG A 1 745 ? -6.009 8.672 30.073 1.00 85.25 745 ARG A N 1
ATOM 5821 C CA . ARG A 1 745 ? -5.075 9.289 29.109 1.00 85.25 745 ARG A CA 1
ATOM 5822 C C . ARG A 1 745 ? -5.664 9.431 27.699 1.00 85.25 745 ARG A C 1
ATOM 5824 O O . ARG A 1 745 ? -5.415 10.437 27.041 1.00 85.25 745 ARG A O 1
ATOM 5831 N N . LEU A 1 746 ? -6.417 8.441 27.219 1.00 83.62 746 LEU A N 1
ATOM 5832 C CA . LEU A 1 746 ? -7.064 8.484 25.901 1.00 83.62 746 LEU A CA 1
ATOM 5833 C C . LEU A 1 746 ? -8.291 9.407 25.889 1.00 83.62 746 LEU A C 1
ATOM 5835 O O . LEU A 1 746 ? -8.496 10.125 24.915 1.00 83.62 746 LEU A O 1
ATOM 5839 N N . ASP A 1 747 ? -9.068 9.444 26.970 1.00 82.06 747 ASP A N 1
ATOM 5840 C CA . ASP A 1 747 ? -10.207 10.356 27.111 1.00 82.06 747 ASP A CA 1
ATOM 5841 C C . ASP A 1 747 ? -9.744 11.826 27.228 1.00 82.06 747 ASP A C 1
ATOM 5843 O O . ASP A 1 747 ? -10.345 12.712 26.621 1.00 82.06 747 ASP A O 1
ATOM 5847 N N . ALA A 1 748 ? -8.602 12.086 27.879 1.00 83.50 748 ALA A N 1
ATOM 5848 C CA . ALA A 1 748 ? -7.934 13.392 27.870 1.00 83.50 748 ALA A CA 1
ATOM 5849 C C . ALA A 1 748 ? -7.433 13.819 26.474 1.00 83.50 748 ALA A C 1
ATOM 5851 O O . ALA A 1 748 ? -7.524 14.995 26.114 1.00 83.50 748 ALA A O 1
ATOM 5852 N N . LEU A 1 749 ? -6.918 12.880 25.669 1.00 85.75 749 LEU A N 1
ATOM 5853 C CA . LEU A 1 749 ? -6.519 13.158 24.282 1.00 85.75 749 LEU A CA 1
ATOM 5854 C C . LEU A 1 749 ? -7.737 13.489 23.406 1.00 85.75 749 LEU A C 1
ATOM 5856 O O . LEU A 1 749 ? -7.697 14.479 22.681 1.00 85.75 749 LEU A O 1
ATOM 5860 N N . ARG A 1 750 ? -8.850 12.757 23.558 1.00 85.44 750 ARG A N 1
ATOM 5861 C CA . ARG A 1 750 ? -10.131 13.052 22.885 1.00 85.44 750 ARG A CA 1
ATOM 5862 C C . ARG A 1 750 ? -10.687 14.433 23.242 1.00 85.44 750 ARG A C 1
ATOM 5864 O O . ARG A 1 750 ? -11.203 15.121 22.363 1.00 85.44 750 ARG A O 1
ATOM 5871 N N . GLU A 1 751 ? -10.578 14.863 24.505 1.00 84.12 751 GLU A N 1
ATOM 5872 C CA . GLU A 1 751 ? -10.942 16.233 24.909 1.00 84.12 751 GLU A CA 1
ATOM 5873 C C . GLU A 1 751 ? -10.095 17.264 24.142 1.00 84.12 751 GLU A C 1
ATOM 5875 O O . GLU A 1 751 ? -10.626 18.231 23.596 1.00 84.12 751 GLU A O 1
ATOM 5880 N N . CYS A 1 752 ? -8.783 17.025 24.043 1.00 83.44 752 CYS A N 1
ATOM 5881 C CA . CYS A 1 752 ? -7.851 17.904 23.341 1.00 83.44 752 CYS A CA 1
ATOM 5882 C C . CYS A 1 752 ? -8.126 17.969 21.827 1.00 83.44 752 CYS A C 1
ATOM 5884 O O . CYS A 1 752 ? -8.198 19.067 21.277 1.00 83.44 752 CYS A O 1
ATOM 5886 N N . GLU A 1 753 ? -8.355 16.827 21.173 1.00 86.62 753 GLU A N 1
ATOM 5887 C CA . GLU A 1 753 ? -8.752 16.727 19.758 1.00 86.62 753 GLU A CA 1
ATOM 5888 C C . GLU A 1 753 ? -10.074 17.466 19.490 1.00 86.62 753 GLU A C 1
ATOM 5890 O O . GLU A 1 753 ? -10.177 18.245 18.540 1.00 86.62 753 GLU A O 1
ATOM 5895 N N . THR A 1 754 ? -11.064 17.292 20.373 1.00 86.44 754 THR A N 1
ATOM 5896 C CA . THR A 1 754 ? -12.369 17.965 20.271 1.00 86.44 754 THR A CA 1
ATOM 5897 C C . THR A 1 754 ? -12.207 19.483 20.354 1.00 86.44 754 THR A C 1
ATOM 5899 O O . THR A 1 754 ? -12.674 20.196 19.468 1.00 86.44 754 THR A O 1
ATOM 5902 N N . ILE A 1 755 ? -11.492 19.994 21.363 1.00 84.19 755 ILE A N 1
ATOM 5903 C CA . ILE A 1 755 ? -11.251 21.438 21.528 1.00 84.19 755 ILE A CA 1
ATOM 5904 C C . ILE A 1 755 ? -10.397 21.995 20.376 1.00 84.19 755 ILE A C 1
ATOM 5906 O O . ILE A 1 755 ? -10.642 23.110 19.916 1.00 84.19 755 ILE A O 1
ATOM 5910 N N . HIS A 1 756 ? -9.435 21.227 19.854 1.00 82.69 756 HIS A N 1
ATOM 5911 C CA . HIS A 1 756 ? -8.630 21.638 18.702 1.00 82.69 756 HIS A CA 1
ATOM 5912 C C . HIS A 1 756 ? -9.487 21.846 17.443 1.00 82.69 756 HIS A C 1
ATOM 5914 O O . HIS A 1 756 ? -9.289 22.839 16.743 1.00 82.69 756 HIS A O 1
ATOM 5920 N N . SER A 1 757 ? -10.492 20.994 17.206 1.00 83.06 757 SER A N 1
ATOM 5921 C CA . SER A 1 757 ? -11.419 21.135 16.069 1.00 83.06 757 SER A CA 1
ATOM 5922 C C . SER A 1 757 ? -12.348 22.360 16.135 1.00 83.06 757 SER A C 1
ATOM 5924 O O . SER A 1 757 ? -12.967 22.708 15.133 1.00 83.06 757 SER A O 1
ATOM 5926 N N . LEU A 1 758 ? -12.427 23.040 17.288 1.00 84.06 758 LEU A N 1
ATOM 5927 C CA . LEU A 1 758 ? -13.237 24.249 17.499 1.00 84.06 758 LEU A CA 1
ATOM 5928 C C . LEU A 1 758 ? -12.424 25.555 17.374 1.00 84.06 758 LEU A C 1
ATOM 5930 O O . LEU A 1 758 ? -12.961 26.646 17.587 1.00 84.06 758 LEU A O 1
ATOM 5934 N N . GLN A 1 759 ? -11.134 25.471 17.025 1.00 81.06 759 GLN A N 1
ATOM 5935 C CA . GLN A 1 759 ? -10.279 26.648 16.859 1.00 81.06 759 GLN A CA 1
ATOM 5936 C C . GLN A 1 759 ? -10.780 27.562 15.733 1.00 81.06 759 GLN A C 1
ATOM 5938 O O . GLN A 1 759 ? -11.025 27.128 14.611 1.00 81.06 759 GLN A O 1
ATOM 5943 N N . GLY A 1 760 ? -10.910 28.853 16.049 1.00 76.19 760 GLY A N 1
ATOM 5944 C CA . GLY A 1 760 ? -11.470 29.874 15.159 1.00 76.19 760 GLY A CA 1
ATOM 5945 C C . GLY A 1 760 ? -12.864 30.361 15.567 1.00 76.19 760 GLY A C 1
ATOM 5946 O O . GLY A 1 760 ? -13.285 31.418 15.100 1.00 76.19 760 GLY A O 1
ATOM 5947 N N . HIS A 1 761 ? -13.562 29.669 16.476 1.00 83.38 761 HIS A N 1
ATOM 5948 C CA . HIS A 1 761 ? -14.797 30.194 17.059 1.00 83.38 761 HIS A CA 1
ATOM 5949 C C . HIS A 1 761 ? -14.488 31.363 18.024 1.00 83.38 761 HIS A C 1
ATOM 5951 O O . HIS A 1 761 ? -13.706 31.180 18.953 1.00 83.38 761 HIS A O 1
ATOM 5957 N N . PRO A 1 762 ? -15.103 32.556 17.885 1.00 87.31 762 PRO A N 1
ATOM 5958 C CA . PRO A 1 762 ? -14.684 33.777 18.595 1.00 87.31 762 PRO A CA 1
ATOM 5959 C C . PRO A 1 762 ? -15.019 33.819 20.102 1.00 87.31 762 PRO A C 1
ATOM 5961 O O . PRO A 1 762 ? -14.851 34.856 20.744 1.00 87.31 762 PRO A O 1
ATOM 5964 N N . ASN A 1 763 ? -15.517 32.719 20.672 1.00 88.19 763 ASN A N 1
ATOM 5965 C CA . ASN A 1 763 ? -15.928 32.604 22.076 1.00 88.19 763 ASN A CA 1
ATOM 5966 C C . ASN A 1 763 ? -15.398 31.327 22.765 1.00 88.19 763 ASN A C 1
ATOM 5968 O O . ASN A 1 763 ? -15.977 30.910 23.767 1.00 88.19 763 ASN A O 1
ATOM 5972 N N . ILE A 1 764 ? -14.360 30.690 22.207 1.00 75.56 764 ILE A N 1
ATOM 5973 C CA . ILE A 1 764 ? -13.715 29.464 22.720 1.00 75.56 764 ILE A CA 1
ATOM 5974 C C . ILE A 1 764 ? -12.207 29.710 22.858 1.00 75.56 764 ILE A C 1
ATOM 5976 O O . ILE A 1 764 ? -11.632 30.296 21.915 1.00 75.56 764 ILE A O 1
#

Foldseek 3Di:
DDDDDDDDDDDDDDDDDDDDDDDDDDDDDPPCPLVVVCVVFWPFAPAWFPAFFFQFAWDDDQQWIKTAWGAQFPVRLFIAQKIWITRSVPPDHIDIDGQADWFWQDDDPDPDTDTDRQGFGAHQQKEWACAPPQPDHTWIKGAQQRTDDDLVNCDDSSVSSSQQSQQKIFTADPVSNHTPDIDGNDFCVVDDDDDCPPPDPPPGRFRHHQWHWYYDHQKIKTAWGARSVQRDTGFAIWIARNPVRDIRTRLDGHPFGFGNWAWDDFLWKIKTFLGWTKDKAWPVRCVDPQNVLKDWDPHPDPDPDPPDRRDITMITAQTFKIWIKTWAFDDPPPPPDDDPNDPPDGTDIGGQGIDDGDCLSRDPQDQPWHWDDDQQKTWIDGQQFWIWIWRNLVQLVVVVVCPDPDRDPTDTDTPDGHPDHPSAPNWRKDWDWDQDPLQQTWIKIKTAWHDDVRGITRIIIIGTDPHTDWAWPDDDQEAEAQDKDKTFTHPAAWFKKAKDLDQSRNDHPLPWDIFTWDDDVPDTIMGIIHRHGWHPFIFIKTHRYWGFGDDDDPPPPDDRDTDTRIGTSDDGTHIYDHDPDPPPDPDDDPPVVVVVVVVVVVVVVVVVVVVVVVPPPDDDDDDDDDDDDDDDDDDDDDDDDDDDDDDDDDDDDDDDDDDDDDDDDDDDDDDDDDDDDDDDPPPPPPDDVVVVVVVVVQVVCVPPQWHFDAWDDDDDFWTWTWIARPPVRDTDIDIDGDDPDVVSVVVVVVVVVVVVVVPPDPPD

Secondary structure (DSSP, 8-state):
-----------------------------TTTTTHHHHTTTSEEEEEE-SS--BS-EEEEETTEEEEE--BSSTT--SBB-EEEEE-TTSSS--EEEE---EEE-----SS---EEE--B--TTSEEEE--GGGSS--EEEEEGGGS---TTTS-TTHHHHHHHHHHEEEEEPTTSSSEEEEEE---GGGS-S----TT--------EES-EEEEETTEEEEE--EETTT--B--EEEEEETTTTEEEEEEEE-SS-EES-EEEE-SSEEEEESSEEEEEEETTGGGSGGGTT-EE------------S--EEEEEEE--PPEEEEEEEPPTT--SS-----TT--EEEEEEEEPPP-GGGG----S-EEEEEETTEEEEEETTTEEEEEEHHHHHHHHTT-TTS-------EEEEE-SS--SSBT-EEEEEEEE-GGG-EEEEEEEES-EETTEEP-EEEEEEEEEEE-EE----SEEETTSPEEEEEES---EEEEEESSTT--S--TT---EEE--BTTB--EEEE---S-EEEEEEEEES--EEPP--STT--S---EE---EES-SSPEEEE---PPPP----SHHHHHHHHHHHHHHHHHHHHHHHHHHS------------------------------PPPP--------------------------------------HHHHHHHHHHHHTTTSSEEEEEEEEEETTEEEEEEEETTT--EEEEEEE--SSHHHHHHHHHHHHHHHTTTT-TT-

Organism: Trypanosoma congolense (strain IL3000) (NCBI:txid1068625)

Sequence (764 aa):
MCTWVVEICLIVFCTTSLIGAAAHPRTAGTTDVLTDMWYNVWGSLDGKMALGRAHGAVVSWRGRLIIVGGCRDQACQQQLSVVDIVDPSGQIETRHLELPIQLGRGNDTSTKKTHTPMELAGPTSAVRVDHFNGKKSSSIFIVGACTYFYPNRERGAKFLLSRERLSGIWELSDGLTEVSSHYSIRTPMDAKEGYDDGNTTWDTLKLRSNATCVSREQLLFIVGGVDVNTGSAVSGVDVFDTMSRRFFSDVFNLTTIKRNPLVVLDNTFMYVTAGDAQYTVRRMEALTPQFRECVRVEEWNNTENETDYIGTVRYWCPFMRVQIVRLGNRRLNELTSGGEDNEGFPLSVYFTGTLPNNTEFAFRSSTDRYLFVFNGKLCAIMNTTYANCLDVEEYFLRANRSDRGRLPAVGWMPLFYARSSSPPDASTFFASPIPTGMFGVALMFFNIGGFVNGSASTHLFYLTGDIFVPGVLNVSSVQKVNATLDFALHPPCSGVVRLSSNPICTDNVAGTRDVAVSERSGVGTRAVFHPVEEAANVYICFANTAVGLPCDTRHCHASKMDSFFYTPITISPFSIRREIRPPPSDEPDNFFYLLLILGCCTATVAAMMAVVFGTFRSSVESSPTPELMDFLLPKGELEKGDNCFMHYGQCEQEGHLAGIVKMRKRKNMVGVNEVAFPNVKHTVHRADCKTEMDMVVRNTTRDSRYEVVRRIGEGAFSSVYLVKKKHSRQYFALKYLICRDNKERLDALRECETIHSLQGHPNI

Radius of gyration: 35.53 Å; chains: 1; bounding box: 91×79×134 Å